Protein 8QZ7 (pdb70)

Nearest PDB structures (foldseek):
  8qz6-assembly1_B  TM=1.005E+00  e=1.109E-24  Vicugna pacos
  7saj-assembly5_J  TM=9.757E-01  e=2.895E-19  Lama glama
  7r1z-assembly1_E  TM=9.454E-01  e=6.175E-20  Vicugna pacos
  7ar0-assembly1_B-2  TM=9.600E-01  e=9.227E-19  Lama glama
  7zw1-assembly1_C  TM=9.535E-01  e=1.030E-18  Lama

Organism: Homo sapiens (NCBI:txid9606)

Secondary structure (DSSP, 8-state):
-HHHHHHT-TTTSS-TT--GGGGS--SS-----GGGGTTHHHHHHHHHHHHHHIIIIIHHHHHHHTT---SPPPPPPP-HHHHHIIIII-SS--HHHHHHHHHHHT--HHHHHHHHHHHHHHHS--HHHHHHHHHHHHHHHHHHHHHHHHHHTT-TTTT-GGGGTSSTT-----HHHHHHHHHHHHHHHHHHHIIIII-TTS--SHHHHHHHHHHHHHHHHHHTT-HHHHHHHHHHHHHTHHHHHHHHHHHHTT-HHHHHHHHHHHHHHHHIIIIISIIIIIHHIIIIIHHHHT---HHHHHHHHHHHHHHHHHHHHHHHHHHHHHHHHHHH-/--EEEEE--EE--TT-EEEEEEEEESS-GGGS-EEEEEE-SSS-EEEEEEE-SSSS-EEE-TTTTTTEEEEEETTTTEEEEEEES--GGG-EEEEEEEB-SSSPTT---GGGB-S----EEEE-/-HHHHHHT-TTTSS-TT--GGGGS--SS-----GGGGTTHHHHHHHHHHHHHHIIIIIHHHHHHHTT---SPPPPPPP-HHHHHIIIII-SS--HHHHHHHHHHHT--HHHHHHHHHHHHHHHS--HHHHHHHHHHHHHHHHHHHHHHHHHHTT-TTTT-GGGGTSSTT-----HHHHHHHHHHHHHHHHHHHIIIII-TTS--SHHHHHHHHHHHHHHHHHHTT-HHHHHHHHHHHHHTHHHHHHHHHHHHTT-HHHHHHHHHHHHHHHHIIIIISIIIIIHHIIIIIHHHHT---HHHHHHHHHHHHHHHHHHHHHHHHHHHHHHHHHHH-/--EEEEE--EE--TT-EEEEEEEEESS-GGGS-EEEEEE-SSS-EEEEEEE-SSSS-EEE-TTTTTTEEEEEETTTTEEEEEEES--GGG-EEEEEEEB-SSSPTT---GGGB-S----EEEE-

Radius of gyration: 37.53 Å; Cα contacts (8 Å, |Δi|>4): 1259; chains: 4; bounding box: 52×87×104 Å

Sequence (914 aa):
AGILAWFWNERFWLPHNVTWADLKNTEEATFPQAEEDLYLAFPLAFCIFMVRLIFERFVAKPCAIALNIQANGPQIAPPNAILEKVFTAITKHPDEKRLEGLSKQLDWDVRSIQRWFRQRRNQEKPSTLTRFCESMWRFSFYLYVFTYGVRFLKKTPWLWNTRHCWYNYPYQPLTTDLHYYYILELSFYWSLMFSQFTDIKRKDFGIMFLHHLVSIFLITFSYVNNMARVGTLVLCLHDSADALLEAAKMANYAKFQKMCDLLFVMFAVVFITTRLGIFPLWVLNTTLFESWEIVGPYPSWWVFNLLLLLVQGLNCFWSYLIVKIACKAVSRGKQVQLVESGGGLVQAEGSLRLSCAASGRTFRTYGMGWFRQAPGKEREFVAALNWSGSSTYYADSVKGRFTISRDNAKNTAYLQMNSLKPEDTAVYYCAALRRKAEYGSRSIADFDSWSKGTPVTVQVQLVESGGGLVQAEGSLRLSCAASGRTFRTYGMGWFRQAPGKEREFVAALNWSGSSTYYADSVKGRFTISRDNAKNTAYLQMNSLKPEDTAVYYCAALRRKAEYGSRSIADFDSWSKGTPVTVAGILAWFWNERFWLPHNVTWADLKNTEEATFPQAEEDLYLAFPLAFCIFMVRLIFERFVAKPCAIALNIQANGPQIAPPNAILEKVFTAITKHPDEKRLEGLSKQLDWDVRSIQRWFRQRRNQEKPSTLTRFCESMWRFSFYLYVFTYGVRFLKKTPWLWNTRHCWYNYPYQPLTTDLHYYYILELSFYWSLMFSQFTDIKRKDFGIMFLHHLVSIFLITFSYVNNMARVGTLVLCLHDSADALLEAAKMANYAKFQKMCDLLFVMFAVVFITTRLGIFPLWVLNTTLFESWEIVGPYPSWWVFNLLLLLVQGLNCFWSYLIVKIACKAVSRGK

GO terms:
  GO:0005515 protein binding (F, IPI)
  GO:0046513 ceramide biosynthetic process (P, IDA)
  GO:0050291 sphingosine N-acyltransferase activity (F, IDA)
  GO:0005789 endoplasmic reticulum membrane (C, TAS)
  GO:0030148 sphingolipid biosynthetic process (P, TAS)
  GO:0050291 sphingosine N-acyltransferase activity (F, TAS)
  GO:0016020 membrane (C, HDA)

Foldseek 3Di:
DVVVCVVPPQQFQAFPPDGVVVQPDDPVFHAFALVLLVVLVVVLVVVLVVLVVLLPPPLLVVCVVLVFDPDAFDAADDDPVLVCCCVPVHLDDDPVVLVVVCVVVVHDSVSSVVSSVSVVSRLPGGLSSLLSVLVVQLVLLVVLLVLLCVVVVPDPCVVPVLVLQQPPPPDGDDPSLSVSLSSVLSNLVNVVCCDPPVDVSDDDDLVVVLSVLLNVLSSSCSNSNSRVLVSVVVNLVSVLSNLVSVLSNCVSSVNLVVSLVSLVVSLVSLCCSLPPCCCVPSVCCLPPSNCVNRHDHNVSVVSNVSSVVNSVSSVVVSVVSVVVSVVSVVVVD/DWAKEKDFADEDDAQAKTKIKIATDDLCLLQWKKFKWWAAPDDGIWGAKIAGNVQPDIDGDPVQPPFKDKGADSVRRMIMIMGGRDDQVRFTWMKMFTAPNPDDPPDTDPVRTDNIYPTHTYGD/DWAKEKDFADEDDAQAKTKIKIATDDLCLLQWKKFKWWAAPDDGIWGAKIAGNVQPDIDGDPVQPPFKDKGADSVRRMIMIMGGRDDQVRFTWMKMFTAPNPDDPPDTDPVRTDNIYPTHTYGD/DVVVCVVPPQQFQAFPPDGVVVQPDDPVFHAFALVLLVVLVVVLVVVLVVLVVLLPPPLLVVCVVLVFDPDAFDAADDDPVLVCCCVPVHLDDDPVVLVVVCVVVVHDSVSSVVSSVSVVSRLPGGLSSLLSVLVVQLVLLVVLLVLLCVVVVPDPCVVPVLVLQQPPPPDGDDPSLSVSLSSVLSNLVNVVCCDPPVDVSDDDDLVVVLSVLLNVLSSSCSNSNSRVLVSVVVNLVSVLSNLVSVLSNCVSSVNLVVSLVSLVVSLVSLCCSLPPCCCVPSVCCLPPSNCVNRHDHNVSVVSNVSSVVNSVSSVVVSVVSVVVSVVSVVVVD

Structure (mmCIF, N/CA/C/O backbone):
data_8QZ7
#
_entry.id   8QZ7
#
_cell.length_a   1.00
_cell.length_b   1.00
_cell.length_c   1.00
_cell.angle_alpha   90.00
_cell.angle_beta   90.00
_cell.angle_gamma   90.00
#
_symmetry.space_group_name_H-M   'P 1'
#
loop_
_entity.id
_entity.type
_entity.pdbx_description
1 polymer 'Isoform 2 of Ceramide synthase 6'
2 polymer Nanobody-22
3 non-polymer '(2~{R})-2-[2-[(5~{R},6~{R},7~{S},9~{S},11~{R},16~{R},18~{S},19~{S})-6-[(3~{R})-3-carboxy-5-oxidanyl-5-oxidanylidene-pentanoyl]oxy-19-(hexadecanoylamino)-5,9-dimethyl-11,16,18-tris(oxidanyl)icosan-7-yl]oxy-2-oxidanylidene-ethyl]butanedioic acid'
4 non-polymer 1,2-DIACYL-SN-GLYCERO-3-PHOSPHOCHOLINE
5 non-polymer 2-acetamido-2-deoxy-beta-D-glucopyranose
#
loop_
_atom_site.group_PDB
_atom_site.id
_atom_site.type_symbol
_atom_site.label_atom_id
_atom_site.label_alt_id
_atom_site.label_comp_id
_atom_site.label_asym_id
_atom_site.label_entity_id
_atom_site.label_seq_id
_atom_site.pdbx_PDB_ins_code
_atom_site.Cartn_x
_atom_site.Cartn_y
_atom_site.Cartn_z
_atom_site.occupancy
_atom_site.B_iso_or_equiv
_atom_site.auth_seq_id
_atom_site.auth_comp_id
_atom_site.auth_asym_id
_atom_site.auth_atom_id
_atom_site.pdbx_PDB_model_num
ATOM 1 N N . ALA A 1 2 ? 133.22060 127.74710 115.22126 1.000 99.04076 2 ALA A N 1
ATOM 2 C CA . ALA A 1 2 ? 133.02081 126.72207 114.20440 1.000 99.71240 2 ALA A CA 1
ATOM 3 C C . ALA A 1 2 ? 134.35134 126.10808 113.78426 1.000 101.69476 2 ALA A C 1
ATOM 4 O O . ALA A 1 2 ? 134.39812 124.97757 113.30151 1.000 102.49949 2 ALA A O 1
ATOM 6 N N . GLY A 1 3 ? 135.43284 126.86855 113.95887 1.000 100.40967 3 GLY A N 1
ATOM 7 C CA . GLY A 1 3 ? 136.75211 126.33545 113.66286 1.000 98.98413 3 GLY A CA 1
ATOM 8 C C . GLY A 1 3 ? 137.16202 125.22862 114.61530 1.000 100.87654 3 GLY A C 1
ATOM 9 O O . GLY A 1 3 ? 137.74141 124.22116 114.19917 1.000 97.72796 3 GLY A O 1
ATOM 10 N N . ILE A 1 4 ? 136.86748 125.39846 115.90597 1.000 96.09071 4 ILE A N 1
ATOM 11 C CA . ILE A 1 4 ? 137.24256 124.39142 116.89297 1.000 92.10876 4 ILE A CA 1
ATOM 12 C C . ILE A 1 4 ? 136.43261 123.11466 116.69304 1.000 91.78190 4 ILE A C 1
ATOM 13 O O . ILE A 1 4 ? 136.95511 122.00410 116.84407 1.000 92.24915 4 ILE A O 1
ATOM 18 N N . LEU A 1 5 ? 135.14909 123.24642 116.34665 1.000 89.87429 5 LEU A N 1
ATOM 19 C CA . LEU A 1 5 ? 134.33821 122.06605 116.06566 1.000 87.58366 5 LEU A CA 1
ATOM 20 C C . LEU A 1 5 ? 134.83767 121.33463 114.82740 1.000 88.69897 5 LEU A C 1
ATOM 21 O O . LEU A 1 5 ? 134.89408 120.10031 114.81069 1.000 92.75708 5 LEU A O 1
ATOM 26 N N . ALA A 1 6 ? 135.20336 122.07605 113.78059 1.000 88.41171 6 ALA A N 1
ATOM 27 C CA . ALA A 1 6 ? 135.75347 121.44798 112.58683 1.000 86.81544 6 ALA A CA 1
ATOM 28 C C . ALA A 1 6 ? 137.10144 120.79571 112.85286 1.000 86.92320 6 ALA A C 1
ATOM 29 O O . ALA A 1 6 ? 137.42945 119.79461 112.20883 1.000 87.57303 6 ALA A O 1
ATOM 31 N N . TRP A 1 7 ? 137.89233 121.34487 113.77465 1.000 91.88281 7 TRP A N 1
ATOM 32 C CA . TRP A 1 7 ? 139.13895 120.69576 114.16168 1.000 94.60264 7 TRP A CA 1
ATOM 33 C C . TRP A 1 7 ? 138.88167 119.42315 114.95965 1.000 95.45673 7 TRP A C 1
ATOM 34 O O . TRP A 1 7 ? 139.58926 118.42486 114.78536 1.000 96.31349 7 TRP A O 1
ATOM 45 N N . PHE A 1 8 ? 137.87941 119.44278 115.84189 1.000 82.13896 8 PHE A N 1
ATOM 46 C CA . PHE A 1 8 ? 137.58731 118.26894 116.65865 1.000 77.70296 8 PHE A CA 1
ATOM 47 C C . PHE A 1 8 ? 137.06499 117.11500 115.81246 1.000 76.07609 8 PHE A C 1
ATOM 48 O O . PHE A 1 8 ? 137.47950 115.96579 115.99888 1.000 79.62165 8 PHE A O 1
ATOM 56 N N . TRP A 1 9 ? 136.16321 117.39710 114.87790 1.000 73.78726 9 TRP A N 1
ATOM 57 C CA . TRP A 1 9 ? 135.57009 116.35783 114.03679 1.000 74.33736 9 TRP A CA 1
ATOM 58 C C . TRP A 1 9 ? 136.37564 116.13454 112.76253 1.000 72.76945 9 TRP A C 1
ATOM 59 O O . TRP A 1 9 ? 135.84942 116.19816 111.65397 1.000 71.97168 9 TRP A O 1
ATOM 70 N N . ASN A 1 10 ? 137.66868 115.86677 112.91631 1.000 65.95739 10 ASN A N 1
ATOM 71 C CA . ASN A 1 10 ? 138.51491 115.60804 111.76094 1.000 66.93383 10 ASN A CA 1
ATOM 72 C C . ASN A 1 10 ? 138.12709 114.28133 111.12317 1.000 68.09947 10 ASN A C 1
ATOM 73 O O . ASN A 1 10 ? 138.05339 113.25268 111.79910 1.000 73.29704 10 ASN A O 1
ATOM 78 N N . GLU A 1 11 ? 137.87933 114.30547 109.81360 1.000 71.03881 11 GLU A N 1
ATOM 79 C CA . GLU A 1 11 ? 137.42201 113.10851 109.12043 1.000 66.93182 11 GLU A CA 1
ATOM 80 C C . GLU A 1 11 ? 138.52857 112.08484 108.91739 1.000 70.28892 11 GLU A C 1
ATOM 81 O O . GLU A 1 11 ? 138.22907 110.90341 108.72176 1.000 77.47661 11 GLU A O 1
ATOM 87 N N . ARG A 1 12 ? 139.79212 112.50339 108.95560 1.000 65.64991 12 ARG A N 1
ATOM 88 C CA . ARG A 1 12 ? 140.89998 111.56514 108.84420 1.000 67.10400 12 ARG A CA 1
ATOM 89 C C . ARG A 1 12 ? 141.23211 110.89434 110.16786 1.000 67.19897 12 ARG A C 1
ATOM 90 O O . ARG A 1 12 ? 142.07427 109.99088 110.19357 1.000 68.05075 12 ARG A O 1
ATOM 92 N N . PHE A 1 13 ? 140.59425 111.31423 111.25824 1.000 59.53706 13 PHE A N 1
ATOM 93 C CA . PHE A 1 13 ? 140.79864 110.73747 112.57983 1.000 57.44537 13 PHE A CA 1
ATOM 94 C C . PHE A 1 13 ? 139.75504 109.68131 112.91860 1.000 65.46616 13 PHE A C 1
ATOM 95 O O . PHE A 1 13 ? 140.10502 108.57868 113.34512 1.000 74.29792 13 PHE A O 1
ATOM 103 N N . TRP A 1 14 ? 138.47388 109.99479 112.72924 1.000 59.08674 14 TRP A N 1
ATOM 104 C CA . TRP A 1 14 ? 137.41373 109.07829 113.13204 1.000 53.32198 14 TRP A CA 1
ATOM 105 C C . TRP A 1 14 ? 137.18963 107.98648 112.09244 1.000 56.64085 14 TRP A C 1
ATOM 106 O O . TRP A 1 14 ? 137.37256 106.79857 112.37455 1.000 63.93934 14 TRP A O 1
ATOM 117 N N . LEU A 1 15 ? 136.79713 108.37222 110.88672 1.000 50.75678 15 LEU A N 1
ATOM 118 C CA . LEU A 1 15 ? 136.44346 107.42195 109.84735 1.000 49.46283 15 LEU A CA 1
ATOM 119 C C . LEU A 1 15 ? 137.68233 106.73756 109.27856 1.000 54.11166 15 LEU A C 1
ATOM 120 O O . LEU A 1 15 ? 138.79630 107.25158 109.39387 1.000 56.09408 15 LEU A O 1
ATOM 125 N N . PRO A 1 16 ? 137.51396 105.56090 108.65746 1.000 53.38968 16 PRO A N 1
ATOM 126 C CA . PRO A 1 16 ? 138.65327 104.90163 108.00442 1.000 47.54477 16 PRO A CA 1
ATOM 127 C C . PRO A 1 16 ? 139.19501 105.70881 106.83652 1.000 54.37834 16 PRO A C 1
ATOM 128 O O . PRO A 1 16 ? 138.67582 106.78448 106.52530 1.000 65.18004 16 PRO A O 1
ATOM 132 N N . HIS A 1 17 ? 140.23779 105.20411 106.18396 1.000 71.63061 17 HIS A N 1
ATOM 133 C CA . HIS A 1 17 ? 140.86056 105.94120 105.09334 1.000 77.90884 17 HIS A CA 1
ATOM 134 C C . HIS A 1 17 ? 139.91017 106.08824 103.91107 1.000 76.71197 17 HIS A C 1
ATOM 135 O O . HIS A 1 17 ? 139.13184 105.18341 103.59970 1.000 74.51359 17 HIS A O 1
ATOM 142 N N . ASN A 1 18 ? 139.97674 107.25120 103.26189 1.000 85.61111 18 ASN A N 1
ATOM 143 C CA . ASN A 1 18 ? 139.20872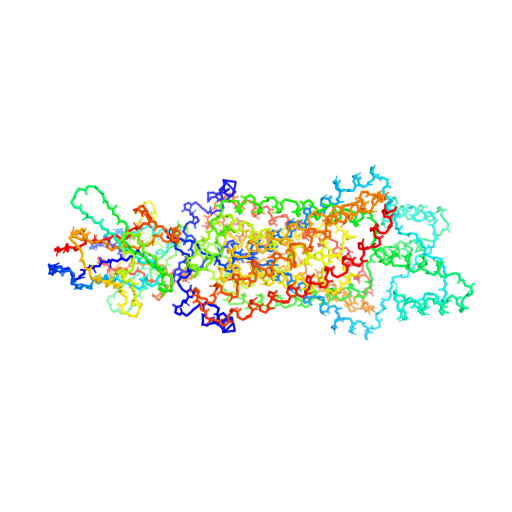 107.61635 102.07462 1.000 86.84951 18 ASN A CA 1
ATOM 144 C C . ASN A 1 18 ? 137.71005 107.69738 102.32759 1.000 83.80177 18 ASN A C 1
ATOM 145 O O . ASN A 1 18 ? 136.93020 107.69159 101.36864 1.000 91.06941 18 ASN A O 1
ATOM 150 N N . VAL A 1 19 ? 137.27960 107.77390 103.58246 1.000 51.83327 19 VAL A N 1
ATOM 151 C CA . VAL A 1 19 ? 135.87111 107.93141 103.92455 1.000 57.64185 19 VAL A CA 1
ATOM 152 C C . VAL A 1 19 ? 135.68108 109.30532 104.54858 1.000 62.91818 19 VAL A C 1
ATOM 153 O O . VAL A 1 19 ? 136.41132 109.68193 105.47351 1.000 65.83134 19 VAL A O 1
ATOM 157 N N . THR A 1 20 ? 134.70889 110.05719 104.04095 1.000 65.63282 20 THR A N 1
ATOM 158 C CA . THR A 1 20 ? 134.42931 111.40572 104.50623 1.000 66.57095 20 THR A CA 1
ATOM 159 C C . THR A 1 20 ? 133.01588 111.47846 105.06703 1.000 62.89663 20 THR A C 1
ATOM 160 O O . THR A 1 20 ? 132.16325 110.64018 104.76581 1.000 66.00260 20 THR A O 1
ATOM 164 N N . TRP A 1 21 ? 132.77593 112.49796 105.89657 1.000 57.48679 21 TRP A N 1
ATOM 165 C CA . TRP A 1 21 ? 131.44912 112.67644 106.47706 1.000 58.67896 21 TRP A CA 1
ATOM 166 C C . TRP A 1 21 ? 130.39950 112.93418 105.40575 1.000 68.84863 21 TRP A C 1
ATOM 167 O O . TRP A 1 21 ? 129.23204 112.56555 105.57969 1.000 64.88985 21 TRP A O 1
ATOM 178 N N . ALA A 1 22 ? 130.79477 113.55231 104.29013 1.000 78.36313 22 ALA A N 1
ATOM 179 C CA . ALA A 1 22 ? 129.85532 113.84160 103.21402 1.000 69.56916 22 ALA A CA 1
ATOM 180 C C . ALA A 1 22 ? 129.25184 112.58009 102.61356 1.000 72.35512 22 ALA A C 1
ATOM 181 O O . ALA A 1 22 ? 128.16215 112.64530 102.03572 1.000 74.95583 22 ALA A O 1
ATOM 183 N N . ASP A 1 23 ? 129.93180 111.43965 102.73305 1.000 69.18218 23 ASP A N 1
ATOM 184 C CA . ASP A 1 23 ? 129.39446 110.17701 102.24723 1.000 64.78844 23 ASP A CA 1
ATOM 185 C C . ASP A 1 23 ? 128.37195 109.56580 103.19256 1.000 63.58923 23 ASP A C 1
ATOM 186 O O . ASP A 1 23 ? 127.66920 108.63197 102.79367 1.000 66.35654 23 ASP A O 1
ATOM 191 N N . LEU A 1 24 ? 128.26853 110.06366 104.42514 1.000 59.67768 24 LEU A N 1
ATOM 192 C CA . LEU A 1 24 ? 127.35188 109.51371 105.41491 1.000 62.31354 24 LEU A CA 1
ATOM 193 C C . LEU A 1 24 ? 126.11695 110.38626 105.61420 1.000 67.19138 24 LEU A C 1
ATOM 194 O O . LEU A 1 24 ? 125.36293 110.17679 106.56883 1.000 72.53982 24 LEU A O 1
ATOM 199 N N . LYS A 1 25 ? 125.89839 111.36320 104.73881 1.000 68.25547 25 LYS A N 1
ATOM 200 C CA . LYS A 1 25 ? 124.72376 112.21577 104.84449 1.000 69.99645 25 LYS A CA 1
ATOM 201 C C . LYS A 1 25 ? 123.46288 111.44175 104.47831 1.000 71.41719 25 LYS A C 1
ATOM 202 O O . LYS A 1 25 ? 123.48406 110.53154 103.64615 1.000 70.97051 25 LYS A O 1
ATOM 204 N N . ASN A 1 26 ? 122.35479 111.81189 105.11485 1.000 72.75801 26 ASN A N 1
ATOM 205 C CA . ASN A 1 26 ? 121.08907 111.13710 104.86314 1.000 67.59652 26 ASN A CA 1
ATOM 206 C C . ASN A 1 26 ? 120.57074 111.47642 103.47208 1.000 72.53333 26 ASN A C 1
ATOM 207 O O . ASN A 1 26 ? 120.51396 112.64754 103.08547 1.000 75.10976 26 ASN A O 1
ATOM 212 N N . THR A 1 27 ? 120.19447 110.44494 102.71829 1.000 76.33804 27 THR A N 1
ATOM 213 C CA . THR A 1 27 ? 119.56540 110.62714 101.41668 1.000 77.31498 27 THR A CA 1
ATOM 214 C C . THR A 1 27 ? 118.28882 109.80155 101.35205 1.000 78.06514 27 THR A C 1
ATOM 215 O O . THR A 1 27 ? 117.83643 109.26920 102.37002 1.000 75.31025 27 THR A O 1
ATOM 219 N N . GLU A 1 28 ? 117.69649 109.69402 100.16494 1.000 85.59309 28 GLU A N 1
ATOM 220 C CA . GLU A 1 28 ? 116.52276 108.85177 99.98604 1.000 85.29238 28 GLU A CA 1
ATOM 221 C C . GLU A 1 28 ? 116.86954 107.37412 99.86903 1.000 88.58480 28 GLU A C 1
ATOM 222 O O . GLU A 1 28 ? 115.96781 106.53450 99.96145 1.000 88.71916 28 GLU A O 1
ATOM 224 N N . GLU A 1 29 ? 118.14544 107.03719 99.66987 1.000 92.07404 29 GLU A N 1
ATOM 225 C CA . GLU A 1 29 ? 118.53468 105.63760 99.53923 1.000 89.00637 29 GLU A CA 1
ATOM 226 C C . GLU A 1 29 ? 118.66444 104.96070 100.89782 1.000 88.38573 29 GLU A C 1
ATOM 227 O O . GLU A 1 29 ? 118.18453 103.83666 101.08159 1.000 91.38067 29 GLU A O 1
ATOM 233 N N . ALA A 1 30 ? 119.30674 105.62358 101.85580 1.000 68.16977 30 ALA A N 1
ATOM 234 C CA . ALA A 1 30 ? 119.48340 105.05647 103.18361 1.000 66.92685 30 ALA A CA 1
ATOM 235 C C . ALA A 1 30 ? 119.72615 106.18219 104.17442 1.000 66.74421 30 ALA A C 1
ATOM 236 O O . ALA A 1 30 ? 120.12394 107.28827 103.80221 1.000 68.31178 30 ALA A O 1
ATOM 238 N N . THR A 1 31 ? 119.48932 105.87827 105.44588 1.000 59.52926 31 THR A N 1
ATOM 239 C CA . THR A 1 31 ? 119.69063 106.82117 106.53425 1.000 60.74901 31 THR A CA 1
ATOM 240 C C . THR A 1 31 ? 120.81539 106.32805 107.43185 1.000 63.44747 31 THR A C 1
ATOM 241 O O . THR A 1 31 ? 120.95154 105.12445 107.66975 1.000 65.67443 31 THR A O 1
ATOM 245 N N . PHE A 1 32 ? 121.62005 107.26228 107.92357 1.000 53.85546 32 PHE A N 1
ATOM 246 C CA . PHE A 1 32 ? 122.76648 106.95722 108.76004 1.000 50.95292 32 PHE A CA 1
ATOM 247 C C . PHE A 1 32 ? 122.65887 107.72294 110.06821 1.000 54.90336 32 PHE A C 1
ATOM 248 O O . PHE A 1 32 ? 122.01238 108.77321 110.12182 1.000 61.36351 32 PHE A O 1
ATOM 256 N N . PRO A 1 33 ? 123.25926 107.21254 111.14322 1.000 47.73378 33 PRO A N 1
ATOM 257 C CA . PRO A 1 33 ? 123.17681 107.91682 112.42600 1.000 47.71836 33 PRO A CA 1
ATOM 258 C C . PRO A 1 33 ? 123.83519 109.28426 112.35085 1.000 54.54263 33 PRO A C 1
ATOM 259 O O . PRO A 1 33 ? 124.89107 109.45503 111.73941 1.000 64.99670 33 PRO A O 1
ATOM 263 N N . GLN A 1 34 ? 123.20207 110.25990 112.99487 1.000 55.20234 34 GLN A N 1
ATOM 264 C CA . GLN A 1 34 ? 123.67523 111.63360 113.00603 1.000 52.64135 34 GLN A CA 1
ATOM 265 C C . GLN A 1 34 ? 123.80354 112.10533 114.44520 1.000 57.81383 34 GLN A C 1
ATOM 266 O O . GLN A 1 34 ? 123.05800 111.66818 115.32496 1.000 60.08072 34 GLN A O 1
ATOM 272 N N . ALA A 1 35 ? 124.76050 113.00569 114.67764 1.000 61.52020 35 ALA A N 1
ATOM 273 C CA . ALA A 1 35 ? 124.98713 113.50850 116.02716 1.000 58.37772 35 ALA A CA 1
ATOM 274 C C . ALA A 1 35 ? 123.77364 114.25002 116.56597 1.000 59.93257 35 ALA A C 1
ATOM 275 O O . ALA A 1 35 ? 123.46441 114.14111 117.75817 1.000 67.93079 35 ALA A O 1
ATOM 277 N N . GLU A 1 36 ? 123.06996 114.98971 115.70690 1.000 28.59000 36 GLU A N 1
ATOM 278 C CA A GLU A 1 36 ? 121.90207 115.74493 116.14298 0.500 23.66000 36 GLU A CA 1
ATOM 279 C CA B GLU A 1 36 ? 121.90189 115.74490 116.14124 0.500 23.66000 36 GLU A CA 1
ATOM 280 C C . GLU A 1 36 ? 120.82922 114.85532 116.75502 1.000 22.09000 36 GLU A C 1
ATOM 281 O O . GLU A 1 36 ? 120.12245 115.29891 117.66659 1.000 28.66000 36 GLU A O 1
ATOM 292 N N . ASP A 1 37 ? 120.69806 113.61320 116.28767 1.000 54.08469 37 ASP A N 1
ATOM 293 C CA . ASP A 1 37 ? 119.72112 112.69130 116.84952 1.000 58.33846 37 ASP A CA 1
ATOM 294 C C . ASP A 1 37 ? 119.96653 112.40545 118.32183 1.000 59.09165 37 ASP A C 1
ATOM 295 O O . ASP A 1 37 ? 119.05127 111.93578 119.00439 1.000 57.49925 37 ASP A O 1
ATOM 300 N N . LEU A 1 38 ? 121.17276 112.66363 118.82107 1.000 57.25784 38 LEU A N 1
ATOM 301 C CA . LEU A 1 38 ? 121.46695 112.49973 120.23491 1.000 50.94441 38 LEU A CA 1
ATOM 302 C C . LEU A 1 38 ? 120.89607 113.61788 121.09511 1.000 61.05743 38 LEU A C 1
ATOM 303 O O . LEU A 1 38 ? 120.70312 113.41009 122.29820 1.000 65.14549 38 LEU A O 1
ATOM 308 N N . TYR A 1 39 ? 120.60997 114.78759 120.51169 1.000 68.75760 39 TYR A N 1
ATOM 309 C CA . TYR A 1 39 ? 120.01033 115.87084 121.28572 1.000 54.49573 39 TYR A CA 1
ATOM 310 C C . TYR A 1 39 ? 118.68073 115.44994 121.89006 1.000 59.20026 39 TYR A C 1
ATOM 311 O O . TYR A 1 39 ? 118.37502 115.81503 123.03054 1.000 60.19227 39 TYR A O 1
ATOM 320 N N . LEU A 1 40 ? 117.90013 114.65627 121.15637 1.000 49.37122 40 LEU A N 1
ATOM 321 C CA . LEU A 1 40 ? 116.63003 114.14035 121.64482 1.000 46.91497 40 LEU A CA 1
ATOM 322 C C . LEU A 1 40 ? 116.78514 113.31572 122.91468 1.000 49.72927 40 LEU A C 1
ATOM 323 O O . LEU A 1 40 ? 115.80498 113.14513 123.64594 1.000 48.69761 40 LEU A O 1
ATOM 328 N N . ALA A 1 41 ? 117.98533 112.80430 123.19561 1.000 54.10444 41 ALA A N 1
ATOM 329 C CA . ALA A 1 41 ? 118.20859 112.06820 124.43214 1.000 47.15098 41 ALA A CA 1
ATOM 330 C C . ALA A 1 41 ? 118.09384 112.95139 125.66574 1.000 59.93071 41 ALA A C 1
ATOM 331 O O . ALA A 1 41 ? 117.88909 112.42780 126.76454 1.000 68.55557 41 ALA A O 1
ATOM 333 N N . PHE A 1 42 ? 118.22634 114.27031 125.51779 1.000 61.48254 42 PHE A N 1
ATOM 334 C CA . PHE A 1 42 ? 118.21037 115.15174 126.68113 1.000 56.22139 42 PHE A CA 1
ATOM 335 C C . PHE A 1 42 ? 116.79912 115.47055 127.17515 1.000 56.07988 42 PHE A C 1
ATOM 336 O O . PHE A 1 42 ? 116.56329 115.41340 128.38799 1.000 59.49831 42 PHE A O 1
ATOM 344 N N . PRO A 1 43 ? 115.83830 115.82756 126.30993 1.000 51.48233 43 PRO A N 1
ATOM 345 C CA . PRO A 1 43 ? 114.46615 115.99045 126.81852 1.000 47.87059 43 PRO A CA 1
ATOM 346 C C . PRO A 1 43 ? 113.87954 114.70426 127.36499 1.000 46.10267 43 PRO A C 1
ATOM 347 O O . PRO A 1 43 ? 113.35643 114.69561 128.48715 1.000 54.67254 43 PRO A O 1
ATOM 351 N N . LEU A 1 44 ? 113.97869 113.60665 126.60890 1.000 56.95658 44 LEU A N 1
ATOM 352 C CA . LEU A 1 44 ? 113.44026 112.33083 127.06753 1.000 58.57200 44 LEU A CA 1
ATOM 353 C C . LEU A 1 44 ? 114.01059 111.93685 128.42008 1.000 58.02741 44 LEU A C 1
ATOM 354 O O . LEU A 1 44 ? 113.26240 111.48211 129.29386 1.000 63.15258 44 LEU A O 1
ATOM 359 N N . ALA A 1 45 ? 115.31836 112.12575 128.61711 1.000 49.39100 45 ALA A N 1
ATOM 360 C CA . ALA A 1 45 ? 115.91676 111.85858 129.91937 1.000 52.65481 45 ALA A CA 1
ATOM 361 C C . ALA A 1 45 ? 115.16410 112.58494 131.02214 1.000 57.57842 45 ALA A C 1
ATOM 362 O O . ALA A 1 45 ? 114.74805 111.96610 132.01012 1.000 58.12102 45 ALA A O 1
ATOM 364 N N . PHE A 1 46 ? 114.92855 113.88825 130.84331 1.000 69.67513 46 PHE A N 1
ATOM 365 C CA . PHE A 1 46 ? 114.15733 114.63240 131.83103 1.000 66.40045 46 PHE A CA 1
ATOM 366 C C . PHE A 1 46 ? 112.79013 113.99920 132.03123 1.000 69.83609 46 PHE A C 1
ATOM 367 O O . PHE A 1 46 ? 112.36644 113.76934 133.17113 1.000 77.28455 46 PHE A O 1
ATOM 375 N N . CYS A 1 47 ? 112.11275 113.65213 130.93236 1.000 65.77242 47 CYS A N 1
ATOM 376 C CA . CYS A 1 47 ? 110.82878 112.97307 131.04995 1.000 63.40951 47 CYS A CA 1
ATOM 377 C C . CYS A 1 47 ? 110.97011 111.70047 131.86832 1.000 68.89745 47 CYS A C 1
ATOM 378 O O . CYS A 1 47 ? 110.18111 111.45765 132.79063 1.000 72.73083 47 CYS A O 1
ATOM 381 N N . ILE A 1 48 ? 112.00771 110.90598 131.58429 1.000 69.74985 48 ILE A N 1
ATOM 382 C CA . ILE A 1 48 ? 112.24188 109.69763 132.36683 1.000 68.61090 48 ILE A CA 1
ATOM 383 C C . ILE A 1 48 ? 112.34634 110.04994 133.83940 1.000 70.90323 48 ILE A C 1
ATOM 384 O O . ILE A 1 48 ? 111.67424 109.44605 134.68672 1.000 75.86362 48 ILE A O 1
ATOM 389 N N . PHE A 1 49 ? 113.13450 111.08126 134.15746 1.000 77.56185 49 PHE A N 1
ATOM 390 C CA . PHE A 1 49 ? 113.25991 111.50640 135.54411 1.000 78.68812 49 PHE A CA 1
ATOM 391 C C . PHE A 1 49 ? 111.89243 111.79902 136.14058 1.000 84.38653 49 PHE A C 1
ATOM 392 O O . PHE A 1 49 ? 111.56379 111.29983 137.22509 1.000 84.78487 49 PHE A O 1
ATOM 400 N N . MET A 1 50 ? 111.05512 112.54832 135.41197 1.000 81.77641 50 MET A N 1
ATOM 401 C CA . MET A 1 50 ? 109.70703 112.81906 135.89808 1.000 79.49259 50 MET A CA 1
ATOM 402 C C . MET A 1 50 ? 108.98132 111.52305 136.21923 1.000 82.74760 50 MET A C 1
ATOM 403 O O . MET A 1 50 ? 108.46773 111.34898 137.33290 1.000 81.57464 50 MET A O 1
ATOM 408 N N . VAL A 1 51 ? 108.98906 110.57501 135.27732 1.000 84.95515 51 VAL A N 1
ATOM 409 C CA . VAL A 1 51 ? 108.30422 109.30969 135.50544 1.000 83.66124 51 VAL A CA 1
ATOM 410 C C . VAL A 1 51 ? 108.85414 108.63418 136.74703 1.000 82.93606 51 VAL A C 1
ATOM 411 O O . VAL A 1 51 ? 108.08966 108.09864 137.56078 1.000 86.86345 51 VAL A O 1
ATOM 415 N N . ARG A 1 52 ? 110.17622 108.68839 136.93895 1.000 85.72689 52 ARG A N 1
ATOM 416 C CA . ARG A 1 52 ? 110.77382 108.07328 138.11679 1.000 87.42908 52 ARG A CA 1
ATOM 417 C C . ARG A 1 52 ? 110.10664 108.57138 139.38659 1.000 90.91087 52 ARG A C 1
ATOM 418 O O . ARG A 1 52 ? 109.73987 107.77173 140.25737 1.000 90.71358 52 ARG A O 1
ATOM 426 N N . LEU A 1 53 ? 109.89942 109.88802 139.48791 1.000 95.04913 53 LEU A N 1
ATOM 427 C CA . LEU A 1 53 ? 109.26874 110.43830 140.68086 1.000 93.60324 53 LEU A CA 1
ATOM 428 C C . LEU A 1 53 ? 107.90259 109.81021 140.90392 1.000 93.34015 53 LEU A C 1
ATOM 429 O O . LEU A 1 53 ? 107.58829 109.36762 142.01594 1.000 93.98780 53 LEU A O 1
ATOM 434 N N . ILE A 1 54 ? 107.10143 109.70698 139.84085 1.000 92.64280 54 ILE A N 1
ATOM 435 C CA . ILE A 1 54 ? 105.79538 109.06941 139.96058 1.000 92.75085 54 ILE A CA 1
ATOM 436 C C . ILE A 1 54 ? 105.95541 107.63778 140.44731 1.000 94.46530 54 ILE A C 1
ATOM 437 O O . ILE A 1 54 ? 105.22554 107.18281 141.33688 1.000 94.10139 54 ILE A O 1
ATOM 442 N N . PHE A 1 55 ? 106.93601 106.91578 139.89878 1.000 96.59961 55 PHE A N 1
ATOM 443 C CA . PHE A 1 55 ? 107.14629 105.53619 140.31912 1.000 94.71114 55 PHE A CA 1
ATOM 444 C C . PHE A 1 55 ? 107.54626 105.47045 141.78667 1.000 97.63339 55 PHE A C 1
ATOM 445 O O . PHE A 1 55 ? 107.21961 104.50350 142.48423 1.000 98.65788 55 PHE A O 1
ATOM 453 N N . GLU A 1 56 ? 108.24592 106.49574 142.27867 1.000 105.05535 56 GLU A N 1
ATOM 454 C CA . GLU A 1 56 ? 108.63030 106.49841 143.68538 1.000 106.75757 56 GLU A CA 1
ATOM 455 C C . GLU A 1 56 ? 107.52407 107.07087 144.55991 1.000 108.22825 56 GLU A C 1
ATOM 456 O O . GLU A 1 56 ? 107.61087 107.01803 145.79206 1.000 108.31139 56 GLU A O 1
ATOM 462 N N . ARG A 1 57 ? 106.4800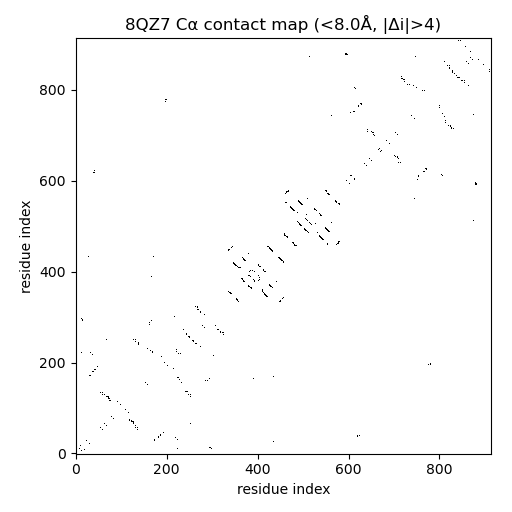5 107.62949 143.94593 1.000 112.43687 57 ARG A N 1
ATOM 463 C CA . ARG A 1 57 ? 105.42537 108.25419 144.73531 1.000 112.42137 57 ARG A CA 1
ATOM 464 C C . ARG A 1 57 ? 104.21948 107.33827 144.90639 1.000 113.52829 57 ARG A C 1
ATOM 465 O O . ARG A 1 57 ? 103.74140 107.14378 146.02935 1.000 111.88195 57 ARG A O 1
ATOM 473 N N . PHE A 1 58 ? 103.71653 106.76517 143.81074 1.000 115.13871 58 PHE A N 1
ATOM 474 C CA . PHE A 1 58 ? 102.43508 106.07540 143.82575 1.000 114.27916 58 PHE A CA 1
ATOM 475 C C . PHE A 1 58 ? 102.52499 104.56548 143.66160 1.000 113.75028 58 PHE A C 1
ATOM 476 O O . PHE A 1 58 ? 101.51495 103.88509 143.86202 1.000 115.51513 58 PHE A O 1
ATOM 484 N N . VAL A 1 59 ? 103.68761 104.02233 143.29991 1.000 112.59907 59 VAL A N 1
ATOM 485 C CA . VAL A 1 59 ? 103.83925 102.60038 143.01447 1.000 112.72942 59 VAL A CA 1
ATOM 486 C C . VAL A 1 59 ? 104.79549 101.92906 143.99299 1.000 112.99730 59 VAL A C 1
ATOM 487 O O . VAL A 1 59 ? 104.42185 100.98350 144.69300 1.000 113.82368 59 VAL A O 1
ATOM 491 N N . ALA A 1 60 ? 106.04334 102.39805 144.04728 1.000 112.29841 60 ALA A N 1
ATOM 492 C CA . ALA A 1 60 ? 107.03934 101.74195 144.88860 1.000 111.39620 60 ALA A CA 1
ATOM 493 C C . ALA A 1 60 ? 106.77432 101.98447 146.36972 1.000 114.94037 60 ALA A C 1
ATOM 494 O O . ALA A 1 60 ? 106.97159 101.08448 147.19439 1.000 114.69276 60 ALA A O 1
ATOM 496 N N . LYS A 1 61 ? 106.34752 103.19594 146.72855 1.000 119.05560 61 LYS A N 1
ATOM 497 C CA . LYS A 1 61 ? 106.12210 103.51697 148.13735 1.000 117.52788 61 LYS A CA 1
ATOM 498 C C . LYS A 1 61 ? 105.02032 102.67976 148.77782 1.000 117.74096 61 LYS A C 1
ATOM 499 O O . LYS A 1 61 ? 105.23649 102.17506 149.89348 1.000 117.31993 61 LYS A O 1
ATOM 505 N N . PRO A 1 62 ? 103.82904 102.51901 148.18167 1.000 121.35772 62 PRO A N 1
ATOM 506 C CA . PRO A 1 62 ? 102.83899 101.62495 148.80862 1.000 120.47259 62 PRO A CA 1
ATOM 507 C C . PRO A 1 62 ? 103.30920 100.18579 148.91494 1.000 119.37428 62 PRO A C 1
ATOM 508 O O . PRO A 1 62 ? 102.97955 99.50303 149.89179 1.000 121.34560 62 PRO A O 1
ATOM 512 N N . CYS A 1 63 ? 104.07166 99.70119 147.93235 1.000 120.60465 63 CYS A N 1
ATOM 513 C CA . CYS A 1 63 ? 104.60978 98.34706 148.01706 1.000 121.23968 63 CYS A CA 1
ATOM 514 C C . CYS A 1 63 ? 105.59756 98.21868 149.16895 1.000 121.57716 63 CYS A C 1
ATOM 515 O O . CYS A 1 63 ? 105.60439 97.20652 149.87860 1.000 122.95715 63 CYS A O 1
ATOM 518 N N . ALA A 1 64 ? 106.44579 99.23043 149.36293 1.000 120.93816 64 ALA A N 1
ATOM 519 C CA . ALA A 1 64 ? 107.37131 99.21419 150.49014 1.000 122.47422 64 ALA A CA 1
ATOM 520 C C . ALA A 1 64 ? 106.62576 99.26729 151.81707 1.000 124.64680 64 ALA A C 1
ATOM 521 O O . ALA A 1 64 ? 106.99606 98.57420 152.77182 1.000 123.27074 64 ALA A O 1
ATOM 523 N N . ILE A 1 65 ? 105.57741 100.08976 151.89672 1.000 131.16751 65 ILE A N 1
ATOM 524 C CA . ILE A 1 65 ? 104.79833 100.18952 153.12775 1.000 129.40033 65 ILE A CA 1
ATOM 525 C C . ILE A 1 65 ? 104.11800 98.86264 153.44145 1.000 129.31791 65 ILE A C 1
ATOM 526 O O . ILE A 1 65 ? 104.12005 98.40457 154.59036 1.000 129.88859 65 ILE A O 1
ATOM 531 N N . ALA A 1 66 ? 103.53336 98.21928 152.42815 1.000 128.79080 66 ALA A N 1
ATOM 532 C CA . ALA A 1 66 ? 102.89562 96.92472 152.63373 1.000 128.73051 66 ALA A CA 1
ATOM 533 C C . ALA A 1 66 ? 103.90429 95.82397 152.93073 1.000 128.62678 66 ALA A C 1
ATOM 534 O O . ALA A 1 66 ? 103.50690 94.73397 153.35449 1.000 129.27159 66 ALA A O 1
ATOM 536 N N . LEU A 1 67 ? 105.19151 96.08192 152.71739 1.000 130.10134 67 LEU A N 1
ATOM 537 C CA . LEU A 1 67 ? 106.25005 95.12447 153.00070 1.000 131.11000 67 LEU A CA 1
ATOM 538 C C . LEU A 1 67 ? 106.84769 95.31492 154.38952 1.000 130.16965 67 LEU A C 1
ATOM 539 O O . LEU A 1 67 ? 107.87015 94.69635 154.70282 1.000 129.93945 67 LEU A O 1
ATOM 544 N N . ASN A 1 68 ? 106.23114 96.15809 155.22027 1.000 136.07137 68 ASN A N 1
ATOM 545 C CA . ASN A 1 68 ? 106.70896 96.45442 156.57159 1.000 138.23477 68 ASN A CA 1
ATOM 546 C C . ASN A 1 68 ? 108.11750 97.04185 156.56358 1.000 137.84382 68 ASN A C 1
ATOM 547 O O . ASN A 1 68 ? 108.94638 96.71078 157.41417 1.000 138.91202 68 ASN A O 1
ATOM 552 N N . ILE A 1 69 ? 108.39762 97.91479 155.60243 1.000 133.71608 69 ILE A N 1
ATOM 553 C CA . ILE A 1 69 ? 109.65118 98.65918 155.58578 1.000 135.34642 69 ILE A CA 1
ATOM 554 C C . ILE A 1 69 ? 109.45267 99.96229 156.34710 1.000 136.69214 69 ILE A C 1
ATOM 555 O O . ILE A 1 69 ? 108.52234 100.72593 156.06223 1.000 137.59780 69 ILE A O 1
ATOM 560 N N . GLN A 1 70 ? 110.32126 100.21749 157.32196 1.000 144.93325 70 GLN A N 1
ATOM 561 C CA . GLN A 1 70 ? 110.19012 101.41337 158.14306 1.000 144.71688 70 GLN A CA 1
ATOM 562 C C . GLN A 1 70 ? 110.45610 102.66062 157.30967 1.000 145.75187 70 GLN A C 1
ATOM 563 O O . GLN A 1 70 ? 111.48061 102.75957 156.62805 1.000 146.24357 70 GLN A O 1
ATOM 569 N N . ALA A 1 71 ? 109.53084 103.61837 157.37195 1.000 149.04760 71 ALA A N 1
ATOM 570 C CA . ALA A 1 71 ? 109.64510 104.84316 156.59192 1.000 149.19594 71 ALA A CA 1
ATOM 571 C C . ALA A 1 71 ? 110.48520 105.91192 157.27663 1.000 150.22795 71 ALA A C 1
ATOM 572 O O . ALA A 1 71 ? 110.78920 106.93188 156.64874 1.000 149.80408 71 ALA A O 1
ATOM 574 N N . ASN A 1 72 ? 110.86377 105.70981 158.53527 1.000 161.03139 72 ASN A N 1
ATOM 575 C CA . ASN A 1 72 ? 111.67175 106.68201 159.25194 1.000 161.61874 72 ASN A CA 1
ATOM 576 C C . ASN A 1 72 ? 113.14965 106.48709 158.91886 1.000 162.69381 72 ASN A C 1
ATOM 577 O O . ASN A 1 72 ? 113.53131 105.61692 158.13131 1.000 161.16434 72 ASN A O 1
ATOM 579 N N . GLY A 1 73 ? 113.99364 107.31121 159.52756 1.000 181.39114 73 GLY A N 1
ATOM 580 C CA . GLY A 1 73 ? 115.41936 107.23040 159.31285 1.000 181.00909 73 GLY A CA 1
ATOM 581 C C . GLY A 1 73 ? 116.04800 106.09647 160.08909 1.000 181.55033 73 GLY A C 1
ATOM 582 O O . GLY A 1 73 ? 115.40742 105.40959 160.90063 1.000 181.42701 73 GLY A O 1
ATOM 583 N N . PRO A 1 74 ? 117.33616 105.87731 159.83935 1.000 191.21596 74 PRO A N 1
ATOM 584 C CA . PRO A 1 74 ? 118.05858 104.81862 160.55157 1.000 191.38409 74 PRO A CA 1
ATOM 585 C C . PRO A 1 74 ? 118.19270 105.13082 162.03423 1.000 190.88964 74 PRO A C 1
ATOM 586 O O . PRO A 1 74 ? 118.14286 106.28438 162.46705 1.000 190.56562 74 PRO A O 1
ATOM 590 N N . GLN A 1 75 ? 118.35705 104.06617 162.81716 1.000 198.85597 75 GLN A N 1
ATOM 591 C CA . GLN A 1 75 ? 118.51707 104.21269 164.25747 1.000 199.29428 75 GLN A CA 1
ATOM 592 C C . GLN A 1 75 ? 119.76621 105.02490 164.57703 1.000 199.80350 75 GLN A C 1
ATOM 593 O O . GLN A 1 75 ? 120.81131 104.86892 163.93954 1.000 200.23818 75 GLN A O 1
ATOM 595 N N . ILE A 1 76 ? 119.65116 105.89687 165.57276 1.000 206.40798 76 ILE A N 1
ATOM 596 C CA . ILE A 1 76 ? 120.73898 106.79951 165.93148 1.000 207.02922 76 ILE A CA 1
ATOM 597 C C . ILE A 1 76 ? 121.78670 106.03461 166.72808 1.000 207.54366 76 ILE A C 1
ATOM 598 O O . ILE A 1 76 ? 121.46397 105.34111 167.70015 1.000 207.79274 76 ILE A O 1
ATOM 603 N N . ALA A 1 77 ? 123.04499 106.15578 166.31355 1.000 213.43162 77 ALA A N 1
ATOM 604 C CA . ALA A 1 77 ? 124.13287 105.52520 167.03926 1.000 213.68283 77 ALA A CA 1
ATOM 605 C C . ALA A 1 77 ? 124.32309 106.19874 168.39855 1.000 214.30904 77 ALA A C 1
ATOM 606 O O . ALA A 1 77 ? 124.09274 107.40297 168.54060 1.000 214.29938 77 ALA A O 1
ATOM 608 N N . PRO A 1 78 ? 124.72909 105.44164 169.41511 1.000 219.72667 78 PRO A N 1
ATOM 609 C CA . PRO A 1 78 ? 124.95107 106.02952 170.74299 1.000 219.50161 78 PRO A CA 1
ATOM 610 C C . PRO A 1 78 ? 126.03889 107.08650 170.69815 1.000 219.84310 78 PRO A C 1
ATOM 611 O O . PRO A 1 78 ? 127.02335 106.94726 169.95635 1.000 220.17078 78 PRO A O 1
ATOM 615 N N . PRO A 1 79 ? 125.89472 108.16217 171.47115 1.000 219.32846 79 PRO A N 1
ATOM 616 C CA . PRO A 1 79 ? 126.90263 109.22842 171.44166 1.000 219.24390 79 PRO A CA 1
ATOM 617 C C . PRO A 1 79 ? 128.23546 108.76060 172.00491 1.000 219.12468 79 PRO A C 1
ATOM 618 O O . PRO A 1 79 ? 128.29248 108.01753 172.98768 1.000 219.03466 79 PRO A O 1
ATOM 622 N N . ASN A 1 80 ? 129.31356 109.21063 171.36740 1.000 221.69044 80 ASN A N 1
ATOM 623 C CA . ASN A 1 80 ? 130.66759 108.90672 171.82406 1.000 221.60623 80 ASN A CA 1
ATOM 624 C C . ASN A 1 80 ? 131.61195 109.91195 171.18791 1.000 222.09718 80 ASN A C 1
ATOM 625 O O . ASN A 1 80 ? 131.74255 109.94181 169.96000 1.000 222.02430 80 ASN A O 1
ATOM 627 N N . ALA A 1 81 ? 132.26031 110.73508 172.01504 1.000 222.32784 81 ALA A N 1
ATOM 628 C CA . ALA A 1 81 ? 133.13477 111.77903 171.48930 1.000 222.05199 81 ALA A CA 1
ATOM 629 C C . ALA A 1 81 ? 134.31459 111.18298 170.73115 1.000 222.27480 81 ALA A C 1
ATOM 630 O O . ALA A 1 81 ? 134.65609 111.63839 169.63324 1.000 222.07573 81 ALA A O 1
ATOM 632 N N . ILE A 1 82 ? 134.94866 110.15720 171.30239 1.000 222.74293 82 ILE A N 1
ATOM 633 C CA . ILE A 1 82 ? 136.10123 109.53885 170.65319 1.000 222.45168 82 ILE A CA 1
ATOM 634 C C . ILE A 1 82 ? 135.68320 108.86378 169.35242 1.000 222.91479 82 ILE A C 1
ATOM 635 O O . ILE A 1 82 ? 136.34660 109.00734 168.31822 1.000 222.50583 82 ILE A O 1
ATOM 637 N N . LEU A 1 83 ? 134.57627 108.11650 169.38532 1.000 223.13422 83 LEU A N 1
ATOM 638 C CA . LEU A 1 83 ? 134.10546 107.43983 168.18101 1.000 222.64955 83 LEU A CA 1
ATOM 639 C C . LEU A 1 83 ? 133.70415 108.43975 167.10494 1.000 222.76953 83 LEU A C 1
ATOM 640 O O . LEU A 1 83 ? 134.01021 108.24492 165.92327 1.000 222.60867 83 LEU A O 1
ATOM 645 N N . GLU A 1 84 ? 133.01107 109.51348 167.49207 1.000 222.25868 84 GLU A N 1
ATOM 646 C CA . GLU A 1 84 ? 132.62254 110.52909 166.51849 1.000 221.99438 84 GLU A CA 1
ATOM 647 C C . GLU A 1 84 ? 133.84445 111.20494 165.90975 1.000 222.00115 84 GLU A C 1
ATOM 648 O O . GLU A 1 84 ? 133.89182 111.44259 164.69650 1.000 221.82884 84 GLU A O 1
ATOM 650 N N . LYS A 1 85 ? 134.84307 111.52419 166.73791 1.000 222.73583 85 LYS A N 1
ATOM 651 C CA . LYS A 1 85 ? 136.05883 112.14671 166.22489 1.000 222.46700 85 LYS A CA 1
ATOM 652 C C . LYS A 1 85 ? 136.79194 111.21722 165.26683 1.000 222.39788 85 LYS A C 1
ATOM 653 O O . LYS A 1 85 ? 137.28659 111.65640 164.22239 1.000 222.47963 85 LYS A O 1
ATOM 655 N N . VAL A 1 86 ? 136.86934 109.92720 165.60343 1.000 222.16887 86 VAL A N 1
ATOM 656 C CA . VAL A 1 86 ? 137.52130 108.96459 164.71877 1.000 222.49181 86 VAL A CA 1
ATOM 657 C C . VAL A 1 86 ? 136.76294 108.84945 163.40222 1.000 222.43125 86 VAL A C 1
ATOM 658 O O . VAL A 1 86 ? 137.36453 108.82034 162.32135 1.000 222.24960 86 VAL A O 1
ATOM 662 N N . PHE A 1 87 ? 135.43130 108.78901 163.46999 1.000 219.53139 87 PHE A N 1
ATOM 663 C CA . PHE A 1 87 ? 134.63121 108.65417 162.25736 1.000 219.43134 87 PHE A CA 1
ATOM 664 C C . PHE A 1 87 ? 134.77072 109.87788 161.35939 1.000 219.52483 87 PHE A C 1
ATOM 665 O O . PHE A 1 87 ? 134.86541 109.74915 160.13296 1.000 218.70826 87 PHE A O 1
ATOM 673 N N . THR A 1 88 ? 134.78836 111.07508 161.95039 1.000 222.01925 88 THR A N 1
ATOM 674 C CA . THR A 1 88 ? 134.85894 112.29009 161.14416 1.000 221.54035 88 THR A CA 1
ATOM 675 C C . THR A 1 88 ? 136.26423 112.52676 160.60172 1.000 221.34801 88 THR A C 1
ATOM 676 O O . THR A 1 88 ? 136.42458 113.01792 159.47816 1.000 220.69276 88 THR A O 1
ATOM 680 N N . ALA A 1 89 ? 137.29369 112.18811 161.37802 1.000 220.88781 89 ALA A N 1
ATOM 681 C CA . ALA A 1 89 ? 138.66810 112.52481 161.02607 1.000 220.55984 89 ALA A CA 1
ATOM 682 C C . ALA A 1 89 ? 139.48055 111.32724 160.54776 1.000 220.61547 89 ALA A C 1
ATOM 683 O O . ALA A 1 89 ? 140.06084 111.37213 159.45894 1.000 220.38032 89 ALA A O 1
ATOM 685 N N . ILE A 1 90 ? 139.53881 110.25605 161.33883 1.000 221.27597 90 ILE A N 1
ATOM 686 C CA . ILE A 1 90 ? 140.43753 109.14221 161.05185 1.000 221.37814 90 ILE A CA 1
ATOM 687 C C . ILE A 1 90 ? 139.97835 108.39259 159.80790 1.000 221.31692 90 ILE A C 1
ATOM 688 O O . ILE A 1 90 ? 140.68433 108.36778 158.79303 1.000 221.11254 90 ILE A O 1
ATOM 693 N N . THR A 1 91 ? 138.79014 107.79539 159.87055 1.000 220.57445 91 THR A N 1
ATOM 694 C CA . THR A 1 91 ? 138.26112 107.00267 158.76681 1.000 220.20041 91 THR A CA 1
ATOM 695 C C . THR A 1 91 ? 136.81373 106.64661 159.06827 1.000 220.26890 91 THR A C 1
ATOM 696 O O . THR A 1 91 ? 136.34042 106.79831 160.19805 1.000 220.26839 91 THR A O 1
ATOM 700 N N . LYS A 1 92 ? 136.11753 106.16950 158.03683 1.000 222.31612 92 LYS A N 1
ATOM 701 C CA . LYS A 1 92 ? 134.75374 105.67996 158.17664 1.000 222.52441 92 LYS A CA 1
ATOM 702 C C . LYS A 1 92 ? 134.66810 104.15974 158.21224 1.000 222.47266 92 LYS A C 1
ATOM 703 O O . LYS A 1 92 ? 133.64923 103.62331 158.66024 1.000 222.30508 92 LYS A O 1
ATOM 705 N N . HIS A 1 93 ? 135.70424 103.45823 157.75478 1.000 223.43678 93 HIS A N 1
ATOM 706 C CA . HIS A 1 93 ? 135.75519 101.99638 157.76992 1.000 223.49598 93 HIS A CA 1
ATOM 707 C C . HIS A 1 93 ? 137.08086 101.57436 158.38838 1.000 223.61763 93 HIS A C 1
ATOM 708 O O . HIS A 1 93 ? 138.03912 101.24981 157.67368 1.000 223.76962 93 HIS A O 1
ATOM 710 N N . PRO A 1 94 ? 137.17414 101.57606 159.71659 1.000 221.53460 94 PRO A N 1
ATOM 711 C CA . PRO A 1 94 ? 138.44098 101.22617 160.36745 1.000 221.60691 94 PRO A CA 1
ATOM 712 C C . PRO A 1 94 ? 138.82570 99.77552 160.12493 1.000 221.70122 94 PRO A C 1
ATOM 713 O O . PRO A 1 94 ? 137.97519 98.89595 159.96855 1.000 221.44294 94 PRO A O 1
ATOM 717 N N . ASP A 1 95 ? 140.13437 99.53548 160.09676 1.000 222.35209 95 ASP A N 1
ATOM 718 C CA . ASP A 1 95 ? 140.66655 98.19846 159.89104 1.000 222.01124 95 ASP A CA 1
ATOM 719 C C . ASP A 1 95 ? 140.68210 97.42572 161.20921 1.000 221.96124 95 ASP A C 1
ATOM 720 O O . ASP A 1 95 ? 140.19885 97.89335 162.24424 1.000 221.30549 95 ASP A O 1
ATOM 722 N N . GLU A 1 96 ? 141.24352 96.21446 161.16599 1.000 222.45087 96 GLU A N 1
ATOM 723 C CA . GLU A 1 96 ? 141.30617 95.38251 162.36407 1.000 222.08983 96 GLU A CA 1
ATOM 724 C C . GLU A 1 96 ? 142.18678 96.01502 163.43506 1.000 222.35482 96 GLU A C 1
ATOM 725 O O . GLU A 1 96 ? 141.83513 96.00954 164.62085 1.000 222.17359 96 GLU A O 1
ATOM 727 N N . LYS A 1 97 ? 143.33935 96.56071 163.03758 1.000 222.59437 97 LYS A N 1
ATOM 728 C CA . LYS A 1 97 ? 144.22381 97.20687 164.00263 1.000 222.49525 97 LYS A CA 1
ATOM 729 C C . LYS A 1 97 ? 143.57209 98.44224 164.61217 1.000 223.07732 97 LYS A C 1
ATOM 730 O O . LYS A 1 97 ? 143.65771 98.66120 165.82670 1.000 222.87042 97 LYS A O 1
ATOM 732 N N . ARG A 1 98 ? 142.91584 99.26024 163.78528 1.000 224.03719 98 ARG A N 1
ATOM 733 C CA . ARG A 1 98 ? 142.23284 100.44192 164.30171 1.000 223.57887 98 ARG A CA 1
ATOM 734 C C . ARG A 1 98 ? 141.08920 100.05421 165.22963 1.000 223.52570 98 ARG A C 1
ATOM 735 O O . ARG A 1 98 ? 140.88064 100.68977 166.27027 1.000 223.28259 98 ARG A O 1
ATOM 737 N N . LEU A 1 99 ? 140.33351 99.01482 164.86579 1.000 222.55777 99 LEU A N 1
ATOM 738 C CA . LEU A 1 99 ? 139.24937 98.55133 165.72531 1.000 222.34349 99 LEU A CA 1
ATOM 739 C C . LEU A 1 99 ? 139.78191 98.05037 167.06151 1.000 222.59691 99 LEU A C 1
ATOM 740 O O . LEU A 1 99 ? 139.20436 98.34071 168.11519 1.000 222.58644 99 LEU A O 1
ATOM 742 N N . GLU A 1 100 ? 140.88486 97.29683 167.03818 1.000 222.75076 100 GLU A N 1
ATOM 743 C CA . GLU A 1 100 ? 141.48221 96.81874 168.28143 1.000 222.69910 100 GLU A CA 1
ATOM 744 C C . GLU A 1 100 ? 141.97239 97.97801 169.13983 1.000 222.88814 100 GLU A C 1
ATOM 745 O O . GLU A 1 100 ? 141.79455 97.97312 170.36431 1.000 223.03196 100 GLU A O 1
ATOM 747 N N . GLY A 1 101 ? 142.59342 98.98090 168.51526 1.000 222.06640 101 GLY A N 1
ATOM 748 C CA . GLY A 1 101 ? 143.04426 100.13967 169.26853 1.000 221.77417 101 GLY A CA 1
ATOM 749 C C . GLY A 1 101 ? 141.89928 100.90641 169.90169 1.000 222.19805 101 GLY A C 1
ATOM 750 O O . GLY A 1 101 ? 141.97904 101.31300 171.06362 1.000 222.00490 101 GLY A O 1
ATOM 751 N N . LEU A 1 102 ? 140.81529 101.10986 169.14841 1.000 222.88421 102 LEU A N 1
ATOM 752 C CA . LEU A 1 102 ? 139.65179 101.79905 169.69858 1.000 222.49456 102 LEU A CA 1
ATOM 753 C C . LEU A 1 102 ? 139.01587 100.99476 170.82586 1.000 221.96579 102 LEU A C 1
ATOM 754 O O . LEU A 1 102 ? 138.58079 101.56286 171.83518 1.000 221.38856 102 LEU A O 1
ATOM 759 N N . SER A 1 103 ? 138.94865 99.66951 170.66983 1.000 223.32731 103 SER A N 1
ATOM 760 C CA . SER A 1 103 ? 138.39834 98.82423 171.72360 1.000 223.29646 103 SER A CA 1
ATOM 761 C C . SER A 1 103 ? 139.24055 98.90438 172.98922 1.000 224.14354 103 SER A C 1
ATOM 762 O O . SER A 1 103 ? 138.70137 98.98152 174.09933 1.000 224.31582 103 SER A O 1
ATOM 765 N N . LYS A 1 104 ? 140.56714 98.88151 172.84236 1.000 225.08156 104 LYS A N 1
ATOM 766 C CA . LYS A 1 104 ? 141.44136 99.00417 174.00419 1.000 224.49636 104 LYS A CA 1
ATOM 767 C C . LYS A 1 104 ? 141.30172 100.37242 174.66048 1.000 224.80269 104 LYS A C 1
ATOM 768 O O . LYS A 1 104 ? 141.29623 100.47815 175.89261 1.000 224.23748 104 LYS A O 1
ATOM 770 N N . GLN A 1 105 ? 141.19153 101.43158 173.85450 1.000 225.10442 105 GLN A N 1
ATOM 771 C CA . GLN A 1 105 ? 141.09553 102.77786 174.40965 1.000 224.27704 105 GLN A CA 1
ATOM 772 C C . GLN A 1 105 ? 139.77915 102.98886 175.14913 1.000 224.41675 105 GLN A C 1
ATOM 773 O O . GLN A 1 105 ? 139.76151 103.57571 176.23746 1.000 223.81117 105 GLN A O 1
ATOM 775 N N . LEU A 1 106 ? 138.66956 102.52245 174.58026 1.000 227.91826 106 LEU A N 1
ATOM 776 C CA . LEU A 1 106 ? 137.35438 102.74396 175.16742 1.000 228.18943 106 LEU A CA 1
ATOM 777 C C . LEU A 1 106 ? 136.88744 101.59832 176.05658 1.000 227.64406 106 LEU A C 1
ATOM 778 O O . LEU A 1 106 ? 135.79808 101.69261 176.63307 1.000 227.61394 106 LEU A O 1
ATOM 783 N N . ASP A 1 107 ? 137.68063 100.53248 176.18606 1.000 225.19459 107 ASP A N 1
ATOM 784 C CA . ASP A 1 107 ? 137.32209 99.37261 177.00603 1.000 224.95727 107 ASP A CA 1
ATOM 785 C C . ASP A 1 107 ? 135.96394 98.80500 176.59868 1.000 225.14129 107 ASP A C 1
ATOM 786 O O . ASP A 1 107 ? 135.13475 98.44948 177.43891 1.000 225.00867 107 ASP A O 1
ATOM 788 N N . TRP A 1 108 ? 135.73559 98.72007 175.29035 1.000 226.30320 108 TRP A N 1
ATOM 789 C CA . TRP A 1 108 ? 134.48181 98.22703 174.74285 1.000 226.38046 108 TRP A CA 1
ATOM 790 C C . TRP A 1 108 ? 134.76510 97.11389 173.74444 1.000 226.43717 108 TRP A C 1
ATOM 791 O O . TRP A 1 108 ? 135.85989 97.01504 173.18587 1.000 226.40564 108 TRP A O 1
ATOM 793 N N . ASP A 1 109 ? 133.76124 96.26781 173.53245 1.000 225.46889 109 ASP A N 1
ATOM 794 C CA . ASP A 1 109 ? 133.90280 95.15423 172.60660 1.000 225.24643 109 ASP A CA 1
ATOM 795 C C . ASP A 1 109 ? 134.03118 95.65463 171.17120 1.000 226.20719 109 ASP A C 1
ATOM 796 O O . ASP A 1 109 ? 133.51669 96.71606 170.80824 1.000 226.17073 109 ASP A O 1
ATOM 798 N N . VAL A 1 110 ? 134.73745 94.87211 170.35173 1.000 227.76109 110 VAL A N 1
ATOM 799 C CA . VAL A 1 110 ? 134.91082 95.22498 168.94480 1.000 227.09800 110 VAL A CA 1
ATOM 800 C C . VAL A 1 110 ? 133.57350 95.18669 168.21733 1.000 227.10249 110 VAL A C 1
ATOM 801 O O . VAL A 1 110 ? 133.32979 95.97038 167.29054 1.000 226.75909 110 VAL A O 1
ATOM 803 N N . ARG A 1 111 ? 132.69299 94.26405 168.61393 1.000 226.87519 111 ARG A N 1
ATOM 804 C CA . ARG A 1 111 ? 131.37760 94.17511 167.98844 1.000 226.27950 111 ARG A CA 1
ATOM 805 C C . ARG A 1 111 ? 130.57255 95.44893 168.21217 1.000 226.55917 111 ARG A C 1
ATOM 806 O O . ARG A 1 111 ? 129.86886 95.91305 167.30794 1.000 226.27405 111 ARG A O 1
ATOM 808 N N . SER A 1 112 ? 130.65952 96.02656 169.41334 1.000 227.47949 112 SER A N 1
ATOM 809 C CA . SER A 1 112 ? 129.95943 97.27878 169.68379 1.000 226.99912 112 SER A CA 1
ATOM 810 C C . SER A 1 112 ? 130.48534 98.40693 168.80430 1.000 227.05460 112 SER A C 1
ATOM 811 O O . SER A 1 112 ? 129.70560 99.21245 168.28121 1.000 226.72297 112 SER A O 1
ATOM 813 N N . ILE A 1 113 ? 131.80652 98.47870 168.62718 1.000 225.98136 113 ILE A N 1
ATOM 814 C CA . ILE A 1 113 ? 132.38852 99.50891 167.77234 1.000 225.89771 113 ILE A CA 1
ATOM 815 C C . ILE A 1 113 ? 131.94201 99.32196 166.32754 1.000 225.78960 113 ILE A C 1
ATOM 816 O O . ILE A 1 113 ? 131.61011 100.29264 165.63515 1.000 225.15609 113 ILE A O 1
ATOM 818 N N . GLN A 1 114 ? 131.93526 98.07578 165.84669 1.000 225.12945 114 GLN A N 1
ATOM 819 C CA . GLN A 1 114 ? 131.48850 97.81183 164.48239 1.000 224.68256 114 GLN A CA 1
ATOM 820 C C . GLN A 1 114 ? 130.02211 98.18349 164.30079 1.000 224.96989 114 GLN A C 1
ATOM 821 O O . GLN A 1 114 ? 129.64126 98.75537 163.27219 1.000 224.66485 114 GLN A O 1
ATOM 823 N N . ARG A 1 115 ? 129.18359 97.86430 165.29006 1.000 224.38966 115 ARG A N 1
ATOM 824 C CA . ARG A 1 115 ? 127.77402 98.23396 165.21688 1.000 224.06787 115 ARG A CA 1
ATOM 825 C C . ARG A 1 115 ? 127.60137 99.74741 165.20196 1.000 223.91721 115 ARG A C 1
ATOM 826 O O . ARG A 1 115 ? 126.76695 100.27623 164.45878 1.000 224.03112 115 ARG A O 1
ATOM 828 N N . TRP A 1 116 ? 128.38036 100.46157 166.01939 1.000 221.18397 116 TRP A N 1
ATOM 829 C CA . TRP A 1 116 ? 128.30470 101.91951 166.02555 1.000 220.97031 116 TRP A CA 1
ATOM 830 C C . TRP A 1 116 ? 128.72204 102.50033 164.67979 1.000 220.84941 116 TRP A C 1
ATOM 831 O O . TRP A 1 116 ? 128.08431 103.43073 164.17167 1.000 220.41667 116 TRP A O 1
ATOM 842 N N . PHE A 1 117 ? 129.79642 101.96912 164.09004 1.000 219.25384 117 PHE A N 1
ATOM 843 C CA . PHE A 1 117 ? 130.23511 102.45464 162.78438 1.000 219.10994 117 PHE A CA 1
ATOM 844 C C . PHE A 1 117 ? 129.19321 102.17200 161.70865 1.000 219.01305 117 PHE A C 1
ATOM 845 O O . PHE A 1 117 ? 128.93711 103.02162 160.84622 1.000 219.06481 117 PHE A O 1
ATOM 853 N N . ARG A 1 118 ? 128.58433 100.98355 161.74094 1.000 211.79779 118 ARG A N 1
ATOM 854 C CA . ARG A 1 118 ? 127.53410 100.66435 160.77918 1.000 211.02864 118 ARG A CA 1
ATOM 855 C C . ARG A 1 118 ? 126.33558 101.58925 160.94741 1.000 211.55646 118 ARG A C 1
ATOM 856 O O . ARG A 1 118 ? 125.74937 102.04579 159.95843 1.000 211.54625 118 ARG A O 1
ATOM 858 N N . GLN A 1 119 ? 125.95722 101.87704 162.19534 1.000 210.00611 119 GLN A N 1
ATOM 859 C CA . GLN A 1 119 ? 124.84916 102.79264 162.44251 1.000 209.50194 119 GLN A CA 1
ATOM 860 C C . GLN A 1 119 ? 125.16596 104.19213 161.93216 1.000 209.32175 119 GLN A C 1
ATOM 861 O O . GLN A 1 119 ? 124.30553 104.85281 161.34116 1.000 208.45846 119 GLN A O 1
ATOM 863 N N . ARG A 1 120 ? 126.39665 104.66226 162.15201 1.000 208.39048 120 ARG A N 1
ATOM 864 C CA . ARG A 1 120 ? 126.78556 105.97814 161.65115 1.000 208.10693 120 ARG A CA 1
ATOM 865 C C . ARG A 1 120 ? 126.75396 106.02096 160.12761 1.000 208.14562 120 ARG A C 1
ATOM 866 O O . ARG A 1 120 ? 126.27961 106.99895 159.53304 1.000 207.58421 120 ARG A O 1
ATOM 868 N N . ARG A 1 121 ? 127.25380 104.96583 159.47871 1.000 203.20771 121 ARG A N 1
ATOM 869 C CA . ARG A 1 121 ? 127.22690 104.91140 158.02069 1.000 202.21588 121 ARG A CA 1
ATOM 870 C C . ARG A 1 121 ? 125.79660 104.90750 157.49680 1.000 202.62891 121 ARG A C 1
ATOM 871 O O . ARG A 1 121 ? 125.49137 105.56988 156.49804 1.000 202.64847 121 ARG A O 1
ATOM 873 N N . ASN A 1 122 ? 124.90548 104.16301 158.15612 1.000 200.47680 122 ASN A N 1
ATOM 874 C CA . ASN A 1 122 ? 123.50231 104.16490 157.75518 1.000 200.48688 122 ASN A CA 1
ATOM 875 C C . ASN A 1 122 ? 122.87423 105.53824 157.95612 1.000 200.25833 122 ASN A C 1
ATOM 876 O O . ASN A 1 122 ? 122.06453 105.98408 157.13502 1.000 199.15255 122 ASN A O 1
ATOM 881 N N . GLN A 1 123 ? 123.23150 106.22080 159.04757 1.000 201.23604 123 GLN A N 1
ATOM 882 C CA . GLN A 1 123 ? 122.71458 107.56441 159.28754 1.000 201.08829 123 GLN A CA 1
ATOM 883 C C . GLN A 1 123 ? 123.15457 108.52649 158.19327 1.000 200.70938 123 GLN A C 1
ATOM 884 O O . GLN A 1 123 ? 122.36514 109.36191 157.73675 1.000 200.00605 123 GLN A O 1
ATOM 890 N N . GLU A 1 124 ? 124.41590 108.43246 157.76563 1.000 191.52470 124 GLU A N 1
ATOM 891 C CA . GLU A 1 124 ? 124.86899 109.25837 156.65045 1.000 190.65380 124 GLU A CA 1
ATOM 892 C C . GLU A 1 124 ? 124.14071 108.89336 155.36179 1.000 190.76688 124 GLU A C 1
ATOM 893 O O . GLU A 1 124 ? 123.77752 109.77432 154.57360 1.000 190.69308 124 GLU A O 1
ATOM 899 N N . LYS A 1 125 ? 123.91852 107.60143 155.13125 1.000 175.51250 125 LYS A N 1
ATOM 900 C CA . LYS A 1 125 ? 123.21490 107.15373 153.94277 1.000 174.23396 125 LYS A CA 1
ATOM 901 C C . LYS A 1 125 ? 121.73114 107.50798 154.03408 1.000 173.55461 125 LYS A C 1
ATOM 902 O O . LYS A 1 125 ? 121.19520 107.70349 155.12703 1.000 173.66875 125 LYS A O 1
ATOM 904 N N . PRO A 1 126 ? 121.04807 107.60918 152.89390 1.000 148.71277 126 PRO A N 1
ATOM 905 C CA . PRO A 1 126 ? 119.60884 107.89961 152.91512 1.000 147.41124 126 PRO A CA 1
ATOM 906 C C . PRO A 1 126 ? 118.81446 106.77651 153.56629 1.000 145.79827 126 PRO A C 1
ATOM 907 O O . PRO A 1 126 ? 119.33764 105.72199 153.93200 1.000 145.46895 126 PRO A O 1
ATOM 911 N N . SER A 1 127 ? 117.51409 107.02004 153.70506 1.000 124.25895 127 SER A N 1
ATOM 912 C CA . SER A 1 127 ? 116.63380 106.07108 154.36740 1.000 123.98950 127 SER A CA 1
ATOM 913 C C . SER A 1 127 ? 116.46138 104.80922 153.52609 1.000 122.78404 127 SER A C 1
ATOM 914 O O . SER A 1 127 ? 116.70356 104.79325 152.31652 1.000 124.31484 127 SER A O 1
ATOM 917 N N . THR A 1 128 ? 116.03725 103.73515 154.19511 1.000 113.04532 128 THR A N 1
ATOM 918 C CA . THR A 1 128 ? 115.91080 102.44205 153.52985 1.000 112.45062 128 THR A CA 1
ATOM 919 C C . THR A 1 128 ? 114.80487 102.45149 152.47917 1.000 112.56015 128 THR A C 1
ATOM 920 O O . THR A 1 128 ? 114.95842 101.85337 151.40883 1.000 115.18426 128 THR A O 1
ATOM 924 N N . LEU A 1 129 ? 113.68335 103.11842 152.76338 1.000 110.09277 129 LEU A N 1
ATOM 925 C CA . LEU A 1 129 ? 112.54912 103.08175 151.84301 1.000 111.20994 129 LEU A CA 1
ATOM 926 C C . LEU A 1 129 ? 112.88359 103.74758 150.51197 1.000 112.99479 129 LEU A C 1
ATOM 927 O O . LEU A 1 129 ? 112.49288 103.25312 149.44656 1.000 115.28050 129 LEU A O 1
ATOM 932 N N . THR A 1 130 ? 113.59340 104.87771 150.54974 1.000 109.28713 130 THR A N 1
ATOM 933 C CA . THR A 1 130 ? 113.97080 105.54646 149.30839 1.000 109.26832 130 THR A CA 1
ATOM 934 C C . THR A 1 130 ? 114.91197 104.68059 148.48273 1.000 111.09708 130 THR A C 1
ATOM 935 O O . THR A 1 130 ? 114.78371 104.60542 147.25392 1.000 113.42493 130 THR A O 1
ATOM 939 N N . ARG A 1 131 ? 115.86703 104.01972 149.14070 1.000 101.81929 131 ARG A N 1
ATOM 940 C CA . ARG A 1 131 ? 116.76143 103.11617 148.42664 1.000 99.61132 131 ARG A CA 1
ATOM 941 C C . ARG A 1 131 ? 115.99400 101.94429 147.83057 1.000 96.92036 131 ARG A C 1
ATOM 942 O O . ARG A 1 131 ? 116.29137 101.50236 146.71620 1.000 101.08978 131 ARG A O 1
ATOM 950 N N . PHE A 1 132 ? 114.99833 101.43186 148.55576 1.000 85.90755 132 PHE A N 1
ATOM 951 C CA . PHE A 1 132 ? 114.17096 100.35606 148.02128 1.000 86.61184 132 PHE A CA 1
ATOM 952 C C . PHE A 1 132 ? 113.41592 100.80982 146.77889 1.000 90.38759 132 PHE A C 1
ATOM 953 O O . PHE A 1 132 ? 113.33845 100.07553 145.78758 1.000 99.22877 132 PHE A O 1
ATOM 961 N N . CYS A 1 133 ? 112.84922 102.01720 146.81423 1.000 90.64295 133 CYS A N 1
ATOM 962 C CA . CYS A 1 133 ? 112.13343 102.52917 145.64801 1.000 93.82757 133 CYS A CA 1
ATOM 963 C C . CYS A 1 133 ? 113.07069 102.71807 144.45969 1.000 98.05618 133 CYS A C 1
ATOM 964 O O . CYS A 1 133 ? 112.72613 102.37053 143.32075 1.000 101.57345 133 CYS A O 1
ATOM 967 N N . GLU A 1 134 ? 114.26171 103.26934 144.70593 1.000 88.98202 134 GLU A N 1
ATOM 968 C CA . GLU A 1 134 ? 115.22410 103.46647 143.62668 1.000 82.83608 134 GLU A CA 1
ATOM 969 C C . GLU A 1 134 ? 115.65932 102.13336 143.03116 1.000 87.33504 134 GLU A C 1
ATOM 970 O O . GLU A 1 134 ? 115.78406 101.99912 141.80677 1.000 93.45115 134 GLU A O 1
ATOM 976 N N . SER A 1 135 ? 11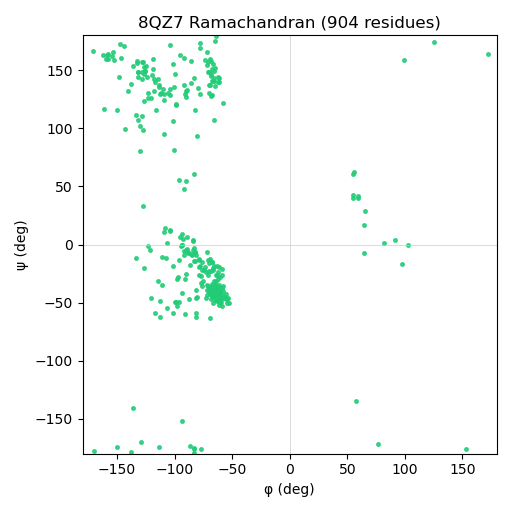5.88568 101.13153 143.88300 1.000 76.11744 135 SER A N 1
ATOM 977 C CA . SER A 1 135 ? 116.25465 99.81016 143.39194 1.000 68.71285 135 SER A CA 1
ATOM 978 C C . SER A 1 135 ? 115.12452 99.18359 142.58895 1.000 73.86310 135 SER A C 1
ATOM 979 O O . SER A 1 135 ? 115.37177 98.51635 141.58155 1.000 85.54438 135 SER A O 1
ATOM 982 N N . MET A 1 136 ? 113.87752 99.37727 143.02107 1.000 72.98921 136 MET A N 1
ATOM 983 C CA . MET A 1 136 ? 112.74846 98.84904 142.26138 1.000 74.84540 136 MET A CA 1
ATOM 984 C C . MET A 1 136 ? 112.67179 99.48562 140.87939 1.000 76.00570 136 MET A C 1
ATOM 985 O O . MET A 1 136 ? 112.44477 98.79485 139.87578 1.000 83.13838 136 MET A O 1
ATOM 990 N N . TRP A 1 137 ? 112.87407 100.80235 140.80738 1.000 70.16356 137 TRP A N 1
ATOM 991 C CA . TRP A 1 137 ? 112.86507 101.48562 139.51645 1.000 69.91650 137 TRP A CA 1
ATOM 992 C C . TRP A 1 137 ? 113.98451 100.97732 138.61288 1.000 74.08112 137 TRP A C 1
ATOM 993 O O . TRP A 1 137 ? 113.76647 100.69550 137.42385 1.000 81.02641 137 TRP A O 1
ATOM 1004 N N . ARG A 1 138 ? 115.19417 100.84735 139.16508 1.000 65.07674 138 ARG A N 1
ATOM 1005 C CA . ARG A 1 138 ? 116.31540 100.35244 138.37345 1.000 63.96776 138 ARG A CA 1
ATOM 1006 C C . ARG A 1 138 ? 116.06562 98.93043 137.89292 1.000 62.55201 138 ARG A C 1
ATOM 1007 O O . ARG A 1 138 ? 116.37965 98.59280 136.74727 1.000 72.92984 138 ARG A O 1
ATOM 1015 N N . PHE A 1 139 ? 115.50826 98.08095 138.75790 1.000 55.54542 139 PHE A N 1
ATOM 1016 C CA . PHE A 1 139 ? 115.20833 96.70805 138.37068 1.000 55.72005 139 PHE A CA 1
ATOM 1017 C C . PHE A 1 139 ? 114.21284 96.66368 137.22364 1.000 58.73672 139 PHE A C 1
ATOM 1018 O O . PHE A 1 139 ? 114.40703 95.92065 136.25456 1.000 64.60888 139 PHE A O 1
ATOM 1026 N N . SER A 1 140 ? 113.14075 97.45402 137.31199 1.000 62.56703 140 SER A N 1
ATOM 1027 C CA . SER A 1 140 ? 112.14983 97.46149 136.24078 1.000 54.03006 140 SER A CA 1
ATOM 1028 C C . SER A 1 140 ? 112.77453 97.89964 134.92269 1.000 54.30788 140 SER A C 1
ATOM 1029 O O . SER A 1 140 ? 112.60033 97.24000 133.88521 1.000 65.88458 140 SER A O 1
ATOM 1032 N N . PHE A 1 141 ? 113.52860 99.00399 134.94682 1.000 50.83553 141 PHE A N 1
ATOM 1033 C CA . PHE A 1 141 ? 114.11490 99.49298 133.70310 1.000 51.61276 141 PHE A CA 1
ATOM 1034 C C . PHE A 1 141 ? 115.11038 98.49793 133.11959 1.000 59.18514 141 PHE A C 1
ATOM 1035 O O . PHE A 1 141 ? 115.11829 98.26560 131.90529 1.000 64.70838 141 PHE A O 1
ATOM 1043 N N . TYR A 1 142 ? 115.96879 97.91330 133.95850 1.000 54.69502 142 TYR A N 1
ATOM 1044 C CA . TYR A 1 142 ? 116.97056 96.98243 133.45179 1.000 44.22950 142 TYR A CA 1
ATOM 1045 C C . TYR A 1 142 ? 116.32727 95.71967 132.90024 1.000 46.84054 142 TYR A C 1
ATOM 1046 O O . TYR A 1 142 ? 116.77610 95.18957 131.87872 1.000 57.39644 142 TYR A O 1
ATOM 1055 N N . LEU A 1 143 ? 115.27606 95.22120 133.55379 1.000 44.10827 143 LEU A N 1
ATOM 1056 C CA . LEU A 1 143 ? 114.57166 94.06120 133.02226 1.000 42.80324 143 LEU A CA 1
ATOM 1057 C C . LEU A 1 143 ? 113.99051 94.36372 131.64843 1.000 50.87951 143 LEU A C 1
ATOM 1058 O O . LEU A 1 143 ? 114.15669 93.57955 130.70322 1.000 56.19895 143 LEU A O 1
ATOM 1063 N N . TYR A 1 144 ? 113.32398 95.51504 131.50993 1.000 46.91625 144 TYR A N 1
ATOM 1064 C CA . TYR A 1 144 ? 112.74466 95.85797 130.21400 1.000 41.63039 144 TYR A CA 1
ATOM 1065 C C . TYR A 1 144 ? 113.81921 96.00231 129.14393 1.000 52.05827 144 TYR A C 1
ATOM 1066 O O . TYR A 1 144 ? 113.65492 95.51407 128.01845 1.000 59.07726 144 TYR A O 1
ATOM 1075 N N . VAL A 1 145 ? 114.92753 96.66813 129.47520 1.000 52.84033 145 VAL A N 1
ATOM 1076 C CA . VAL A 1 145 ? 115.97209 96.90827 128.48480 1.000 51.41504 145 VAL A CA 1
ATOM 1077 C C . VAL A 1 145 ? 116.63223 95.60275 128.06470 1.000 53.27921 145 VAL A C 1
ATOM 1078 O O . VAL A 1 145 ? 116.90150 95.38803 126.87900 1.000 57.25626 145 VAL A O 1
ATOM 1082 N N . PHE A 1 146 ? 116.91096 94.71246 129.01885 1.000 47.58341 146 PHE A N 1
ATOM 1083 C CA . PHE A 1 146 ? 117.51540 93.43421 128.66315 1.000 44.11785 146 PHE A CA 1
ATOM 1084 C C . PHE A 1 146 ? 116.57835 92.60394 127.79861 1.000 55.04901 146 PHE A C 1
ATOM 1085 O O . PHE A 1 146 ? 117.01663 91.97223 126.82888 1.000 62.51562 146 PHE A O 1
ATOM 1093 N N . THR A 1 147 ? 115.28210 92.59337 128.12691 1.000 56.22707 147 THR A N 1
ATOM 1094 C CA . THR A 1 147 ? 114.33330 91.85204 127.30205 1.000 53.41066 147 THR A CA 1
ATOM 1095 C C . THR A 1 147 ? 114.28136 92.40877 125.88463 1.000 55.63974 147 THR A C 1
ATOM 1096 O O . THR A 1 147 ? 114.31380 91.64738 124.90770 1.000 54.16925 147 THR A O 1
ATOM 1100 N N . TYR A 1 148 ? 114.21802 93.73694 125.75063 1.000 54.18987 148 TYR A N 1
ATOM 1101 C CA . TYR A 1 148 ? 114.18633 94.33772 124.42112 1.000 48.09432 148 TYR A CA 1
ATOM 1102 C C . TYR A 1 148 ? 115.46554 94.04463 123.65091 1.000 51.56097 148 TYR A C 1
ATOM 1103 O O . TYR A 1 148 ? 115.42244 93.76216 122.44933 1.000 61.14083 148 TYR A O 1
ATOM 1112 N N . GLY A 1 149 ? 116.61482 94.11748 124.32122 1.000 47.46025 149 GLY A N 1
ATOM 1113 C CA . GLY A 1 149 ? 117.87042 93.84582 123.64559 1.000 49.86067 149 GLY A CA 1
ATOM 1114 C C . GLY A 1 149 ? 117.97212 92.41542 123.15953 1.000 50.19980 149 GLY A C 1
ATOM 1115 O O . GLY A 1 149 ? 118.44344 92.16163 122.05044 1.000 55.12281 149 GLY A O 1
ATOM 1116 N N . VAL A 1 150 ? 117.53209 91.46032 123.98120 1.000 47.86374 150 VAL A N 1
ATOM 1117 C CA . VAL A 1 150 ? 117.53924 90.06378 123.55357 1.000 48.19646 150 VAL A CA 1
ATOM 1118 C C . VAL A 1 150 ? 116.60660 89.86403 122.36637 1.000 54.55394 150 VAL A C 1
ATOM 1119 O O . VAL A 1 150 ? 116.97079 89.21819 121.37430 1.000 56.69484 150 VAL A O 1
ATOM 1123 N N . ARG A 1 151 ? 115.39785 90.43117 122.43581 1.000 60.21257 151 ARG A N 1
ATOM 1124 C CA . ARG A 1 151 ? 114.44848 90.26874 121.33823 1.000 59.36641 151 ARG A CA 1
ATOM 1125 C C . ARG A 1 151 ? 114.97857 90.88317 120.04901 1.000 60.99220 151 ARG A C 1
ATOM 1126 O O . ARG A 1 151 ? 114.78122 90.32894 118.96223 1.000 62.32241 151 ARG A O 1
ATOM 1134 N N . PHE A 1 152 ? 115.65008 92.03061 120.14775 1.000 57.49538 152 PHE A N 1
ATOM 1135 C CA . PHE A 1 152 ? 116.19073 92.68786 118.96369 1.000 53.27245 152 PHE A CA 1
ATOM 1136 C C . PHE A 1 152 ? 117.38684 91.93752 118.38892 1.000 53.23164 152 PHE A C 1
ATOM 1137 O O . PHE A 1 152 ? 117.47668 91.75821 117.17076 1.000 56.50329 152 PHE A O 1
ATOM 1145 N N . LEU A 1 153 ? 118.30997 91.48364 119.23995 1.000 53.31384 153 LEU A N 1
ATOM 1146 C CA . LEU A 1 153 ? 119.50726 90.81390 118.74615 1.000 44.06291 153 LEU A CA 1
ATOM 1147 C C . LEU A 1 153 ? 119.23311 89.38497 118.30258 1.000 48.91849 153 LEU A C 1
ATOM 1148 O O . LEU A 1 153 ? 120.06963 88.78946 117.61745 1.000 58.77099 153 LEU A O 1
ATOM 1153 N N . LYS A 1 154 ? 118.08595 88.81524 118.67923 1.000 54.56473 154 LYS A N 1
ATOM 1154 C CA . LYS A 1 154 ? 117.77052 87.45487 118.26114 1.000 55.75186 154 LYS A CA 1
ATOM 1155 C C . LYS A 1 154 ? 117.70536 87.30571 116.74435 1.000 60.28033 154 LYS A C 1
ATOM 1156 O O . LYS A 1 154 ? 118.00329 86.22338 116.22924 1.000 58.83468 154 LYS A O 1
ATOM 1162 N N . LYS A 1 155 ? 117.35901 88.36801 116.01722 1.000 57.64352 155 LYS A N 1
ATOM 1163 C CA . LYS A 1 155 ? 117.17183 88.28000 114.57469 1.000 61.74803 155 LYS A CA 1
ATOM 1164 C C . LYS A 1 155 ? 118.28599 88.93830 113.76955 1.000 67.17591 155 LYS A C 1
ATOM 1165 O O . LYS A 1 155 ? 118.34631 88.73863 112.55142 1.000 66.83674 155 LYS A O 1
ATOM 1171 N N . THR A 1 156 ? 119.16034 89.71191 114.40827 1.000 53.83017 156 THR A N 1
ATOM 1172 C CA . THR A 1 156 ? 120.21581 90.40428 113.68628 1.000 43.11098 156 THR A CA 1
ATOM 1173 C C . THR A 1 156 ? 121.25501 89.41351 113.16217 1.000 46.88945 156 THR A C 1
ATOM 1174 O O . THR A 1 156 ? 121.50252 88.37559 113.77967 1.000 44.49453 156 THR A O 1
ATOM 1178 N N . PRO A 1 157 ? 121.88062 89.71266 112.01793 1.000 49.39418 157 PRO A N 1
ATOM 1179 C CA . PRO A 1 157 ? 122.86451 88.77666 111.45716 1.000 38.86790 157 PRO A CA 1
ATOM 1180 C C . PRO A 1 157 ? 124.22963 88.82809 112.11684 1.000 45.12281 157 PRO A C 1
ATOM 1181 O O . PRO A 1 157 ? 124.99352 87.86449 111.97590 1.000 45.98492 157 PRO A O 1
ATOM 1185 N N . TRP A 1 158 ? 124.56886 89.90677 112.82086 1.000 48.47112 158 TRP A N 1
ATOM 1186 C CA . TRP A 1 158 ? 125.90185 90.05187 113.38842 1.000 36.85115 158 TRP A CA 1
ATOM 1187 C C . TRP A 1 158 ? 126.03099 89.48271 114.79337 1.000 45.04111 158 TRP A C 1
ATOM 1188 O O . TRP A 1 158 ? 127.13935 89.47763 115.33717 1.000 43.16845 158 TRP A O 1
ATOM 1199 N N . LEU A 1 159 ? 124.93824 89.01739 115.40114 1.000 49.45965 159 LEU A N 1
ATOM 1200 C CA . LEU A 1 159 ? 125.05725 88.35028 116.69262 1.000 42.00987 159 LEU A CA 1
ATOM 1201 C C . LEU A 1 159 ? 125.76969 87.01260 116.55401 1.000 47.78224 159 LEU A C 1
ATOM 1202 O O . LEU A 1 159 ? 126.67738 86.70070 117.33255 1.000 51.20363 159 LEU A O 1
ATOM 1207 N N . TRP A 1 160 ? 125.37194 86.21057 115.56755 1.000 50.33091 160 TRP A N 1
ATOM 1208 C CA . TRP A 1 160 ? 125.96033 84.89044 115.38522 1.000 53.14677 160 TRP A CA 1
ATOM 1209 C C . TRP A 1 160 ? 127.33142 84.95542 114.72741 1.000 55.44928 160 TRP A C 1
ATOM 1210 O O . TRP A 1 160 ? 128.19373 84.12152 115.02190 1.000 64.27724 160 TRP A O 1
ATOM 1221 N N . ASN A 1 161 ? 127.55213 85.92621 113.84475 1.000 42.84658 161 ASN A N 1
ATOM 1222 C CA . ASN A 1 161 ? 128.82982 86.10518 113.15754 1.000 41.13979 161 ASN A CA 1
ATOM 1223 C C . ASN A 1 161 ? 129.25362 87.55560 113.35961 1.000 43.87101 161 ASN A C 1
ATOM 1224 O O . ASN A 1 161 ? 128.78133 88.44718 112.65069 1.000 57.07926 161 ASN A O 1
ATOM 1229 N N . THR A 1 162 ? 130.14201 87.79250 114.32593 1.000 40.49666 162 THR A N 1
ATOM 1230 C CA . THR A 1 162 ? 130.52934 89.15466 114.67256 1.000 41.52247 162 THR A CA 1
ATOM 1231 C C . THR A 1 162 ? 131.28481 89.86175 113.55747 1.000 41.44384 162 THR A C 1
ATOM 1232 O O . THR A 1 162 ? 131.35639 91.09483 113.57074 1.000 45.45213 162 THR A O 1
ATOM 1236 N N . ARG A 1 163 ? 131.83724 89.12474 112.59397 1.000 38.46572 163 ARG A N 1
ATOM 1237 C CA . ARG A 1 163 ? 132.52245 89.75402 111.47400 1.000 25.91491 163 ARG A CA 1
ATOM 1238 C C . ARG A 1 163 ? 131.59219 90.61032 110.63051 1.000 26.44225 163 ARG A C 1
ATOM 1239 O O . ARG A 1 163 ? 132.07536 91.45768 109.87529 1.000 44.93137 163 ARG A O 1
ATOM 1247 N N . HIS A 1 164 ? 130.27944 90.41554 110.74200 1.000 34.46238 164 HIS A N 1
ATOM 1248 C CA . HIS A 1 164 ? 129.31861 91.26588 110.05602 1.000 36.74260 164 HIS A CA 1
ATOM 1249 C C . HIS A 1 164 ? 129.21928 92.65272 110.66654 1.000 37.43337 164 HIS A C 1
ATOM 1250 O O . HIS A 1 164 ? 128.50928 93.50115 110.11981 1.000 49.20333 164 HIS A O 1
ATOM 1257 N N . CYS A 1 165 ? 129.88847 92.89837 111.79142 1.000 27.22838 165 CYS A N 1
ATOM 1258 C CA . CYS A 1 165 ? 129.93760 94.25257 112.32162 1.000 19.11410 165 CYS A CA 1
ATOM 1259 C C . CYS A 1 165 ? 130.83430 95.15282 111.48104 1.000 31.99479 165 CYS A C 1
ATOM 1260 O O . CYS A 1 165 ? 130.65436 96.37436 111.48524 1.000 52.81163 165 CYS A O 1
ATOM 1263 N N . TRP A 1 166 ? 131.79167 94.57926 110.75043 1.000 22.57731 166 TRP A N 1
ATOM 1264 C CA . TRP A 1 166 ? 132.83694 95.35575 110.09713 1.000 19.81997 166 TRP A CA 1
ATOM 1265 C C . TRP A 1 166 ? 132.89369 95.18204 108.58652 1.000 33.74595 166 TRP A C 1
ATOM 1266 O O . TRP A 1 166 ? 133.69218 95.86251 107.93628 1.000 44.37340 166 TRP A O 1
ATOM 1277 N N . TYR A 1 167 ? 132.08586 94.29319 108.00795 1.000 34.73511 167 TYR A N 1
ATOM 1278 C CA . TYR A 1 167 ? 132.20518 94.01064 106.58020 1.000 23.05300 167 TYR A CA 1
ATOM 1279 C C . TYR A 1 167 ? 131.86178 95.23247 105.73662 1.000 32.65026 167 TYR A C 1
ATOM 1280 O O . TYR A 1 167 ? 132.59884 95.58674 104.80999 1.000 31.80364 167 TYR A O 1
ATOM 1289 N N . ASN A 1 168 ? 130.74799 95.89480 106.04537 1.000 33.92270 168 ASN A N 1
ATOM 1290 C CA . ASN A 1 168 ? 130.29779 97.06084 105.29630 1.000 16.41305 168 ASN A CA 1
ATOM 1291 C C . ASN A 1 168 ? 130.47054 98.35934 106.07020 1.000 32.04331 168 ASN A C 1
ATOM 1292 O O . ASN A 1 168 ? 129.90017 99.38032 105.67823 1.000 46.67657 168 ASN A O 1
ATOM 1297 N N . TYR A 1 169 ? 131.23564 98.34462 107.15469 1.000 29.31805 169 TYR A N 1
ATOM 1298 C CA . TYR A 1 169 ? 131.45296 99.55195 107.93559 1.000 18.48299 169 TYR A CA 1
ATOM 1299 C C . TYR A 1 169 ? 132.21058 100.58511 107.10320 1.000 28.64938 169 TYR A C 1
ATOM 1300 O O . TYR A 1 169 ? 133.17937 100.24124 106.42121 1.000 24.21103 169 TYR A O 1
ATOM 1309 N N . PRO A 1 170 ? 131.80189 101.86328 107.13964 1.000 25.82331 170 PRO A N 1
ATOM 1310 C CA . PRO A 1 170 ? 130.70452 102.46634 107.90263 1.000 28.74152 170 PRO A CA 1
ATOM 1311 C C . PRO A 1 170 ? 129.38381 102.54009 107.15211 1.000 32.47224 170 PRO A C 1
ATOM 1312 O O . PRO A 1 170 ? 128.42601 103.10673 107.66287 1.000 36.37138 170 PRO A O 1
ATOM 1316 N N . TYR A 1 171 ? 129.29044 101.98145 105.94615 1.000 33.25768 171 TYR A N 1
ATOM 1317 C CA . TYR A 1 171 ? 128.10116 102.13663 105.10981 1.000 28.93396 171 TYR A CA 1
ATOM 1318 C C . TYR A 1 171 ? 127.02690 101.11755 105.49481 1.000 29.60597 171 TYR A C 1
ATOM 1319 O O . TYR A 1 171 ? 126.59427 100.28180 104.70325 1.000 35.58718 171 TYR A O 1
ATOM 1328 N N . GLN A 1 172 ? 126.59411 101.21310 106.74794 1.000 28.58535 172 GLN A N 1
ATOM 1329 C CA . GLN A 1 172 ? 125.55439 100.35788 107.30174 1.000 26.03242 172 GLN A CA 1
ATOM 1330 C C . GLN A 1 172 ? 124.35845 101.22197 107.67255 1.000 40.46095 172 GLN A C 1
ATOM 1331 O O . GLN A 1 172 ? 124.48121 102.08906 108.55422 1.000 49.92658 172 GLN A O 1
ATOM 1337 N N . PRO A 1 173 ? 123.20165 101.04154 107.04082 1.000 43.51859 173 PRO A N 1
ATOM 1338 C CA . PRO A 1 173 ? 122.06695 101.92854 107.31274 1.000 37.09273 173 PRO A CA 1
ATOM 1339 C C . PRO A 1 173 ? 121.56514 101.79648 108.73954 1.000 41.04988 173 PRO A C 1
ATOM 1340 O O . PRO A 1 173 ? 121.69587 100.75131 109.37961 1.000 53.79897 173 PRO A O 1
ATOM 1344 N N . LEU A 1 174 ? 120.98709 102.88488 109.23532 1.000 47.39449 174 LEU A N 1
ATOM 1345 C CA . LEU A 1 174 ? 120.40289 102.91761 110.56709 1.000 50.33157 174 LEU A CA 1
ATOM 1346 C C . LEU A 1 174 ? 118.93653 102.51787 110.49079 1.000 55.17222 174 LEU A C 1
ATOM 1347 O O . LEU A 1 174 ? 118.19371 103.02140 109.64354 1.000 61.16806 174 LEU A O 1
ATOM 1352 N N . THR A 1 175 ? 118.52550 101.61406 111.37033 1.000 49.24788 175 THR A N 1
ATOM 1353 C CA . THR A 1 175 ? 117.14109 101.17760 111.44435 1.000 51.01237 175 THR A CA 1
ATOM 1354 C C . THR A 1 175 ? 116.45235 101.81166 112.64741 1.000 59.43558 175 THR A C 1
ATOM 1355 O O . THR A 1 175 ? 117.07752 102.46309 113.48581 1.000 66.06716 175 THR A O 1
ATOM 1359 N N . THR A 1 176 ? 115.13390 101.62407 112.71423 1.000 61.77318 176 THR A N 1
ATOM 1360 C CA . THR A 1 176 ? 114.36867 102.17320 113.82821 1.000 62.70493 176 THR A CA 1
ATOM 1361 C C . THR A 1 176 ? 114.75168 101.51113 115.14589 1.000 63.33374 176 THR A C 1
ATOM 1362 O O . THR A 1 176 ? 114.80952 102.17658 116.18602 1.000 63.32528 176 THR A O 1
ATOM 1366 N N . ASP A 1 177 ? 115.00616 100.20067 115.12433 1.000 60.59173 177 ASP A N 1
ATOM 1367 C CA . ASP A 1 177 ? 115.33073 99.48668 116.35537 1.000 59.41734 177 ASP A CA 1
ATOM 1368 C C . ASP A 1 177 ? 116.65678 99.95277 116.94596 1.000 60.88847 177 ASP A C 1
ATOM 1369 O O . ASP A 1 177 ? 116.75936 100.15158 118.16098 1.000 71.69272 177 ASP A O 1
ATOM 1374 N N . LEU A 1 178 ? 117.68383 100.12789 116.10918 1.000 36.87924 178 LEU A N 1
ATOM 1375 C CA . LEU A 1 178 ? 118.96637 100.61590 116.60990 1.000 43.67145 178 LEU A CA 1
ATOM 1376 C C . LEU A 1 178 ? 118.82998 102.01175 117.19947 1.000 52.97579 178 LEU A C 1
ATOM 1377 O O . LEU A 1 178 ? 119.37367 102.30005 118.27448 1.000 61.96014 178 LEU A O 1
ATOM 1382 N N . HIS A 1 179 ? 118.11069 102.89274 116.50205 1.000 47.28659 179 HIS A N 1
ATOM 1383 C CA . HIS A 1 179 ? 117.90872 104.25034 116.99152 1.000 48.99840 179 HIS A CA 1
ATOM 1384 C C . HIS A 1 179 ? 117.18458 104.24613 118.32940 1.000 49.76420 179 HIS A C 1
ATOM 1385 O O . HIS A 1 179 ? 117.59312 104.93901 119.26811 1.000 57.66930 179 HIS A O 1
ATOM 1392 N N . TYR A 1 180 ? 116.11997 103.44979 118.44033 1.000 42.60025 180 TYR A N 1
ATOM 1393 C CA . TYR A 1 180 ? 115.36435 103.37709 119.68510 1.000 44.79447 180 TYR A CA 1
ATOM 1394 C C . TYR A 1 180 ? 116.21848 102.83152 120.82220 1.000 43.82025 180 TYR A C 1
ATOM 1395 O O . TYR A 1 180 ? 116.20118 103.37241 121.93281 1.000 46.50233 180 TYR A O 1
ATOM 1404 N N . TYR A 1 181 ? 116.98800 101.77323 120.55727 1.000 44.09671 181 TYR A N 1
ATOM 1405 C CA . TYR A 1 181 ? 117.83607 101.17537 121.58425 1.000 41.69612 181 TYR A CA 1
ATOM 1406 C C . TYR A 1 181 ? 118.86606 102.17550 122.09643 1.000 47.50623 181 TYR A C 1
ATOM 1407 O O . TYR A 1 181 ? 119.01992 102.36766 123.31200 1.000 56.59412 181 TYR A O 1
ATOM 1416 N N . TYR A 1 182 ? 119.57724 102.83237 121.17632 1.000 35.60357 182 TYR A N 1
ATOM 1417 C CA . TYR A 1 182 ? 120.61186 103.77724 121.58102 1.000 33.82578 182 TYR A CA 1
ATOM 1418 C C . TYR A 1 182 ? 120.02174 104.97633 122.31213 1.000 41.32430 182 TYR A C 1
ATOM 1419 O O . TYR A 1 182 ? 120.57280 105.42103 123.32830 1.000 47.80358 182 TYR A O 1
ATOM 1428 N N . ILE A 1 183 ? 118.90074 105.51129 121.82052 1.000 39.11210 183 ILE A N 1
ATOM 1429 C CA . ILE A 1 183 ? 118.28762 106.66088 122.47505 1.000 40.13138 183 ILE A CA 1
ATOM 1430 C C . ILE A 1 183 ? 117.81061 106.29077 123.87206 1.000 43.73188 183 ILE A C 1
ATOM 1431 O O . ILE A 1 183 ? 117.99503 107.05669 124.82185 1.000 54.30395 183 ILE A O 1
ATOM 1436 N N . LEU A 1 184 ? 117.20234 105.11299 124.02715 1.000 38.49379 184 LEU A N 1
ATOM 1437 C CA . LEU A 1 184 ? 116.73032 104.68818 125.34049 1.000 38.37720 184 LEU A CA 1
ATOM 1438 C C . LEU A 1 184 ? 117.88609 104.54434 126.32451 1.000 45.27431 184 LEU A C 1
ATOM 1439 O O . LEU A 1 184 ? 117.81094 105.02171 127.46519 1.000 56.97384 184 LEU A O 1
ATOM 1444 N N . GLU A 1 185 ? 118.97552 103.90056 125.89674 1.000 44.47336 185 GLU A N 1
ATOM 1445 C CA . GLU A 1 185 ? 120.11492 103.72045 126.79305 1.000 33.90547 185 GLU A CA 1
ATOM 1446 C C . GLU A 1 185 ? 120.72407 105.05991 127.19381 1.000 40.61591 185 GLU A C 1
ATOM 1447 O O . GLU A 1 185 ? 120.98546 105.31158 128.37973 1.000 48.14786 185 GLU A O 1
ATOM 1453 N N . LEU A 1 186 ? 120.95262 105.93947 126.21594 1.000 38.52004 186 LEU A N 1
ATOM 1454 C CA . LEU A 1 186 ? 121.56258 107.22766 126.52276 1.000 36.53725 186 LEU A CA 1
ATOM 1455 C C . LEU A 1 186 ? 120.64850 108.07367 127.40039 1.000 51.66807 186 LEU A C 1
ATOM 1456 O O . LEU A 1 186 ? 121.12100 108.79936 128.28379 1.000 57.95284 186 LEU A O 1
ATOM 1461 N N . SER A 1 187 ? 119.33376 107.98824 127.17883 1.000 48.65307 187 SER A N 1
ATOM 1462 C CA . SER A 1 187 ? 118.38866 108.71332 128.01744 1.000 32.97565 187 SER A CA 1
ATOM 1463 C C . SER A 1 187 ? 118.43829 108.21997 129.45372 1.000 39.35101 187 SER A C 1
ATOM 1464 O O . SER A 1 187 ? 118.39032 109.02156 130.39166 1.000 47.05640 187 SER A O 1
ATOM 1467 N N . PHE A 1 188 ? 118.53314 106.90325 129.65063 1.000 44.68842 188 PHE A N 1
ATOM 1468 C CA . PHE A 1 188 ? 118.63598 106.38692 131.01216 1.000 43.71064 188 PHE A CA 1
ATOM 1469 C C . PHE A 1 188 ? 119.91497 106.85822 131.69064 1.000 42.99200 188 PHE A C 1
ATOM 1470 O O . PHE A 1 188 ? 119.90413 107.21777 132.87493 1.000 51.63063 188 PHE A O 1
ATOM 1478 N N . TYR A 1 189 ? 121.03268 106.85474 130.96438 1.000 37.28544 189 TYR A N 1
ATOM 1479 C CA . TYR A 1 189 ? 122.28113 107.28719 131.58827 1.000 36.09420 189 TYR A CA 1
ATOM 1480 C C . TYR A 1 189 ? 122.25641 108.77661 131.91591 1.000 45.73108 189 TYR A C 1
ATOM 1481 O O . TYR A 1 189 ? 122.76813 109.19643 132.96205 1.000 58.48674 189 TYR A O 1
ATOM 1490 N N . TRP A 1 190 ? 121.65254 109.59315 131.04983 1.000 41.51652 190 TRP A N 1
ATOM 1491 C CA . TRP A 1 190 ? 121.51204 111.00903 131.37510 1.000 35.21742 190 TRP A CA 1
ATOM 1492 C C . TRP A 1 190 ? 120.55900 111.22667 132.54305 1.000 41.85538 190 TRP A C 1
ATOM 1493 O O . TRP A 1 190 ? 120.75875 112.14815 133.34040 1.000 44.82855 190 TRP A O 1
ATOM 1504 N N . SER A 1 191 ? 119.52408 110.39370 132.66583 1.000 40.47721 191 SER A N 1
ATOM 1505 C CA . SER A 1 191 ? 118.65567 110.46139 133.83613 1.000 35.45105 191 SER A CA 1
ATOM 1506 C C . SER A 1 191 ? 119.42692 110.15204 135.11176 1.000 46.22978 191 SER A C 1
ATOM 1507 O O . SER A 1 191 ? 119.23118 110.80799 136.14196 1.000 46.15117 191 SER A O 1
ATOM 1510 N N . LEU A 1 192 ? 120.30227 109.14649 135.06473 1.000 66.28257 192 LEU A N 1
ATOM 1511 C CA . LEU A 1 192 ? 121.13901 108.84701 136.22390 1.000 54.99764 192 LEU A CA 1
ATOM 1512 C C . LEU A 1 192 ? 122.05967 110.01405 136.55280 1.000 54.82662 192 LEU A C 1
ATOM 1513 O O . LEU A 1 192 ? 122.25537 110.35046 137.72668 1.000 66.22363 192 LEU A O 1
ATOM 1518 N N . MET A 1 193 ? 122.63813 110.64199 135.52730 1.000 63.04199 193 MET A N 1
ATOM 1519 C CA . MET A 1 193 ? 123.49224 111.80223 135.76466 1.000 66.36991 193 MET A CA 1
ATOM 1520 C C . MET A 1 193 ? 122.71373 112.95197 136.39400 1.000 72.41127 193 MET A C 1
ATOM 1521 O O . MET A 1 193 ? 123.23392 113.64043 137.28048 1.000 77.68494 193 MET A O 1
ATOM 1526 N N . PHE A 1 194 ? 121.47578 113.17766 135.94768 1.000 69.68969 194 PHE A N 1
ATOM 1527 C CA . PHE A 1 194 ? 120.63815 114.20307 136.56362 1.000 64.75400 194 PHE A CA 1
ATOM 1528 C C . PHE A 1 194 ? 120.36258 113.87510 138.02495 1.000 66.05099 194 PHE A C 1
ATOM 1529 O O . PHE A 1 194 ? 120.50539 114.73153 138.90297 1.000 73.76057 194 PHE A O 1
ATOM 1537 N N . SER A 1 195 ? 119.97747 112.62884 138.30776 1.000 76.21313 195 SER A N 1
ATOM 1538 C CA . SER A 1 195 ? 119.69801 112.23929 139.68595 1.000 76.47355 195 SER A CA 1
ATOM 1539 C C . SER A 1 195 ? 120.93551 112.31591 140.56929 1.000 77.81874 195 SER A C 1
ATOM 1540 O O . SER A 1 195 ? 120.80632 112.49448 141.78444 1.000 80.71743 195 SER A O 1
ATOM 1543 N N . GLN A 1 196 ? 122.12655 112.17827 139.99219 1.000 80.78664 196 GLN A N 1
ATOM 1544 C CA . GLN A 1 196 ? 123.36966 112.27458 140.74761 1.000 82.30020 196 GLN A CA 1
ATOM 1545 C C . GLN A 1 196 ? 123.81337 113.70911 140.99345 1.000 80.50883 196 GLN A C 1
ATOM 1546 O O . GLN A 1 196 ? 124.30543 114.02005 142.08167 1.000 83.74934 196 GLN A O 1
ATOM 1552 N N . PHE A 1 197 ? 123.64576 114.59711 140.01293 1.000 89.51988 197 PHE A N 1
ATOM 1553 C CA . PHE A 1 197 ? 124.19091 115.94450 140.14492 1.000 91.16978 197 PHE A CA 1
ATOM 1554 C C . PHE A 1 197 ? 123.28654 116.84791 140.97346 1.000 90.32630 197 PHE A C 1
ATOM 1555 O O . PHE A 1 197 ? 123.70878 117.38474 142.00299 1.000 93.59024 197 PHE A O 1
ATOM 1563 N N . THR A 1 198 ? 122.04055 117.02722 140.54412 1.000 98.49494 198 THR A N 1
ATOM 1564 C CA . THR A 1 198 ? 121.18088 118.05271 141.11600 1.000 103.26796 198 THR A CA 1
ATOM 1565 C C . THR A 1 198 ? 120.21636 117.54683 142.17416 1.000 104.22220 198 THR A C 1
ATOM 1566 O O . THR A 1 198 ? 119.87547 118.30839 143.07961 1.000 108.79524 198 THR A O 1
ATOM 1570 N N . ASP A 1 199 ? 119.77894 116.28812 142.10026 1.000 102.09040 199 ASP A N 1
ATOM 1571 C CA . ASP A 1 199 ? 118.75497 115.81444 143.02746 1.000 105.31077 199 ASP A CA 1
ATOM 1572 C C . ASP A 1 199 ? 119.23951 115.89285 144.46977 1.000 104.88440 199 ASP A C 1
ATOM 1573 O O . ASP A 1 199 ? 118.53510 116.40233 145.34777 1.000 104.49867 199 ASP A O 1
ATOM 1578 N N . ILE A 1 200 ? 120.44286 115.39599 144.73164 1.000 107.53570 200 ILE A N 1
ATOM 1579 C CA . ILE A 1 200 ? 121.08569 115.52215 146.03382 1.000 107.72590 200 ILE A CA 1
ATOM 1580 C C . ILE A 1 200 ? 122.58962 115.54941 145.80973 1.000 109.18476 200 ILE A C 1
ATOM 1581 O O . ILE A 1 200 ? 123.16996 114.56330 145.34369 1.000 112.26230 200 ILE A O 1
ATOM 1583 N N . LYS A 1 201 ? 123.22205 116.67147 146.13989 1.000 106.31254 201 LYS A N 1
ATOM 1584 C CA . LYS A 1 201 ? 124.65542 116.82866 145.94334 1.000 106.19065 201 LYS A CA 1
ATOM 1585 C C . LYS A 1 201 ? 125.45886 116.35569 147.14585 1.000 109.99624 201 LYS A C 1
ATOM 1586 O O . LYS A 1 201 ? 126.68013 116.53812 147.17504 1.000 110.20534 201 LYS A O 1
ATOM 1592 N N . ARG A 1 202 ? 124.80042 115.75534 148.13342 1.000 112.36842 202 ARG A N 1
ATOM 1593 C CA . ARG A 1 202 ? 125.46901 115.12257 149.25927 1.000 110.91518 202 ARG A CA 1
ATOM 1594 C C . ARG A 1 202 ? 125.91213 113.70135 148.94236 1.000 111.36857 202 ARG A C 1
ATOM 1595 O O . ARG A 1 202 ? 126.42207 113.01016 149.82921 1.000 110.56466 202 ARG A O 1
ATOM 1597 N N . LYS A 1 203 ? 125.72097 113.25210 147.70475 1.000 108.00020 203 LYS A N 1
ATOM 1598 C CA . LYS A 1 203 ? 126.12110 111.91569 147.28787 1.000 107.17546 203 LYS A CA 1
ATOM 1599 C C . LYS A 1 203 ? 127.63473 111.88594 147.07206 1.000 107.43096 203 LYS A C 1
ATOM 1600 O O . LYS A 1 203 ? 128.34207 112.86896 147.31033 1.000 106.87367 203 LYS A O 1
ATOM 1606 N N . ASP A 1 204 ? 128.15109 110.74945 146.61263 1.000 100.21964 204 ASP A N 1
ATOM 1607 C CA . ASP A 1 204 ? 129.58377 110.53634 146.46743 1.000 99.14472 204 ASP A CA 1
ATOM 1608 C C . ASP A 1 204 ? 129.95789 110.39383 144.99867 1.000 95.11132 204 ASP A C 1
ATOM 1609 O O . ASP A 1 204 ? 129.26533 109.71741 144.23233 1.000 93.98703 204 ASP A O 1
ATOM 1614 N N . PHE A 1 205 ? 131.05606 111.03565 144.61406 1.000 85.89451 205 PHE A N 1
ATOM 1615 C CA . PHE A 1 205 ? 131.63589 110.89934 143.28095 1.000 87.32737 205 PHE A CA 1
ATOM 1616 C C . PHE A 1 205 ? 132.81943 109.94681 143.40803 1.000 92.06413 205 PHE A C 1
ATOM 1617 O O . PHE A 1 205 ? 133.86716 110.31587 143.94515 1.000 96.25576 205 PHE A O 1
ATOM 1625 N N . GLY A 1 206 ? 132.65448 108.72602 142.91523 1.000 83.09178 206 GLY A N 1
ATOM 1626 C CA . GLY A 1 206 ? 133.67542 107.69401 143.04909 1.000 80.45590 206 GLY A CA 1
ATOM 1627 C C . GLY A 1 206 ? 133.87117 106.93068 141.76987 1.000 83.01755 206 GLY A C 1
ATOM 1628 O O . GLY A 1 206 ? 133.85572 107.51591 140.67826 1.000 85.38052 206 GLY A O 1
ATOM 1629 N N . ILE A 1 207 ? 134.06550 105.61634 141.89105 1.000 76.63683 207 ILE A N 1
ATOM 1630 C CA . ILE A 1 207 ? 134.30968 104.78573 140.71629 1.000 72.10377 207 ILE A CA 1
ATOM 1631 C C . ILE A 1 207 ? 133.05689 104.68692 139.85421 1.000 74.52804 207 ILE A C 1
ATOM 1632 O O . ILE A 1 207 ? 133.14008 104.64244 138.62147 1.000 82.34156 207 ILE A O 1
ATOM 1637 N N . MET A 1 208 ? 131.87996 104.64110 140.48386 1.000 74.80440 208 MET A N 1
ATOM 1638 C CA . MET A 1 208 ? 130.63446 104.53733 139.72851 1.000 76.62295 208 MET A CA 1
ATOM 1639 C C . MET A 1 208 ? 130.42549 105.74904 138.82904 1.000 84.07582 208 MET A C 1
ATOM 1640 O O . MET A 1 208 ? 129.94024 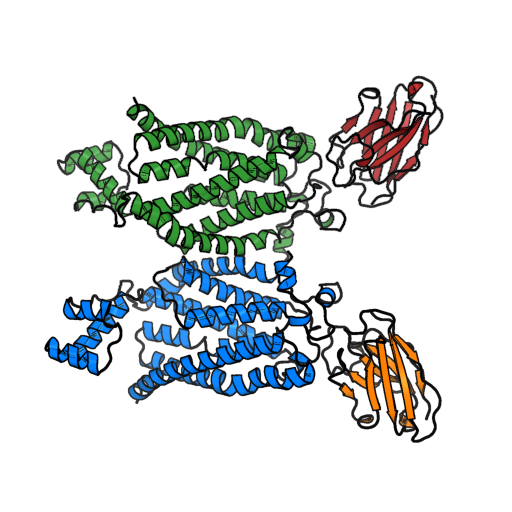105.61627 137.69985 1.000 93.19379 208 MET A O 1
ATOM 1645 N N . PHE A 1 209 ? 130.77624 106.94098 139.31440 1.000 70.30328 209 PHE A N 1
ATOM 1646 C CA . PHE A 1 209 ? 130.65624 108.13941 138.49010 1.000 68.63610 209 PHE A CA 1
ATOM 1647 C C . PHE A 1 209 ? 131.56709 108.06319 137.26930 1.000 69.55696 209 PHE A C 1
ATOM 1648 O O . PHE A 1 209 ? 131.15893 108.41507 136.15456 1.000 71.23713 209 PHE A O 1
ATOM 1656 N N . LEU A 1 210 ? 132.80230 107.59400 137.45790 1.000 59.83442 210 LEU A N 1
ATOM 1657 C CA . LEU A 1 210 ? 133.71220 107.42458 136.33007 1.000 61.81375 210 LEU A CA 1
ATOM 1658 C C . LEU A 1 210 ? 133.17961 106.39384 135.34300 1.000 63.82726 210 LEU A C 1
ATOM 1659 O O . LEU A 1 210 ? 133.27664 106.58051 134.12416 1.000 67.67131 210 LEU A O 1
ATOM 1664 N N . HIS A 1 211 ? 132.61579 105.29669 135.85125 1.000 55.29349 211 HIS A N 1
ATOM 1665 C CA . HIS A 1 211 ? 132.05981 104.27459 134.97144 1.000 56.43723 211 HIS A CA 1
ATOM 1666 C C . HIS A 1 211 ? 130.88768 104.82119 134.16649 1.000 61.96061 211 HIS A C 1
ATOM 1667 O O . HIS A 1 211 ? 130.75257 104.52624 132.97342 1.000 73.99575 211 HIS A O 1
ATOM 1674 N N . HIS A 1 212 ? 130.03035 105.62346 134.80130 1.000 54.32512 212 HIS A N 1
ATOM 1675 C CA . HIS A 1 212 ? 128.92102 106.23966 134.07948 1.000 52.50435 212 HIS A CA 1
ATOM 1676 C C . HIS A 1 212 ? 129.42021 107.20606 133.01278 1.000 58.80942 212 HIS A C 1
ATOM 1677 O O . HIS A 1 212 ? 128.87344 107.24926 131.90320 1.000 68.95080 212 HIS A O 1
ATOM 1684 N N . LEU A 1 213 ? 130.45135 107.99445 133.32838 1.000 55.44232 213 LEU A N 1
ATOM 1685 C CA . LEU A 1 213 ? 131.01340 108.89429 132.32462 1.000 55.62192 213 LEU A CA 1
ATOM 1686 C C . LEU A 1 213 ? 131.56675 108.11795 131.13709 1.000 59.16832 213 LEU A C 1
ATOM 1687 O O . LEU A 1 213 ? 131.34774 108.49709 129.97910 1.000 62.30484 213 LEU A O 1
ATOM 1692 N N . VAL A 1 214 ? 132.28469 107.02536 131.40621 1.000 54.57515 214 VAL A N 1
ATOM 1693 C CA . VAL A 1 214 ? 132.83930 106.21322 130.32681 1.000 43.52488 214 VAL A CA 1
ATOM 1694 C C . VAL A 1 214 ? 131.72319 105.61844 129.47892 1.000 42.76404 214 VAL A C 1
ATOM 1695 O O . VAL A 1 214 ? 131.81045 105.59014 128.24592 1.000 56.39812 214 VAL A O 1
ATOM 1699 N N . SER A 1 215 ? 130.65855 105.13349 130.12146 1.000 37.70917 215 SER A N 1
ATOM 1700 C CA . SER A 1 215 ? 129.54383 104.55621 129.37673 1.000 27.77388 215 SER A CA 1
ATOM 1701 C C . SER A 1 215 ? 128.88225 105.59328 128.47808 1.000 45.64435 215 SER A C 1
ATOM 1702 O O . SER A 1 215 ? 128.57825 105.31641 127.31140 1.000 57.12835 215 SER A O 1
ATOM 1705 N N . ILE A 1 216 ? 128.64848 106.79756 129.00554 1.000 43.61038 216 ILE A N 1
ATOM 1706 C CA . ILE A 1 216 ? 128.01621 107.84350 128.20407 1.000 38.49557 216 ILE A CA 1
ATOM 1707 C C . ILE A 1 216 ? 128.90311 108.22173 127.02546 1.000 49.51732 216 ILE A C 1
ATOM 1708 O O . ILE A 1 216 ? 128.42528 108.37543 125.89253 1.000 51.75769 216 ILE A O 1
ATOM 1713 N N . PHE A 1 217 ? 130.20777 108.37337 127.26936 1.000 51.30219 217 PHE A N 1
ATOM 1714 C CA . PHE A 1 217 ? 131.12616 108.70943 126.18664 1.000 44.40333 217 PHE A CA 1
ATOM 1715 C C . PHE A 1 217 ? 131.12247 107.63365 125.10873 1.000 47.23073 217 PHE A C 1
ATOM 1716 O O . PHE A 1 217 ? 131.06822 107.94230 123.91112 1.000 53.77010 217 PHE A O 1
ATOM 1724 N N . LEU A 1 218 ? 131.17512 106.36373 125.51483 1.000 32.97275 218 LEU A N 1
ATOM 1725 C CA . LEU A 1 218 ? 131.19874 105.27572 124.54520 1.000 27.60564 218 LEU A CA 1
ATOM 1726 C C . LEU A 1 218 ? 129.92153 105.24635 123.71961 1.000 31.66092 218 LEU A C 1
ATOM 1727 O O . LEU A 1 218 ? 129.97195 105.12991 122.49166 1.000 38.65325 218 LEU A O 1
ATOM 1732 N N . ILE A 1 219 ? 128.76284 105.36470 124.37310 1.000 28.52628 219 ILE A N 1
ATOM 1733 C CA . ILE A 1 219 ? 127.49975 105.31989 123.63821 1.000 28.46364 219 ILE A CA 1
ATOM 1734 C C . ILE A 1 219 ? 127.42490 106.47019 122.64189 1.000 37.46420 219 ILE A C 1
ATOM 1735 O O . ILE A 1 219 ? 127.10897 106.27419 121.45987 1.000 43.22593 219 ILE A O 1
ATOM 1740 N N . THR A 1 220 ? 127.75015 107.68382 123.09535 1.000 45.73611 220 THR A N 1
ATOM 1741 C CA . THR A 1 220 ? 127.66151 108.84924 122.22226 1.000 43.57366 220 THR A CA 1
ATOM 1742 C C . THR A 1 220 ? 128.58648 108.71538 121.01816 1.000 46.64371 220 THR A C 1
ATOM 1743 O O . THR A 1 220 ? 128.15085 108.84443 119.86605 1.000 45.62597 220 THR A O 1
ATOM 1747 N N . PHE A 1 221 ? 129.86580 108.43101 121.25942 1.000 44.01018 221 PHE A N 1
ATOM 1748 C CA . PHE A 1 221 ? 130.82736 108.44925 120.16780 1.000 40.48067 221 PHE A CA 1
ATOM 1749 C C . PHE A 1 221 ? 130.86637 107.15293 119.37262 1.000 48.15518 221 PHE A C 1
ATOM 1750 O O . PHE A 1 221 ? 131.57793 107.09178 118.36593 1.000 57.56711 221 PHE A O 1
ATOM 1758 N N . SER A 1 222 ? 130.12359 106.12503 119.77921 1.000 40.82861 222 SER A N 1
ATOM 1759 C CA . SER A 1 222 ? 129.89977 104.99329 118.89505 1.000 29.28743 222 SER A CA 1
ATOM 1760 C C . SER A 1 222 ? 128.65097 105.17588 118.05118 1.000 30.16219 222 SER A C 1
ATOM 1761 O O . SER A 1 222 ? 128.59237 104.66119 116.93037 1.000 41.52446 222 SER A O 1
ATOM 1764 N N . TYR A 1 223 ? 127.64654 105.89718 118.55675 1.000 36.13056 223 TYR A N 1
ATOM 1765 C CA . TYR A 1 223 ? 126.51415 106.23995 117.70518 1.000 35.86452 223 TYR A CA 1
ATOM 1766 C C . TYR A 1 223 ? 126.91806 107.23939 116.63029 1.000 43.32053 223 TYR A C 1
ATOM 1767 O O . TYR A 1 223 ? 126.49930 107.11612 115.47446 1.000 50.85464 223 TYR A O 1
ATOM 1776 N N . VAL A 1 224 ? 127.72795 108.23853 116.99023 1.000 50.48052 224 VAL A N 1
ATOM 1777 C CA . VAL A 1 224 ? 128.14342 109.24062 116.01002 1.000 38.50811 224 VAL A CA 1
ATOM 1778 C C . VAL A 1 224 ? 128.98770 108.60454 114.91158 1.000 50.45918 224 VAL A C 1
ATOM 1779 O O . VAL A 1 224 ? 128.81838 108.90595 113.72416 1.000 51.05199 224 VAL A O 1
ATOM 1783 N N . ASN A 1 225 ? 129.89769 107.70841 115.28568 1.000 45.99969 225 ASN A N 1
ATOM 1784 C CA . ASN A 1 225 ? 130.83230 107.09266 114.35184 1.000 35.58093 225 ASN A CA 1
ATOM 1785 C C . ASN A 1 225 ? 130.24726 105.88679 113.62581 1.000 37.69647 225 ASN A C 1
ATOM 1786 O O . ASN A 1 225 ? 130.96887 105.23716 112.86322 1.000 33.99423 225 ASN A O 1
ATOM 1791 N N . ASN A 1 226 ? 128.97162 105.57004 113.85090 1.000 42.28382 226 ASN A N 1
ATOM 1792 C CA . ASN A 1 226 ? 128.27123 104.44922 113.22772 1.000 34.82264 226 ASN A CA 1
ATOM 1793 C C . ASN A 1 226 ? 128.83926 103.09526 113.63805 1.000 38.22554 226 ASN A C 1
ATOM 1794 O O . ASN A 1 226 ? 128.76471 102.13404 112.86872 1.000 46.01507 226 ASN A O 1
ATOM 1799 N N . MET A 1 227 ? 129.41429 102.99449 114.83299 1.000 45.24732 227 MET A N 1
ATOM 1800 C CA . MET A 1 227 ? 129.83001 101.70786 115.39392 1.000 27.11554 227 MET A CA 1
ATOM 1801 C C . MET A 1 227 ? 128.74734 101.15762 116.31965 1.000 40.00496 227 MET A C 1
ATOM 1802 O O . MET A 1 227 ? 128.98687 100.84965 117.48382 1.000 49.68467 227 MET A O 1
ATOM 1807 N N . ALA A 1 228 ? 127.53785 101.02474 115.78285 1.000 40.48748 228 ALA A N 1
ATOM 1808 C CA . ALA A 1 228 ? 126.39762 100.62846 116.59617 1.000 33.24583 228 ALA A CA 1
ATOM 1809 C C . ALA A 1 228 ? 126.19809 99.12201 116.66137 1.000 36.73579 228 ALA A C 1
ATOM 1810 O O . ALA A 1 228 ? 125.61395 98.62998 117.63469 1.000 52.42551 228 ALA A O 1
ATOM 1812 N N . ARG A 1 229 ? 126.67242 98.38111 115.65941 1.000 15.42659 229 ARG A N 1
ATOM 1813 C CA . ARG A 1 229 ? 126.44982 96.94021 115.63449 1.000 20.33044 229 ARG A CA 1
ATOM 1814 C C . ARG A 1 229 ? 127.15682 96.24149 116.79007 1.000 33.23596 229 ARG A C 1
ATOM 1815 O O . ARG A 1 229 ? 126.58558 95.34786 117.42380 1.000 49.51398 229 ARG A O 1
ATOM 1823 N N . VAL A 1 230 ? 128.40121 96.62624 117.07758 1.000 37.43561 230 VAL A N 1
ATOM 1824 C CA . VAL A 1 230 ? 129.09247 96.08051 118.24149 1.000 40.88848 230 VAL A CA 1
ATOM 1825 C C . VAL A 1 230 ? 128.63625 96.76050 119.52649 1.000 27.91311 230 VAL A C 1
ATOM 1826 O O . VAL A 1 230 ? 128.68530 96.14846 120.60655 1.000 37.65884 230 VAL A O 1
ATOM 1830 N N . GLY A 1 231 ? 128.17025 98.00541 119.43262 1.000 20.38724 231 GLY A N 1
ATOM 1831 C CA . GLY A 1 231 ? 127.65031 98.67981 120.60523 1.000 10.84784 231 GLY A CA 1
ATOM 1832 C C . GLY A 1 231 ? 126.44418 97.97755 121.19130 1.000 20.80408 231 GLY A C 1
ATOM 1833 O O . GLY A 1 231 ? 126.29754 97.89764 122.40952 1.000 46.78303 231 GLY A O 1
ATOM 1834 N N . THR A 1 232 ? 125.56130 97.46183 120.33439 1.000 26.45643 232 THR A N 1
ATOM 1835 C CA . THR A 1 232 ? 124.39597 96.74076 120.83860 1.000 21.91526 232 THR A CA 1
ATOM 1836 C C . THR A 1 232 ? 124.80104 95.45509 121.54874 1.000 23.48106 232 THR A C 1
ATOM 1837 O O . THR A 1 232 ? 124.21257 95.09295 122.57509 1.000 40.82553 232 THR A O 1
ATOM 1841 N N . LEU A 1 233 ? 125.80091 94.74824 121.01674 1.000 18.82011 233 LEU A N 1
ATOM 1842 C CA . LEU A 1 233 ? 126.30021 93.55602 121.69376 1.000 21.45748 233 LEU A CA 1
ATOM 1843 C C . LEU A 1 233 ? 126.84260 93.89895 123.07290 1.000 33.17261 233 LEU A C 1
ATOM 1844 O O . LEU A 1 233 ? 126.53032 93.21912 124.05948 1.000 42.71596 233 LEU A O 1
ATOM 1849 N N . VAL A 1 234 ? 127.64386 94.96399 123.16320 1.000 35.53295 234 VAL A N 1
ATOM 1850 C CA . VAL A 1 234 ? 128.19427 95.36542 124.45703 1.000 13.22205 234 VAL A CA 1
ATOM 1851 C C . VAL A 1 234 ? 127.07836 95.76294 125.41655 1.000 19.21963 234 VAL A C 1
ATOM 1852 O O . VAL A 1 234 ? 127.09858 95.39962 126.59874 1.000 38.16143 234 VAL A O 1
ATOM 1856 N N . LEU A 1 235 ? 126.08987 96.51500 124.92687 1.000 30.31937 235 LEU A N 1
ATOM 1857 C CA . LEU A 1 235 ? 124.99794 96.96764 125.78323 1.000 32.56039 235 LEU A CA 1
ATOM 1858 C C . LEU A 1 235 ? 124.20635 95.79260 126.33875 1.000 40.57894 235 LEU A C 1
ATOM 1859 O O . LEU A 1 235 ? 123.90449 95.74674 127.53548 1.000 54.36802 235 LEU A O 1
ATOM 1864 N N . CYS A 1 236 ? 123.85253 94.83194 125.48219 1.000 33.67185 236 CYS A N 1
ATOM 1865 C CA . CYS A 1 236 ? 123.09448 93.67811 125.95615 1.000 35.98520 236 CYS A CA 1
ATOM 1866 C C . CYS A 1 236 ? 123.91311 92.84611 126.93499 1.000 38.70559 236 CYS A C 1
ATOM 1867 O O . CYS A 1 236 ? 123.39737 92.40462 127.97166 1.000 46.74389 236 CYS A O 1
ATOM 1870 N N . LEU A 1 237 ? 125.19855 92.63701 126.63448 1.000 33.30344 237 LEU A N 1
ATOM 1871 C CA . LEU A 1 237 ? 126.04235 91.84848 127.52413 1.000 34.25420 237 LEU A CA 1
ATOM 1872 C C . LEU A 1 237 ? 126.15756 92.49902 128.89571 1.000 42.54640 237 LEU A C 1
ATOM 1873 O O . LEU A 1 237 ? 126.09685 91.81316 129.92159 1.000 46.47524 237 LEU A O 1
ATOM 1878 N N . HIS A 1 238 ? 126.31684 93.82272 128.93812 1.000 39.95281 238 HIS A N 1
ATOM 1879 C CA . HIS A 1 238 ? 126.45097 94.51158 130.21519 1.000 37.50455 238 HIS A CA 1
ATOM 1880 C C . HIS A 1 238 ? 125.13305 94.64831 130.96454 1.000 47.00621 238 HIS A C 1
ATOM 1881 O O . HIS A 1 238 ? 125.14225 94.65796 132.19877 1.000 57.93701 238 HIS A O 1
ATOM 1888 N N . ASP A 1 239 ? 124.00700 94.75548 130.26359 1.000 44.24664 239 ASP A N 1
ATOM 1889 C CA . ASP A 1 239 ? 122.71315 94.82561 130.92594 1.000 41.28273 239 ASP A CA 1
ATOM 1890 C C . ASP A 1 239 ? 122.16477 93.45955 131.30473 1.000 47.23985 239 ASP A C 1
ATOM 1891 O O . ASP A 1 239 ? 121.12980 93.39234 131.97442 1.000 52.39534 239 ASP A O 1
ATOM 1896 N N . SER A 1 240 ? 122.82112 92.37438 130.88808 1.000 60.10493 240 SER A N 1
ATOM 1897 C CA . SER A 1 240 ? 122.37084 91.04705 131.29669 1.000 61.09598 240 SER A CA 1
ATOM 1898 C C . SER A 1 240 ? 122.45060 90.86885 132.80886 1.000 59.50196 240 SER A C 1
ATOM 1899 O O . SER A 1 240 ? 121.53413 90.31254 133.42413 1.000 55.86234 240 SER A O 1
ATOM 1902 N N . ALA A 1 241 ? 123.53488 91.33461 133.42604 1.000 63.62327 241 ALA A N 1
ATOM 1903 C CA . ALA A 1 241 ? 123.78973 91.07819 134.83728 1.000 60.51834 241 ALA A CA 1
ATOM 1904 C C . ALA A 1 241 ? 123.25173 92.15553 135.76969 1.000 64.34134 241 ALA A C 1
ATOM 1905 O O . ALA A 1 241 ? 123.32716 91.98180 136.98945 1.000 68.18577 241 ALA A O 1
ATOM 1907 N N . ASP A 1 242 ? 122.71748 93.25553 135.24412 1.000 63.62725 242 ASP A N 1
ATOM 1908 C CA . ASP A 1 242 ? 122.22969 94.33647 136.09097 1.000 63.08548 242 ASP A CA 1
ATOM 1909 C C . ASP A 1 242 ? 120.77904 94.16533 136.51824 1.000 67.53907 242 ASP A C 1
ATOM 1910 O O . ASP A 1 242 ? 120.29859 94.95051 137.34113 1.000 67.37330 242 ASP A O 1
ATOM 1915 N N . ALA A 1 243 ? 120.07010 93.17548 135.98346 1.000 73.89954 243 ALA A N 1
ATOM 1916 C CA . ALA A 1 243 ? 118.69833 92.91532 136.39264 1.000 70.07858 243 ALA A CA 1
ATOM 1917 C C . ALA A 1 243 ? 118.60275 92.06629 137.65195 1.000 69.51621 243 ALA A C 1
ATOM 1918 O O . ALA A 1 243 ? 117.52591 91.99940 138.25192 1.000 72.81946 243 ALA A O 1
ATOM 1920 N N . LEU A 1 244 ? 119.69114 91.41907 138.06530 1.000 64.40493 244 LEU A N 1
ATOM 1921 C CA . LEU A 1 244 ? 119.69633 90.61491 139.28022 1.000 62.02602 244 LEU A CA 1
ATOM 1922 C C . LEU A 1 244 ? 120.25345 91.35669 140.48338 1.000 69.24419 244 LEU A C 1
ATOM 1923 O O . LEU A 1 244 ? 119.86695 91.05456 141.61710 1.000 75.15436 244 LEU A O 1
ATOM 1928 N N . LEU A 1 245 ? 121.15082 92.31832 140.26244 1.000 65.60735 245 LEU A N 1
ATOM 1929 C CA . LEU A 1 245 ? 121.69618 93.09296 141.37080 1.000 68.39671 245 LEU A CA 1
ATOM 1930 C C . LEU A 1 245 ? 120.60635 93.88658 142.07738 1.000 72.88055 245 LEU A C 1
ATOM 1931 O O . LEU A 1 245 ? 120.56476 93.93830 143.31213 1.000 80.05571 245 LEU A O 1
ATOM 1936 N N . GLU A 1 246 ? 119.71128 94.51067 141.31064 1.000 70.33846 246 GLU A N 1
ATOM 1937 C CA . GLU A 1 246 ? 118.63773 95.28740 141.91851 1.000 63.97718 246 GLU A CA 1
ATOM 1938 C C . GLU A 1 246 ? 117.65406 94.38881 142.65703 1.000 72.16841 246 GLU A C 1
ATOM 1939 O O . GLU A 1 246 ? 117.13436 94.76657 143.71225 1.000 81.56936 246 GLU A O 1
ATOM 1945 N N . ALA A 1 247 ? 117.38421 93.19664 142.12137 1.000 70.46336 247 ALA A N 1
ATOM 1946 C CA . ALA A 1 247 ? 116.52813 92.25049 142.82993 1.000 67.09700 247 ALA A CA 1
ATOM 1947 C C . ALA A 1 247 ? 117.16794 91.80519 144.13865 1.000 71.44399 247 ALA A C 1
ATOM 1948 O O . ALA A 1 247 ? 116.48521 91.67719 145.16294 1.000 78.28899 247 ALA A O 1
ATOM 1950 N N . ALA A 1 248 ? 118.48130 91.56644 144.12494 1.000 72.14989 248 ALA A N 1
ATOM 1951 C CA . ALA A 1 248 ? 119.18159 91.21916 145.35678 1.000 73.69511 248 ALA A CA 1
ATOM 1952 C C . ALA A 1 248 ? 119.11884 92.35827 146.36589 1.000 77.28016 248 ALA A C 1
ATOM 1953 O O . ALA A 1 248 ? 118.92641 92.12553 147.56421 1.000 82.62238 248 ALA A O 1
ATOM 1955 N N . LYS A 1 249 ? 119.28053 93.59826 145.90090 1.000 71.89197 249 LYS A N 1
ATOM 1956 C CA . LYS A 1 249 ? 119.18371 94.74456 146.80054 1.000 69.94684 249 LYS A CA 1
ATOM 1957 C C . LYS A 1 249 ? 117.78743 94.85543 147.40187 1.000 72.79879 249 LYS A C 1
ATOM 1958 O O . LYS A 1 249 ? 117.63307 95.12543 148.59896 1.000 80.44310 249 LYS A O 1
ATOM 1964 N N . MET A 1 250 ? 116.75405 94.65592 146.58033 1.000 70.19618 250 MET A N 1
ATOM 1965 C CA . MET A 1 250 ? 115.38661 94.71412 147.08702 1.000 73.76488 250 MET A CA 1
ATOM 1966 C C . MET A 1 250 ? 115.13656 93.62660 148.12158 1.000 76.61108 250 MET A C 1
ATOM 1967 O O . MET A 1 250 ? 114.47663 93.86724 149.13854 1.000 78.67121 250 MET A O 1
ATOM 1972 N N . ALA A 1 251 ? 115.64574 92.41844 147.87461 1.000 83.57775 251 ALA A N 1
ATOM 1973 C CA . ALA A 1 251 ? 115.50735 91.35126 148.85951 1.000 80.99475 251 ALA A CA 1
ATOM 1974 C C . ALA A 1 251 ? 116.24397 91.69445 150.14823 1.000 81.34245 251 ALA A C 1
ATOM 1975 O O . ALA A 1 251 ? 115.75959 91.39866 151.24648 1.000 83.93960 251 ALA A O 1
ATOM 1977 N N . ASN A 1 252 ? 117.42282 92.31142 150.03309 1.000 84.05220 252 ASN A N 1
ATOM 1978 C CA . ASN A 1 252 ? 118.17809 92.70174 151.22003 1.000 87.58705 252 ASN A CA 1
ATOM 1979 C C . ASN A 1 252 ? 117.42511 93.74046 152.04149 1.000 92.71197 252 ASN A C 1
ATOM 1980 O O . ASN A 1 252 ? 117.38468 93.65714 153.27442 1.000 90.30162 252 ASN A O 1
ATOM 1985 N N . TYR A 1 253 ? 116.82501 94.73051 151.37792 1.000 91.62814 253 TYR A N 1
ATOM 1986 C CA . TYR A 1 253 ? 116.07400 95.75827 152.08994 1.000 87.66395 253 TYR A CA 1
ATOM 1987 C C . TYR A 1 253 ? 114.76474 95.23939 152.66784 1.000 89.14833 253 TYR A C 1
ATOM 1988 O O . TYR A 1 253 ? 114.15853 95.92741 153.49495 1.000 90.09978 253 TYR A O 1
ATOM 1997 N N . ALA A 1 254 ? 114.31656 94.05656 152.25665 1.000 99.82206 254 ALA A N 1
ATOM 1998 C CA . ALA A 1 254 ? 113.10902 93.44244 152.78779 1.000 98.00963 254 ALA A CA 1
ATOM 1999 C C . ALA A 1 254 ? 113.39702 92.46286 153.91743 1.000 100.03412 254 ALA A C 1
ATOM 2000 O O . ALA A 1 254 ? 112.47699 91.77473 154.37121 1.000 101.30459 254 ALA A O 1
ATOM 2002 N N . LYS A 1 255 ? 114.65000 92.38393 154.37127 1.000 99.67672 255 LYS A N 1
ATOM 2003 C CA . LYS A 1 255 ? 115.05293 91.49203 155.46044 1.000 101.93710 255 LYS A CA 1
ATOM 2004 C C . LYS A 1 255 ? 114.75750 90.02995 155.13065 1.000 102.93631 255 LYS A C 1
ATOM 2005 O O . LYS A 1 255 ? 114.29276 89.26479 155.97766 1.000 103.24937 255 LYS A O 1
ATOM 2007 N N . PHE A 1 256 ? 115.02732 89.63876 153.88906 1.000 99.33618 256 PHE A N 1
ATOM 2008 C CA . PHE A 1 256 ? 114.91553 88.25059 153.44408 1.000 101.25518 256 PHE A CA 1
ATOM 2009 C C . PHE A 1 256 ? 116.33590 87.73984 153.21324 1.000 103.31916 256 PHE A C 1
ATOM 2010 O O . PHE A 1 256 ? 116.91360 87.93516 152.14393 1.000 105.57076 256 PHE A O 1
ATOM 2018 N N . GLN A 1 257 ? 116.89626 87.08064 154.22923 1.000 104.40922 257 GLN A N 1
ATOM 2019 C CA . GLN A 1 257 ? 118.30016 86.68284 154.17304 1.000 104.10566 257 GLN A CA 1
ATOM 2020 C C . GLN A 1 257 ? 118.54442 85.62268 153.10385 1.000 104.64282 257 GLN A C 1
ATOM 2021 O O . GLN A 1 257 ? 119.45133 85.76304 152.27531 1.000 106.08010 257 GLN A O 1
ATOM 2023 N N . LYS A 1 258 ? 117.74772 84.55138 153.10684 1.000 102.78657 258 LYS A N 1
ATOM 2024 C CA . LYS A 1 258 ? 118.00183 83.43629 152.19738 1.000 104.15441 258 LYS A CA 1
ATOM 2025 C C . LYS A 1 258 ? 117.79627 83.84553 150.74323 1.000 103.87205 258 LYS A C 1
ATOM 2026 O O . LYS A 1 258 ? 118.61534 83.52104 149.87165 1.000 99.37447 258 LYS A O 1
ATOM 2028 N N . MET A 1 259 ? 116.70070 84.55498 150.46246 1.000 103.63926 259 MET A N 1
ATOM 2029 C CA . MET A 1 259 ? 116.43493 84.99401 149.09758 1.000 102.84356 259 MET A CA 1
ATOM 2030 C C . MET A 1 259 ? 117.51639 85.94622 148.60759 1.000 102.34180 259 MET A C 1
ATOM 2031 O O . MET A 1 259 ? 117.98180 85.83377 147.46758 1.000 104.94713 259 MET A O 1
ATOM 2036 N N . CYS A 1 260 ? 117.93410 86.88659 149.45828 1.000 95.79617 260 CYS A N 1
ATOM 2037 C CA . CYS A 1 260 ? 118.98812 87.81647 149.06929 1.000 95.28456 260 CYS A CA 1
ATOM 2038 C C . CYS A 1 260 ? 120.29731 87.08755 148.80435 1.000 98.87329 260 CYS A C 1
ATOM 2039 O O . CYS A 1 260 ? 121.00523 87.40404 147.84306 1.000 103.93660 260 CYS A O 1
ATOM 2042 N N . ASP A 1 261 ? 120.63819 86.10821 149.64499 1.000 101.43306 261 ASP A N 1
ATOM 2043 C CA . ASP A 1 261 ? 121.87494 85.36024 149.43997 1.000 102.25000 261 ASP A CA 1
ATOM 2044 C C . ASP A 1 261 ? 121.84307 84.58255 148.12953 1.000 101.71415 261 ASP A C 1
ATOM 2045 O O . ASP A 1 261 ? 122.81901 84.59152 147.36916 1.000 101.36713 261 ASP A O 1
ATOM 2050 N N . LEU A 1 262 ? 120.72719 83.90535 147.84342 1.000 95.88812 262 LEU A N 1
ATOM 2051 C CA . LEU A 1 262 ? 120.62895 83.16122 146.58986 1.000 96.46402 262 LEU A CA 1
ATOM 2052 C C . LEU A 1 262 ? 120.70267 84.09301 145.38656 1.000 97.25705 262 LEU A C 1
ATOM 2053 O O . LEU A 1 262 ? 121.42127 83.81483 144.41396 1.000 95.43611 262 LEU A O 1
ATOM 2058 N N . LEU A 1 263 ? 119.97401 85.21156 145.43860 1.000 87.37760 263 LEU A N 1
ATOM 2059 C CA . LEU A 1 263 ? 119.98628 86.15158 144.32575 1.000 81.32143 263 LEU A CA 1
ATOM 2060 C C . LEU A 1 263 ? 121.37446 86.73389 144.11292 1.000 80.42127 263 LEU A C 1
ATOM 2061 O O . LEU A 1 263 ? 121.81180 86.90007 142.97098 1.000 88.28128 263 LEU A O 1
ATOM 2066 N N . PHE A 1 264 ? 122.09238 87.04087 145.19558 1.000 70.28407 264 PHE A N 1
ATOM 2067 C CA . PHE A 1 264 ? 123.42411 87.60712 145.02775 1.000 72.74256 264 PHE A CA 1
ATOM 2068 C C . PHE A 1 264 ? 124.42291 86.57328 144.53011 1.000 79.01691 264 PHE A C 1
ATOM 2069 O O . PHE A 1 264 ? 125.32513 86.91840 143.76343 1.000 85.07981 264 PHE A O 1
ATOM 2077 N N . VAL A 1 265 ? 124.29485 85.31193 144.94694 1.000 79.16134 265 VAL A N 1
ATOM 2078 C CA . VAL A 1 265 ? 125.17394 84.28129 144.39924 1.000 75.31020 265 VAL A CA 1
ATOM 2079 C C . VAL A 1 265 ? 124.94706 84.13889 142.89937 1.000 76.62839 265 VAL A C 1
ATOM 2080 O O . VAL A 1 265 ? 125.90211 84.08267 142.10906 1.000 77.66734 265 VAL A O 1
ATOM 2084 N N . MET A 1 266 ? 123.67926 84.10011 142.48083 1.000 75.27001 266 MET A N 1
ATOM 2085 C CA . MET A 1 266 ? 123.38181 84.00607 141.05474 1.000 79.31830 266 MET A CA 1
ATOM 2086 C C . MET A 1 266 ? 123.88984 85.23027 140.30175 1.000 82.06947 266 MET A C 1
ATOM 2087 O O . MET A 1 266 ? 124.43516 85.10950 139.19592 1.000 85.19174 266 MET A O 1
ATOM 2092 N N . PHE A 1 267 ? 123.72268 86.41896 140.88644 1.000 62.88982 267 PHE A N 1
ATOM 2093 C CA . PHE A 1 267 ? 124.21627 87.63237 140.24837 1.000 54.45950 267 PHE A CA 1
ATOM 2094 C C . PHE A 1 267 ? 125.72871 87.60786 140.10557 1.000 55.54012 267 PHE A C 1
ATOM 2095 O O . PHE A 1 267 ? 126.26099 88.02965 139.07850 1.000 68.42320 267 PHE A O 1
ATOM 2103 N N . ALA A 1 268 ? 126.44053 87.14961 141.13627 1.000 52.07567 268 ALA A N 1
ATOM 2104 C CA . ALA A 1 268 ? 127.89490 87.07821 141.05256 1.000 57.39921 268 ALA A CA 1
ATOM 2105 C C . ALA A 1 268 ? 128.33157 86.10776 139.96584 1.000 62.50740 268 ALA A C 1
ATOM 2106 O O . ALA A 1 268 ? 129.27233 86.38885 139.21113 1.000 61.20766 268 ALA A O 1
ATOM 2108 N N . VAL A 1 269 ? 127.65539 84.96031 139.86759 1.000 62.93308 269 VAL A N 1
ATOM 2109 C CA . VAL A 1 269 ? 127.98051 83.99964 138.81507 1.000 59.27667 269 VAL A CA 1
ATOM 2110 C C . VAL A 1 269 ? 127.78991 84.63292 137.44185 1.000 61.89047 269 VAL A C 1
ATOM 2111 O O . VAL A 1 269 ? 128.67640 84.56930 136.57979 1.000 57.38892 269 VAL A O 1
ATOM 2115 N N . VAL A 1 270 ? 126.63606 85.27122 137.22633 1.000 60.22932 270 VAL A N 1
ATOM 2116 C CA . VAL A 1 270 ? 126.35429 85.88422 135.92982 1.000 53.74998 270 VAL A CA 1
ATOM 2117 C C . VAL A 1 270 ? 127.34377 87.00597 135.63395 1.000 47.00389 270 VAL A C 1
ATOM 2118 O O . VAL A 1 270 ? 127.83140 87.13863 134.50676 1.000 55.49778 270 VAL A O 1
ATOM 2122 N N . PHE A 1 271 ? 127.65097 87.82951 136.63652 1.000 40.85383 271 PHE A N 1
ATOM 2123 C CA . PHE A 1 271 ? 128.56647 88.95072 136.45790 1.000 41.88496 271 PHE A CA 1
ATOM 2124 C C . PHE A 1 271 ? 129.94750 88.46789 136.04288 1.000 48.28242 271 PHE A C 1
ATOM 2125 O O . PHE A 1 271 ? 130.52157 88.95914 135.06335 1.000 63.45169 271 PHE A O 1
ATOM 2133 N N . ILE A 1 272 ? 130.49245 87.49117 136.77284 1.000 48.38247 272 ILE A N 1
ATOM 2134 C CA . ILE A 1 272 ? 131.80975 86.95882 136.43652 1.000 49.87004 272 ILE A CA 1
ATOM 2135 C C . ILE A 1 272 ? 131.79296 86.34788 135.04259 1.000 53.70479 272 ILE A C 1
ATOM 2136 O O . ILE A 1 272 ? 132.66801 86.62805 134.21339 1.000 54.91216 272 ILE A O 1
ATOM 2141 N N . THR A 1 273 ? 130.77292 85.53478 134.75062 1.000 46.80980 273 THR A N 1
ATOM 2142 C CA . THR A 1 273 ? 130.72244 84.83376 133.47260 1.000 46.88016 273 THR A CA 1
ATOM 2143 C C . THR A 1 273 ? 130.64555 85.80864 132.30377 1.000 48.36640 273 THR A C 1
ATOM 2144 O O . THR A 1 273 ? 131.34371 85.64263 131.29756 1.000 51.98616 273 THR A O 1
ATOM 2148 N N . THR A 1 274 ? 129.81548 86.84384 132.42212 1.000 42.95408 274 THR A N 1
ATOM 2149 C CA . THR A 1 274 ? 129.54968 87.72691 131.29718 1.000 35.98497 274 THR A CA 1
ATOM 2150 C C . THR A 1 274 ? 130.47787 88.92939 131.22295 1.000 31.40453 274 THR A C 1
ATOM 2151 O O . THR A 1 274 ? 130.44703 89.64229 130.21622 1.000 49.45279 274 THR A O 1
ATOM 2155 N N . ARG A 1 275 ? 131.30164 89.18582 132.23876 1.000 30.91577 275 ARG A N 1
ATOM 2156 C CA . ARG A 1 275 ? 132.21825 90.31077 132.16376 1.000 37.30613 275 ARG A CA 1
ATOM 2157 C C . ARG A 1 275 ? 133.67952 89.93478 132.34249 1.000 47.73320 275 ARG A C 1
ATOM 2158 O O . ARG A 1 275 ? 134.53543 90.82291 132.27184 1.000 45.99715 275 ARG A O 1
ATOM 2166 N N . LEU A 1 276 ? 133.99578 88.65982 132.56392 1.000 58.48854 276 LEU A N 1
ATOM 2167 C CA . LEU A 1 276 ? 135.38079 88.21155 132.58146 1.000 56.43362 276 LEU A CA 1
ATOM 2168 C C . LEU A 1 276 ? 135.66264 87.04250 131.65546 1.000 58.41870 276 LEU A C 1
ATOM 2169 O O . LEU A 1 276 ? 136.83039 86.82773 131.31164 1.000 61.82043 276 LEU A O 1
ATOM 2174 N N . GLY A 1 277 ? 134.65305 86.28432 131.24208 1.000 57.20868 277 GLY A N 1
ATOM 2175 C CA . GLY A 1 277 ? 134.87703 85.15653 130.36317 1.000 57.18503 277 GLY A CA 1
ATOM 2176 C C . GLY A 1 277 ? 134.32954 85.35800 128.96721 1.000 58.00671 277 GLY A C 1
ATOM 2177 O O . GLY A 1 277 ? 134.92393 84.89425 127.99078 1.000 67.30900 277 GLY A O 1
ATOM 2178 N N . ILE A 1 278 ? 133.19968 86.04897 128.85586 1.000 43.57735 278 ILE A N 1
ATOM 2179 C CA . ILE A 1 278 ? 132.58039 86.26987 127.55379 1.000 45.86270 278 ILE A CA 1
ATOM 2180 C C . ILE A 1 278 ? 133.02433 87.59126 126.94256 1.000 46.00263 278 ILE A C 1
ATOM 2181 O O . ILE A 1 278 ? 133.30041 87.65991 125.74469 1.000 51.58820 278 ILE A O 1
ATOM 2186 N N . PHE A 1 279 ? 133.11187 88.65131 127.74307 1.000 39.57897 279 PHE A N 1
ATOM 2187 C CA . PHE A 1 279 ? 133.49705 89.95280 127.20058 1.000 28.59420 279 PHE A CA 1
ATOM 2188 C C . PHE A 1 279 ? 134.86580 89.93683 126.52931 1.000 43.69970 279 PHE A C 1
ATOM 2189 O O . PHE A 1 279 ? 134.94951 90.32861 125.35316 1.000 54.75052 279 PHE A O 1
ATOM 2197 N N . PRO A 1 280 ? 135.95280 89.47757 127.16580 1.000 44.19838 280 PRO A N 1
ATOM 2198 C CA . PRO A 1 280 ? 137.26094 89.55788 126.49880 1.000 43.93145 280 PRO A CA 1
ATOM 2199 C C . PRO A 1 280 ? 137.45653 88.55184 125.37855 1.000 48.76530 280 PRO A C 1
ATOM 2200 O O . PRO A 1 280 ? 138.34137 88.76012 124.53871 1.000 48.12465 280 PRO A O 1
ATOM 2204 N N . LEU A 1 281 ? 136.67492 87.47443 125.33444 1.000 53.21220 281 LEU A N 1
ATOM 2205 C CA . LEU A 1 281 ? 136.80927 86.46529 124.29359 1.000 50.38229 281 LEU A CA 1
ATOM 2206 C C . LEU A 1 281 ? 135.84002 86.66178 123.13828 1.000 50.03183 281 LEU A C 1
ATOM 2207 O O . LEU A 1 281 ? 136.01543 86.03064 122.09191 1.000 59.42554 281 LEU A O 1
ATOM 2212 N N . TRP A 1 282 ? 134.82793 87.50834 123.30021 1.000 45.20449 282 TRP A N 1
ATOM 2213 C CA . TRP A 1 282 ? 133.80521 87.71403 122.28368 1.000 41.21148 282 TRP A CA 1
ATOM 2214 C C . TRP A 1 282 ? 133.74070 89.15433 121.80385 1.000 44.21220 282 TRP A C 1
ATOM 2215 O O . TRP A 1 282 ? 133.68796 89.39459 120.59336 1.000 57.66877 282 TRP A O 1
ATOM 2226 N N . VAL A 1 283 ? 133.74706 90.12612 122.71613 1.000 31.78794 283 VAL A N 1
ATOM 2227 C CA . VAL A 1 283 ? 133.68155 91.52473 122.30934 1.000 33.08692 283 VAL A CA 1
ATOM 2228 C C . VAL A 1 283 ? 135.07540 92.07571 122.04204 1.000 40.67745 283 VAL A C 1
ATOM 2229 O O . VAL A 1 283 ? 135.30946 92.74424 121.03059 1.000 59.40042 283 VAL A O 1
ATOM 2233 N N . LEU A 1 284 ? 136.02394 91.81736 122.94288 1.000 33.80812 284 LEU A N 1
ATOM 2234 C CA . LEU A 1 284 ? 137.38558 92.28344 122.71096 1.000 38.14947 284 LEU A CA 1
ATOM 2235 C C . LEU A 1 284 ? 138.06692 91.53113 121.57808 1.000 48.24975 284 LEU A C 1
ATOM 2236 O O . LEU A 1 284 ? 139.09476 91.99335 121.07612 1.000 47.05992 284 LEU A O 1
ATOM 2241 N N . ASN A 1 285 ? 137.52997 90.38065 121.17318 1.000 45.02583 285 ASN A N 1
ATOM 2242 C CA . ASN A 1 285 ? 138.07213 89.68783 120.01104 1.000 41.03094 285 ASN A CA 1
ATOM 2243 C C . ASN A 1 285 ? 137.71620 90.41365 118.72098 1.000 51.07787 285 ASN A C 1
ATOM 2244 O O . ASN A 1 285 ? 138.57593 90.60908 117.85540 1.000 55.63434 285 ASN A O 1
ATOM 2249 N N . THR A 1 286 ? 136.45472 90.82330 118.57422 1.000 48.31418 286 THR A N 1
ATOM 2250 C CA . THR A 1 286 ? 136.01367 91.43284 117.32582 1.000 40.94401 286 THR A CA 1
ATOM 2251 C C . THR A 1 286 ? 136.47003 92.87845 117.18741 1.000 42.63116 286 THR A C 1
ATOM 2252 O O . THR A 1 286 ? 136.63505 93.35957 116.06278 1.000 62.46910 286 THR A O 1
ATOM 2256 N N . THR A 1 287 ? 136.67771 93.58573 118.29331 1.000 33.44655 287 THR A N 1
ATOM 2257 C CA . THR A 1 287 ? 137.09374 94.97955 118.23246 1.000 39.11097 287 THR A CA 1
ATOM 2258 C C . THR A 1 287 ? 138.60446 95.14804 118.16401 1.000 40.75775 287 THR A C 1
ATOM 2259 O O . THR A 1 287 ? 139.07652 96.27252 117.97866 1.000 43.90631 287 THR A O 1
ATOM 2263 N N . LEU A 1 288 ? 139.37116 94.06911 118.30284 1.000 43.95811 288 LEU A N 1
ATOM 2264 C CA . LEU A 1 288 ? 140.82609 94.12233 118.23874 1.000 44.54876 288 LEU A CA 1
ATOM 2265 C C . LEU A 1 288 ? 141.39033 93.41945 117.01500 1.000 47.40384 288 LEU A C 1
ATOM 2266 O O . LEU A 1 288 ? 142.22681 93.98610 116.30816 1.000 54.13372 288 LEU A O 1
ATOM 2271 N N . PHE A 1 289 ? 140.95269 92.19133 116.74523 1.000 51.69254 289 PHE A N 1
ATOM 2272 C CA . PHE A 1 289 ? 141.53154 91.36563 115.69266 1.000 51.70697 289 PHE A CA 1
ATOM 2273 C C . PHE A 1 289 ? 140.73660 91.41161 114.39386 1.000 56.55457 289 PHE A C 1
ATOM 2274 O O . PHE A 1 289 ? 141.30635 91.67506 113.33193 1.000 62.10251 289 PHE A O 1
ATOM 2282 N N . GLU A 1 290 ? 139.43016 91.14626 114.45262 1.000 53.82110 290 GLU A N 1
ATOM 2283 C CA . GLU A 1 290 ? 138.61734 91.17855 113.24095 1.000 55.97965 290 GLU A CA 1
ATOM 2284 C C . GLU A 1 290 ? 138.54810 92.58324 112.65698 1.000 56.99985 290 GLU A C 1
ATOM 2285 O O . GLU A 1 290 ? 138.62573 92.75966 111.43508 1.000 64.15756 290 GLU A O 1
ATOM 2291 N N . SER A 1 291 ? 138.40555 93.59509 113.51396 1.000 39.38401 291 SER A N 1
ATOM 2292 C CA . SER A 1 291 ? 138.37849 94.97194 113.03478 1.000 31.59480 291 SER A CA 1
ATOM 2293 C C . SER A 1 291 ? 139.69372 95.34970 112.37040 1.000 43.85208 291 SER A C 1
ATOM 2294 O O . SER A 1 291 ? 139.70897 96.09943 111.38851 1.000 55.00014 291 SER A O 1
ATOM 2297 N N . TRP A 1 292 ? 140.81042 94.85034 112.90076 1.000 53.43868 292 TRP A N 1
ATOM 2298 C CA . TRP A 1 292 ? 142.10969 95.15214 112.31156 1.000 55.31921 292 TRP A CA 1
ATOM 2299 C C . TRP A 1 292 ? 142.23448 94.56754 110.91086 1.000 61.79334 292 TRP A C 1
ATOM 2300 O O . TRP A 1 292 ? 142.75180 95.22466 110.00072 1.000 67.77959 292 TRP A O 1
ATOM 2311 N N . GLU A 1 293 ? 141.76898 93.33321 110.71579 1.000 50.43495 293 GLU A N 1
ATOM 2312 C CA . GLU A 1 293 ? 141.97645 92.65880 109.44160 1.000 52.69817 293 GLU A CA 1
ATOM 2313 C C . GLU A 1 293 ? 140.90027 92.97246 108.41251 1.000 55.04760 293 GLU A C 1
ATOM 2314 O O . GLU A 1 293 ? 141.12341 92.73790 107.22062 1.000 58.37636 293 GLU A O 1
ATOM 2320 N N . ILE A 1 294 ? 139.74987 93.48928 108.82936 1.000 52.31275 294 ILE A N 1
ATOM 2321 C CA . ILE A 1 294 ? 138.66507 93.80945 107.90677 1.000 43.64208 294 ILE A CA 1
ATOM 2322 C C . ILE A 1 294 ? 138.65270 95.28822 107.54627 1.000 42.26198 294 ILE A C 1
ATOM 2323 O O . ILE A 1 294 ? 138.58087 95.64608 106.37131 1.000 43.05162 294 ILE A O 1
ATOM 2328 N N . VAL A 1 295 ? 138.72498 96.16556 108.54527 1.000 38.34127 295 VAL A N 1
ATOM 2329 C CA . VAL A 1 295 ? 138.66854 97.60280 108.30454 1.000 42.74602 295 VAL A CA 1
ATOM 2330 C C . VAL A 1 295 ? 140.07690 98.14915 108.12085 1.000 48.20691 295 VAL A C 1
ATOM 2331 O O . VAL A 1 295 ? 140.40337 98.71555 107.07270 1.000 60.36211 295 VAL A O 1
ATOM 2335 N N . GLY A 1 296 ? 140.91766 97.98818 109.13670 1.000 56.32504 296 GLY A N 1
ATOM 2336 C CA . GLY A 1 296 ? 142.27205 98.48142 109.08689 1.000 54.91872 296 GLY A CA 1
ATOM 2337 C C . GLY A 1 296 ? 142.59868 99.37842 110.26255 1.000 67.38181 296 GLY A C 1
ATOM 2338 O O . GLY A 1 296 ? 141.73631 99.70754 111.08204 1.000 67.95927 296 GLY A O 1
ATOM 2339 N N . PRO A 1 297 ? 143.86046 99.78460 110.37368 1.000 73.24594 297 PRO A N 1
ATOM 2340 C CA . PRO A 1 297 ? 144.25394 100.67054 111.47614 1.000 68.31339 297 PRO A CA 1
ATOM 2341 C C . PRO A 1 297 ? 143.96000 102.13705 111.19803 1.000 67.80977 297 PRO A C 1
ATOM 2342 O O . PRO A 1 297 ? 144.52219 102.72943 110.27222 1.000 71.82248 297 PRO A O 1
ATOM 2346 N N . TYR A 1 298 ? 143.07618 102.72747 111.98901 1.000 54.37449 298 TYR A N 1
ATOM 2347 C CA . TYR A 1 298 ? 142.79053 104.15104 111.95183 1.000 54.31684 298 TYR A CA 1
ATOM 2348 C C . TYR A 1 298 ? 142.80124 104.71943 113.36699 1.000 61.50868 298 TYR A C 1
ATOM 2349 O O . TYR A 1 298 ? 142.62633 103.98072 114.34062 1.000 63.91481 298 TYR A O 1
ATOM 2358 N N . PRO A 1 299 ? 143.03792 106.02729 113.52296 1.000 54.08000 299 PRO A N 1
ATOM 2359 C CA . PRO A 1 299 ? 143.29907 106.56389 114.87202 1.000 48.79620 299 PRO A CA 1
ATOM 2360 C C . PRO A 1 299 ? 142.19362 106.32018 115.88841 1.000 53.81358 299 PRO A C 1
ATOM 2361 O O . PRO A 1 299 ? 142.49520 106.10966 117.06876 1.000 58.18427 299 PRO A O 1
ATOM 2365 N N . SER A 1 300 ? 140.92441 106.34579 115.47914 1.000 53.49583 300 SER A N 1
ATOM 2366 C CA . SER A 1 300 ? 139.83927 106.13749 116.43298 1.000 49.02953 300 SER A CA 1
ATOM 2367 C C . SER A 1 300 ? 139.82327 104.72113 116.99342 1.000 50.78138 300 SER A C 1
ATOM 2368 O O . SER A 1 300 ? 139.26136 104.49486 118.07481 1.000 58.48348 300 SER A O 1
ATOM 2371 N N . TRP A 1 301 ? 140.42851 103.77137 116.27930 1.000 42.48009 301 TRP A N 1
ATOM 2372 C CA . TRP A 1 301 ? 140.50906 102.39651 116.75749 1.000 40.37546 301 TRP A CA 1
ATOM 2373 C C . TRP A 1 301 ? 141.26354 102.31854 118.07817 1.000 47.66738 301 TRP A C 1
ATOM 2374 O O . TRP A 1 301 ? 140.82669 101.63507 119.01332 1.000 60.76949 301 TRP A O 1
ATOM 2385 N N . TRP A 1 302 ? 142.38743 103.03321 118.18087 1.000 48.18592 302 TRP A N 1
ATOM 2386 C CA . TRP A 1 302 ? 143.16271 103.02758 119.41643 1.000 50.30289 302 TRP A CA 1
ATOM 2387 C C . TRP A 1 302 ? 142.36461 103.61209 120.57282 1.000 47.78507 302 TRP A C 1
ATOM 2388 O O . TRP A 1 302 ? 142.37392 103.06431 121.67998 1.000 51.32992 302 TRP A O 1
ATOM 2399 N N . VAL A 1 303 ? 141.66431 104.72212 120.33470 1.000 39.47026 303 VAL A N 1
ATOM 2400 C CA . VAL A 1 303 ? 140.89854 105.36588 121.39936 1.000 39.38379 303 VAL A CA 1
ATOM 2401 C C . VAL A 1 303 ? 139.80282 104.43597 121.90346 1.000 49.08776 303 VAL A C 1
ATOM 2402 O O . VAL A 1 303 ? 139.63725 104.23548 123.11579 1.000 60.60220 303 VAL A O 1
ATOM 2406 N N . PHE A 1 304 ? 139.04580 103.83993 120.97930 1.000 43.62607 304 PHE A N 1
ATOM 2407 C CA . PHE A 1 304 ? 137.94529 102.97829 121.39691 1.000 30.89808 304 PHE A CA 1
ATOM 2408 C C . PHE A 1 304 ? 138.45000 101.72284 122.09745 1.000 39.99133 304 PHE A C 1
ATOM 2409 O O . PHE A 1 304 ? 137.84238 101.26736 123.07398 1.000 46.27499 304 PHE A O 1
ATOM 2417 N N . ASN A 1 305 ? 139.56640 101.15406 121.63559 1.000 37.60100 305 ASN A N 1
ATOM 2418 C CA . ASN A 1 305 ? 140.08257 99.95886 122.29478 1.000 34.99735 305 ASN A CA 1
ATOM 2419 C C . ASN A 1 305 ? 140.65581 100.27658 123.67098 1.000 48.02716 305 ASN A C 1
ATOM 2420 O O . ASN A 1 305 ? 140.52314 99.47210 124.59987 1.000 57.30458 305 ASN A O 1
ATOM 2425 N N . LEU A 1 306 ? 141.28753 101.44198 123.83291 1.000 45.26898 306 LEU A N 1
ATOM 2426 C CA . LEU A 1 306 ? 141.74585 101.83896 125.16083 1.000 43.38076 306 LEU A CA 1
ATOM 2427 C C . LEU A 1 306 ? 140.57219 102.03111 126.11177 1.000 44.79574 306 LEU A C 1
ATOM 2428 O O . LEU A 1 306 ? 140.63892 101.63533 127.28205 1.000 54.92083 306 LEU A O 1
ATOM 2433 N N . LEU A 1 307 ? 139.48513 102.63608 125.63012 1.000 37.54240 307 LEU A N 1
ATOM 2434 C CA . LEU A 1 307 ? 138.30595 102.78033 126.47907 1.000 36.79296 307 LEU A CA 1
ATOM 2435 C C . LEU A 1 307 ? 137.70890 101.42399 126.84264 1.000 45.05270 307 LEU A C 1
ATOM 2436 O O . LEU A 1 307 ? 137.25251 101.22405 127.97488 1.000 51.38862 307 LEU A O 1
ATOM 2441 N N . LEU A 1 308 ? 137.69466 100.48053 125.89854 1.000 39.58043 308 LEU A N 1
ATOM 2442 C CA . LEU A 1 308 ? 137.19560 99.14419 126.21268 1.000 39.57973 308 LEU A CA 1
ATOM 2443 C C . LEU A 1 308 ? 138.08072 98.44791 127.24203 1.000 47.49513 308 LEU A C 1
ATOM 2444 O O . LEU A 1 308 ? 137.58191 97.73257 128.11824 1.000 55.41214 308 LEU A O 1
ATOM 2449 N N . LEU A 1 309 ? 139.39846 98.63856 127.15195 1.000 38.86396 309 LEU A N 1
ATOM 2450 C CA . LEU A 1 309 ? 140.29230 98.07176 128.15975 1.000 42.10225 309 LEU A CA 1
ATOM 2451 C C . LEU A 1 309 ? 140.05966 98.70475 129.52881 1.000 49.77063 309 LEU A C 1
ATOM 2452 O O . LEU A 1 309 ? 140.13012 98.02086 130.55822 1.000 53.55114 309 LEU A O 1
ATOM 2457 N N . LEU A 1 310 ? 139.78626 100.01064 129.56181 1.000 48.61545 310 LEU A N 1
ATOM 2458 C CA . LEU A 1 310 ? 139.44071 100.66211 130.82299 1.000 46.90929 310 LEU A CA 1
ATOM 2459 C C . LEU A 1 310 ? 138.15485 100.08610 131.40792 1.000 52.17740 310 LEU A C 1
ATOM 2460 O O . LEU A 1 310 ? 138.05510 99.86782 132.62299 1.000 55.73884 310 LEU A O 1
ATOM 2465 N N . VAL A 1 311 ? 137.15645 99.84227 130.55640 1.000 43.81368 311 VAL A N 1
ATOM 2466 C CA . VAL A 1 311 ? 135.92036 99.20882 131.01147 1.000 34.84560 311 VAL A CA 1
ATOM 2467 C C . VAL A 1 311 ? 136.20844 97.82135 131.56876 1.000 38.93814 311 VAL A C 1
ATOM 2468 O O . VAL A 1 311 ? 135.63868 97.41256 132.58754 1.000 50.98879 311 VAL A O 1
ATOM 2472 N N . GLN A 1 312 ? 137.09368 97.07456 130.90770 1.000 45.18373 312 GLN A N 1
ATOM 2473 C CA . GLN A 1 312 ? 137.46656 95.75278 131.40258 1.000 46.87677 312 GLN A CA 1
ATOM 2474 C C . GLN A 1 312 ? 138.11254 95.83875 132.77997 1.000 56.61510 312 GLN A C 1
ATOM 2475 O O . GLN A 1 312 ? 137.81694 95.02792 133.66458 1.000 62.88200 312 GLN A O 1
ATOM 2481 N N . GLY A 1 313 ? 139.00219 96.81189 132.97896 1.000 50.45425 313 GLY A N 1
ATOM 2482 C CA . GLY A 1 313 ? 139.62356 96.97379 134.28620 1.000 49.91118 313 GLY A CA 1
ATOM 2483 C C . GLY A 1 313 ? 138.62447 97.32964 135.37227 1.000 58.04203 313 GLY A C 1
ATOM 2484 O O . GLY A 1 313 ? 138.67506 96.78983 136.48455 1.0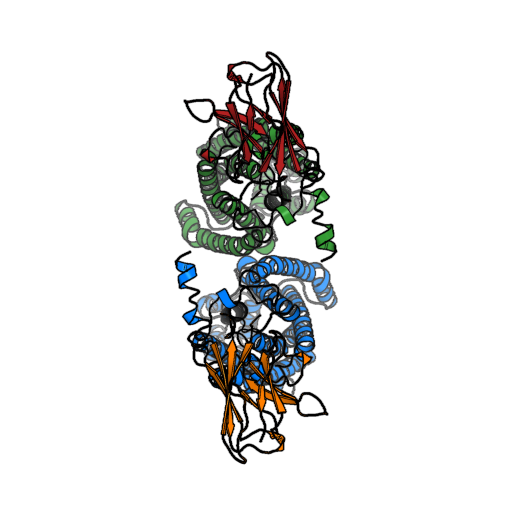00 58.98446 313 GLY A O 1
ATOM 2485 N N . LEU A 1 314 ? 137.70111 98.24374 135.06640 1.000 57.04376 314 LEU A N 1
ATOM 2486 C CA . LEU A 1 314 ? 136.67287 98.59992 136.03957 1.000 45.35465 314 LEU A CA 1
ATOM 2487 C C . LEU A 1 314 ? 135.80109 97.39835 136.38018 1.000 52.73361 314 LEU A C 1
ATOM 2488 O O . LEU A 1 314 ? 135.43686 97.19422 137.54514 1.000 65.77548 314 LEU A O 1
ATOM 2493 N N . ASN A 1 315 ? 135.45130 96.59309 135.37465 1.000 50.06927 315 ASN A N 1
ATOM 2494 C CA . ASN A 1 315 ? 134.67746 95.38558 135.63466 1.000 46.72718 315 ASN A CA 1
ATOM 2495 C C . ASN A 1 315 ? 135.46311 94.38763 136.47274 1.000 56.87584 315 ASN A C 1
ATOM 2496 O O . ASN A 1 315 ? 134.87842 93.68583 137.30125 1.000 59.14318 315 ASN A O 1
ATOM 2501 N N . CYS A 1 316 ? 136.78185 94.30823 136.27648 1.000 63.58512 316 CYS A N 1
ATOM 2502 C CA . CYS A 1 316 ? 137.60343 93.45511 137.13225 1.000 67.20142 316 CYS A CA 1
ATOM 2503 C C . CYS A 1 316 ? 137.54935 93.91590 138.58329 1.000 71.11215 316 CYS A C 1
ATOM 2504 O O . CYS A 1 316 ? 137.42148 93.09597 139.50087 1.000 70.37486 316 CYS A O 1
ATOM 2507 N N . PHE A 1 317 ? 137.64295 95.22786 138.80766 1.000 63.88303 317 PHE A N 1
ATOM 2508 C CA . PHE A 1 317 ? 137.56342 95.75908 140.16863 1.000 58.56474 317 PHE A CA 1
ATOM 2509 C C . PHE A 1 317 ? 136.20651 95.45622 140.80360 1.000 56.16270 317 PHE A C 1
ATOM 2510 O O . PHE A 1 317 ? 136.12445 94.98748 141.95192 1.000 61.01618 317 PHE A O 1
ATOM 2518 N N . TRP A 1 318 ? 135.12688 95.70232 140.05761 1.000 52.78142 318 TRP A N 1
ATOM 2519 C CA . TRP A 1 318 ? 133.79239 95.42311 140.57753 1.000 49.36107 318 TRP A CA 1
ATOM 2520 C C . TRP A 1 318 ? 133.61740 93.94185 140.87517 1.000 54.53428 318 TRP A C 1
ATOM 2521 O O . TRP A 1 318 ? 133.01716 93.57478 141.88884 1.000 57.84524 318 TRP A O 1
ATOM 2532 N N . SER A 1 319 ? 134.12816 93.07545 139.99816 1.000 66.95503 319 SER A N 1
ATOM 2533 C CA . SER A 1 319 ? 134.01194 91.63850 140.21219 1.000 66.57440 319 SER A CA 1
ATOM 2534 C C . SER A 1 319 ? 134.79705 91.19878 141.43861 1.000 65.62120 319 SER A C 1
ATOM 2535 O O . SER A 1 319 ? 134.36386 90.30435 142.17361 1.000 68.28361 319 SER A O 1
ATOM 2538 N N . TYR A 1 320 ? 135.96161 91.80724 141.66961 1.000 69.79487 320 TYR A N 1
ATOM 2539 C CA . TYR A 1 320 ? 136.72748 91.50181 142.87333 1.000 76.54722 320 TYR A CA 1
ATOM 2540 C C . TYR A 1 320 ? 135.92971 91.83912 144.12620 1.000 73.90465 320 TYR A C 1
ATOM 2541 O O . TYR A 1 320 ? 135.82035 91.02024 145.05010 1.000 71.67890 320 TYR A O 1
ATOM 2550 N N . LEU A 1 321 ? 135.34504 93.04014 144.16635 1.000 68.53850 321 LEU A N 1
ATOM 2551 C CA . LEU A 1 321 ? 134.52738 93.40353 145.32389 1.000 67.89850 321 LEU A CA 1
ATOM 2552 C C . LEU A 1 321 ? 133.32964 92.46923 145.46879 1.000 70.68366 321 LEU A C 1
ATOM 2553 O O . LEU A 1 321 ? 132.98086 92.05415 146.58345 1.000 71.42272 321 LEU A O 1
ATOM 2558 N N . ILE A 1 322 ? 132.69636 92.11903 144.34805 1.000 72.83942 322 ILE A N 1
ATOM 2559 C CA . ILE A 1 322 ? 131.50604 91.27793 144.38097 1.000 64.28201 322 ILE A CA 1
ATOM 2560 C C . ILE A 1 322 ? 131.83106 89.89789 144.93229 1.000 62.11465 322 ILE A C 1
ATOM 2561 O O . ILE A 1 322 ? 131.09327 89.36620 145.76574 1.000 64.11878 322 ILE A O 1
ATOM 2566 N N . VAL A 1 323 ? 132.93329 89.29394 144.48296 1.000 74.85278 323 VAL A N 1
ATOM 2567 C CA . VAL A 1 323 ? 133.28063 87.95855 144.96098 1.000 77.99157 323 VAL A CA 1
ATOM 2568 C C . VAL A 1 323 ? 133.72551 88.00788 146.41883 1.000 77.73296 323 VAL A C 1
ATOM 2569 O O . VAL A 1 323 ? 133.42356 87.09639 147.20111 1.000 77.94227 323 VAL A O 1
ATOM 2573 N N . LYS A 1 324 ? 134.43458 89.07101 146.81826 1.000 82.88696 324 LYS A N 1
ATOM 2574 C CA . LYS A 1 324 ? 134.81025 89.19781 148.22282 1.000 81.73953 324 LYS A CA 1
ATOM 2575 C C . LYS A 1 324 ? 133.57616 89.26212 149.11222 1.000 79.54993 324 LYS A C 1
ATOM 2576 O O . LYS A 1 324 ? 133.54714 88.66063 150.19216 1.000 78.33060 324 LYS A O 1
ATOM 2582 N N . ILE A 1 325 ? 132.54113 89.97982 148.67131 1.000 82.24540 325 ILE A N 1
ATOM 2583 C CA . ILE A 1 325 ? 131.30229 90.02348 149.44392 1.000 79.80360 325 ILE A CA 1
ATOM 2584 C C . ILE A 1 325 ? 130.57981 88.67962 149.39260 1.000 79.36070 325 ILE A C 1
ATOM 2585 O O . ILE A 1 325 ? 130.05168 88.20713 150.40534 1.000 80.59558 325 ILE A O 1
ATOM 2590 N N . ALA A 1 326 ? 130.54838 88.03916 148.22137 1.000 88.95285 326 ALA A N 1
ATOM 2591 C CA . ALA A 1 326 ? 129.78863 86.80526 148.05222 1.000 87.35661 326 ALA A CA 1
ATOM 2592 C C . ALA A 1 326 ? 130.39934 85.63082 148.80061 1.000 89.80952 326 ALA A C 1
ATOM 2593 O O . ALA A 1 326 ? 129.68750 84.66398 149.09092 1.000 91.94908 326 ALA A O 1
ATOM 2595 N N . CYS A 1 327 ? 131.69875 85.68038 149.10135 1.000 95.97375 327 CYS A N 1
ATOM 2596 C CA . CYS A 1 327 ? 132.29641 84.62730 149.91740 1.000 96.34970 327 CYS A CA 1
ATOM 2597 C C . CYS A 1 327 ? 131.64079 84.56530 151.29167 1.000 96.45433 327 CYS A C 1
ATOM 2598 O O . CYS A 1 327 ? 131.37875 83.47588 151.81781 1.000 93.22128 327 CYS A O 1
ATOM 2601 N N . LYS A 1 328 ? 131.36012 85.72919 151.88311 1.000 100.95696 328 LYS A N 1
ATOM 2602 C CA . LYS A 1 328 ? 130.66081 85.76823 153.16282 1.000 98.10666 328 LYS A CA 1
ATOM 2603 C C . LYS A 1 328 ? 129.26576 85.16713 153.04938 1.000 98.42482 328 LYS A C 1
ATOM 2604 O O . LYS A 1 328 ? 128.82511 84.43390 153.94097 1.000 100.53386 328 LYS A O 1
ATOM 2610 N N . ALA A 1 329 ? 128.55150 85.47300 151.96342 1.000 104.54617 329 ALA A N 1
ATOM 2611 C CA . ALA A 1 329 ? 127.21891 84.90846 151.77162 1.000 105.02420 329 ALA A CA 1
ATOM 2612 C C . ALA A 1 329 ? 127.27698 83.39359 151.62408 1.000 105.13421 329 ALA A C 1
ATOM 2613 O O . ALA A 1 329 ? 126.42448 82.67593 152.16029 1.000 105.41900 329 ALA A O 1
ATOM 2615 N N . VAL A 1 330 ? 128.27203 82.89077 150.89346 1.000 108.64623 330 VAL A N 1
ATOM 2616 C CA . VAL A 1 330 ? 128.43211 81.44702 150.73594 1.000 109.17684 330 VAL A CA 1
ATOM 2617 C C . VAL A 1 330 ? 128.72062 80.79677 152.08392 1.000 110.33713 330 VAL A C 1
ATOM 2618 O O . VAL A 1 330 ? 128.16544 79.74344 152.41786 1.000 111.23823 330 VAL A O 1
ATOM 2622 N N . SER A 1 331 ? 129.59371 81.41937 152.87946 1.000 113.95277 331 SER A N 1
ATOM 2623 C CA . SER A 1 331 ? 129.90937 80.88178 154.19983 1.000 114.81160 331 SER A CA 1
ATOM 2624 C C . SER A 1 331 ? 128.67717 80.86541 155.09786 1.000 112.70107 331 SER A C 1
ATOM 2625 O O . SER A 1 331 ? 128.43683 79.89741 155.82779 1.000 111.84120 331 SER A O 1
ATOM 2628 N N . ARG A 1 332 ? 127.88268 81.93750 155.05549 1.000 117.08639 332 ARG A N 1
ATOM 2629 C CA . ARG A 1 332 ? 126.67562 82.00189 155.87416 1.000 117.06097 332 ARG A CA 1
ATOM 2630 C C . ARG A 1 332 ? 125.64604 80.97190 155.42767 1.000 117.40221 332 ARG A C 1
ATOM 2631 O O . ARG A 1 332 ? 124.92099 80.40885 156.25606 1.000 118.72308 332 ARG A O 1
ATOM 2639 N N . GLY A 1 333 ? 125.56379 80.71354 154.12040 1.000 116.58308 333 GLY A N 1
ATOM 2640 C CA . GLY A 1 333 ? 124.58214 79.76771 153.62099 1.000 117.67689 333 GLY A CA 1
ATOM 2641 C C . GLY A 1 333 ? 124.85329 78.33422 154.01929 1.000 120.56716 333 GLY A C 1
ATOM 2642 O O . GLY A 1 333 ? 123.93162 77.51258 154.03983 1.000 119.59648 333 GLY A O 1
ATOM 2643 N N . LYS A 1 334 ? 126.10168 78.01041 154.33951 1.000 127.27800 334 LYS A N 1
ATOM 2644 C CA . LYS A 1 334 ? 126.46062 76.65798 154.75042 1.000 126.86816 334 LYS A CA 1
ATOM 2645 C C . LYS A 1 334 ? 126.07207 76.40542 156.20350 1.000 126.40914 334 LYS A C 1
ATOM 2646 O O . LYS A 1 334 ? 125.62561 75.31389 156.55620 1.000 126.47155 334 LYS A O 1
ATOM 2648 N N . GLN B 2 1 ? 123.30690 103.59327 92.41499 1.000 92.57279 1 GLN B N 1
ATOM 2649 C CA . GLN B 2 1 ? 123.33870 104.89063 91.75132 1.000 95.43337 1 GLN B CA 1
ATOM 2650 C C . GLN B 2 1 ? 124.61638 105.05767 90.93649 1.000 97.37303 1 GLN B C 1
ATOM 2651 O O . GLN B 2 1 ? 125.18094 106.14875 90.86413 1.000 99.67942 1 GLN B O 1
ATOM 2653 N N . VAL B 2 2 ? 125.06998 103.96495 90.32762 1.000 90.29929 2 VAL B N 1
ATOM 2654 C CA . VAL B 2 2 ? 126.26463 103.96387 89.49584 1.000 89.55113 2 VAL B CA 1
ATOM 2655 C C . VAL B 2 2 ? 125.95105 103.25520 88.18692 1.000 89.72176 2 VAL B C 1
ATOM 2656 O O . VAL B 2 2 ? 125.18523 102.28705 88.14900 1.000 93.39382 2 VAL B O 1
ATOM 2660 N N . GLN B 2 3 ? 126.53909 103.75535 87.10450 1.000 91.87058 3 GLN B N 1
ATOM 2661 C CA . GLN B 2 3 ? 126.40406 103.15154 85.78567 1.000 92.75453 3 GLN B CA 1
ATOM 2662 C C . GLN B 2 3 ? 127.64360 102.30983 85.51194 1.000 92.62310 3 GLN B C 1
ATOM 2663 O O . GLN B 2 3 ? 128.76328 102.83137 85.51582 1.000 94.83980 3 GLN B O 1
ATOM 2669 N N . LEU B 2 4 ? 127.44390 101.01782 85.27173 1.000 81.64807 4 LEU B N 1
ATOM 2670 C CA . LEU B 2 4 ? 128.53600 100.06628 85.12043 1.000 83.51665 4 LEU B CA 1
ATOM 2671 C C . LEU B 2 4 ? 128.64355 99.62395 83.66811 1.000 83.13419 4 LEU B C 1
ATOM 2672 O O . LEU B 2 4 ? 127.64541 99.22498 83.05990 1.000 85.64706 4 LEU B O 1
ATOM 2677 N N . VAL B 2 5 ? 129.85369 99.69504 83.11998 1.000 89.49464 5 VAL B N 1
ATOM 2678 C CA . VAL B 2 5 ? 130.13721 99.28263 81.75017 1.000 90.64703 5 VAL B CA 1
ATOM 2679 C C . VAL B 2 5 ? 131.23329 98.22816 81.78847 1.000 92.63168 5 VAL B C 1
ATOM 2680 O O . VAL B 2 5 ? 132.27159 98.43005 82.42739 1.000 90.66840 5 VAL B O 1
ATOM 2684 N N . GLU B 2 6 ? 131.00624 97.11232 81.10555 1.000 101.11277 6 GLU B N 1
ATOM 2685 C CA . GLU B 2 6 ? 131.92525 95.98495 81.12986 1.000 97.96608 6 GLU B CA 1
ATOM 2686 C C . GLU B 2 6 ? 132.78325 95.94440 79.87101 1.000 99.12366 6 GLU B C 1
ATOM 2687 O O . GLU B 2 6 ? 132.40930 96.45667 78.81343 1.000 99.79869 6 GLU B O 1
ATOM 2693 N N . SER B 2 7 ? 133.94857 95.31782 80.00337 1.000 91.36023 7 SER B N 1
ATOM 2694 C CA . SER B 2 7 ? 134.87394 95.15881 78.88834 1.000 91.73878 7 SER B CA 1
ATOM 2695 C C . SER B 2 7 ? 135.79091 93.98041 79.18632 1.000 91.40583 7 SER B C 1
ATOM 2696 O O . SER B 2 7 ? 135.89643 93.52106 80.32682 1.000 93.57539 7 SER B O 1
ATOM 2699 N N . GLY B 2 8 ? 136.46155 93.50198 78.14063 1.000 101.34151 8 GLY B N 1
ATOM 2700 C CA . GLY B 2 8 ? 137.40092 92.40340 78.24516 1.000 100.50754 8 GLY B CA 1
ATOM 2701 C C . GLY B 2 8 ? 136.87699 91.06974 77.76167 1.000 102.15179 8 GLY B C 1
ATOM 2702 O O . GLY B 2 8 ? 137.61830 90.08015 77.81337 1.000 99.79902 8 GLY B O 1
ATOM 2703 N N . GLY B 2 9 ? 135.63510 91.00405 77.29431 1.000 118.24345 9 GLY B N 1
ATOM 2704 C CA . GLY B 2 9 ? 135.08648 89.75345 76.81606 1.000 118.44133 9 GLY B CA 1
ATOM 2705 C C . GLY B 2 9 ? 135.68497 89.32502 75.48909 1.000 120.08802 9 GLY B C 1
ATOM 2706 O O . GLY B 2 9 ? 136.34300 90.08805 74.78084 1.000 119.20901 9 GLY B O 1
ATOM 2707 N N . GLY B 2 10 ? 135.44698 88.07001 75.15287 1.000 129.11472 10 GLY B N 1
ATOM 2708 C CA . GLY B 2 10 ? 135.94071 87.51203 73.90957 1.000 129.01073 10 GLY B CA 1
ATOM 2709 C C . GLY B 2 10 ? 136.13088 86.01449 74.03426 1.000 128.91841 10 GLY B C 1
ATOM 2710 O O . GLY B 2 10 ? 135.81833 85.40370 75.05244 1.000 128.13482 10 GLY B O 1
ATOM 2711 N N . LEU B 2 11 ? 136.65555 85.43300 72.95925 1.000 133.99465 11 LEU B N 1
ATOM 2712 C CA . LEU B 2 11 ? 136.92898 84.00438 72.90735 1.000 132.86914 11 LEU B CA 1
ATOM 2713 C C . LEU B 2 11 ? 138.35388 83.72444 73.36473 1.000 133.76144 11 LEU B C 1
ATOM 2714 O O . LEU B 2 11 ? 139.29027 84.43882 72.99595 1.000 133.20469 11 LEU B O 1
ATOM 2716 N N . VAL B 2 12 ? 138.51088 82.67665 74.17372 1.000 137.72802 12 VAL B N 1
ATOM 2717 C CA . VAL B 2 12 ? 139.80454 82.29441 74.71946 1.000 137.45693 12 VAL B CA 1
ATOM 2718 C C . VAL B 2 12 ? 139.98973 80.79370 74.53376 1.000 138.60519 12 VAL B C 1
ATOM 2719 O O . VAL B 2 12 ? 139.02887 80.03763 74.37376 1.000 138.11035 12 VAL B O 1
ATOM 2723 N N . GLN B 2 13 ? 141.25033 80.37008 74.54481 1.000 140.99847 13 GLN B N 1
ATOM 2724 C CA . GLN B 2 13 ? 141.58093 78.96194 74.41364 1.000 140.92669 13 GLN B CA 1
ATOM 2725 C C . GLN B 2 13 ? 141.35272 78.23409 75.73686 1.000 140.70381 13 GLN B C 1
ATOM 2726 O O . GLN B 2 13 ? 141.13102 78.84357 76.78676 1.000 140.38195 13 GLN B O 1
ATOM 2728 N N . ALA B 2 14 ? 141.40218 76.90616 75.67333 1.000 144.51067 14 ALA B N 1
ATOM 2729 C CA . ALA B 2 14 ? 141.21411 76.09176 76.86535 1.000 144.85369 14 ALA B CA 1
ATOM 2730 C C . ALA B 2 14 ? 142.37147 76.28702 77.83699 1.000 144.86329 14 ALA B C 1
ATOM 2731 O O . ALA B 2 14 ? 143.53258 76.39450 77.43154 1.000 144.79027 14 ALA B O 1
ATOM 2733 N N . GLU B 2 15 ? 142.04207 76.33156 79.13027 1.000 137.95352 15 GLU B N 1
ATOM 2734 C CA . GLU B 2 15 ? 143.02411 76.54517 80.19576 1.000 136.90375 15 GLU B CA 1
ATOM 2735 C C . GLU B 2 15 ? 143.82472 77.82605 79.96614 1.000 137.90854 15 GLU B C 1
ATOM 2736 O O . GLU B 2 15 ? 145.03457 77.87488 80.19650 1.000 137.68064 15 GLU B O 1
ATOM 2738 N N . GLY B 2 16 ? 143.14500 78.86943 79.50894 1.000 131.35064 16 GLY B N 1
ATOM 2739 C CA . GLY B 2 16 ? 143.76417 80.15195 79.23602 1.000 129.80481 16 GLY B CA 1
ATOM 2740 C C . GLY B 2 16 ? 143.67559 81.10783 80.40482 1.000 131.15281 16 GLY B C 1
ATOM 2741 O O . GLY B 2 16 ? 143.62018 80.70311 81.57028 1.000 130.80961 16 GLY B O 1
ATOM 2742 N N . SER B 2 17 ? 143.66616 82.40084 80.08817 1.000 122.92293 17 SER B N 1
ATOM 2743 C CA . SER B 2 17 ? 143.55606 83.43746 81.10404 1.000 122.27287 17 SER B CA 1
ATOM 2744 C C . SER B 2 17 ? 142.81106 84.62526 80.51346 1.000 121.15045 17 SER B C 1
ATOM 2745 O O . SER B 2 17 ? 142.97262 84.93856 79.33145 1.000 121.58036 17 SER B O 1
ATOM 2748 N N . LEU B 2 18 ? 142.00064 85.28005 81.34286 1.000 108.93940 18 LEU B N 1
ATOM 2749 C CA . LEU B 2 18 ? 141.21077 86.42498 80.91102 1.000 106.99086 18 LEU B CA 1
ATOM 2750 C C . LEU B 2 18 ? 141.07657 87.39764 82.07516 1.000 107.03738 18 LEU B C 1
ATOM 2751 O O . LEU B 2 18 ? 141.26973 87.03556 83.23627 1.000 105.50835 18 LEU B O 1
ATOM 2756 N N . ARG B 2 19 ? 140.75311 88.65139 81.75804 1.000 99.53141 19 ARG B N 1
ATOM 2757 C CA . ARG B 2 19 ? 140.65746 89.70525 82.76953 1.000 97.55855 19 ARG B CA 1
ATOM 2758 C C . ARG B 2 19 ? 139.50632 90.63263 82.39206 1.000 97.40801 19 ARG B C 1
ATOM 2759 O O . ARG B 2 19 ? 139.66637 91.51590 81.54564 1.000 99.77618 19 ARG B O 1
ATOM 2767 N N . LEU B 2 20 ? 138.35208 90.43098 83.02081 1.000 84.91726 20 LEU B N 1
ATOM 2768 C CA . LEU B 2 20 ? 137.20199 91.29172 82.78447 1.000 84.46614 20 LEU B CA 1
ATOM 2769 C C . LEU B 2 20 ? 137.29958 92.54949 83.63522 1.000 83.78939 20 LEU B C 1
ATOM 2770 O O . LEU B 2 20 ? 137.77105 92.50982 84.77521 1.000 86.59198 20 LEU B O 1
ATOM 2775 N N . SER B 2 21 ? 136.85656 93.67047 83.07325 1.000 82.52594 21 SER B N 1
ATOM 2776 C CA . SER B 2 21 ? 136.85381 94.94191 83.77482 1.000 82.15532 21 SER B CA 1
ATOM 2777 C C . SER B 2 21 ? 135.44840 95.52526 83.77716 1.000 85.09711 21 SER B C 1
ATOM 2778 O O . SER B 2 21 ? 134.69144 95.38394 82.81339 1.000 88.56141 21 SER B O 1
ATOM 2781 N N . CYS B 2 22 ? 135.10840 96.18611 84.88473 1.000 77.48191 22 CYS B N 1
ATOM 2782 C CA . CYS B 2 22 ? 133.79696 96.81100 85.07678 1.000 78.08461 22 CYS B CA 1
ATOM 2783 C C . CYS B 2 22 ? 134.05400 98.22530 85.59212 1.000 77.80700 22 CYS B C 1
ATOM 2784 O O . CYS B 2 22 ? 134.46599 98.41076 86.73970 1.000 80.57335 22 CYS B O 1
ATOM 2787 N N . ALA B 2 23 ? 133.82745 99.21405 84.73146 1.000 85.22236 23 ALA B N 1
ATOM 2788 C CA . ALA B 2 23 ? 134.07385 100.60293 85.08781 1.000 84.77245 23 ALA B CA 1
ATOM 2789 C C . ALA B 2 23 ? 132.77584 101.29193 85.48015 1.000 81.57192 23 ALA B C 1
ATOM 2790 O O . ALA B 2 23 ? 131.70836 100.99791 84.93528 1.000 82.03644 23 ALA B O 1
ATOM 2792 N N . ALA B 2 24 ? 132.87538 102.22217 86.42486 1.000 79.21501 24 ALA B N 1
ATOM 2793 C CA . ALA B 2 24 ? 131.72076 102.92221 86.96744 1.000 80.93667 24 ALA B CA 1
ATOM 2794 C C . ALA B 2 24 ? 131.78508 104.39281 86.58801 1.000 85.49855 24 ALA B C 1
ATOM 2795 O O . ALA B 2 24 ? 132.84549 105.01912 86.68477 1.000 84.98048 24 ALA B O 1
ATOM 2797 N N . SER B 2 25 ? 130.64868 104.93615 86.15480 1.000 91.65833 25 SER B N 1
ATOM 2798 C CA . SER B 2 25 ? 130.53480 106.35269 85.81567 1.000 90.73568 25 SER B CA 1
ATOM 2799 C C . SER B 2 25 ? 129.86966 107.06916 86.98773 1.000 94.00256 25 SER B C 1
ATOM 2800 O O . SER B 2 25 ? 128.66640 107.32783 86.99914 1.000 94.21587 25 SER B O 1
ATOM 2802 N N . GLY B 2 26 ? 130.68003 107.38847 87.99335 1.000 87.12507 26 GLY B N 1
ATOM 2803 C CA . GLY B 2 26 ? 130.18794 108.07769 89.16977 1.000 83.38279 26 GLY B CA 1
ATOM 2804 C C . GLY B 2 26 ? 131.22093 108.18492 90.27166 1.000 86.69006 26 GLY B C 1
ATOM 2805 O O . GLY B 2 26 ? 132.22845 107.47199 90.25822 1.000 90.15457 26 GLY B O 1
ATOM 2806 N N . ARG B 2 27 ? 130.98312 109.07320 91.23260 1.000 79.34577 27 ARG B N 1
ATOM 2807 C CA . ARG B 2 27 ? 131.89004 109.26682 92.35547 1.000 76.70454 27 ARG B CA 1
ATOM 2808 C C . ARG B 2 27 ? 131.51596 108.43091 93.57224 1.000 74.32261 27 ARG B C 1
ATOM 2809 O O . ARG B 2 27 ? 132.20771 108.50478 94.59301 1.000 73.14372 27 ARG B O 1
ATOM 2811 N N . THR B 2 28 ? 130.44227 107.64779 93.49280 1.000 64.46627 28 THR B N 1
ATOM 2812 C CA . THR B 2 28 ? 129.98789 106.81801 94.59820 1.000 63.29860 28 THR B CA 1
ATOM 2813 C C . THR B 2 28 ? 130.33088 105.34679 94.40936 1.000 64.17739 28 THR B C 1
ATOM 2814 O O . THR B 2 28 ? 129.80672 104.50278 95.14013 1.000 67.58244 28 THR B O 1
ATOM 2818 N N . PHE B 2 29 ? 131.19395 105.02141 93.44436 1.000 56.80677 29 PHE B N 1
ATOM 2819 C CA . PHE B 2 29 ? 131.57486 103.63046 93.21939 1.000 58.16701 29 PHE B CA 1
ATOM 2820 C C . PHE B 2 29 ? 132.30559 103.04285 94.41886 1.000 54.48157 29 PHE B C 1
ATOM 2821 O O . PHE B 2 29 ? 132.25938 101.82775 94.63814 1.000 51.36242 29 PHE B O 1
ATOM 2829 N N . ARG B 2 30 ? 132.96781 103.88108 95.21039 1.000 54.47924 30 ARG B N 1
ATOM 2830 C CA . ARG B 2 30 ? 133.77131 103.42691 96.33602 1.000 47.27745 30 ARG B CA 1
ATOM 2831 C C . ARG B 2 30 ? 132.95243 103.16507 97.59231 1.000 43.96533 30 ARG B C 1
ATOM 2832 O O . ARG B 2 30 ? 133.51817 102.73679 98.60165 1.000 54.97084 30 ARG B O 1
ATOM 2840 N N . THR B 2 31 ? 131.64595 103.41496 97.56514 1.000 30.61393 31 THR B N 1
ATOM 2841 C CA . THR B 2 31 ? 130.78361 103.15112 98.70817 1.000 34.91034 31 THR B CA 1
ATOM 2842 C C . THR B 2 31 ? 129.84883 101.97046 98.47777 1.000 43.42390 31 THR B C 1
ATOM 2843 O O . THR B 2 31 ? 128.93062 101.75611 99.27465 1.000 45.90538 31 THR B O 1
ATOM 2847 N N . TYR B 2 32 ? 130.05516 101.20337 97.40985 1.000 51.31456 32 TYR B N 1
ATOM 2848 C CA . TYR B 2 32 ? 129.23640 100.04039 97.10572 1.000 40.76276 32 TYR B CA 1
ATOM 2849 C C . TYR B 2 32 ? 130.13152 98.83295 96.87834 1.000 40.56446 32 TYR B C 1
ATOM 2850 O O . TYR B 2 32 ? 131.26012 98.95778 96.39786 1.000 46.46392 32 TYR B O 1
ATOM 2859 N N . GLY B 2 33 ? 129.61570 97.66011 97.22711 1.000 34.81053 33 GLY B N 1
ATOM 2860 C CA . GLY B 2 33 ? 130.34842 96.43049 97.01343 1.000 30.95643 33 GLY B CA 1
ATOM 2861 C C . GLY B 2 33 ? 130.04404 95.80465 95.67065 1.000 39.45477 33 GLY B C 1
ATOM 2862 O O . GLY B 2 33 ? 128.87706 95.61882 95.31879 1.000 53.89322 33 GLY B O 1
ATOM 2863 N N . MET B 2 34 ? 131.08047 95.47067 94.91296 1.000 45.85018 34 MET B N 1
ATOM 2864 C CA . MET B 2 34 ? 130.90403 94.93343 93.57500 1.000 39.68838 34 MET B CA 1
ATOM 2865 C C . MET B 2 34 ? 130.70078 93.42193 93.61034 1.000 54.82780 34 MET B C 1
ATOM 2866 O O . MET B 2 34 ? 131.07704 92.73136 94.56228 1.000 66.65224 34 MET B O 1
ATOM 2871 N N . GLY B 2 35 ? 130.09651 92.91248 92.54057 1.000 49.99305 35 GLY B N 1
ATOM 2872 C CA . GLY B 2 35 ? 129.88549 91.48711 92.38763 1.000 44.38259 35 GLY B CA 1
ATOM 2873 C C . GLY B 2 35 ? 129.65391 91.14097 90.93643 1.000 52.23432 35 GLY B C 1
ATOM 2874 O O . GLY B 2 35 ? 129.29532 91.99602 90.12039 1.000 67.90845 35 GLY B O 1
ATOM 2875 N N . TRP B 2 36 ? 129.86017 89.86578 90.62203 1.000 60.34224 36 TRP B N 1
ATOM 2876 C CA . TRP B 2 36 ? 129.73892 89.35747 89.26432 1.000 63.95796 36 TRP B CA 1
ATOM 2877 C C . TRP B 2 36 ? 128.77256 88.18479 89.24269 1.000 65.54024 36 TRP B C 1
ATOM 2878 O O . TRP B 2 36 ? 128.65838 87.44363 90.22241 1.000 72.74281 36 TRP B O 1
ATOM 2889 N N . PHE B 2 37 ? 128.07590 88.02492 88.12263 1.000 68.95526 37 PHE B N 1
ATOM 2890 C CA . PHE B 2 37 ? 127.10705 86.95267 87.95370 1.000 70.89687 37 PHE B CA 1
ATOM 2891 C C . PHE B 2 37 ? 127.27115 86.31146 86.58516 1.000 77.22719 37 PHE B C 1
ATOM 2892 O O . PHE B 2 37 ? 127.73240 86.95400 85.63859 1.000 83.36623 37 PHE B O 1
ATOM 2900 N N . ARG B 2 38 ? 126.88379 85.04493 86.49061 1.000 92.19683 38 ARG B N 1
ATOM 2901 C CA . ARG B 2 38 ? 127.05055 84.24545 85.28783 1.000 92.89193 38 ARG B CA 1
ATOM 2902 C C . ARG B 2 38 ? 125.69429 83.82971 84.73091 1.000 93.97011 38 ARG B C 1
ATOM 2903 O O . ARG B 2 38 ? 124.77877 83.47480 85.47666 1.000 95.01306 38 ARG B O 1
ATOM 2911 N N . GLN B 2 39 ? 125.57543 83.87528 83.40420 1.000 112.33458 39 GLN B N 1
ATOM 2912 C CA . GLN B 2 39 ? 124.35026 83.48798 82.70493 1.000 115.20286 39 GLN B CA 1
ATOM 2913 C C . GLN B 2 39 ? 124.74867 82.51489 81.60043 1.000 114.09579 39 GLN B C 1
ATOM 2914 O O . GLN B 2 39 ? 125.27313 82.92921 80.56270 1.000 114.75332 39 GLN B O 1
ATOM 2920 N N . ALA B 2 40 ? 124.53084 81.23309 81.84178 1.000 122.07278 40 ALA B N 1
ATOM 2921 C CA . ALA B 2 40 ? 124.80705 80.18279 80.87735 1.000 122.19430 40 ALA B CA 1
ATOM 2922 C C . ALA B 2 40 ? 123.56785 79.89248 80.04340 1.000 124.68670 40 ALA B C 1
ATOM 2923 O O . ALA B 2 40 ? 122.45151 80.25267 80.42819 1.000 125.61584 40 ALA B O 1
ATOM 2925 N N . PRO B 2 41 ? 123.72926 79.26893 78.87718 1.000 132.74456 41 PRO B N 1
ATOM 2926 C CA . PRO B 2 41 ? 122.55511 78.84795 78.10313 1.000 132.76471 41 PRO B CA 1
ATOM 2927 C C . PRO B 2 41 ? 121.66532 77.91759 78.91467 1.000 132.50616 41 PRO B C 1
ATOM 2928 O O . PRO B 2 41 ? 122.09834 76.86145 79.38160 1.000 132.33175 41 PRO B O 1
ATOM 2932 N N . GLY B 2 42 ? 120.40808 78.31805 79.07988 1.000 131.80922 42 GLY B N 1
ATOM 2933 C CA . GLY B 2 42 ? 119.50162 77.58675 79.93800 1.000 131.81415 42 GLY B CA 1
ATOM 2934 C C . GLY B 2 42 ? 119.77788 77.86191 81.40961 1.000 133.07023 42 GLY B C 1
ATOM 2935 O O . GLY B 2 42 ? 120.57527 78.72458 81.78111 1.000 131.60069 42 GLY B O 1
ATOM 2936 N N . LYS B 2 43 ? 119.09299 77.09452 82.24976 1.000 131.34717 43 LYS B N 1
ATOM 2937 C CA . LYS B 2 43 ? 119.21403 77.19059 83.71634 1.000 130.67154 43 LYS B CA 1
ATOM 2938 C C . LYS B 2 43 ? 118.87195 78.63000 84.11852 1.000 131.19404 43 LYS B C 1
ATOM 2939 O O . LYS B 2 43 ? 117.88175 79.19028 83.62385 1.000 130.44778 43 LYS B O 1
ATOM 2941 N N . GLU B 2 44 ? 119.65446 79.25244 84.99701 1.000 117.19163 44 GLU B N 1
ATOM 2942 C CA . GLU B 2 44 ? 119.39523 80.61560 85.43635 1.000 115.55255 44 GLU B CA 1
ATOM 2943 C C . GLU B 2 44 ? 120.72259 81.27310 85.79149 1.000 115.97912 44 GLU B C 1
ATOM 2944 O O . GLU B 2 44 ? 121.79667 80.69961 85.59005 1.000 116.59315 44 GLU B O 1
ATOM 2946 N N . ARG B 2 45 ? 120.64113 82.49141 86.31976 1.000 101.20964 45 ARG B N 1
ATOM 2947 C CA . ARG B 2 45 ? 121.83828 83.21283 86.72508 1.000 99.17224 45 ARG B CA 1
ATOM 2948 C C . ARG B 2 45 ? 122.48643 82.55278 87.93680 1.000 98.35886 45 ARG B C 1
ATOM 2949 O O . ARG B 2 45 ? 121.81133 82.01979 88.82123 1.000 100.75194 45 ARG B O 1
ATOM 2957 N N . GLU B 2 46 ? 123.81563 82.59671 87.96982 1.000 86.44113 46 GLU B N 1
ATOM 2958 C CA . GLU B 2 46 ? 124.59316 82.03080 89.06009 1.000 87.95387 46 GLU B CA 1
ATOM 2959 C C . GLU B 2 46 ? 125.54138 83.08502 89.60965 1.000 90.61571 46 GLU B C 1
ATOM 2960 O O . GLU B 2 46 ? 125.94395 84.01140 88.90162 1.000 92.44139 46 GLU B O 1
ATOM 2966 N N . PHE B 2 47 ? 125.89084 82.93611 90.88291 1.000 63.65213 47 PHE B N 1
ATOM 2967 C CA . PHE B 2 47 ? 126.82345 83.83905 91.53885 1.000 61.52230 47 PHE B CA 1
ATOM 2968 C C . PHE B 2 47 ? 128.25338 83.38094 91.28814 1.000 60.78202 47 PHE B C 1
ATOM 2969 O O . PHE B 2 47 ? 128.54827 82.18344 91.32154 1.000 64.16718 47 PHE B O 1
ATOM 2977 N N . VAL B 2 48 ? 129.14002 84.34079 91.03205 1.000 55.11029 48 VAL B N 1
ATOM 2978 C CA . VAL B 2 48 ? 130.54276 84.06299 90.72923 1.000 59.27095 48 VAL B CA 1
ATOM 2979 C C . VAL B 2 48 ? 131.46255 84.56098 91.84138 1.000 62.01719 48 VAL B C 1
ATOM 2980 O O . VAL B 2 48 ? 132.16361 83.77308 92.47680 1.000 71.05119 48 VAL B O 1
ATOM 2984 N N . ALA B 2 49 ? 131.47301 85.86770 92.08940 1.000 48.89344 49 ALA B N 1
ATOM 2985 C CA . ALA B 2 49 ? 132.36233 86.44479 93.08837 1.000 46.37700 49 ALA B CA 1
ATOM 2986 C C . ALA B 2 49 ? 131.80926 87.79614 93.51277 1.000 49.98218 49 ALA B C 1
ATOM 2987 O O . ALA B 2 49 ? 130.96143 88.38019 92.83627 1.000 60.08308 49 ALA B O 1
ATOM 2989 N N . ALA B 2 50 ? 132.29413 88.28280 94.65244 1.000 41.40999 50 ALA B N 1
ATOM 2990 C CA . ALA B 2 50 ? 131.90128 89.59856 95.13982 1.000 37.04035 50 ALA B CA 1
ATOM 2991 C C . ALA B 2 50 ? 132.90533 90.06140 96.18288 1.000 40.74840 50 ALA B C 1
ATOM 2992 O O . ALA B 2 50 ? 133.67481 89.26408 96.73040 1.000 61.62805 50 ALA B O 1
ATOM 2994 N N . LEU B 2 51 ? 132.88375 91.36593 96.44894 1.000 25.47096 51 LEU B N 1
ATOM 2995 C CA . LEU B 2 51 ? 133.74536 91.96015 97.46175 1.000 34.34996 51 LEU B CA 1
ATOM 2996 C C . LEU B 2 51 ? 133.09193 93.23657 97.97076 1.000 36.87647 51 LEU B C 1
ATOM 2997 O O . LEU B 2 51 ? 132.19237 93.79028 97.33698 1.000 42.43045 51 LEU B O 1
ATOM 3002 N N . ASN B 2 52 ? 133.54807 93.69996 99.13078 1.000 27.45899 52 ASN B N 1
ATOM 3003 C CA . ASN B 2 52 ? 132.97383 94.87523 99.76330 1.000 25.34578 52 ASN B CA 1
ATOM 3004 C C . ASN B 2 52 ? 133.64911 96.13602 99.22805 1.000 30.77635 52 ASN B C 1
ATOM 3005 O O . ASN B 2 52 ? 134.45771 96.08705 98.29770 1.000 47.48686 52 ASN B O 1
ATOM 3010 N N . TRP B 2 53 ? 133.31289 97.28487 99.82106 1.000 27.91229 53 TRP B N 1
ATOM 3011 C CA . TRP B 2 53 ? 133.71852 98.56425 99.24579 1.000 26.18755 53 TRP B CA 1
ATOM 3012 C C . TRP B 2 53 ? 135.23087 98.75077 99.27350 1.000 24.50313 53 TRP B C 1
ATOM 3013 O O . TRP B 2 53 ? 135.81305 99.25695 98.30830 1.000 37.93335 53 TRP B O 1
ATOM 3024 N N . SER B 2 54 ? 135.88586 98.35654 100.36302 1.000 26.64786 54 SER B N 1
ATOM 3025 C CA . SER B 2 54 ? 137.32414 98.55430 100.47913 1.000 19.33103 54 SER B CA 1
ATOM 3026 C C . SER B 2 54 ? 138.13638 97.47703 99.77673 1.000 22.17131 54 SER B C 1
ATOM 3027 O O . SER B 2 54 ? 139.33640 97.67313 99.56389 1.000 27.72618 54 SER B O 1
ATOM 3030 N N . GLY B 2 55 ? 137.52331 96.35772 99.40814 1.000 20.91647 55 GLY B N 1
ATOM 3031 C CA . GLY B 2 55 ? 138.24603 95.26686 98.79506 1.000 25.76996 55 GLY B CA 1
ATOM 3032 C C . GLY B 2 55 ? 138.97424 94.35840 99.75831 1.000 32.18353 55 GLY B C 1
ATOM 3033 O O . GLY B 2 55 ? 139.63771 93.41573 99.30962 1.000 35.42138 55 GLY B O 1
ATOM 3034 N N . SER B 2 56 ? 138.88119 94.61257 101.06555 1.000 24.24937 56 SER B N 1
ATOM 3035 C CA . SER B 2 56 ? 139.55486 93.76085 102.04010 1.000 24.66875 56 SER B CA 1
ATOM 3036 C C . SER B 2 56 ? 138.94353 92.36746 102.07800 1.000 35.85548 56 SER B C 1
ATOM 3037 O O . SER B 2 56 ? 139.66675 91.36802 102.15279 1.000 46.52940 56 SER B O 1
ATOM 3040 N N . SER B 2 57 ? 137.61867 92.28088 102.02805 1.000 35.85947 57 SER B N 1
ATOM 3041 C CA . SER B 2 57 ? 136.90036 91.02008 102.13759 1.000 29.02551 57 SER B CA 1
ATOM 3042 C C . SER B 2 57 ? 136.38270 90.61297 100.76681 1.000 30.22749 57 SER B C 1
ATOM 3043 O O . SER B 2 57 ? 135.76004 91.41854 100.06950 1.000 40.32814 57 SER B O 1
ATOM 3046 N N . THR B 2 58 ? 136.63848 89.36467 100.38781 1.000 40.57288 58 THR B N 1
ATOM 3047 C CA . THR B 2 58 ? 136.31175 88.86663 99.05945 1.000 37.06028 58 THR B CA 1
ATOM 3048 C C . THR B 2 58 ? 135.79897 87.44135 99.17536 1.000 39.42390 58 THR B C 1
ATOM 3049 O O . THR B 2 58 ? 136.41808 86.61961 99.85609 1.000 61.66702 58 THR B O 1
ATOM 3053 N N . TYR B 2 59 ? 134.67948 87.14126 98.51630 1.000 23.70285 59 TYR B N 1
ATOM 3054 C CA . TYR B 2 59 ? 134.13102 85.79350 98.56966 1.000 37.30370 59 TYR B CA 1
ATOM 3055 C C . TYR B 2 59 ? 133.65834 85.36272 97.19046 1.000 47.21224 59 TYR B C 1
ATOM 3056 O O . TYR B 2 59 ? 133.03106 86.13302 96.46014 1.000 56.39124 59 TYR B O 1
ATOM 3065 N N . TYR B 2 60 ? 133.95404 84.11232 96.85300 1.000 59.79603 60 TYR B N 1
ATOM 3066 C CA . TYR B 2 60 ? 133.64155 83.52730 95.55712 1.000 59.73748 60 TYR B CA 1
ATOM 3067 C C . TYR B 2 60 ? 132.59485 82.42784 95.72919 1.000 60.15189 60 TYR B C 1
ATOM 3068 O O . TYR B 2 60 ? 132.06097 82.21015 96.81943 1.000 63.39036 60 TYR B O 1
ATOM 3077 N N . ALA B 2 61 ? 132.30310 81.73534 94.63444 1.000 68.40038 61 ALA B N 1
ATOM 3078 C CA . ALA B 2 61 ? 131.44136 80.56586 94.66380 1.000 69.49625 61 ALA B CA 1
ATOM 3079 C C . ALA B 2 61 ? 132.28272 79.29934 94.77365 1.000 79.65856 61 ALA B C 1
ATOM 3080 O O . ALA B 2 61 ? 133.48918 79.30142 94.51981 1.000 80.36333 61 ALA B O 1
ATOM 3082 N N . ASP B 2 62 ? 131.62415 78.20576 95.16338 1.000 92.83332 62 ASP B N 1
ATOM 3083 C CA . ASP B 2 62 ? 132.33778 76.94944 95.37220 1.000 89.18987 62 ASP B CA 1
ATOM 3084 C C . ASP B 2 62 ? 132.93679 76.42316 94.07349 1.000 90.05475 62 ASP B C 1
ATOM 3085 O O . ASP B 2 62 ? 134.08043 75.95350 94.05456 1.000 85.51087 62 ASP B O 1
ATOM 3087 N N . SER B 2 63 ? 132.18130 76.49560 92.97567 1.000 95.13771 63 SER B N 1
ATOM 3088 C CA . SER B 2 63 ? 132.64455 75.91361 91.72024 1.000 94.78207 63 SER B CA 1
ATOM 3089 C C . SER B 2 63 ? 133.79234 76.70727 91.10952 1.000 95.95281 63 SER B C 1
ATOM 3090 O O . SER B 2 63 ? 134.60166 76.14571 90.36298 1.000 96.61551 63 SER B O 1
ATOM 3093 N N . VAL B 2 64 ? 133.88126 78.00562 91.40603 1.000 89.68161 64 VAL B N 1
ATOM 3094 C CA . VAL B 2 64 ? 134.89365 78.86449 90.80421 1.000 87.34602 64 VAL B CA 1
ATOM 3095 C C . VAL B 2 64 ? 136.00593 79.22897 91.77340 1.000 86.16730 64 VAL B C 1
ATOM 3096 O O . VAL B 2 64 ? 136.91968 79.97602 91.39869 1.000 86.35385 64 VAL B O 1
ATOM 3100 N N . LYS B 2 65 ? 135.96016 78.73018 93.00530 1.000 90.23682 65 LYS B N 1
ATOM 3101 C CA . LYS B 2 65 ? 136.94699 79.11922 94.00248 1.000 91.32419 65 LYS B CA 1
ATOM 3102 C C . LYS B 2 65 ? 138.31364 78.53679 93.66657 1.000 92.38445 65 LYS B C 1
ATOM 3103 O O . LYS B 2 65 ? 138.43356 77.37490 93.26886 1.000 93.20799 65 LYS B O 1
ATOM 3109 N N . GLY B 2 66 ? 139.34978 79.35806 93.82906 1.000 96.57638 66 GLY B N 1
ATOM 3110 C CA . GLY B 2 66 ? 140.70946 78.95420 93.56501 1.000 96.26663 66 GLY B CA 1
ATOM 3111 C C . GLY B 2 66 ? 141.24594 79.34802 92.20528 1.000 98.44999 66 GLY B C 1
ATOM 3112 O O . GLY B 2 66 ? 142.46612 79.33182 92.01014 1.000 100.66695 66 GLY B O 1
ATOM 3113 N N . ARG B 2 67 ? 140.37695 79.70424 91.26034 1.000 103.64693 67 ARG B N 1
ATOM 3114 C CA . ARG B 2 67 ? 140.80867 80.10647 89.92870 1.000 104.29241 67 ARG B CA 1
ATOM 3115 C C . ARG B 2 67 ? 140.50646 81.55806 89.59885 1.000 108.72447 67 ARG B C 1
ATOM 3116 O O . ARG B 2 67 ? 141.26272 82.17385 88.84593 1.000 110.50999 67 ARG B O 1
ATOM 3124 N N . PHE B 2 68 ? 139.42816 82.11859 90.13811 1.000 100.95889 68 PHE B N 1
ATOM 3125 C CA . PHE B 2 68 ? 139.00884 83.47924 89.83082 1.000 96.70706 68 PHE B CA 1
ATOM 3126 C C . PHE B 2 68 ? 139.37039 84.38808 90.99578 1.000 95.79248 68 PHE B C 1
ATOM 3127 O O . PHE B 2 68 ? 139.12939 84.04029 92.15592 1.000 94.15766 68 PHE B O 1
ATOM 3135 N N . THR B 2 69 ? 139.95038 85.54457 90.68708 1.000 87.15695 69 THR B N 1
ATOM 3136 C CA . THR B 2 69 ? 140.32122 86.53057 91.69514 1.000 83.75738 69 THR B CA 1
ATOM 3137 C C . THR B 2 69 ? 139.71953 87.87440 91.31429 1.000 87.17515 69 THR B C 1
ATOM 3138 O O . THR B 2 69 ? 139.98457 88.38776 90.22419 1.000 87.62164 69 THR B O 1
ATOM 3142 N N . ILE B 2 70 ? 138.92447 88.44853 92.21188 1.000 70.79620 70 ILE B N 1
ATOM 3143 C CA . ILE B 2 70 ? 138.24269 89.71336 91.96599 1.000 68.17411 70 ILE B CA 1
ATOM 3144 C C . ILE B 2 70 ? 138.84344 90.77469 92.87419 1.000 63.50367 70 ILE B C 1
ATOM 3145 O O . ILE B 2 70 ? 138.99396 90.55770 94.08222 1.000 63.60228 70 ILE B O 1
ATOM 3150 N N . SER B 2 71 ? 139.19931 91.91425 92.28898 1.000 58.53845 71 SER B N 1
ATOM 3151 C CA . SER B 2 71 ? 139.74755 93.03707 93.03668 1.000 58.78081 71 SER B CA 1
ATOM 3152 C C . SER B 2 71 ? 139.11130 94.31459 92.50496 1.000 58.43323 71 SER B C 1
ATOM 3153 O O . SER B 2 71 ? 138.26711 94.28447 91.60588 1.000 61.00518 71 SER B O 1
ATOM 3156 N N . ARG B 2 72 ? 139.52653 95.45232 93.05137 1.000 48.21383 72 ARG B N 1
ATOM 3157 C CA . ARG B 2 72 ? 138.97363 96.72292 92.61103 1.000 48.92757 72 ARG B CA 1
ATOM 3158 C C . ARG B 2 72 ? 139.99635 97.82220 92.84190 1.000 54.36978 72 ARG B C 1
ATOM 3159 O O . ARG B 2 72 ? 140.91219 97.68563 93.65621 1.000 58.87916 72 ARG B O 1
ATOM 3167 N N . ASP B 2 73 ? 139.82237 98.91754 92.10615 1.000 66.65726 73 ASP B N 1
ATOM 3168 C CA . ASP B 2 73 ? 140.64978 100.11382 92.23027 1.000 62.59196 73 ASP B CA 1
ATOM 3169 C C . ASP B 2 73 ? 139.69387 101.29107 92.39538 1.000 62.81417 73 ASP B C 1
ATOM 3170 O O . ASP B 2 73 ? 138.97157 101.65157 91.45843 1.000 66.26278 73 ASP B O 1
ATOM 3175 N N . ASN B 2 74 ? 139.67573 101.86900 93.59832 1.000 61.87481 74 ASN B N 1
ATOM 3176 C CA . ASN B 2 74 ? 138.83623 103.02997 93.86119 1.000 67.00287 74 ASN B CA 1
ATOM 3177 C C . ASN B 2 74 ? 139.43353 104.31326 93.30251 1.000 71.00023 74 ASN B C 1
ATOM 3178 O O . ASN B 2 74 ? 138.71001 105.30249 93.15061 1.000 70.21091 74 ASN B O 1
ATOM 3183 N N . ALA B 2 75 ? 140.73488 104.32684 93.00838 1.000 77.94207 75 ALA B N 1
ATOM 3184 C CA . ALA B 2 75 ? 141.34031 105.50224 92.39328 1.000 76.98680 75 ALA B CA 1
ATOM 3185 C C . ALA B 2 75 ? 140.88237 105.67121 90.95045 1.000 79.26114 75 ALA B C 1
ATOM 3186 O O . ALA B 2 75 ? 140.60266 106.79224 90.51142 1.000 78.89344 75 ALA B O 1
ATOM 3188 N N . LYS B 2 76 ? 140.79823 104.57355 90.20405 1.000 81.20680 76 LYS B N 1
ATOM 3189 C CA . LYS B 2 76 ? 140.31144 104.59456 88.83281 1.000 78.86787 76 LYS B CA 1
ATOM 3190 C C . LYS B 2 76 ? 138.82069 104.30341 88.73270 1.000 78.68182 76 LYS B C 1
ATOM 3191 O O . LYS B 2 76 ? 138.28083 104.30325 87.62141 1.000 81.12850 76 LYS B O 1
ATOM 3197 N N . ASN B 2 77 ? 138.15237 104.05751 89.86035 1.000 74.35151 77 ASN B N 1
ATOM 3198 C CA . ASN B 2 77 ? 136.72311 103.74956 89.89376 1.000 73.52464 77 ASN B CA 1
ATOM 3199 C C . ASN B 2 77 ? 136.38973 102.56983 88.98421 1.000 75.40153 77 ASN B C 1
ATOM 3200 O O . ASN B 2 77 ? 135.60886 102.68385 88.03781 1.000 76.78182 77 ASN B O 1
ATOM 3205 N N . THR B 2 78 ? 136.99153 101.41855 89.27641 1.000 74.97487 78 THR B N 1
ATOM 3206 C CA . THR B 2 78 ? 136.75179 100.24118 88.45387 1.000 74.88882 78 THR B CA 1
ATOM 3207 C C . THR B 2 78 ? 136.96996 98.98029 89.27482 1.000 74.39111 78 THR B C 1
ATOM 3208 O O . THR B 2 78 ? 137.52807 99.01661 90.37235 1.000 80.80100 78 THR B O 1
ATOM 3212 N N . ALA B 2 79 ? 136.50577 97.85939 88.72910 1.000 74.47095 79 ALA B N 1
ATOM 3213 C CA . ALA B 2 79 ? 136.68598 96.55281 89.34210 1.000 72.86294 79 ALA B CA 1
ATOM 3214 C C . ALA B 2 79 ? 137.20343 95.57500 88.29903 1.000 72.90655 79 ALA B C 1
ATOM 3215 O O . ALA B 2 79 ? 136.89012 95.68934 87.11164 1.000 79.84283 79 ALA B O 1
ATOM 3217 N N . TYR B 2 80 ? 138.00007 94.61097 88.75010 1.000 71.85374 80 TYR B N 1
ATOM 3218 C CA . TYR B 2 80 ? 138.61897 93.63719 87.86917 1.000 73.96874 80 TYR B CA 1
ATOM 3219 C C . TYR B 2 80 ? 138.31789 92.22490 88.34988 1.000 76.65522 80 TYR B C 1
ATOM 3220 O O . TYR B 2 80 ? 138.21053 91.96202 89.55099 1.000 82.62491 80 TYR B O 1
ATOM 3229 N N . LEU B 2 81 ? 138.19845 91.31285 87.38738 1.000 81.89404 81 LEU B N 1
ATOM 3230 C CA . LEU B 2 81 ? 138.03630 89.89025 87.66458 1.000 79.88052 81 LEU B CA 1
ATOM 3231 C C . LEU B 2 81 ? 138.98977 89.11680 86.76780 1.000 81.46000 81 LEU B C 1
ATOM 3232 O O . LEU B 2 81 ? 138.80434 89.08820 85.54845 1.000 87.51312 81 LEU B O 1
ATOM 3237 N N . GLN B 2 82 ? 140.00645 88.49940 87.36295 1.000 91.89832 82 GLN B N 1
ATOM 3238 C CA . GLN B 2 82 ? 141.00237 87.72193 86.63783 1.000 94.48014 82 GLN B CA 1
ATOM 3239 C C . GLN B 2 82 ? 140.63434 86.24855 86.72973 1.000 95.66611 82 GLN B C 1
ATOM 3240 O O . GLN B 2 82 ? 140.55105 85.69354 87.83101 1.000 92.48431 82 GLN B O 1
ATOM 3246 N N . MET B 2 83 ? 140.42036 85.62423 85.57569 1.000 109.38976 83 MET B N 1
ATOM 3247 C CA . MET B 2 83 ? 140.05507 84.21889 85.47861 1.000 108.75011 83 MET B CA 1
ATOM 3248 C C . MET B 2 83 ? 141.23524 83.44069 84.90963 1.000 110.62153 83 MET B C 1
ATOM 3249 O O . MET B 2 83 ? 141.73183 83.76494 83.82495 1.000 112.77511 83 MET B O 1
ATOM 3254 N N . ASN B 2 84 ? 141.67962 82.42177 85.64203 1.000 115.31950 84 ASN B N 1
ATOM 3255 C CA . ASN B 2 84 ? 142.79876 81.57747 85.24812 1.000 116.50331 84 ASN B CA 1
ATOM 3256 C C . ASN B 2 84 ? 142.33264 80.13575 85.11433 1.000 118.75957 84 ASN B C 1
ATOM 3257 O O . ASN B 2 84 ? 141.46177 79.68485 85.86516 1.000 120.23673 84 ASN B O 1
ATOM 3262 N N . SER B 2 85 ? 142.92159 79.41766 84.15556 1.000 125.15371 85 SER B N 1
ATOM 3263 C CA . SER B 2 85 ? 142.61934 78.00869 83.90134 1.000 125.82017 85 SER B CA 1
ATOM 3264 C C . SER B 2 85 ? 141.12211 77.81580 83.63901 1.000 126.62800 85 SER B C 1
ATOM 3265 O O . SER B 2 85 ? 140.40673 77.12762 84.36952 1.000 126.27956 85 SER B O 1
ATOM 3268 N N . LEU B 2 86 ? 140.66999 78.45483 82.56423 1.000 124.66189 86 LEU B N 1
ATOM 3269 C CA . LEU B 2 86 ? 139.25901 78.42444 82.21837 1.000 125.62360 86 LEU B CA 1
ATOM 3270 C C . LEU B 2 86 ? 138.84210 77.02692 81.76926 1.000 126.09914 86 LEU B C 1
ATOM 3271 O O . LEU B 2 86 ? 139.65945 76.20637 81.34391 1.000 125.06844 86 LEU B O 1
ATOM 3276 N N . LYS B 2 87 ? 137.54756 76.76683 81.87054 1.000 129.11232 87 LYS B N 1
ATOM 3277 C CA . LYS B 2 87 ? 136.94026 75.49215 81.52873 1.000 127.71631 87 LYS B CA 1
ATOM 3278 C C . LYS B 2 87 ? 135.77660 75.73234 80.58195 1.000 127.65293 87 LYS B C 1
ATOM 3279 O O . LYS B 2 87 ? 135.22573 76.83737 80.53238 1.000 127.10838 87 LYS B O 1
ATOM 3285 N N . PRO B 2 88 ? 135.38652 74.72011 79.80108 1.000 133.00951 88 PRO B N 1
ATOM 3286 C CA . PRO B 2 88 ? 134.24554 74.90503 78.88851 1.000 133.36471 88 PRO B CA 1
ATOM 3287 C C . PRO B 2 88 ? 132.95846 75.28649 79.59682 1.000 132.96518 88 PRO B C 1
ATOM 3288 O O . PRO B 2 88 ? 132.09306 75.92616 78.98613 1.000 132.11661 88 PRO B O 1
ATOM 3292 N N . GLU B 2 89 ? 132.80221 74.91231 80.86845 1.000 128.16607 89 GLU B N 1
ATOM 3293 C CA . GLU B 2 89 ? 131.61791 75.30583 81.62175 1.000 127.93098 89 GLU B CA 1
ATOM 3294 C C . GLU B 2 89 ? 131.56715 76.80557 81.88479 1.000 127.46388 89 GLU B C 1
ATOM 3295 O O . GLU B 2 89 ? 130.50938 77.31881 82.26431 1.000 126.19306 89 GLU B O 1
ATOM 3297 N N . ASP B 2 90 ? 132.67925 77.51673 81.69527 1.000 122.18581 90 ASP B N 1
ATOM 3298 C CA . ASP B 2 90 ? 132.71952 78.95357 81.93272 1.000 121.63912 90 ASP B CA 1
ATOM 3299 C C . ASP B 2 90 ? 132.16613 79.76972 80.77201 1.000 121.24194 90 ASP B C 1
ATOM 3300 O O . ASP B 2 90 ? 131.99165 80.98387 80.92219 1.000 119.30584 90 ASP B O 1
ATOM 3305 N N . THR B 2 91 ? 131.89056 79.14423 79.62948 1.000 124.66569 91 THR B N 1
ATOM 3306 C CA . THR B 2 91 ? 131.33647 79.85316 78.47969 1.000 125.43923 91 THR B CA 1
ATOM 3307 C C . THR B 2 91 ? 129.93587 80.34507 78.82080 1.000 125.80404 91 THR B C 1
ATOM 3308 O O . THR B 2 91 ? 128.99328 79.55008 78.89734 1.000 125.71672 91 THR B O 1
ATOM 3312 N N . ALA B 2 92 ? 129.79528 81.64919 79.02227 1.000 116.23327 92 ALA B N 1
ATOM 3313 C CA . ALA B 2 92 ? 128.53196 82.24181 79.45731 1.000 115.38352 92 ALA B CA 1
ATOM 3314 C C . ALA B 2 92 ? 128.65226 83.75749 79.33728 1.000 113.14978 92 ALA B C 1
ATOM 3315 O O . ALA B 2 92 ? 129.68098 84.28188 78.89457 1.000 113.66790 92 ALA B O 1
ATOM 3317 N N . VAL B 2 93 ? 127.60455 84.46691 79.74739 1.000 103.83472 93 VAL B N 1
ATOM 3318 C CA . VAL B 2 93 ? 127.57916 85.92477 79.73405 1.000 103.64068 93 VAL B CA 1
ATOM 3319 C C . VAL B 2 93 ? 127.76086 86.40850 81.16617 1.000 104.37902 93 VAL B C 1
ATOM 3320 O O . VAL B 2 93 ? 127.05070 85.96387 82.07547 1.000 101.35244 93 VAL B O 1
ATOM 3324 N N . TYR B 2 94 ? 128.70897 87.31605 81.36752 1.000 96.16452 94 TYR B N 1
ATOM 3325 C CA . TYR B 2 94 ? 129.03949 87.82622 82.69010 1.000 91.97719 94 TYR B CA 1
ATOM 3326 C C . TYR B 2 94 ? 128.40330 89.19349 82.89878 1.000 90.80904 94 TYR B C 1
ATOM 3327 O O . TYR B 2 94 ? 128.45182 90.05140 82.00926 1.000 94.68641 94 TYR B O 1
ATOM 3336 N N . TYR B 2 95 ? 127.80565 89.38213 84.07397 1.000 85.28896 95 TYR B N 1
ATOM 3337 C CA . TYR B 2 95 ? 127.15138 90.62018 84.46577 1.000 82.48093 95 TYR B CA 1
ATOM 3338 C C . TYR B 2 95 ? 127.84608 91.20543 85.68768 1.000 82.51636 95 TYR B C 1
ATOM 3339 O O . TYR B 2 95 ? 128.27135 90.47613 86.58667 1.000 89.57798 95 TYR B O 1
ATOM 3348 N N . CYS B 2 96 ? 127.94463 92.53006 85.71666 1.000 70.12419 96 CYS B N 1
ATOM 3349 C CA . CYS B 2 96 ? 128.55315 93.26774 86.81571 1.000 65.74909 96 CYS B CA 1
ATOM 3350 C C . CYS B 2 96 ? 127.46208 94.01147 87.57317 1.000 65.04182 96 CYS B C 1
ATOM 3351 O O . CYS B 2 96 ? 126.60487 94.65074 86.95612 1.000 77.22138 96 CYS B O 1
ATOM 3354 N N . ALA B 2 97 ? 127.48661 93.92911 88.90206 1.000 33.74314 97 ALA B N 1
ATOM 3355 C CA . ALA B 2 97 ? 126.44206 94.54720 89.70474 1.000 37.39898 97 ALA B CA 1
ATOM 3356 C C . ALA B 2 97 ? 127.02858 95.02425 91.02476 1.000 44.87117 97 ALA B C 1
ATOM 3357 O O . ALA B 2 97 ? 128.18172 94.74199 91.35560 1.000 59.17986 97 ALA B O 1
ATOM 3359 N N . ALA B 2 98 ? 126.20980 95.75067 91.78415 1.000 39.89927 98 ALA B N 1
ATOM 3360 C CA . ALA B 2 98 ? 126.61133 96.31438 93.06383 1.000 42.96875 98 ALA B CA 1
ATOM 3361 C C . ALA B 2 98 ? 125.55861 96.02164 94.12290 1.000 42.23974 98 ALA B C 1
ATOM 3362 O O . ALA B 2 98 ? 124.36481 95.94169 93.82550 1.000 53.41834 98 ALA B O 1
ATOM 3364 N N . LEU B 2 99 ? 126.01252 95.87003 95.36604 1.000 37.28975 99 LEU B N 1
ATOM 3365 C CA . LEU B 2 99 ? 125.09493 95.68491 96.48274 1.000 39.73139 99 LEU B CA 1
ATOM 3366 C C . LEU B 2 99 ? 124.26418 96.94330 96.69318 1.000 47.31559 99 LEU B C 1
ATOM 3367 O O . LEU B 2 99 ? 124.76820 98.06326 96.58138 1.000 52.10471 99 LEU B O 1
ATOM 3372 N N . ARG B 2 100 ? 122.98506 96.75900 97.00536 1.000 53.02483 100 ARG B N 1
ATOM 3373 C CA . ARG B 2 100 ? 122.05538 97.88709 97.05602 1.000 56.48073 100 ARG B CA 1
ATOM 3374 C C . ARG B 2 100 ? 121.94983 98.49914 98.45087 1.000 55.60425 100 ARG B C 1
ATOM 3375 O O . ARG B 2 100 ? 120.85515 98.72992 98.96122 1.000 63.57844 100 ARG B O 1
ATOM 3383 N N . ARG B 2 101 ? 123.09393 98.75585 99.08591 1.000 37.19940 101 ARG B N 1
ATOM 3384 C CA . ARG B 2 101 ? 123.18297 99.61503 100.26522 1.000 39.73175 101 ARG B CA 1
ATOM 3385 C C . ARG B 2 101 ? 122.42802 99.04422 101.46466 1.000 45.76226 101 ARG B C 1
ATOM 3386 O O . ARG B 2 101 ? 122.55880 99.54699 102.58340 1.000 56.38246 101 ARG B O 1
ATOM 3394 N N . LYS B 2 102 ? 121.68453 97.96062 101.26853 1.000 49.04539 102 LYS B N 1
ATOM 3395 C CA . LYS B 2 102 ? 120.91611 97.35323 102.34476 1.000 48.47939 102 LYS B CA 1
ATOM 3396 C C . LYS B 2 102 ? 121.07226 95.84394 102.40106 1.000 49.67185 102 LYS B C 1
ATOM 3397 O O . LYS B 2 102 ? 120.65254 95.22747 103.38373 1.000 57.48563 102 LYS B O 1
ATOM 3403 N N . ALA B 2 103 ? 121.65743 95.23690 101.37871 1.000 49.42526 103 ALA B N 1
ATOM 3404 C CA . ALA B 2 103 ? 121.96418 93.81975 101.41264 1.000 48.30390 103 ALA B CA 1
ATOM 3405 C C . ALA B 2 103 ? 123.23277 93.58953 102.21901 1.000 46.64833 103 ALA B C 1
ATOM 3406 O O . ALA B 2 103 ? 124.22695 94.30238 102.06670 1.000 48.32241 103 ALA B O 1
ATOM 3408 N N . GLU B 2 104 ? 123.18559 92.59159 103.09060 1.000 45.19700 104 GLU B N 1
ATOM 3409 C CA . GLU B 2 104 ? 124.32386 92.26019 103.92856 1.000 39.50643 104 GLU B CA 1
ATOM 3410 C C . GLU B 2 104 ? 125.42331 91.61757 103.09638 1.000 40.99877 104 GLU B C 1
ATOM 3411 O O . GLU B 2 104 ? 125.16992 91.03105 102.04199 1.000 47.79251 104 GLU B O 1
ATOM 3417 N N . TYR B 2 105 ? 126.65461 91.74425 103.58051 1.000 36.91695 105 TYR B N 1
ATOM 3418 C CA . TYR B 2 105 ? 127.78498 91.10936 102.92163 1.000 28.75790 105 TYR B CA 1
ATOM 3419 C C . TYR B 2 105 ? 127.60442 89.59803 102.92675 1.000 34.96159 105 TYR B C 1
ATOM 3420 O O . TYR B 2 105 ? 127.07339 89.02244 103.87906 1.000 43.05061 105 TYR B O 1
ATOM 3429 N N . GLY B 2 106 ? 128.04575 88.95411 101.85176 1.000 50.93939 106 GLY B N 1
ATOM 3430 C CA . GLY B 2 106 ? 127.84037 87.53391 101.68383 1.000 49.38453 106 GLY B CA 1
ATOM 3431 C C . GLY B 2 106 ? 126.57527 87.15599 100.94846 1.000 50.63982 106 GLY B C 1
ATOM 3432 O O . GLY B 2 106 ? 126.28004 85.95977 100.83441 1.000 55.13317 106 GLY B O 1
ATOM 3433 N N . SER B 2 107 ? 125.81558 88.13046 100.45635 1.000 48.74416 107 SER B N 1
ATOM 3434 C CA . SER B 2 107 ? 124.60233 87.83342 99.71039 1.000 53.17994 107 SER B CA 1
ATOM 3435 C C . SER B 2 107 ? 124.94123 87.20012 98.36855 1.000 56.94706 107 SER B C 1
ATOM 3436 O O . SER B 2 107 ? 125.86969 87.62673 97.67805 1.000 62.57934 107 SER B O 1
ATOM 3439 N N . ARG B 2 108 ? 124.17904 86.17058 98.00143 1.000 55.51935 108 ARG B N 1
ATOM 3440 C CA . ARG B 2 108 ? 124.36142 85.46936 96.73668 1.000 51.52407 108 ARG B CA 1
ATOM 3441 C C . ARG B 2 108 ? 123.05118 85.39222 95.96289 1.000 56.70653 108 ARG B C 1
ATOM 3442 O O . ARG B 2 108 ? 122.79813 84.41451 95.25539 1.000 60.10365 108 ARG B O 1
ATOM 3450 N N . SER B 2 109 ? 122.21029 86.41471 96.08377 1.000 65.73233 109 SER B N 1
ATOM 3451 C CA . SER B 2 109 ? 120.89211 86.42229 95.47121 1.000 63.69402 109 SER B CA 1
ATOM 3452 C C . SER B 2 109 ? 120.78176 87.56495 94.47183 1.000 60.52162 109 SER B C 1
ATOM 3453 O O . SER B 2 109 ? 121.43175 88.60398 94.61480 1.000 64.98703 109 SER B O 1
ATOM 3456 N N . ILE B 2 110 ? 119.94442 87.35695 93.45446 1.000 69.81195 110 ILE B N 1
ATOM 3457 C CA . ILE B 2 110 ? 119.76952 88.35869 92.40805 1.000 74.83197 110 ILE B CA 1
ATOM 3458 C C . ILE B 2 110 ? 119.12148 89.61748 92.96966 1.000 75.71123 110 ILE B C 1
ATOM 3459 O O . ILE B 2 110 ? 119.47425 90.73825 92.58438 1.000 75.47328 110 ILE B O 1
ATOM 3464 N N . ALA B 2 111 ? 118.16686 89.45701 93.88833 1.000 73.58716 111 ALA B N 1
ATOM 3465 C CA . ALA B 2 111 ? 117.43347 90.60126 94.41698 1.000 73.86883 111 ALA B CA 1
ATOM 3466 C C . ALA B 2 111 ? 118.30554 91.52745 95.25422 1.000 73.47119 111 ALA B C 1
ATOM 3467 O O . ALA B 2 111 ? 117.89285 92.65783 95.53335 1.000 74.40469 111 ALA B O 1
ATOM 3469 N N . ASP B 2 112 ? 119.49055 91.08149 95.66089 1.000 58.43461 112 ASP B N 1
ATOM 3470 C CA . ASP B 2 112 ? 120.37017 91.87200 96.51040 1.000 60.89391 112 ASP B CA 1
ATOM 3471 C C . ASP B 2 112 ? 121.31949 92.77177 95.72824 1.000 59.33764 112 ASP B C 1
ATOM 3472 O O . ASP B 2 112 ? 122.05943 93.54511 96.34343 1.000 59.05483 112 ASP B O 1
ATOM 3477 N N . PHE B 2 113 ? 121.31796 92.69755 94.39970 1.000 53.21509 113 PHE B N 1
ATOM 3478 C CA . PHE B 2 113 ? 122.18110 93.51842 93.55829 1.000 58.11246 113 PHE B CA 1
ATOM 3479 C C . PHE B 2 113 ? 121.30646 94.35545 92.63599 1.000 59.61107 113 PHE B C 1
ATOM 3480 O O . PHE B 2 113 ? 120.45992 93.81204 91.91896 1.000 62.29912 113 PHE B O 1
ATOM 3488 N N . ASP B 2 114 ? 121.51325 95.67326 92.65013 1.000 59.51404 114 ASP B N 1
ATOM 3489 C CA . ASP B 2 114 ? 120.61344 96.60318 91.97422 1.000 61.10330 114 ASP B CA 1
ATOM 3490 C C . ASP B 2 114 ? 121.15265 97.08841 90.63177 1.000 66.63396 114 ASP B C 1
ATOM 3491 O O . ASP B 2 114 ? 120.51581 96.88428 89.59457 1.000 70.23977 114 ASP B O 1
ATOM 3493 N N . SER B 2 115 ? 122.31929 97.72674 90.62930 1.000 69.58879 115 SER B N 1
ATOM 3494 C CA . SER B 2 115 ? 122.83159 98.38989 89.43084 1.000 68.37729 115 SER B CA 1
ATOM 3495 C C . SER B 2 115 ? 123.46765 97.35130 88.51786 1.000 70.18606 115 SER B C 1
ATOM 3496 O O . SER B 2 115 ? 124.65311 97.04049 88.64193 1.000 80.60842 115 SER B O 1
ATOM 3499 N N . TRP B 2 116 ? 122.68556 96.82520 87.58005 1.000 61.94314 116 TRP B N 1
ATOM 3500 C CA . TRP B 2 116 ? 123.15974 95.78288 86.68613 1.000 63.62935 116 TRP B CA 1
ATOM 3501 C C . TRP B 2 116 ? 123.91667 96.38852 85.50681 1.000 67.14190 116 TRP B C 1
ATOM 3502 O O . TRP B 2 116 ? 124.13641 97.59878 85.42626 1.000 71.57056 116 TRP B O 1
ATOM 3513 N N . SER B 2 117 ? 124.32894 95.52682 84.57972 1.000 75.93011 117 SER B N 1
ATOM 3514 C CA . SER B 2 117 ? 125.06752 95.94296 83.39839 1.000 77.33977 117 SER B CA 1
ATOM 3515 C C . SER B 2 117 ? 124.64537 95.08312 82.21561 1.000 79.11406 117 SER B C 1
ATOM 3516 O O . SER B 2 117 ? 123.92052 94.09560 82.36240 1.000 78.36902 117 SER B O 1
ATOM 3519 N N . LYS B 2 118 ? 125.10750 95.47679 81.02677 1.000 93.51785 118 LYS B N 1
ATOM 3520 C CA . LYS B 2 118 ? 124.76399 94.74205 79.81296 1.000 92.84630 118 LYS B CA 1
ATOM 3521 C C . LYS B 2 118 ? 125.36941 93.34353 79.82349 1.000 93.76478 118 LYS B C 1
ATOM 3522 O O . LYS B 2 118 ? 124.69968 92.36286 79.47979 1.000 93.79282 118 LYS B O 1
ATOM 3524 N N . GLY B 2 119 ? 126.63673 93.23208 80.21001 1.000 96.32530 119 GLY B N 1
ATOM 3525 C CA . GLY B 2 119 ? 127.29239 91.94106 80.27651 1.000 95.32016 119 GLY B CA 1
ATOM 3526 C C . GLY B 2 119 ? 128.15290 91.64240 79.06758 1.000 94.67601 119 GLY B C 1
ATOM 3527 O O . GLY B 2 119 ? 127.96521 92.23939 78.00310 1.000 91.47724 119 GLY B O 1
ATOM 3528 N N . THR B 2 120 ? 129.10169 90.72312 79.21610 1.000 103.09721 120 THR B N 1
ATOM 3529 C CA . THR B 2 120 ? 129.98532 90.36571 78.11851 1.000 101.31711 120 THR B CA 1
ATOM 3530 C C . THR B 2 120 ? 129.99323 88.85902 77.91990 1.000 102.28578 120 THR B C 1
ATOM 3531 O O . THR B 2 120 ? 129.95356 88.10105 78.89233 1.000 100.00843 120 THR B O 1
ATOM 3535 N N . PRO B 2 121 ? 130.04825 88.39622 76.66977 1.000 112.04595 121 PRO B N 1
ATOM 3536 C CA . PRO B 2 121 ? 130.07681 86.95046 76.42077 1.000 111.02087 121 PRO B CA 1
ATOM 3537 C C . PRO B 2 121 ? 131.48985 86.38966 76.39585 1.000 111.13987 121 PRO B C 1
ATOM 3538 O O . PRO B 2 121 ? 132.37602 86.95348 75.74614 1.000 109.07990 121 PRO B O 1
ATOM 3542 N N . VAL B 2 122 ? 131.71412 85.28218 77.09947 1.000 117.83573 122 VAL B N 1
ATOM 3543 C CA . VAL B 2 122 ? 133.01193 84.62121 77.15278 1.000 117.46128 122 VAL B CA 1
ATOM 3544 C C . VAL B 2 122 ? 132.80907 83.18562 76.68960 1.000 117.90458 122 VAL B C 1
ATOM 3545 O O . VAL B 2 122 ? 131.95745 82.46810 77.23155 1.000 117.35140 122 VAL B O 1
ATOM 3549 N N . THR B 2 123 ? 133.58259 82.76803 75.69138 1.000 127.02215 123 THR B N 1
ATOM 3550 C CA . THR B 2 123 ? 133.51350 81.42267 75.14151 1.000 127.17415 123 THR B CA 1
ATOM 3551 C C . THR B 2 123 ? 134.84595 80.71278 75.33740 1.000 128.10785 123 THR B C 1
ATOM 3552 O O . THR B 2 123 ? 135.90748 81.26923 75.03897 1.000 128.26612 123 THR B O 1
ATOM 3554 N N . VAL B 2 124 ? 134.78411 79.48286 75.83608 1.000 128.35217 124 VAL B N 1
ATOM 3555 C CA . VAL B 2 124 ? 135.98552 78.69493 76.07651 1.000 126.81063 124 VAL B CA 1
ATOM 3556 C C . VAL B 2 124 ? 135.95546 77.41757 75.24634 1.000 126.66853 124 VAL B C 1
ATOM 3557 O O . VAL B 2 124 ? 136.89165 76.61972 75.28401 1.000 126.61176 124 VAL B O 1
ATOM 3559 N N . GLN C 2 1 ? 112.78370 132.74058 92.33315 1.000 92.57279 1 GLN D N 1
ATOM 3560 C CA . GLN C 2 1 ? 112.75240 131.44611 91.66383 1.000 95.43337 1 GLN D CA 1
ATOM 3561 C C . GLN C 2 1 ? 111.47303 131.28058 90.85134 1.000 97.37303 1 GLN D C 1
ATOM 3562 O O . GLN C 2 1 ? 110.91007 130.18892 90.77552 1.000 99.67942 1 GLN D O 1
ATOM 3564 N N . VAL C 2 2 ? 111.01620 132.37523 90.24838 1.000 90.29929 2 VAL D N 1
ATOM 3565 C CA . VAL C 2 2 ? 109.81956 132.37803 89.41948 1.000 89.55113 2 VAL D CA 1
ATOM 3566 C C . VAL C 2 2 ? 110.12885 133.09298 88.11295 1.000 89.72176 2 VAL D C 1
ATOM 3567 O O . VAL C 2 2 ? 110.89301 134.06253 88.07747 1.000 93.39382 2 VAL D O 1
ATOM 3571 N N . GLN C 2 3 ? 109.53902 132.59665 87.02974 1.000 91.87058 3 GLN D N 1
ATOM 3572 C CA . GLN C 2 3 ? 109.66991 133.20648 85.71328 1.000 92.75453 3 GLN D CA 1
ATOM 3573 C C . GLN C 2 3 ? 108.42836 134.04737 85.44623 1.000 92.62310 3 GLN D C 1
ATOM 3574 O O . GLN C 2 3 ? 107.30953 133.52400 85.45049 1.000 94.83980 3 GLN D O 1
ATOM 3580 N N . LEU C 2 4 ? 108.62539 135.34075 85.21124 1.000 81.64807 4 LEU D N 1
ATOM 3581 C CA . LEU C 2 4 ? 107.53139 136.29116 85.06675 1.000 83.51665 4 LEU D CA 1
ATOM 3582 C C . LEU C 2 4 ? 107.41964 136.73972 83.61666 1.000 83.13419 4 LEU D C 1
ATOM 3583 O O . LEU C 2 4 ? 108.41567 137.14298 83.00783 1.000 85.64706 4 LEU D O 1
ATOM 3588 N N . VAL C 2 5 ? 106.20829 136.66908 83.07112 1.000 89.49464 5 VAL D N 1
ATOM 3589 C CA . VAL C 2 5 ? 105.92082 137.08705 81.70383 1.000 90.64703 5 VAL D CA 1
ATOM 3590 C C . VAL C 2 5 ? 104.82313 138.13956 81.74940 1.000 92.63168 5 VAL D C 1
ATOM 3591 O O . VAL C 2 5 ? 103.78670 137.93317 82.38992 1.000 90.66840 5 VAL D O 1
ATOM 3595 N N . GLU C 2 6 ? 105.04674 139.25877 81.07087 1.000 101.11277 6 GLU D N 1
ATOM 3596 C CA . GLU C 2 6 ? 104.12597 140.38452 81.10235 1.000 97.96608 6 GLU D CA 1
ATOM 3597 C C . GLU C 2 6 ? 103.26488 140.42922 79.84576 1.000 99.12366 6 GLU D C 1
ATOM 3598 O O . GLU C 2 6 ? 103.63712 139.92222 78.78504 1.000 99.79869 6 GLU D O 1
ATOM 3604 N N . SER C 2 7 ? 102.09887 141.05332 79.98367 1.000 91.36023 7 SER D N 1
ATOM 3605 C CA . SER C 2 7 ? 101.17057 141.21573 78.87157 1.000 91.73878 7 SER D CA 1
ATOM 3606 C C . SER C 2 7 ? 100.25241 142.39131 79.17694 1.000 91.40583 7 SER D C 1
ATOM 3607 O O . SER C 2 7 ? 100.14890 142.84546 80.31970 1.000 93.57539 7 SER D O 1
ATOM 3610 N N . GLY C 2 8 ? 99.57849 142.87325 78.13498 1.000 101.34151 8 GLY D N 1
ATOM 3611 C CA . GLY C 2 8 ? 98.63760 143.96983 78.24661 1.000 100.50754 8 GLY D CA 1
ATOM 3612 C C . GLY C 2 8 ? 99.15821 145.30646 77.76775 1.000 102.15179 8 GLY D C 1
ATOM 3613 O O . GLY C 2 8 ? 98.41543 146.29461 77.82559 1.000 99.79902 8 GLY D O 1
ATOM 3614 N N . GLY C 2 9 ? 100.39887 145.37623 77.29770 1.000 118.24345 9 GLY D N 1
ATOM 3615 C CA . GLY C 2 9 ? 100.94431 146.62982 76.82366 1.000 118.44133 9 GLY D CA 1
ATOM 3616 C C . GLY C 2 9 ? 100.34195 147.06312 75.50003 1.000 120.08802 9 GLY D C 1
ATOM 3617 O O . GLY C 2 9 ? 99.68345 146.30214 74.79001 1.000 119.20901 9 GLY D O 1
ATOM 3618 N N . GLY C 2 10 ? 100.57710 148.31998 75.16878 1.000 129.11472 10 GLY D N 1
ATOM 3619 C CA . GLY C 2 10 ? 100.07948 148.88263 73.92915 1.000 129.01073 10 GLY D CA 1
ATOM 3620 C C . GLY C 2 10 ? 99.88719 150.37929 74.06089 1.000 128.91841 10 GLY D C 1
ATOM 3621 O O . GLY C 2 10 ? 100.20119 150.98610 75.08101 1.000 128.13482 10 GLY D O 1
ATOM 3622 N N . LEU C 2 11 ? 99.35900 150.96466 72.98971 1.000 133.99465 11 LEU D N 1
ATOM 3623 C CA . LEU C 2 11 ? 99.08314 152.39305 72.94477 1.000 132.86914 11 LEU D CA 1
ATOM 3624 C C . LEU C 2 11 ? 97.65889 152.66866 73.40680 1.000 133.76144 11 LEU D C 1
ATOM 3625 O O . LEU C 2 11 ? 96.72277 151.95438 73.03711 1.000 133.20469 11 LEU D O 1
ATOM 3627 N N . VAL C 2 12 ? 97.50214 153.71261 74.22077 1.000 137.72802 12 VAL D N 1
ATOM 3628 C CA . VAL C 2 12 ? 96.20918 154.09034 74.77129 1.000 137.45693 12 VAL D CA 1
ATOM 3629 C C . VAL C 2 12 ? 96.02112 155.59155 74.59266 1.000 138.60519 12 VAL D C 1
ATOM 3630 O O . VAL C 2 12 ? 96.98037 156.34988 74.43369 1.000 138.11035 12 VAL D O 1
ATOM 3634 N N . GLN C 2 13 ? 94.75987 156.01306 74.60859 1.000 140.99847 13 GLN D N 1
ATOM 3635 C CA . GLN C 2 13 ? 94.42668 157.42122 74.48443 1.000 140.92669 13 GLN D CA 1
ATOM 3636 C C . GLN C 2 13 ? 94.65689 158.14361 75.81029 1.000 140.70381 13 GLN D C 1
ATOM 3637 O O . GLN C 2 13 ? 94.88209 157.52987 76.85696 1.000 140.38195 13 GLN D O 1
ATOM 3639 N N . ALA C 2 14 ? 94.60513 159.47173 75.75274 1.000 144.51067 14 ALA D N 1
ATOM 3640 C CA . ALA C 2 14 ? 94.79474 160.28117 76.94788 1.000 144.85369 14 ALA D CA 1
ATOM 3641 C C . ALA C 2 14 ? 93.64004 160.07974 77.92143 1.000 144.86329 14 ALA D C 1
ATOM 3642 O O . ALA C 2 14 ? 92.47813 159.97216 77.51829 1.000 144.79027 14 ALA D O 1
ATOM 3644 N N . GLU C 2 15 ? 93.97262 160.03004 79.21370 1.000 137.95352 15 GLU D N 1
ATOM 3645 C CA . GLU C 2 15 ? 92.99348 159.81014 80.28059 1.000 136.90375 15 GLU D CA 1
ATOM 3646 C C . GLU C 2 15 ? 92.19440 158.52898 80.04724 1.000 137.90854 15 GLU D C 1
ATOM 3647 O O . GLU C 2 15 ? 90.98519 158.47717 80.28028 1.000 137.68064 15 GLU D O 1
ATOM 3649 N N . GLY C 2 16 ? 92.87470 157.48874 79.58382 1.000 131.35064 16 GLY D N 1
ATOM 3650 C CA . GLY C 2 16 ? 92.25696 156.20642 79.30673 1.000 129.80481 16 GLY D CA 1
ATOM 3651 C C . GLY C 2 16 ? 92.34988 155.24555 80.47109 1.000 131.15281 16 GLY D C 1
ATOM 3652 O O . GLY C 2 16 ? 92.40744 155.64522 81.63818 1.000 130.80961 16 GLY D O 1
ATOM 3653 N N . SER C 2 17 ? 92.36064 153.95397 80.14871 1.000 122.92293 17 SER D N 1
ATOM 3654 C CA . SER C 2 17 ? 92.47486 152.91306 81.15973 1.000 122.27287 17 SER D CA 1
ATOM 3655 C C . SER C 2 17 ? 93.22036 151.72909 80.56214 1.000 121.15045 17 SER D C 1
ATOM 3656 O O . SER C 2 17 ? 93.05647 151.42074 79.37914 1.000 121.58036 17 SER D O 1
ATOM 3659 N N . LEU C 2 18 ? 94.03383 151.07197 81.38670 1.000 108.93940 18 LEU D N 1
ATOM 3660 C CA . LEU C 2 18 ? 94.82451 149.93024 80.94793 1.000 106.99086 18 LEU D CA 1
ATOM 3661 C C . LEU C 2 18 ? 94.96308 148.95268 82.10744 1.000 107.03738 18 LEU D C 1
ATOM 3662 O O . LEU C 2 18 ? 94.77212 149.30932 83.27059 1.000 105.50835 18 LEU D O 1
ATOM 3667 N N . ARG C 2 19 ? 95.28780 147.70087 81.78402 1.000 99.53141 19 ARG D N 1
ATOM 3668 C CA . ARG C 2 19 ? 95.38758 146.64272 82.79062 1.000 97.55855 19 ARG D CA 1
ATOM 3669 C C . ARG C 2 19 ? 96.53931 145.71889 82.40630 1.000 97.40801 19 ARG D C 1
ATOM 3670 O O . ARG C 2 19 ? 96.37865 144.83909 81.55638 1.000 99.77618 19 ARG D O 1
ATOM 3678 N N . LEU C 2 20 ? 97.69473 145.91964 83.03317 1.000 84.91726 20 LEU D N 1
ATOM 3679 C CA . LEU C 2 20 ? 98.84563 145.06182 82.79029 1.000 84.46614 20 LEU D CA 1
ATOM 3680 C C . LEU C 2 20 ? 98.75213 143.80016 83.63571 1.000 83.78939 20 LEU D C 1
ATOM 3681 O O . LEU C 2 20 ? 98.28334 143.83404 84.77699 1.000 86.59198 20 LEU D O 1
ATOM 3686 N N . SER C 2 21 ? 99.19560 142.68239 83.06774 1.000 82.52594 21 SER D N 1
ATOM 3687 C CA . SER C 2 21 ? 99.20210 141.40788 83.76368 1.000 82.15532 21 SER D CA 1
ATOM 3688 C C . SER C 2 21 ? 100.60845 140.82681 83.76009 1.000 85.09711 21 SER D C 1
ATOM 3689 O O . SER C 2 21 ? 101.36286 140.97361 82.79514 1.000 88.56141 21 SER D O 1
ATOM 3692 N N . CYS C 2 22 ? 100.95218 140.16164 84.86391 1.000 77.48191 22 CYS D N 1
ATOM 3693 C CA . CYS C 2 22 ? 102.26508 139.53804 85.05006 1.000 78.08461 22 CYS D CA 1
ATOM 3694 C C . CYS C 2 22 ? 102.01157 138.12107 85.55978 1.000 77.80700 22 CYS D C 1
ATOM 3695 O O . CYS C 2 22 ? 101.60264 137.92988 86.70751 1.000 80.57335 22 CYS D O 1
ATOM 3698 N N . ALA C 2 23 ? 102.23765 137.13649 84.69422 1.000 85.22236 23 ALA D N 1
ATOM 3699 C CA . ALA C 2 23 ? 101.99435 135.74566 85.04503 1.000 84.77245 23 ALA D CA 1
ATOM 3700 C C . ALA C 2 23 ? 103.29441 135.05705 85.43123 1.000 81.57192 23 ALA D C 1
ATOM 3701 O O . ALA C 2 23 ? 104.36011 135.35520 84.88510 1.000 82.03644 23 ALA D O 1
ATOM 3703 N N . ALA C 2 24 ? 103.19864 134.12250 86.37205 1.000 79.21501 24 ALA D N 1
ATOM 3704 C CA . ALA C 2 24 ? 104.35570 133.42195 86.90877 1.000 80.93667 24 ALA D CA 1
ATOM 3705 C C . ALA C 2 24 ? 104.29284 131.95293 86.52302 1.000 85.49855 24 ALA D C 1
ATOM 3706 O O . ALA C 2 24 ? 103.23369 131.32448 86.61956 1.000 84.98048 24 ALA D O 1
ATOM 3708 N N . SER C 2 25 ? 105.42907 131.41336 86.08470 1.000 91.65833 25 SER D N 1
ATOM 3709 C CA . SER C 2 25 ? 105.54443 129.99851 85.73904 1.000 90.73568 25 SER D CA 1
ATOM 3710 C C . SER C 2 25 ? 106.21355 129.27796 86.90634 1.000 94.00256 25 SER D C 1
ATOM 3711 O O . SER C 2 25 ? 107.41724 129.02120 86.91373 1.000 94.21587 25 SER D O 1
ATOM 3713 N N . GLY C 2 26 ? 105.40611 128.95291 87.91248 1.000 87.12507 26 GLY D N 1
ATOM 3714 C CA . GLY C 2 26 ? 105.90213 128.25932 89.08467 1.000 83.38279 26 GLY D CA 1
ATOM 3715 C C . GLY C 2 26 ? 104.87197 128.14555 90.18854 1.000 86.69006 26 GLY D C 1
ATOM 3716 O O . GLY C 2 26 ? 103.86327 128.85690 90.18066 1.000 90.15457 26 GLY D O 1
ATOM 3717 N N . ARG C 2 27 ? 105.11353 127.25343 91.14499 1.000 79.34577 27 ARG D N 1
ATOM 3718 C CA . ARG C 2 27 ? 104.20962 127.05339 92.26916 1.000 76.70454 27 ARG D CA 1
ATOM 3719 C C . ARG C 2 27 ? 104.58527 127.88454 93.48871 1.000 74.32261 27 ARG D C 1
ATOM 3720 O O . ARG C 2 27 ? 103.89610 127.80504 94.51080 1.000 73.14372 27 ARG D O 1
ATOM 3722 N N . THR C 2 28 ? 105.65750 128.66975 93.41015 1.000 64.46627 28 THR D N 1
ATOM 3723 C CA . THR C 2 28 ? 106.11319 129.49538 94.51811 1.000 63.29860 28 THR D CA 1
ATOM 3724 C C . THR C 2 28 ? 105.76737 130.96686 94.33658 1.000 64.17739 28 THR D C 1
ATOM 3725 O O . THR C 2 28 ? 106.29192 131.80850 95.06981 1.000 67.58244 28 THR D O 1
ATOM 3729 N N . PHE C 2 29 ? 104.90146 131.29508 93.37509 1.000 56.80677 29 PHE D N 1
ATOM 3730 C CA . PHE C 2 29 ? 104.51776 132.68640 93.15717 1.000 58.16701 29 PHE D CA 1
ATOM 3731 C C . PHE C 2 29 ? 103.78897 133.26753 94.36097 1.000 54.48157 29 PHE D C 1
ATOM 3732 O O . PHE C 2 29 ? 103.83374 134.48172 94.58550 1.000 51.36242 29 PHE D O 1
ATOM 3740 N N . ARG C 2 30 ? 103.13000 132.42474 95.15038 1.000 54.47924 30 ARG D N 1
ATOM 3741 C CA . ARG C 2 30 ? 102.32848 132.87263 96.27993 1.000 47.27745 30 ARG D CA 1
ATOM 3742 C C . ARG C 2 30 ? 103.14996 133.13027 97.53539 1.000 43.96533 30 ARG D C 1
ATOM 3743 O O . ARG C 2 30 ? 102.58595 133.55318 98.54796 1.000 54.97084 30 ARG D O 1
ATOM 3751 N N . THR C 2 31 ? 104.45676 132.88263 97.50399 1.000 30.61393 31 THR D N 1
ATOM 3752 C CA . THR C 2 31 ? 105.32142 133.14283 98.64611 1.000 34.91034 31 THR D CA 1
ATOM 3753 C C . THR C 2 31 ? 106.25373 134.32601 98.41868 1.000 43.42390 31 THR D C 1
ATOM 3754 O O . THR C 2 31 ? 107.17351 134.53835 99.21429 1.000 45.90538 31 THR D O 1
ATOM 3758 N N . TYR C 2 32 ? 106.04360 135.09746 97.35465 1.000 51.31456 32 TYR D N 1
ATOM 3759 C CA . TYR C 2 32 ? 106.85974 136.26310 97.05369 1.000 40.76276 32 TYR D CA 1
ATOM 3760 C C . TYR C 2 32 ? 105.96213 137.47008 96.83378 1.000 40.56446 32 TYR D C 1
ATOM 3761 O O . TYR C 2 32 ? 104.83258 137.34553 96.35546 1.000 46.46392 32 TYR D O 1
ATOM 3770 N N . GLY C 2 33 ? 106.47689 138.64221 97.18648 1.000 34.81053 33 GLY D N 1
ATOM 3771 C CA . GLY C 2 33 ? 105.74168 139.87156 96.97998 1.000 30.95643 33 GLY D CA 1
ATOM 3772 C C . GLY C 2 33 ? 106.04181 140.50381 95.63925 1.000 39.45477 33 GLY D C 1
ATOM 3773 O O . GLY C 2 33 ? 107.20764 140.69309 95.28542 1.000 53.89322 33 GLY D O 1
ATOM 3774 N N . MET C 2 34 ? 105.00303 140.83943 94.88552 1.000 45.85018 34 MET D N 1
ATOM 3775 C CA . MET C 2 34 ? 105.17538 141.38286 93.54953 1.000 39.68838 34 MET D CA 1
ATOM 3776 C C . MET C 2 34 ? 105.37628 142.89451 93.59105 1.000 54.82780 34 MET D C 1
ATOM 3777 O O . MET C 2 34 ? 105.00119 143.58027 94.54693 1.000 66.65224 34 MET D O 1
ATOM 3782 N N . GLY C 2 35 ? 105.97715 143.40965 92.52209 1.000 49.99305 35 GLY D N 1
ATOM 3783 C CA . GLY C 2 35 ? 106.18550 144.83602 92.37493 1.000 44.38259 35 GLY D CA 1
ATOM 3784 C C . GLY C 2 35 ? 106.41303 145.18893 90.92472 1.000 52.23432 35 GLY D C 1
ATOM 3785 O O . GLY C 2 35 ? 106.77104 144.33807 90.10406 1.000 67.90845 35 GLY D O 1
ATOM 3786 N N . TRP C 2 36 ? 106.20396 146.46516 90.61645 1.000 60.34224 36 TRP D N 1
ATOM 3787 C CA . TRP C 2 36 ? 106.32111 146.97964 89.26071 1.000 63.95796 36 TRP D CA 1
ATOM 3788 C C . TRP C 2 36 ? 107.28552 148.15398 89.24193 1.000 65.54024 36 TRP D C 1
ATOM 3789 O O . TRP C 2 36 ? 107.40087 148.89100 90.22463 1.000 72.74281 36 TRP D O 1
ATOM 3800 N N . PHE C 2 37 ? 107.97923 148.31992 88.12092 1.000 68.95526 37 PHE D N 1
ATOM 3801 C CA . PHE C 2 37 ? 108.94594 149.39447 87.95441 1.000 70.89687 37 PHE D CA 1
ATOM 3802 C C . PHE C 2 37 ? 108.77752 150.04144 86.58910 1.000 77.22719 37 PHE D C 1
ATOM 3803 O O . PHE C 2 37 ? 108.31503 149.40233 85.64082 1.000 83.36623 37 PHE D O 1
ATOM 3811 N N . ARG C 2 38 ? 109.16260 151.30900 86.49921 1.000 92.19683 38 ARG D N 1
ATOM 3812 C CA . ARG C 2 38 ? 108.99166 152.11351 85.30037 1.000 92.89193 38 ARG D CA 1
ATOM 3813 C C . ARG C 2 38 ? 110.34590 152.53389 84.74204 1.000 93.97011 38 ARG D C 1
ATOM 3814 O O . ARG C 2 38 ? 111.26264 152.88701 85.48716 1.000 95.01306 38 ARG D O 1
ATOM 3822 N N . GLN C 2 39 ? 110.46165 152.49437 83.41487 1.000 112.33458 39 GLN D N 1
ATOM 3823 C CA . GLN C 2 39 ? 111.68451 152.88673 82.71438 1.000 115.20286 39 GLN D CA 1
ATOM 3824 C C . GLN C 2 39 ? 111.28188 153.86404 81.61514 1.000 114.09579 39 GLN D C 1
ATOM 3825 O O . GLN C 2 39 ? 110.75559 153.45344 80.57685 1.000 114.75332 39 GLN D O 1
ATOM 3831 N N . ALA C 2 40 ? 111.49821 155.14512 81.86162 1.000 122.07278 40 ALA D N 1
ATOM 3832 C CA . ALA C 2 40 ? 111.21799 156.19920 80.90249 1.000 122.19430 40 ALA D CA 1
ATOM 3833 C C . ALA C 2 40 ? 112.45470 156.49520 80.06686 1.000 124.68670 40 ALA D C 1
ATOM 3834 O O . ALA C 2 40 ? 113.57255 156.13514 80.44739 1.000 125.61584 40 ALA D O 1
ATOM 3836 N N . PRO C 2 41 ? 112.28949 157.12362 78.90379 1.000 132.74456 41 PRO D N 1
ATOM 3837 C CA . PRO C 2 41 ? 113.46110 157.54991 78.12880 1.000 132.76471 41 PRO D CA 1
ATOM 3838 C C . PRO C 2 41 ? 114.35132 158.47814 78.94230 1.000 132.50616 41 PRO D C 1
ATOM 3839 O O . PRO C 2 41 ? 113.91773 159.53151 79.41492 1.000 132.33175 41 PRO D O 1
ATOM 3843 N N . GLY C 2 42 ? 115.60960 158.07900 79.10273 1.000 131.80922 42 GLY D N 1
ATOM 3844 C CA . GLY C 2 42 ? 116.51694 158.80798 79.96190 1.000 131.81415 42 GLY D CA 1
ATOM 3845 C C . GLY C 2 42 ? 116.24467 158.52590 81.43293 1.000 133.07023 42 GLY D C 1
ATOM 3846 O O . GLY C 2 42 ? 115.44957 157.66030 81.80253 1.000 131.60069 42 GLY D O 1
ATOM 3847 N N . LYS C 2 43 ? 116.93033 159.29069 82.27482 1.000 131.34717 43 LYS D N 1
ATOM 3848 C CA . LYS C 2 43 ? 116.81296 159.18796 83.74125 1.000 130.67154 43 LYS D CA 1
ATOM 3849 C C . LYS C 2 43 ? 117.15834 157.74735 84.13625 1.000 131.19404 43 LYS D C 1
ATOM 3850 O O . LYS C 2 43 ? 118.14826 157.19086 83.63674 1.000 130.44778 43 LYS D O 1
ATOM 3852 N N . GLU C 2 44 ? 116.37895 157.11977 85.01385 1.000 117.19163 44 GLU D N 1
ATOM 3853 C CA . GLU C 2 44 ? 116.64144 155.75511 85.44655 1.000 115.55255 44 GLU D CA 1
ATOM 3854 C C . GLU C 2 44 ? 115.31600 155.09390 85.80198 1.000 115.97912 44 GLU D C 1
ATOM 3855 O O . GLU C 2 44 ? 114.24051 155.66652 85.60564 1.000 116.59315 44 GLU D O 1
ATOM 3857 N N . ARG C 2 45 ? 115.40069 153.87340 86.32467 1.000 101.20964 45 ARG D N 1
ATOM 3858 C CA . ARG C 2 45 ? 114.20570 153.14826 86.72967 1.000 99.17224 45 ARG D CA 1
ATOM 3859 C C . ARG C 2 45 ? 113.55939 153.80191 87.94584 1.000 98.35886 45 ARG D C 1
ATOM 3860 O O . ARG C 2 45 ? 114.23575 154.33210 88.83099 1.000 100.75194 45 ARG D O 1
ATOM 3868 N N . GLU C 2 46 ? 112.23035 153.75567 87.98185 1.000 86.44113 46 GLU D N 1
ATOM 3869 C CA . GLU C 2 46 ? 111.45452 154.31550 89.07646 1.000 87.95387 46 GLU D CA 1
ATOM 3870 C C . GLU C 2 46 ? 110.50933 153.25734 89.62364 1.000 90.61571 46 GLU D C 1
ATOM 3871 O O . GLU C 2 46 ? 110.10656 152.33343 88.91249 1.000 92.44139 46 GLU D O 1
ATOM 3877 N N . PHE C 2 47 ? 110.16269 153.40006 90.89838 1.000 63.65213 47 PHE D N 1
ATOM 3878 C CA . PHE C 2 47 ? 109.23312 152.49272 91.55256 1.000 61.52230 47 PHE D CA 1
ATOM 3879 C C . PHE C 2 47 ? 107.80185 152.94960 91.30730 1.000 60.78202 47 PHE D C 1
ATOM 3880 O O . PHE C 2 47 ? 107.50511 154.14647 91.34669 1.000 64.16718 47 PHE D O 1
ATOM 3888 N N . VAL C 2 48 ? 106.91615 151.98945 91.04910 1.000 55.11029 48 VAL D N 1
ATOM 3889 C CA . VAL C 2 48 ? 105.51225 152.26630 90.75087 1.000 59.27095 48 VAL D CA 1
ATOM 3890 C C . VAL C 2 48 ? 104.59593 151.76192 91.86301 1.000 62.01719 48 VAL D C 1
ATOM 3891 O O . VAL C 2 48 ? 103.89513 152.54586 92.50358 1.000 71.05119 48 VAL D O 1
ATOM 3895 N N . ALA C 2 49 ? 104.58819 150.45411 92.10530 1.000 48.89344 49 ALA D N 1
ATOM 3896 C CA . ALA C 2 49 ? 103.70220 149.87117 93.10384 1.000 46.37700 49 ALA D CA 1
ATOM 3897 C C . ALA C 2 49 ? 104.25848 148.51887 93.52094 1.000 49.98218 49 ALA D C 1
ATOM 3898 O O . ALA C 2 49 ? 105.10562 147.93918 92.83985 1.000 60.08308 49 ALA D O 1
ATOM 3900 N N . ALA C 2 50 ? 103.77713 148.02640 94.65962 1.000 41.40999 50 ALA D N 1
ATOM 3901 C CA . ALA C 2 50 ? 104.17328 146.70915 95.14024 1.000 37.04035 50 ALA D CA 1
ATOM 3902 C C . ALA C 2 50 ? 103.17248 146.24008 96.18366 1.000 40.74840 50 ALA D C 1
ATOM 3903 O O . ALA C 2 50 ? 102.40303 147.03373 96.73653 1.000 61.62805 50 ALA D O 1
ATOM 3905 N N . LEU C 2 51 ? 103.19681 144.93443 96.44391 1.000 25.47096 51 LEU D N 1
ATOM 3906 C CA . LEU C 2 51 ? 102.33859 144.33435 97.45615 1.000 34.34996 51 LEU D CA 1
ATOM 3907 C C . LEU C 2 51 ? 102.99531 143.05676 97.95795 1.000 36.87647 51 LEU D C 1
ATOM 3908 O O . LEU C 2 51 ? 103.89424 142.50732 97.31959 1.000 42.43045 51 LEU D O 1
ATOM 3913 N N . ASN C 2 52 ? 102.54271 142.58753 99.11701 1.000 27.45899 52 ASN D N 1
ATOM 3914 C CA . ASN C 2 52 ? 103.12037 141.41042 99.74297 1.000 25.34578 52 ASN D CA 1
ATOM 3915 C C . ASN C 2 52 ? 102.44584 140.15090 99.20377 1.000 30.77635 52 ASN D C 1
ATOM 3916 O O . ASN C 2 52 ? 101.63493 140.20266 98.27560 1.000 47.48686 52 ASN D O 1
ATOM 3921 N N . TRP C 2 53 ? 102.78534 138.99999 99.79091 1.000 27.91229 53 TRP D N 1
ATOM 3922 C CA . TRP C 2 53 ? 102.38040 137.72250 99.21097 1.000 26.18755 53 TRP D CA 1
ATOM 3923 C C . TRP C 2 53 ? 100.86843 137.53341 99.24148 1.000 24.50313 53 TRP D C 1
ATOM 3924 O O . TRP C 2 53 ? 100.28474 137.03054 98.27546 1.000 37.93335 53 TRP D O 1
ATOM 3935 N N . SER C 2 54 ? 100.21542 137.92177 100.33430 1.000 26.64786 54 SER D N 1
ATOM 3936 C CA . SER C 2 54 ? 98.77775 137.72115 100.45299 1.000 19.33103 54 SER D CA 1
ATOM 3937 C C . SER C 2 54 ? 97.96208 138.80019 99.75729 1.000 22.17131 54 SER D C 1
ATOM 3938 O O . SER C 2 54 ? 96.76187 138.60307 99.54646 1.000 27.72618 54 SER D O 1
ATOM 3941 N N . GLY C 2 55 ? 98.57245 139.92211 99.39217 1.000 20.91647 55 GLY D N 1
ATOM 3942 C CA . GLY C 2 55 ? 97.84650 141.01448 98.78564 1.000 25.76996 55 GLY D CA 1
ATOM 3943 C C . GLY C 2 55 ? 97.11913 141.91750 99.75463 1.000 32.18353 55 GLY D C 1
ATOM 3944 O O . GLY C 2 55 ? 96.45307 142.86106 99.31170 1.000 35.42138 55 GLY D O 1
ATOM 3945 N N . SER C 2 56 ? 97.21574 141.65773 101.06050 1.000 24.24937 56 SER D N 1
ATOM 3946 C CA . SER C 2 56 ? 96.54303 142.50404 102.04041 1.000 24.66875 56 SER D CA 1
ATOM 3947 C C . SER C 2 56 ? 97.15220 143.89825 102.08300 1.000 35.85548 56 SER D C 1
ATOM 3948 O O . SER C 2 56 ? 96.42755 144.89617 102.16393 1.000 46.52940 56 SER D O 1
ATOM 3951 N N . SER C 2 57 ? 98.47679 143.98720 102.03025 1.000 35.85947 57 SER D N 1
ATOM 3952 C CA . SER C 2 57 ? 99.19333 145.24868 102.14363 1.000 29.02551 57 SER D CA 1
ATOM 3953 C C . SER C 2 57 ? 99.70703 145.66267 100.77342 1.000 30.22749 57 SER D C 1
ATOM 3954 O O . SER C 2 57 ? 100.32931 144.86118 100.07108 1.000 40.32814 57 SER D O 1
ATOM 3957 N N . THR C 2 58 ? 99.44833 146.91220 100.40055 1.000 40.57288 58 THR D N 1
ATOM 3958 C CA . THR C 2 58 ? 99.77105 147.41662 99.07362 1.000 37.06028 58 THR D CA 1
ATOM 3959 C C . THR C 2 58 ? 100.28181 148.84221 99.19459 1.000 39.42390 58 THR D C 1
ATOM 3960 O O . THR C 2 58 ? 99.66301 149.65993 99.88042 1.000 61.66702 58 THR D O 1
ATOM 3964 N N . TYR C 2 59 ? 101.39923 149.14703 98.53418 1.000 23.70285 59 TYR D N 1
ATOM 3965 C CA . TYR C 2 59 ? 101.94563 150.49542 98.59216 1.000 37.30370 59 TYR D CA 1
ATOM 3966 C C . TYR C 2 59 ? 102.41430 150.93304 97.21375 1.000 47.21224 59 TYR D C 1
ATOM 3967 O O . TYR C 2 59 ? 103.04107 150.16699 96.47854 1.000 56.39124 59 TYR D O 1
ATOM 3976 N N . TYR C 2 60 ? 102.11577 152.18443 96.88252 1.000 59.79603 60 TYR D N 1
ATOM 3977 C CA . TYR C 2 60 ? 102.42420 152.77567 95.58849 1.000 59.73748 60 TYR D CA 1
ATOM 3978 C C . TYR C 2 60 ? 103.46953 153.87606 95.76290 1.000 60.15189 60 TYR D C 1
ATOM 3979 O O . TYR C 2 60 ? 104.00568 154.08981 96.85280 1.000 63.39036 60 TYR D O 1
ATOM 3988 N N . ALA C 2 61 ? 103.75753 154.57385 94.67052 1.000 68.40038 61 ALA D N 1
ATOM 3989 C CA . ALA C 2 61 ? 104.61745 155.74459 94.70297 1.000 69.49625 61 ALA D CA 1
ATOM 3990 C C . ALA C 2 61 ? 103.77430 157.00924 94.82042 1.000 79.65856 61 ALA D C 1
ATOM 3991 O O . ALA C 2 61 ? 102.56725 157.00632 94.56947 1.000 80.36333 61 ALA D O 1
ATOM 3993 N N . ASP C 2 62 ? 104.43205 158.10216 95.21339 1.000 92.83332 62 ASP D N 1
ATOM 3994 C CA . ASP C 2 62 ? 103.71689 159.35639 95.42945 1.000 89.18987 62 ASP D CA 1
ATOM 3995 C C . ASP C 2 62 ? 103.11391 159.88741 94.13452 1.000 90.05475 62 ASP D C 1
ATOM 3996 O O . ASP C 2 62 ? 101.96947 160.35529 94.12040 1.000 85.51087 62 ASP D O 1
ATOM 3998 N N . SER C 2 63 ? 103.86687 159.82104 93.03459 1.000 95.13771 63 SER D N 1
ATOM 3999 C CA . SER C 2 63 ? 103.39967 160.40780 91.78284 1.000 94.78207 63 SER D CA 1
ATOM 4000 C C . SER C 2 63 ? 102.25170 159.61498 91.17138 1.000 95.95281 63 SER D C 1
ATOM 4001 O O . SER C 2 63 ? 101.43968 160.17850 90.42927 1.000 96.61551 63 SER D O 1
ATOM 4004 N N . VAL C 2 64 ? 102.16559 158.31519 91.46237 1.000 89.68161 64 VAL D N 1
ATOM 4005 C CA . VAL C 2 64 ? 101.15315 157.45733 90.85920 1.000 87.34602 64 VAL D CA 1
ATOM 4006 C C . VAL C 2 64 ? 100.04379 157.08678 91.82943 1.000 86.16730 64 VAL D C 1
ATOM 4007 O O . VAL C 2 64 ? 99.13035 156.33990 91.45362 1.000 86.35385 64 VAL D O 1
ATOM 4011 N N . LYS C 2 65 ? 100.09171 157.58021 93.06341 1.000 90.23682 65 LYS D N 1
ATOM 4012 C CA . LYS C 2 65 ? 99.10791 157.18518 94.06122 1.000 91.32419 65 LYS D CA 1
ATOM 4013 C C . LYS C 2 65 ? 97.73952 157.76686 93.73116 1.000 92.38445 65 LYS D C 1
ATOM 4014 O O . LYS C 2 65 ? 97.61677 158.93028 93.33887 1.000 93.20799 65 LYS D O 1
ATOM 4020 N N . GLY C 2 66 ? 96.70511 156.94319 93.89251 1.000 96.57638 66 GLY D N 1
ATOM 4021 C CA . GLY C 2 66 ? 95.34414 157.34600 93.63350 1.000 96.26663 66 GLY D CA 1
ATOM 4022 C C . GLY C 2 66 ? 94.80503 156.95730 92.27333 1.000 98.44999 66 GLY D C 1
ATOM 4023 O O . GLY C 2 66 ? 93.58437 156.97238 92.08119 1.000 100.66695 66 GLY D O 1
ATOM 4024 N N . ARG C 2 67 ? 95.67232 156.60666 91.32475 1.000 103.64693 67 ARG D N 1
ATOM 4025 C CA . ARG C 2 67 ? 95.23805 156.20960 89.99240 1.000 104.29241 67 ARG D CA 1
ATOM 4026 C C . ARG C 2 67 ? 95.54182 154.75998 89.65542 1.000 108.72447 67 ARG D C 1
ATOM 4027 O O . ARG C 2 67 ? 94.78475 154.14627 88.90161 1.000 110.50999 67 ARG D O 1
ATOM 4035 N N . PHE C 2 68 ? 96.62232 154.19883 90.18962 1.000 100.95889 68 PHE D N 1
ATOM 4036 C CA . PHE C 2 68 ? 97.04309 152.84023 89.87533 1.000 96.70706 68 PHE D CA 1
ATOM 4037 C C . PHE C 2 68 ? 96.68582 151.92567 91.03713 1.000 95.79248 68 PHE D C 1
ATOM 4038 O O . PHE C 2 68 ? 96.92904 152.26874 92.19821 1.000 94.15766 68 PHE D O 1
ATOM 4046 N N . THR C 2 69 ? 96.10695 150.76962 90.72472 1.000 87.15695 69 THR D N 1
ATOM 4047 C CA . THR C 2 69 ? 95.74014 149.77858 91.72931 1.000 83.75738 69 THR D CA 1
ATOM 4048 C C . THR C 2 69 ? 96.34308 148.43743 91.34110 1.000 87.17515 69 THR D C 1
ATOM 4049 O O . THR C 2 69 ? 96.07625 147.92844 90.24938 1.000 87.62164 69 THR D O 1
ATOM 4053 N N . ILE C 2 70 ? 97.14122 147.86064 92.23424 1.000 70.79620 70 ILE D N 1
ATOM 4054 C CA . ILE C 2 70 ? 97.82445 146.59802 91.98114 1.000 68.17411 70 ILE D CA 1
ATOM 4055 C C . ILE C 2 70 ? 97.22760 145.53172 92.88609 1.000 63.50367 70 ILE D C 1
ATOM 4056 O O . ILE C 2 70 ? 97.07964 145.74314 94.09542 1.000 63.60228 70 ILE D O 1
ATOM 4061 N N . SER C 2 71 ? 96.87217 144.39416 92.29671 1.000 58.53845 71 SER D N 1
ATOM 4062 C CA . SER C 2 71 ? 96.32754 143.26718 93.04077 1.000 58.78081 71 SER D CA 1
ATOM 4063 C C . SER C 2 71 ? 96.96457 141.99305 92.50189 1.000 58.43323 71 SER D C 1
ATOM 4064 O O . SER C 2 71 ? 97.80655 142.02851 91.60094 1.000 61.00518 71 SER D O 1
ATOM 4067 N N . ARG C 2 72 ? 96.55250 140.85225 93.04427 1.000 48.21383 72 ARG D N 1
ATOM 4068 C CA . ARG C 2 72 ? 97.10640 139.58450 92.59701 1.000 48.92757 72 ARG D CA 1
ATOM 4069 C C . ARG C 2 72 ? 96.08602 138.48255 92.82548 1.000 54.36978 72 ARG D C 1
ATOM 4070 O O . ARG C 2 72 ? 95.17191 138.61404 93.64258 1.000 58.87916 72 ARG D O 1
ATOM 4078 N N . ASP C 2 73 ? 96.25999 137.39075 92.08449 1.000 66.65726 73 ASP D N 1
ATOM 4079 C CA . ASP C 2 73 ? 95.43482 136.19259 92.20531 1.000 62.59196 73 ASP D CA 1
ATOM 4080 C C . ASP C 2 73 ? 96.39302 135.01618 92.36294 1.000 62.81417 73 ASP D C 1
ATOM 4081 O O . ASP C 2 73 ? 97.11365 134.66099 91.42268 1.000 66.26278 73 ASP D O 1
ATOM 4086 N N . ASN C 2 74 ? 96.41499 134.43298 93.56327 1.000 61.87481 74 ASN D N 1
ATOM 4087 C CA . ASN C 2 74 ? 97.25699 133.27224 93.81901 1.000 67.00287 74 ASN D CA 1
ATOM 4088 C C . ASN C 2 74 ? 96.66043 131.99045 93.25611 1.000 71.00023 74 ASN D C 1
ATOM 4089 O O . ASN C 2 74 ? 97.38518 131.00308 93.09811 1.000 70.21091 74 ASN D O 1
ATOM 4094 N N . ALA C 2 75 ? 95.35840 131.97605 92.96504 1.000 77.94207 75 ALA D N 1
ATOM 4095 C CA . ALA C 2 75 ? 94.75340 130.80238 92.34621 1.000 76.98680 75 ALA D CA 1
ATOM 4096 C C . ALA C 2 75 ? 95.20814 130.64052 90.90156 1.000 79.26114 75 ALA D C 1
ATOM 4097 O O . ALA C 2 75 ? 95.48861 129.52189 90.45692 1.000 78.89344 75 ALA D O 1
ATOM 4099 N N . LYS C 2 76 ? 95.28871 131.74159 90.15980 1.000 81.20680 76 LYS D N 1
ATOM 4100 C CA . LYS C 2 76 ? 95.77223 131.72742 88.78733 1.000 78.86787 76 LYS D CA 1
ATOM 4101 C C . LYS C 2 76 ? 97.26227 132.02143 88.68492 1.000 78.68182 76 LYS D C 1
ATOM 4102 O O . LYS C 2 76 ? 97.79946 132.02736 87.57236 1.000 81.12850 76 LYS D O 1
ATOM 4108 N N . ASN C 2 77 ? 97.93290 132.26345 89.81205 1.000 74.35151 77 ASN D N 1
ATOM 4109 C CA . ASN C 2 77 ? 99.36174 132.57357 89.84340 1.000 73.52464 77 ASN D CA 1
ATOM 4110 C C . ASN C 2 77 ? 99.69102 133.75784 88.93826 1.000 75.40153 77 ASN D C 1
ATOM 4111 O O . ASN C 2 77 ? 100.46980 133.64927 87.98949 1.000 76.78182 77 ASN D O 1
ATOM 4116 N N . THR C 2 78 ? 99.08807 134.90684 89.23697 1.000 74.97487 78 THR D N 1
ATOM 4117 C CA . THR C 2 78 ? 99.32393 136.08821 88.41906 1.000 74.88882 78 THR D CA 1
ATOM 4118 C C . THR C 2 78 ? 99.10569 137.34512 89.24608 1.000 74.39111 78 THR D C 1
ATOM 4119 O O . THR C 2 78 ? 98.55028 137.30305 90.34477 1.000 80.80100 78 THR D O 1
ATOM 4123 N N . ALA C 2 79 ? 99.56675 138.46916 88.70420 1.000 74.47095 79 ALA D N 1
ATOM 4124 C CA . ALA C 2 79 ? 99.38590 139.77274 89.32339 1.000 72.86294 79 ALA D CA 1
ATOM 4125 C C . ALA C 2 79 ? 98.86437 140.75429 88.28589 1.000 72.90655 79 ALA D C 1
ATOM 4126 O O . ALA C 2 79 ? 99.17501 140.64569 87.09725 1.000 79.84283 79 ALA D O 1
ATOM 4128 N N . TYR C 2 80 ? 98.06726 141.71503 88.74311 1.000 71.85374 80 TYR D N 1
ATOM 4129 C CA . TYR C 2 80 ? 97.44467 142.69167 87.86797 1.000 73.96874 80 TYR D CA 1
ATOM 4130 C C . TYR C 2 80 ? 97.74463 144.10232 88.35418 1.000 76.65522 80 TYR D C 1
ATOM 4131 O O . TYR C 2 80 ? 97.85444 144.36007 89.55618 1.000 82.62491 80 TYR D O 1
ATOM 4140 N N . LEU C 2 81 ? 97.86028 145.01878 87.39543 1.000 81.89404 81 LEU D N 1
ATOM 4141 C CA . LEU C 2 81 ? 98.02079 146.44042 87.67851 1.000 79.88052 81 LEU D CA 1
ATOM 4142 C C . LEU C 2 81 ? 97.06392 147.21625 86.78744 1.000 81.46000 81 LEU D C 1
ATOM 4143 O O . LEU C 2 81 ? 97.24637 147.25053 85.56778 1.000 87.51312 81 LEU D O 1
ATOM 4148 N N . GLN C 2 82 ? 96.04768 147.82938 87.38774 1.000 91.89832 82 GLN D N 1
ATOM 4149 C CA . GLN C 2 82 ? 95.04876 148.60841 86.66844 1.000 94.48014 82 GLN D CA 1
ATOM 4150 C C . GLN C 2 82 ? 95.41463 150.08197 86.76596 1.000 95.66611 82 GLN D C 1
ATOM 4151 O O . GLN C 2 82 ? 95.49967 150.63226 87.86947 1.000 92.48431 82 GLN D O 1
ATOM 4157 N N . MET C 2 83 ? 95.62483 150.71171 85.61417 1.000 109.38976 83 MET D N 1
ATOM 4158 C CA . MET C 2 83 ? 95.98761 152.11806 85.52242 1.000 108.75011 83 MET D CA 1
ATOM 4159 C C . MET C 2 83 ? 94.80482 152.89684 84.95970 1.000 110.62153 83 MET D C 1
ATOM 4160 O O . MET C 2 83 ? 94.30615 152.57656 83.87479 1.000 112.77511 83 MET D O 1
ATOM 4165 N N . ASN C 2 84 ? 94.36056 153.91180 85.69765 1.000 115.31950 84 ASN D N 1
ATOM 4166 C CA . ASN C 2 84 ? 93.23911 154.75601 85.31015 1.000 116.50331 84 ASN D CA 1
ATOM 4167 C C . ASN C 2 84 ? 93.70258 156.19906 85.18160 1.000 118.75957 84 ASN D C 1
ATOM 4168 O O . ASN C 2 84 ? 94.57452 156.64806 85.93233 1.000 120.23673 84 ASN D O 1
ATOM 4173 N N . SER C 2 85 ? 93.11016 156.92041 84.22743 1.000 125.15371 85 SER D N 1
ATOM 4174 C CA . SER C 2 85 ? 93.40952 158.33098 83.97870 1.000 125.82017 85 SER D CA 1
ATOM 4175 C C . SER C 2 85 ? 94.90581 158.52745 83.71364 1.000 126.62800 85 SER D C 1
ATOM 4176 O O . SER C 2 85 ? 95.62183 159.21357 84.44546 1.000 126.27956 85 SER D O 1
ATOM 4179 N N . LEU C 2 86 ? 95.35637 157.89390 82.63497 1.000 124.66189 86 LEU D N 1
ATOM 4180 C CA . LEU C 2 86 ? 96.76646 157.92811 82.28587 1.000 125.62360 86 LEU D CA 1
ATOM 4181 C C . LEU C 2 86 ? 97.18004 159.32827 81.84193 1.000 126.09914 86 LEU D C 1
ATOM 4182 O O . LEU C 2 86 ? 96.36034 160.14935 81.42216 1.000 125.06844 86 LEU D O 1
ATOM 4187 N N . LYS C 2 87 ? 98.47440 159.59002 81.94125 1.000 129.11232 87 LYS D N 1
ATOM 4188 C CA . LYS C 2 87 ? 99.07881 160.86718 81.60362 1.000 127.71631 87 LYS D CA 1
ATOM 4189 C C . LYS C 2 87 ? 100.24058 160.63305 80.65299 1.000 127.65293 87 LYS D C 1
ATOM 4190 O O . LYS C 2 87 ? 100.79311 159.52915 80.59723 1.000 127.10838 87 LYS D O 1
ATOM 4196 N N . PRO C 2 88 ? 100.62714 161.64935 79.87567 1.000 133.00951 88 PRO D N 1
ATOM 4197 C CA . PRO C 2 88 ? 101.76622 161.47031 78.95956 1.000 133.36471 88 PRO D CA 1
ATOM 4198 C C . PRO C 2 88 ? 103.05562 161.08782 79.66309 1.000 132.96518 88 PRO D C 1
ATOM 4199 O O . PRO C 2 88 ? 103.92058 160.45226 79.04752 1.000 132.11661 88 PRO D O 1
ATOM 4203 N N . GLU C 2 89 ? 103.21432 161.45666 80.93599 1.000 128.16607 89 GLU D N 1
ATOM 4204 C CA . GLU C 2 89 ? 104.40106 161.06175 81.68470 1.000 127.93098 89 GLU D CA 1
ATOM 4205 C C . GLU C 2 89 ? 104.45488 159.56094 81.94100 1.000 127.46388 89 GLU D C 1
ATOM 4206 O O . GLU C 2 89 ? 105.51439 159.04776 82.31573 1.000 126.19306 89 GLU D O 1
ATOM 4208 N N . ASP C 2 90 ? 103.34347 158.84882 81.75101 1.000 122.18581 90 ASP D N 1
ATOM 4209 C CA . ASP C 2 90 ? 103.30610 157.41088 81.98222 1.000 121.63912 90 ASP D CA 1
ATOM 4210 C C . ASP C 2 90 ? 103.85802 156.60076 80.81660 1.000 121.24194 90 ASP D C 1
ATOM 4211 O O . ASP C 2 90 ? 104.03482 155.38625 80.96100 1.000 119.30584 90 ASP D O 1
ATOM 4216 N N . THR C 2 91 ? 104.12983 157.23172 79.67619 1.000 124.66569 91 THR D N 1
ATOM 4217 C CA . THR C 2 91 ? 104.68230 156.52877 78.52195 1.000 125.43923 91 THR D CA 1
ATOM 4218 C C . THR C 2 91 ? 106.08451 156.03764 78.85754 1.000 125.80404 91 THR D C 1
ATOM 4219 O O . THR C 2 91 ? 107.02599 156.83382 78.93532 1.000 125.71672 91 THR D O 1
ATOM 4223 N N . ALA C 2 92 ? 106.22769 154.73287 79.05292 1.000 116.23327 92 ALA D N 1
ATOM 4224 C CA . ALA C 2 92 ? 107.49301 154.14040 79.48231 1.000 115.38352 92 ALA D CA 1
ATOM 4225 C C . ALA C 2 92 ? 107.37487 152.62507 79.35588 1.000 113.14978 92 ALA D C 1
ATOM 4226 O O . ALA C 2 92 ? 106.34594 152.10096 78.91333 1.000 113.66790 92 ALA D O 1
ATOM 4228 N N . VAL C 2 93 ? 108.42471 151.91556 79.76035 1.000 103.83472 93 VAL D N 1
ATOM 4229 C CA . VAL C 2 93 ? 108.45243 150.45781 79.74052 1.000 103.64068 93 VAL D CA 1
ATOM 4230 C C . VAL C 2 93 ? 108.27495 149.96749 81.17092 1.000 104.37902 93 VAL D C 1
ATOM 4231 O O . VAL C 2 93 ? 108.98657 150.40926 82.08047 1.000 101.35244 93 VAL D O 1
ATOM 4235 N N . TYR C 2 94 ? 107.32879 149.05752 81.37054 1.000 96.16452 94 TYR D N 1
ATOM 4236 C CA . TYR C 2 94 ? 107.00227 148.54098 82.69165 1.000 91.97719 94 TYR D CA 1
ATOM 4237 C C . TYR C 2 94 ? 107.64117 147.17385 82.89277 1.000 90.80904 94 TYR D C 1
ATOM 4238 O O . TYR C 2 94 ? 107.59190 146.31978 81.99959 1.000 94.68641 94 TYR D O 1
ATOM 4247 N N . TYR C 2 95 ? 108.24196 146.98100 84.06568 1.000 85.28896 95 TYR D N 1
ATOM 4248 C CA . TYR C 2 95 ? 108.89916 145.74230 84.45045 1.000 82.48093 95 TYR D CA 1
ATOM 4249 C C . TYR C 2 95 ? 108.20835 145.15054 85.67142 1.000 82.51636 95 TYR D C 1
ATOM 4250 O O . TYR C 2 95 ? 107.78406 145.87518 86.57464 1.000 89.57798 95 TYR D O 1
ATOM 4259 N N . CYS C 2 96 ? 108.11201 143.82564 85.69480 1.000 70.12419 96 CYS D N 1
ATOM 4260 C CA . CYS C 2 96 ? 107.50733 143.08213 86.79204 1.000 65.74909 96 CYS D CA 1
ATOM 4261 C C . CYS C 2 96 ? 108.60141 142.33686 87.54359 1.000 65.04182 96 CYS D C 1
ATOM 4262 O O . CYS C 2 96 ? 109.45817 141.70170 86.92168 1.000 77.22138 96 CYS D O 1
ATOM 4265 N N . ALA C 2 97 ? 108.57994 142.41332 88.87289 1.000 33.74314 97 ALA D N 1
ATOM 4266 C CA . ALA C 2 97 ? 109.62742 141.79339 89.67034 1.000 37.39898 97 ALA D CA 1
ATOM 4267 C C . ALA C 2 97 ? 109.04484 141.30958 90.98964 1.000 44.87117 97 ALA D C 1
ATOM 4268 O O . ALA C 2 97 ? 107.89204 141.58850 91.32448 1.000 59.17986 97 ALA D O 1
ATOM 4270 N N . ALA C 2 98 ? 109.86661 140.58115 91.74386 1.000 39.89927 98 ALA D N 1
ATOM 4271 C CA . ALA C 2 98 ? 109.46907 140.01115 93.02200 1.000 42.96875 98 ALA D CA 1
ATOM 4272 C C . ALA C 2 98 ? 110.52386 140.30094 94.07982 1.000 42.23974 98 ALA D C 1
ATOM 4273 O O . ALA C 2 98 ? 111.71681 140.38414 93.77991 1.000 53.41834 98 ALA D O 1
ATOM 4275 N N . LEU C 2 99 ? 110.07269 140.44633 95.32469 1.000 37.28975 99 LEU D N 1
ATOM 4276 C CA . LEU C 2 99 ? 110.99267 140.62802 96.44001 1.000 39.73139 99 LEU D CA 1
ATOM 4277 C C . LEU C 2 99 ? 111.82595 139.37007 96.64290 1.000 47.31559 99 LEU D C 1
ATOM 4278 O O . LEU C 2 99 ? 111.32347 138.24979 96.52737 1.000 52.10471 99 LEU D O 1
ATOM 4283 N N . ARG C 2 100 ? 113.10552 139.55507 96.95282 1.000 53.02483 100 ARG D N 1
ATOM 4284 C CA . ARG C 2 100 ? 114.03714 138.42828 96.99628 1.000 56.48073 100 ARG D CA 1
ATOM 4285 C C . ARG C 2 100 ? 114.14702 137.81027 98.38816 1.000 55.60425 100 ARG D C 1
ATOM 4286 O O . ARG C 2 100 ? 115.24330 137.57902 98.89487 1.000 63.57844 100 ARG D O 1
ATOM 4294 N N . ARG C 2 101 ? 113.00487 137.54890 99.02480 1.000 37.19940 101 ARG D N 1
ATOM 4295 C CA . ARG C 2 101 ? 112.92006 136.68439 100.20052 1.000 39.73175 101 ARG D CA 1
ATOM 4296 C C . ARG C 2 101 ? 113.67696 137.25113 101.40066 1.000 45.76226 101 ARG D C 1
ATOM 4297 O O . ARG C 2 101 ? 113.54968 136.74323 102.51747 1.000 56.38246 101 ARG D O 1
ATOM 4305 N N . LYS C 2 102 ? 114.41823 138.33679 101.20753 1.000 49.04539 102 LYS D N 1
ATOM 4306 C CA . LYS C 2 102 ? 115.18824 138.94068 102.28459 1.000 48.47939 102 LYS D CA 1
ATOM 4307 C C . LYS C 2 102 ? 115.02980 140.44946 102.34791 1.000 49.67185 102 LYS D C 1
ATOM 4308 O O . LYS C 2 102 ? 115.45088 141.06227 103.33228 1.000 57.48563 102 LYS D O 1
ATOM 4314 N N . ALA C 2 103 ? 114.44118 141.06005 101.32965 1.000 49.42526 103 ALA D N 1
ATOM 4315 C CA . ALA C 2 103 ? 114.13222 142.47653 101.37057 1.000 48.30390 103 ALA D CA 1
ATOM 4316 C C . ALA C 2 103 ? 112.86520 142.70113 102.18098 1.000 46.64833 103 ALA D C 1
ATOM 4317 O O . ALA C 2 103 ? 111.87181 141.98734 102.02791 1.000 48.32241 103 ALA D O 1
ATOM 4319 N N . GLU C 2 104 ? 112.91287 143.69530 103.05685 1.000 45.19700 104 GLU D N 1
ATOM 4320 C CA . GLU C 2 104 ? 111.77608 144.02115 103.89898 1.000 39.50643 104 GLU D CA 1
ATOM 4321 C C . GLU C 2 104 ? 110.67360 144.66564 103.07229 1.000 40.99877 104 GLU D C 1
ATOM 4322 O O . GLU C 2 104 ? 110.92351 145.25721 102.01988 1.000 47.79251 104 GLU D O 1
ATOM 4328 N N . TYR C 2 105 ? 109.44367 144.53482 103.55880 1.000 36.91695 105 TYR D N 1
ATOM 4329 C CA . TYR C 2 105 ? 108.31069 145.17077 102.90543 1.000 28.75790 105 TYR D CA 1
ATOM 4330 C C . TYR C 2 105 ? 108.48883 146.68235 102.91679 1.000 34.96159 105 TYR D C 1
ATOM 4331 O O . TYR C 2 105 ? 109.02121 147.25461 103.87035 1.000 43.05061 105 TYR D O 1
ATOM 4340 N N . GLY C 2 106 ? 108.04387 147.33028 101.84571 1.000 50.93939 106 GLY D N 1
ATOM 4341 C CA . GLY C 2 106 ? 108.24656 148.75155 101.68355 1.000 49.38453 106 GLY D CA 1
ATOM 4342 C C . GLY C 2 106 ? 109.50927 149.13476 100.94683 1.000 50.63982 106 GLY D C 1
ATOM 4343 O O . GLY C 2 106 ? 109.80229 150.33195 100.83735 1.000 55.13317 106 GLY D O 1
ATOM 4344 N N . SER C 2 107 ? 110.26935 148.16370 100.44861 1.000 48.74416 107 SER D N 1
ATOM 4345 C CA . SER C 2 107 ? 111.48032 148.46601 99.70106 1.000 53.17994 107 SER D CA 1
ATOM 4346 C C . SER C 2 107 ? 111.13718 149.10466 98.36284 1.000 56.94706 107 SER D C 1
ATOM 4347 O O . SER C 2 107 ? 110.20775 148.67958 97.67269 1.000 62.57934 107 SER D O 1
ATOM 4350 N N . ARG C 2 108 ? 111.89682 150.13705 97.99844 1.000 55.51935 108 ARG D N 1
ATOM 4351 C CA . ARG C 2 108 ? 111.71027 150.84353 96.73723 1.000 51.52407 108 ARG D CA 1
ATOM 4352 C C . ARG C 2 108 ? 113.01851 150.92621 95.96066 1.000 56.70653 108 ARG D C 1
ATOM 4353 O O . ARG C 2 108 ? 113.26828 151.90744 95.25688 1.000 60.10365 108 ARG D O 1
ATOM 4361 N N . SER C 2 109 ? 113.86135 149.90457 96.07501 1.000 65.73233 109 SER D N 1
ATOM 4362 C CA . SER C 2 109 ? 115.17806 149.90184 95.45927 1.000 63.69402 109 SER D CA 1
ATOM 4363 C C . SER C 2 109 ? 115.28786 148.76377 94.45460 1.000 60.52162 109 SER D C 1
ATOM 4364 O O . SER C 2 109 ? 114.63989 147.72306 94.59454 1.000 64.98703 109 SER D O 1
ATOM 4367 N N . ILE C 2 110 ? 116.12241 148.97762 93.43615 1.000 69.81195 110 ILE D N 1
ATOM 4368 C CA . ILE C 2 110 ? 116.29641 147.98078 92.38491 1.000 74.83197 110 ILE D CA 1
ATOM 4369 C C . ILE C 2 110 ? 116.94784 146.72058 92.93942 1.000 75.71123 110 ILE D C 1
ATOM 4370 O O . ILE C 2 110 ? 116.59595 145.60095 92.55004 1.000 75.47328 110 ILE D O 1
ATOM 4375 N N . ALA C 2 111 ? 117.90440 146.87855 93.85650 1.000 73.58716 111 ALA D N 1
ATOM 4376 C CA . ALA C 2 111 ? 118.64090 145.73318 94.37833 1.000 73.86883 111 ALA D CA 1
ATOM 4377 C C . ALA C 2 111 ? 117.77235 144.80190 95.21357 1.000 73.47119 111 ALA D C 1
ATOM 4378 O O . ALA C 2 111 ? 118.18754 143.67097 95.48673 1.000 74.40469 111 ALA D O 1
ATOM 4380 N N . ASP C 2 112 ? 116.58760 145.24413 95.62504 1.000 58.43461 112 ASP D N 1
ATOM 4381 C CA . ASP C 2 112 ? 115.71130 144.44845 96.47316 1.000 60.89391 112 ASP D CA 1
ATOM 4382 C C . ASP C 2 112 ? 114.76156 143.55059 95.68932 1.000 59.33764 112 ASP D C 1
ATOM 4383 O O . ASP C 2 112 ? 114.02436 142.77335 96.30286 1.000 59.05483 112 ASP D O 1
ATOM 4388 N N . PHE C 2 113 ? 114.75978 143.63067 94.36112 1.000 53.21509 113 PHE D N 1
ATOM 4389 C CA . PHE C 2 113 ? 113.89595 142.81211 93.51816 1.000 58.11246 113 PHE D CA 1
ATOM 4390 C C . PHE C 2 113 ? 114.76972 141.98058 92.59009 1.000 59.61107 113 PHE D C 1
ATOM 4391 O O . PHE C 2 113 ? 115.61366 142.52853 91.87343 1.000 62.29912 113 PHE D O 1
ATOM 4399 N N . ASP C 2 114 ? 114.56510 140.66239 92.59891 1.000 59.51404 114 ASP D N 1
ATOM 4400 C CA . ASP C 2 114 ? 115.46478 139.73692 91.91675 1.000 61.10330 114 ASP D CA 1
ATOM 4401 C C . ASP C 2 114 ? 114.92313 139.25673 90.57348 1.000 66.63396 114 ASP D C 1
ATOM 4402 O O . ASP C 2 114 ? 115.55715 139.46647 89.53566 1.000 70.23977 114 ASP D O 1
ATOM 4404 N N . SER C 2 115 ? 113.75753 138.61652 90.57098 1.000 69.58879 115 SER D N 1
ATOM 4405 C CA . SER C 2 115 ? 113.24342 137.95782 89.37084 1.000 68.37729 115 SER D CA 1
ATOM 4406 C C . SER C 2 115 ? 112.60349 138.99940 88.46398 1.000 70.18606 115 SER D C 1
ATOM 4407 O O . SER C 2 115 ? 111.41783 139.30772 88.59225 1.000 80.60842 115 SER D O 1
ATOM 4410 N N . TRP C 2 116 ? 113.38247 139.53089 87.52662 1.000 61.94314 116 TRP D N 1
ATOM 4411 C CA . TRP C 2 116 ? 112.90447 140.57636 86.63845 1.000 63.62935 116 TRP D CA 1
ATOM 4412 C C . TRP C 2 116 ? 112.14568 139.97470 85.45829 1.000 67.14190 116 TRP D C 1
ATOM 4413 O O . TRP C 2 116 ? 111.92771 138.76445 85.37293 1.000 71.57056 116 TRP D O 1
ATOM 4424 N N . SER C 2 117 ? 111.72980 140.83981 84.53599 1.000 75.93011 117 SER D N 1
ATOM 4425 C CA . SER C 2 117 ? 110.98905 140.42767 83.35462 1.000 77.33977 117 SER D CA 1
ATOM 4426 C C . SER C 2 117 ? 111.40697 141.29340 82.17463 1.000 79.11406 117 SER D C 1
ATOM 4427 O O . SER C 2 117 ? 112.13057 142.28145 82.32404 1.000 78.36902 117 SER D O 1
ATOM 4430 N N . LYS C 2 118 ? 110.94262 140.90422 80.98517 1.000 93.51785 118 LYS D N 1
ATOM 4431 C CA . LYS C 2 118 ? 111.28203 141.64487 79.77380 1.000 92.84630 118 LYS D CA 1
ATOM 4432 C C . LYS C 2 118 ? 110.67437 143.04234 79.79194 1.000 93.76478 118 LYS D C 1
ATOM 4433 O O . LYS C 2 118 ? 111.34169 144.02560 79.45097 1.000 93.79282 118 LYS D O 1
ATOM 4435 N N . GLY C 2 119 ? 109.40780 143.15002 80.18199 1.000 96.32530 119 GLY D N 1
ATOM 4436 C CA . GLY C 2 119 ? 108.75022 144.43966 80.25575 1.000 95.32016 119 GLY D CA 1
ATOM 4437 C C . GLY C 2 119 ? 107.88633 144.74224 79.05022 1.000 94.67601 119 GLY D C 1
ATOM 4438 O O . GLY C 2 119 ? 108.07243 144.15026 77.98266 1.000 91.47724 119 GLY D O 1
ATOM 4439 N N . THR C 2 120 ? 106.93641 145.65932 79.20506 1.000 103.09721 120 THR D N 1
ATOM 4440 C CA . THR C 2 120 ? 106.04957 146.02013 78.11118 1.000 101.31711 120 THR D CA 1
ATOM 4441 C C . THR C 2 120 ? 106.03875 147.52766 77.91923 1.000 102.28578 120 THR D C 1
ATOM 4442 O O . THR C 2 120 ? 106.07953 148.28140 78.89490 1.000 100.00843 120 THR D O 1
ATOM 4446 N N . PRO C 2 121 ? 105.97997 147.99587 76.67129 1.000 112.04595 121 PRO D N 1
ATOM 4447 C CA . PRO C 2 121 ? 105.94848 149.44267 76.42874 1.000 111.02087 121 PRO D CA 1
ATOM 4448 C C . PRO C 2 121 ? 104.53448 150.00128 76.40968 1.000 111.13987 121 PRO D C 1
ATOM 4449 O O . PRO C 2 121 ? 103.64766 149.43888 75.75961 1.000 109.07990 121 PRO D O 1
ATOM 4453 N N . VAL C 2 122 ? 104.31012 151.10527 77.11872 1.000 117.83573 122 VAL D N 1
ATOM 4454 C CA . VAL C 2 122 ? 103.01136 151.76390 77.17804 1.000 117.46128 122 VAL D CA 1
ATOM 4455 C C . VAL C 2 122 ? 103.21079 153.20184 76.72072 1.000 117.90458 122 VAL D C 1
ATOM 4456 O O . VAL C 2 122 ? 104.06255 153.91835 77.26379 1.000 117.35140 122 VAL D O 1
ATOM 4460 N N . THR C 2 123 ? 102.43420 153.62256 75.72620 1.000 127.02215 123 THR D N 1
ATOM 4461 C CA . THR C 2 123 ? 102.49979 154.97044 75.18211 1.000 127.17415 123 THR D CA 1
ATOM 4462 C C . THR C 2 123 ? 101.16668 155.67730 75.38432 1.000 128.10785 123 THR D C 1
ATOM 4463 O O . THR C 2 123 ? 100.10533 155.12044 75.08598 1.000 128.26612 123 THR D O 1
ATOM 4465 N N . VAL C 2 124 ? 101.22772 156.90510 75.88827 1.000 128.35217 124 VAL D N 1
ATOM 4466 C CA . VAL C 2 124 ? 100.02563 157.69001 76.13505 1.000 126.81063 124 VAL D CA 1
ATOM 4467 C C . VAL C 2 124 ? 100.05162 158.97106 75.31045 1.000 126.66853 124 VAL D C 1
ATOM 4468 O O . VAL C 2 124 ? 99.11424 159.76722 75.35388 1.000 126.61176 124 VAL D O 1
ATOM 4470 N N . ALA D 1 2 ? 102.99386 108.41470 115.16426 1.000 99.04076 2 ALA C N 1
ATOM 4471 C CA . ALA D 1 2 ? 103.19017 109.44246 114.14949 1.000 99.71240 2 ALA C CA 1
ATOM 4472 C C . ALA D 1 2 ? 101.85782 110.05460 113.73246 1.000 101.69476 2 ALA C C 1
ATOM 4473 O O . ALA D 1 2 ? 101.80803 111.18610 113.25235 1.000 102.49949 2 ALA C O 1
ATOM 4475 N N . GLY D 1 3 ? 100.77815 109.29145 113.90673 1.000 100.40967 3 GLY C N 1
ATOM 4476 C CA . GLY D 1 3 ? 99.45738 109.82244 113.61362 1.000 98.98413 3 GLY C CA 1
ATOM 4477 C C . GLY D 1 3 ? 99.04636 110.92623 114.56911 1.000 100.87654 3 GLY C C 1
ATOM 4478 O O . GLY D 1 3 ? 98.46431 111.93341 114.15602 1.000 97.72796 3 GLY C O 1
ATOM 4479 N N . ILE D 1 4 ? 99.34292 110.75407 115.85901 1.000 96.09071 4 ILE C N 1
ATOM 4480 C CA . ILE D 1 4 ? 98.96699 111.75807 116.84878 1.000 92.10876 4 ILE C CA 1
ATOM 4481 C C . ILE D 1 4 ? 99.77399 113.03699 116.65073 1.000 91.78190 4 ILE C C 1
ATOM 4482 O O . ILE D 1 4 ? 99.24935 114.14609 116.80495 1.000 92.24915 4 ILE C O 1
ATOM 4487 N N . LEU D 1 5 ? 101.05734 112.90873 116.30239 1.000 89.87429 5 LEU C N 1
ATOM 4488 C CA . LEU D 1 5 ? 101.86537 114.09144 116.02305 1.000 87.58366 5 LEU C CA 1
ATOM 4489 C C . LEU D 1 5 ? 101.36277 114.82462 114.78710 1.000 88.69897 5 LEU C C 1
ATOM 4490 O O . LEU D 1 5 ? 101.30374 116.05886 114.77328 1.000 92.75708 5 LEU C O 1
ATOM 4495 N N . ALA D 1 6 ? 100.99730 114.08481 113.73907 1.000 88.41171 6 ALA C N 1
ATOM 4496 C CA . ALA D 1 6 ? 100.44432 114.71444 112.54745 1.000 86.81544 6 ALA C CA 1
ATOM 4497 C C . ALA D 1 6 ? 99.09533 115.36326 112.81670 1.000 86.92320 6 ALA C C 1
ATOM 4498 O O . ALA D 1 6 ? 98.76438 116.36512 112.17537 1.000 87.57303 6 ALA C O 1
ATOM 4500 N N . TRP D 1 7 ? 98.30678 114.81034 113.73825 1.000 91.88281 7 TRP C N 1
ATOM 4501 C CA . TRP D 1 7 ? 97.05930 115.45593 114.12835 1.000 94.60264 7 TRP C CA 1
ATOM 4502 C C . TRP D 1 7 ? 97.31492 116.72726 114.92890 1.000 95.45673 7 TRP C C 1
ATOM 4503 O O . TRP D 1 7 ? 96.60501 117.72444 114.75779 1.000 96.31349 7 TRP C O 1
ATOM 4514 N N . PHE D 1 8 ? 98.31835 116.70773 115.80980 1.000 82.13896 8 PHE C N 1
ATOM 4515 C CA . PHE D 1 8 ? 98.60903 117.88032 116.62886 1.000 77.70296 8 PHE C CA 1
ATOM 4516 C C . PHE D 1 8 ? 99.12784 119.03729 115.78463 1.000 76.07609 8 PHE C C 1
ATOM 4517 O O . PHE D 1 8 ? 98.71115 120.18520 115.97421 1.000 79.62165 8 PHE C O 1
ATOM 4525 N N . TRP D 1 9 ? 100.02900 118.75922 114.84828 1.000 73.78726 9 TRP C N 1
ATOM 4526 C CA . TRP D 1 9 ? 100.61885 119.80165 114.00877 1.000 74.33736 9 TRP C CA 1
ATOM 4527 C C . TRP D 1 9 ? 99.81119 120.02614 112.73606 1.000 72.76945 9 TRP C C 1
ATOM 4528 O O . TRP D 1 9 ? 100.33611 119.96616 111.62669 1.000 71.97168 9 TRP C O 1
ATOM 4539 N N . ASN D 1 10 ? 98.51778 120.29084 112.89211 1.000 65.95739 10 ASN C N 1
ATOM 4540 C CA . ASN D 1 10 ? 97.66952 120.55041 111.73842 1.000 66.93383 10 ASN C CA 1
ATOM 4541 C C . ASN D 1 10 ? 98.05372 121.87938 111.10317 1.000 68.09947 10 ASN C C 1
ATOM 4542 O O . ASN D 1 10 ? 98.12612 122.90664 111.78135 1.000 73.29704 10 ASN C O 1
ATOM 4547 N N . GLU D 1 11 ? 98.29984 121.85874 109.79324 1.000 71.03881 11 GLU C N 1
ATOM 4548 C CA . GLU D 1 11 ? 98.75375 123.05824 109.10221 1.000 66.93182 11 GLU C CA 1
ATOM 4549 C C . GLU D 1 11 ? 97.64477 124.08003 108.90293 1.000 70.28892 11 GLU C C 1
ATOM 4550 O O . GLU D 1 11 ? 97.94153 125.26253 108.70960 1.000 77.47661 11 GLU C O 1
ATOM 4556 N N . ARG D 1 12 ? 96.38215 123.65873 108.94180 1.000 65.64991 12 ARG C N 1
ATOM 4557 C CA . ARG D 1 12 ? 95.27218 124.59489 108.83397 1.000 67.10400 12 ARG C CA 1
ATOM 4558 C C . ARG D 1 12 ? 94.94034 125.26197 110.15958 1.000 67.19897 12 ARG C C 1
ATOM 4559 O O . ARG D 1 12 ? 94.09632 126.16359 110.18842 1.000 68.05075 12 ARG C O 1
ATOM 4561 N N . PHE D 1 13 ? 95.58049 124.84095 111.24818 1.000 59.53706 13 PHE C N 1
ATOM 4562 C CA . PHE D 1 13 ? 95.37659 125.41427 112.57134 1.000 57.44537 13 PHE C CA 1
ATOM 4563 C C . PHE D 1 13 ? 96.41840 126.47185 112.91118 1.000 65.46616 13 PHE C C 1
ATOM 4564 O O . PHE D 1 13 ? 96.06664 127.57276 113.34065 1.000 74.29792 13 PHE C O 1
ATOM 4572 N N . TRP D 1 14 ? 97.69997 126.16151 112.71946 1.000 59.08674 14 TRP C N 1
ATOM 4573 C CA . TRP D 1 14 ? 98.75870 127.07933 113.12298 1.000 53.32198 14 TRP C CA 1
ATOM 4574 C C . TRP D 1 14 ? 98.97916 128.17397 112.08558 1.000 56.64085 14 TRP C C 1
ATOM 4575 O O . TRP D 1 14 ? 98.79410 129.36085 112.37063 1.000 63.93934 14 TRP C O 1
ATOM 4586 N N . LEU D 1 15 ? 99.37092 127.79180 110.87849 1.000 50.75678 15 LEU C N 1
ATOM 4587 C CA . LEU D 1 15 ? 99.72125 128.74519 109.84083 1.000 49.46283 15 LEU C CA 1
ATOM 4588 C C . LEU D 1 15 ? 98.48021 129.42825 109.27520 1.000 54.11166 15 LEU C C 1
ATOM 4589 O O . LEU D 1 15 ? 97.36747 128.91162 109.39076 1.000 56.09408 15 LEU C O 1
ATOM 4594 N N . PRO D 1 16 ? 98.64529 130.60667 108.65656 1.000 53.38968 16 PRO C N 1
ATOM 4595 C CA . PRO D 1 16 ? 97.50376 131.26503 108.00649 1.000 47.54477 16 PRO C CA 1
ATOM 4596 C C . PRO D 1 16 ? 96.96222 130.45936 106.83745 1.000 54.37834 16 PRO C C 1
ATOM 4597 O O . PRO D 1 16 ? 97.48327 129.38550 106.52311 1.000 65.18004 16 PRO C O 1
ATOM 4601 N N . HIS D 1 17 ? 95.91753 130.96334 106.18738 1.000 71.63061 17 HIS C N 1
ATOM 4602 C CA . HIS D 1 17 ? 95.29491 130.22742 105.09588 1.000 77.90884 17 HIS C CA 1
ATOM 4603 C C . HIS D 1 17 ? 96.24409 130.08508 103.91206 1.000 76.71197 17 HIS C C 1
ATOM 4604 O O . HIS D 1 17 ? 97.02010 130.99226 103.60176 1.000 74.51359 17 HIS C O 1
ATOM 4611 N N . ASN D 1 18 ? 96.17913 128.92347 103.26032 1.000 85.61111 18 ASN C N 1
ATOM 4612 C CA . ASN D 1 18 ? 96.94639 128.56264 102.07124 1.000 86.84951 18 ASN C CA 1
ATOM 4613 C C . ASN D 1 18 ? 98.44555 128.48420 102.32210 1.000 83.80177 18 ASN C C 1
ATOM 4614 O O . ASN D 1 18 ? 99.22415 128.49381 101.36216 1.000 91.06941 18 ASN C O 1
ATOM 4619 N N . VAL D 1 19 ? 98.87778 128.40573 103.57623 1.000 51.83327 19 VAL C N 1
ATOM 4620 C CA . VAL D 1 19 ? 100.28704 128.25042 103.91616 1.000 57.64185 19 VAL C CA 1
ATOM 4621 C C . VAL D 1 19 ? 100.48077 126.87549 104.53681 1.000 62.91818 19 VAL C C 1
ATOM 4622 O O . VAL D 1 19 ? 99.75251 126.49524 105.46181 1.000 65.83134 19 VAL C O 1
ATOM 4626 N N . THR D 1 20 ? 101.45389 126.12684 104.02622 1.000 65.63282 20 THR C N 1
ATOM 4627 C CA . THR D 1 20 ? 101.73690 124.77784 104.48807 1.000 66.57095 20 THR C CA 1
ATOM 4628 C C . THR D 1 20 ? 103.15121 124.70681 105.04689 1.000 62.89663 20 THR C C 1
ATOM 4629 O O . THR D 1 20 ? 104.00168 125.54757 104.74648 1.000 66.00260 20 THR C O 1
ATOM 4633 N N . TRP D 1 21 ? 103.39437 123.68593 105.87379 1.000 57.48679 21 TRP C N 1
ATOM 4634 C CA . TRP D 1 21 ? 104.72230 123.50893 106.45217 1.000 58.67896 21 TRP C CA 1
ATOM 4635 C C . TRP D 1 21 ? 105.77108 123.25584 105.37893 1.000 68.84863 21 TRP C C 1
ATOM 4636 O O . TRP D 1 21 ? 106.93799 123.62655 105.55221 1.000 64.88985 21 TRP C O 1
ATOM 4647 N N . ALA D 1 22 ? 105.37568 122.63942 104.26241 1.000 78.36313 22 ALA C N 1
ATOM 4648 C CA . ALA D 1 22 ? 106.31435 122.35457 103.18444 1.000 69.56916 22 ALA C CA 1
ATOM 4649 C C . ALA D 1 22 ? 106.91440 123.61871 102.58609 1.000 72.35512 22 ALA C C 1
ATOM 4650 O O . ALA D 1 22 ? 108.00347 123.55711 102.00670 1.000 74.95583 22 ALA C O 1
ATOM 4652 N N . ASP D 1 23 ? 106.23219 124.75744 102.70905 1.000 69.18218 23 ASP C N 1
ATOM 4653 C CA . ASP D 1 23 ? 106.76624 126.02231 102.22541 1.000 64.78844 23 ASP C CA 1
ATOM 4654 C C . ASP D 1 23 ? 107.78868 126.63353 103.17082 1.000 63.58923 23 ASP C C 1
ATOM 4655 O O . ASP D 1 23 ? 108.48894 127.56974 102.77316 1.000 66.35654 23 ASP C O 1
ATOM 4660 N N . LEU D 1 24 ? 107.89473 126.13308 104.40213 1.000 59.67768 24 LEU C N 1
ATOM 4661 C CA . LEU D 1 24 ? 108.81150 126.68271 105.39197 1.000 62.31354 24 LEU C CA 1
ATOM 4662 C C . LEU D 1 24 ? 110.04852 125.81232 105.58768 1.000 67.19138 24 LEU C C 1
ATOM 4663 O O . LEU D 1 24 ? 110.80332 126.02121 106.54182 1.000 72.53982 24 LEU C O 1
ATOM 4668 N N . LYS D 1 25 ? 110.26801 124.83783 104.70980 1.000 68.25547 25 LYS C N 1
ATOM 4669 C CA . LYS D 1 25 ? 111.44457 123.98751 104.81202 1.000 69.99645 25 LYS C CA 1
ATOM 4670 C C . LYS D 1 25 ? 112.70334 124.76502 104.44599 1.000 71.41719 25 LYS C C 1
ATOM 4671 O O . LYS D 1 25 ? 112.67917 125.67707 103.61594 1.000 70.97051 25 LYS C O 1
ATOM 4673 N N . ASN D 1 26 ? 113.81303 124.39577 105.08026 1.000 72.75801 26 ASN C N 1
ATOM 4674 C CA . ASN D 1 26 ? 115.07700 125.07380 104.82847 1.000 67.59652 26 ASN C CA 1
ATOM 4675 C C . ASN D 1 26 ? 115.59425 124.73874 103.43597 1.000 72.53333 26 ASN C C 1
ATOM 4676 O O . ASN D 1 26 ? 115.65301 123.56863 103.04662 1.000 75.10976 26 ASN C O 1
ATOM 4681 N N . THR D 1 27 ? 115.96737 125.77273 102.68405 1.000 76.33804 27 THR C N 1
ATOM 4682 C CA . THR D 1 27 ? 116.59515 125.59482 101.38123 1.000 77.31498 27 THR C CA 1
ATOM 4683 C C . THR D 1 27 ? 117.86990 126.42325 101.31683 1.000 78.06514 27 THR C C 1
ATOM 4684 O O . THR D 1 27 ? 118.32248 126.95423 102.33544 1.000 75.31025 27 THR C O 1
ATOM 4688 N N . GLU D 1 28 ? 118.46048 126.53473 100.12922 1.000 85.59309 28 GLU C N 1
ATOM 4689 C CA . GLU D 1 28 ? 119.63219 127.37986 99.95074 1.000 85.29238 28 GLU C CA 1
ATOM 4690 C C . GLU D 1 28 ? 119.28215 128.85704 99.83753 1.000 88.58480 28 GLU C C 1
ATOM 4691 O O . GLU D 1 28 ? 120.18223 129.69834 99.93071 1.000 88.71916 28 GLU C O 1
ATOM 4693 N N . GLU D 1 29 ? 118.00529 129.19172 99.64078 1.000 92.07404 29 GLU C N 1
ATOM 4694 C CA . GLU D 1 29 ? 117.61293 130.59079 99.51383 1.000 89.00637 29 GLU C CA 1
ATOM 4695 C C . GLU D 1 29 ? 117.48350 131.26432 100.87413 1.000 88.38573 29 GLU C C 1
ATOM 4696 O O . GLU D 1 29 ? 117.96127 132.38894 101.05984 1.000 91.38067 29 GLU C O 1
ATOM 4702 N N . ALA D 1 30 ? 116.84383 130.59791 101.83142 1.000 68.16977 30 ALA C N 1
ATOM 4703 C CA . ALA D 1 30 ? 116.66768 131.16161 103.16074 1.000 66.92685 30 ALA C CA 1
ATOM 4704 C C . ALA D 1 30 ? 116.42859 130.03313 104.14929 1.000 66.74421 30 ALA C C 1
ATOM 4705 O O . ALA D 1 30 ? 116.03265 128.92707 103.77507 1.000 68.31178 30 ALA C O 1
ATOM 4707 N N . THR D 1 31 ? 116.66641 130.33465 105.42114 1.000 59.52926 31 THR C N 1
ATOM 4708 C CA . THR D 1 31 ? 116.46849 129.38886 106.50761 1.000 60.74901 31 THR C CA 1
ATOM 4709 C C . THR D 1 31 ? 115.34385 129.87756 107.40777 1.000 63.44747 31 THR C C 1
ATOM 4710 O O . THR D 1 31 ? 115.20547 131.08032 107.64860 1.000 65.67443 31 THR C O 1
ATOM 4714 N N . PHE D 1 32 ? 114.54179 128.94051 107.89840 1.000 53.85546 32 PHE C N 1
ATOM 4715 C CA . PHE D 1 32 ? 113.39581 129.24125 108.73703 1.000 50.95292 32 PHE C CA 1
ATOM 4716 C C . PHE D 1 32 ? 113.50672 128.47278 110.04332 1.000 54.90336 32 PHE C C 1
ATOM 4717 O O . PHE D 1 32 ? 114.15548 127.42376 110.09370 1.000 61.36351 32 PHE C O 1
ATOM 4725 N N . PRO D 1 33 ? 112.90664 128.97946 111.12025 1.000 47.73378 33 PRO C N 1
ATOM 4726 C CA . PRO D 1 33 ? 112.99223 128.27245 112.40132 1.000 47.71836 33 PRO C CA 1
ATOM 4727 C C . PRO D 1 33 ? 112.33662 126.90379 112.32389 1.000 54.54263 33 PRO C C 1
ATOM 4728 O O . PRO D 1 33 ? 111.28033 126.73218 111.71342 1.000 64.99670 33 PRO C O 1
ATOM 4732 N N . GLN D 1 34 ? 112.97263 125.92803 112.96488 1.000 55.20234 34 GLN C N 1
ATOM 4733 C CA . GLN D 1 34 ? 112.50238 124.55331 112.97351 1.000 52.64135 34 GLN C CA 1
ATOM 4734 C C . GLN D 1 34 ? 112.37692 124.07804 114.41178 1.000 57.81383 34 GLN C C 1
ATOM 4735 O O . GLN D 1 34 ? 113.12268 124.51475 115.29157 1.000 60.08072 34 GLN C O 1
ATOM 4741 N N . ALA D 1 35 ? 111.42217 123.17513 114.64339 1.000 61.52020 35 ALA C N 1
ATOM 4742 C CA . ALA D 1 35 ? 111.19833 122.66877 115.99205 1.000 58.37772 35 ALA C CA 1
ATOM 4743 C C . ALA D 1 35 ? 112.41408 121.92859 116.52761 1.000 59.93257 35 ALA C C 1
ATOM 4744 O O . ALA D 1 35 ? 112.72461 122.03544 117.71966 1.000 67.93079 35 ALA C O 1
ATOM 4746 N N . GLU D 1 36 ? 113.11752 121.19260 115.66558 1.000 28.59000 36 GLU C N 1
ATOM 4747 C CA A GLU D 1 36 ? 114.28694 120.43847 116.09944 0.500 23.66000 36 GLU C CA 1
ATOM 4748 C CA B GLU D 1 36 ? 114.28732 120.43853 116.09738 0.500 23.66000 36 GLU C CA 1
ATOM 4749 C C . GLU D 1 36 ? 115.35933 121.32882 116.71170 1.000 22.09000 36 GLU C C 1
ATOM 4750 O O . GLU D 1 36 ? 116.06794 120.88456 117.62149 1.000 28.66000 36 GLU C O 1
ATOM 4761 N N . ASP D 1 37 ? 115.48795 122.57253 116.24682 1.000 54.08469 37 ASP C N 1
ATOM 4762 C CA . ASP D 1 37 ? 116.46366 123.49521 116.80951 1.000 58.33846 37 ASP C CA 1
ATOM 4763 C C . ASP D 1 37 ? 116.21955 123.77719 118.28278 1.000 59.09165 37 ASP C C 1
ATOM 4764 O O . ASP D 1 37 ? 117.13469 124.24723 118.96523 1.000 57.49925 37 ASP C O 1
ATOM 4769 N N . LEU D 1 38 ? 115.01451 123.51533 118.78298 1.000 57.25784 38 LEU C N 1
ATOM 4770 C CA . LEU D 1 38 ? 114.72180 123.67539 120.19757 1.000 50.94441 38 LEU C CA 1
ATOM 4771 C C . LEU D 1 38 ? 115.29614 122.55649 121.05449 1.000 61.05743 38 LEU C C 1
ATOM 4772 O O . LEU D 1 38 ? 115.49020 122.76195 122.25779 1.000 65.14549 38 LEU C O 1
ATOM 4777 N N . TYR D 1 39 ? 115.58395 121.38872 120.46803 1.000 68.75760 39 TYR C N 1
ATOM 4778 C CA . TYR D 1 39 ? 116.18687 120.30498 121.23882 1.000 54.49573 39 TYR C CA 1
ATOM 4779 C C . TYR D 1 39 ? 117.51636 120.72731 121.84241 1.000 59.20026 39 TYR C C 1
ATOM 4780 O O . TYR D 1 39 ? 117.82430 120.36026 122.98166 1.000 60.19227 39 TYR C O 1
ATOM 4789 N N . LEU D 1 40 ? 118.29433 121.52430 121.10953 1.000 49.37122 40 LEU C N 1
ATOM 4790 C CA . LEU D 1 40 ? 119.56397 122.04178 121.59752 1.000 46.91497 40 LEU C CA 1
ATOM 4791 C C . LEU D 1 40 ? 119.40876 122.86319 122.86946 1.000 49.72927 40 LEU C C 1
ATOM 4792 O O . LEU D 1 40 ? 120.38950 123.03418 123.59985 1.000 48.69761 40 LEU C O 1
ATOM 4797 N N . ALA D 1 41 ? 118.20786 123.37143 123.15310 1.000 54.10444 41 ALA C N 1
ATOM 4798 C CA . ALA D 1 41 ? 117.98464 124.10425 124.39158 1.000 47.15098 41 ALA C CA 1
ATOM 4799 C C . ALA D 1 41 ? 118.10284 123.21849 125.62302 1.000 59.93071 41 ALA C C 1
ATOM 4800 O O . ALA D 1 41 ? 118.30790 123.74001 126.72274 1.000 68.55557 41 ALA C O 1
ATOM 4802 N N . PHE D 1 42 ? 117.97294 121.89964 125.47223 1.000 61.48254 42 PHE C N 1
ATOM 4803 C CA . PHE D 1 42 ? 117.99226 121.01560 126.63354 1.000 56.22139 42 PHE C CA 1
ATOM 4804 C C . PHE D 1 42 ? 119.40482 120.69864 127.12502 1.000 56.07988 42 PHE C C 1
ATOM 4805 O O . PHE D 1 42 ? 119.64208 120.75353 128.33768 1.000 59.49831 42 PHE C O 1
ATOM 4813 N N . PRO D 1 43 ? 120.36527 120.34562 126.25775 1.000 51.48233 43 PRO C N 1
ATOM 4814 C CA . PRO D 1 43 ? 121.73842 120.18448 126.76421 1.000 47.87059 43 PRO C CA 1
ATOM 4815 C C . PRO D 1 43 ? 122.32301 121.47065 127.31285 1.000 46.10267 43 PRO C C 1
ATOM 4816 O O . PRO D 1 43 ? 122.84755 121.47785 128.43436 1.000 54.67254 43 PRO C O 1
ATOM 4820 N N . LEU D 1 44 ? 122.22058 122.56977 126.55940 1.000 56.95658 44 LEU C N 1
ATOM 4821 C CA . LEU D 1 44 ? 122.75691 123.84568 127.02024 1.000 58.57200 44 LEU C CA 1
ATOM 4822 C C . LEU D 1 44 ? 122.18749 124.23538 128.37442 1.000 58.02741 44 LEU C C 1
ATOM 4823 O O . LEU D 1 44 ? 122.93585 124.68970 129.24827 1.000 63.15258 44 LEU C O 1
ATOM 4828 N N . ALA D 1 45 ? 120.88038 124.04326 128.57270 1.000 49.39100 45 ALA C N 1
ATOM 4829 C CA . ALA D 1 45 ? 120.28309 124.30621 129.87633 1.000 52.65481 45 ALA C CA 1
ATOM 4830 C C . ALA D 1 45 ? 121.03870 123.57893 130.97647 1.000 57.57842 45 ALA C C 1
ATOM 4831 O O . ALA D 1 45 ? 121.45472 124.19639 131.96533 1.000 58.12102 45 ALA C O 1
ATOM 4833 N N . PHE D 1 46 ? 121.27677 122.27653 130.79437 1.000 69.67513 46 PHE C N 1
ATOM 4834 C CA . PHE D 1 46 ? 122.05083 121.53177 131.77940 1.000 66.40045 46 PHE C CA 1
ATOM 4835 C C . PHE D 1 46 ? 123.41695 122.16739 131.97929 1.000 69.83609 46 PHE C C 1
ATOM 4836 O O . PHE D 1 46 ? 123.84161 122.39555 133.11917 1.000 77.28455 46 PHE C O 1
ATOM 4844 N N . CYS D 1 47 ? 124.09217 122.51839 130.88035 1.000 65.77242 47 CYS C N 1
ATOM 4845 C CA . CYS D 1 47 ? 125.37486 123.19989 130.99783 1.000 63.40951 47 CYS C CA 1
ATOM 4846 C C . CYS D 1 47 ? 125.23191 124.47032 131.81929 1.000 68.89745 47 CYS C C 1
ATOM 4847 O O . CYS D 1 47 ? 126.02158 124.71270 132.74113 1.000 72.73083 47 CYS C O 1
ATOM 4850 N N . ILE D 1 48 ? 124.19227 125.26327 131.53840 1.000 69.74985 48 ILE C N 1
ATOM 4851 C CA . ILE D 1 48 ? 123.95656 126.46933 132.32399 1.000 68.61090 48 ILE C CA 1
ATOM 4852 C C . ILE D 1 48 ? 123.85474 126.11345 133.79588 1.000 70.90323 48 ILE C C 1
ATOM 4853 O O . ILE D 1 48 ? 124.52666 126.71683 134.64372 1.000 75.86362 48 ILE C O 1
ATOM 4858 N N . PHE D 1 49 ? 123.06917 125.07975 134.11260 1.000 77.56185 49 PHE C N 1
ATOM 4859 C CA . PHE D 1 49 ? 122.94644 124.65119 135.49844 1.000 78.68812 49 PHE C CA 1
ATOM 4860 C C . PHE D 1 49 ? 124.31530 124.36009 136.09249 1.000 84.38653 49 PHE C C 1
ATOM 4861 O O . PHE D 1 49 ? 124.64428 124.85751 137.17771 1.000 84.78487 49 PHE C O 1
ATOM 4869 N N . MET D 1 50 ? 125.15325 123.61423 135.36110 1.000 81.77641 50 MET C N 1
ATOM 4870 C CA . MET D 1 50 ? 126.50253 123.34523 135.84486 1.000 79.49259 50 MET C CA 1
ATOM 4871 C C . MET D 1 50 ? 127.22592 124.64203 136.16803 1.000 82.74760 50 MET C C 1
ATOM 4872 O O . MET D 1 50 ? 127.74057 124.81465 137.28143 1.000 81.57464 50 MET C O 1
ATOM 4877 N N . VAL D 1 51 ? 127.21496 125.59219 135.22830 1.000 84.95515 51 VAL C N 1
ATOM 4878 C CA . VAL D 1 51 ? 127.89743 126.85843 135.45842 1.000 83.66124 51 VAL C CA 1
ATOM 4879 C C . VAL D 1 51 ? 127.34769 127.52995 136.70225 1.000 82.93606 51 VAL C C 1
ATOM 4880 O O . VAL D 1 51 ? 128.11209 128.06525 137.51623 1.000 86.86345 51 VAL C O 1
ATOM 4884 N N . ARG D 1 52 ? 126.02598 127.47252 136.89574 1.000 85.72689 52 ARG C N 1
ATOM 4885 C CA . ARG D 1 52 ? 125.42860 128.08368 138.07575 1.000 87.42908 52 ARG C CA 1
ATOM 4886 C C . ARG D 1 52 ? 126.09847 127.58410 139.34355 1.000 90.91087 52 ARG C C 1
ATOM 4887 O O . ARG D 1 52 ? 126.46466 128.38255 140.21568 1.000 90.71358 52 ARG C O 1
ATOM 4895 N N . LEU D 1 53 ? 126.30859 126.26768 139.44160 1.000 95.04913 53 LEU C N 1
ATOM 4896 C CA . LEU D 1 53 ? 126.94196 125.71601 140.63248 1.000 93.60324 53 LEU C CA 1
ATOM 4897 C C . LEU D 1 53 ? 128.30707 126.34648 140.85522 1.000 93.34015 53 LEU C C 1
ATOM 4898 O O . LEU D 1 53 ? 128.62187 126.78720 141.96784 1.000 93.98780 53 LEU C O 1
ATOM 4903 N N . ILE D 1 54 ? 129.10664 126.45381 139.79136 1.000 92.64280 54 ILE C N 1
ATOM 4904 C CA . ILE D 1 54 ? 130.41150 127.09387 139.91087 1.000 92.75085 54 ILE C CA 1
ATOM 4905 C C . ILE D 1 54 ? 130.24908 128.52404 140.40106 1.000 94.46530 54 ILE C C 1
ATOM 4906 O O . ILE D 1 54 ? 130.97914 128.97853 141.29074 1.000 94.10139 54 ILE C O 1
ATOM 4911 N N . PHE D 1 55 ? 129.26626 129.24522 139.85544 1.000 96.59961 55 PHE C N 1
ATOM 4912 C CA . PHE D 1 55 ? 129.05361 130.62340 140.27920 1.000 94.71114 55 PHE C CA 1
ATOM 4913 C C . PHE D 1 55 ? 128.65540 130.68495 141.74741 1.000 97.63339 55 PHE C C 1
ATOM 4914 O O . PHE D 1 55 ? 128.98090 131.65100 142.44675 1.000 98.65788 55 PHE C O 1
ATOM 4922 N N . GLU D 1 56 ? 127.95853 129.65708 142.23797 1.000 105.05535 56 GLU C N 1
ATOM 4923 C CA . GLU D 1 56 ? 127.57597 129.65039 143.64515 1.000 106.75757 56 GLU C CA 1
ATOM 4924 C C . GLU D 1 56 ? 128.68453 129.07828 144.51696 1.000 108.22825 56 GLU C C 1
ATOM 4925 O O . GLU D 1 56 ? 128.59920 129.12813 145.74934 1.000 108.31139 56 GLU C O 1
ATOM 4931 N N . ARG D 1 57 ? 129.72893 128.52326 143.90037 1.000 112.43687 57 ARG C N 1
ATOM 4932 C CA . ARG D 1 57 ? 130.78594 127.89899 144.68697 1.000 112.42137 57 ARG C CA 1
ATOM 4933 C C . ARG D 1 57 ? 131.99012 128.81706 144.85858 1.000 113.52829 57 ARG C C 1
ATOM 4934 O O . ARG D 1 57 ? 132.46924 129.01001 145.98137 1.000 111.88195 57 ARG C O 1
ATOM 4942 N N . PHE D 1 58 ? 132.49045 129.39372 143.76360 1.000 115.13871 58 PHE C N 1
ATOM 4943 C CA . PHE D 1 58 ? 133.77046 130.08615 143.77854 1.000 114.27916 58 PHE C CA 1
ATOM 4944 C C . PHE D 1 58 ? 133.67716 131.59625 143.61794 1.000 113.75028 58 PHE C C 1
ATOM 4945 O O . PHE D 1 58 ? 134.68601 132.27832 143.81862 1.000 115.51513 58 PHE C O 1
ATOM 4953 N N . VAL D 1 59 ? 132.51292 132.13777 143.25899 1.000 112.59907 59 VAL C N 1
ATOM 4954 C CA . VAL D 1 59 ? 132.35792 133.56004 142.97699 1.000 112.72942 59 VAL C CA 1
ATOM 4955 C C . VAL D 1 59 ? 131.40153 134.22712 143.95826 1.000 112.99730 59 VAL C C 1
ATOM 4956 O O . VAL D 1 59 ? 131.77408 135.17186 144.65994 1.000 113.82368 59 VAL C O 1
ATOM 4960 N N . ALA D 1 60 ? 130.15474 133.75537 144.01308 1.000 112.29841 60 ALA C N 1
ATOM 4961 C CA . ALA D 1 60 ? 129.15845 134.40745 144.85717 1.000 111.39620 60 ALA C CA 1
ATOM 4962 C C . ALA D 1 60 ? 129.42589 134.16211 146.33739 1.000 114.94037 60 ALA C C 1
ATOM 4963 O O . ALA D 1 60 ? 129.22778 135.05981 147.16436 1.000 114.69276 60 ALA C O 1
ATOM 4965 N N . LYS D 1 61 ? 129.85570 132.95074 146.69292 1.000 119.05560 61 LYS C N 1
ATOM 4966 C CA . LYS D 1 61 ? 130.08361 132.62698 148.10069 1.000 117.52788 61 LYS C CA 1
ATOM 4967 C C . LYS D 1 61 ? 131.18445 133.46506 148.74164 1.000 117.74096 61 LYS C C 1
ATOM 4968 O O . LYS D 1 61 ? 130.96865 133.96676 149.85873 1.000 117.31993 61 LYS C O 1
ATOM 4974 N N . PRO D 1 62 ? 132.37462 133.62967 148.14434 1.000 121.35772 62 PRO C N 1
ATOM 4975 C CA . PRO D 1 62 ? 133.36359 134.52439 148.77205 1.000 120.47259 62 PRO C CA 1
ATOM 4976 C C . PRO D 1 62 ? 132.89048 135.96231 148.88225 1.000 119.37428 62 PRO C C 1
ATOM 4977 O O . PRO D 1 62 ? 133.21996 136.64354 149.86024 1.000 121.34560 62 PRO C O 1
ATOM 4981 N N . CYS D 1 63 ? 132.12574 136.44753 147.90175 1.000 120.60465 63 CYS C N 1
ATOM 4982 C CA . CYS D 1 63 ? 131.58488 137.80033 147.99024 1.000 121.23968 63 CYS C CA 1
ATOM 4983 C C . CYS D 1 63 ? 130.59832 137.92400 149.14368 1.000 121.57716 63 CYS C C 1
ATOM 4984 O O . CYS D 1 63 ? 130.59027 138.93453 149.85565 1.000 122.95715 63 CYS C O 1
ATOM 4987 N N . ALA D 1 64 ? 129.75247 136.91002 149.33644 1.000 120.93816 64 ALA C N 1
ATOM 4988 C CA . ALA D 1 64 ? 128.82836 136.92175 150.46488 1.000 122.47422 64 ALA C CA 1
ATOM 4989 C C . ALA D 1 64 ? 129.57574 136.86720 151.79072 1.000 124.64680 64 ALA C C 1
ATOM 4990 O O . ALA D 1 64 ? 129.20520 137.55733 152.74752 1.000 123.27074 64 ALA C O 1
ATOM 4992 N N . ILE D 1 65 ? 130.62592 136.04676 151.86716 1.000 131.16751 65 ILE C N 1
ATOM 4993 C CA . ILE D 1 65 ? 131.40680 135.94585 153.09695 1.000 129.40033 65 ILE C CA 1
ATOM 4994 C C . ILE D 1 65 ? 132.08473 137.27344 153.41280 1.000 129.31791 65 ILE C C 1
ATOM 4995 O O . ILE D 1 65 ? 132.08320 137.72889 154.56276 1.000 129.88859 65 ILE C O 1
ATOM 5000 N N . ALA D 1 66 ? 132.66671 137.92034 152.40022 1.000 128.79080 66 ALA C N 1
ATOM 5001 C CA . ALA D 1 66 ? 133.30198 139.21577 152.60793 1.000 128.73051 66 ALA C CA 1
ATOM 5002 C C . ALA D 1 66 ? 132.29138 140.31371 152.90873 1.000 128.62678 66 ALA C C 1
ATOM 5003 O O . ALA D 1 66 ? 132.68701 141.40358 153.33447 1.000 129.27159 66 ALA C O 1
ATOM 5005 N N . LEU D 1 67 ? 131.00443 140.05353 152.69646 1.000 130.10134 67 LEU C N 1
ATOM 5006 C CA . LEU D 1 67 ? 129.94424 141.00809 152.98331 1.000 131.11000 67 LEU C CA 1
ATOM 5007 C C . LEU D 1 67 ? 129.34879 140.81323 154.37246 1.000 130.16965 67 LEU C C 1
ATOM 5008 O O . LEU D 1 67 ? 128.32544 141.42892 154.68848 1.000 129.93945 67 LEU C O 1
ATOM 5013 N N . ASN D 1 68 ? 129.96819 139.96947 155.20049 1.000 136.07137 68 ASN C N 1
ATOM 5014 C CA . ASN D 1 68 ? 129.49274 139.66906 156.55174 1.000 138.23477 68 ASN C CA 1
ATOM 5015 C C . ASN D 1 68 ? 128.08542 139.07867 156.54420 1.000 137.84382 68 ASN C C 1
ATOM 5016 O O . ASN D 1 68 ? 127.25695 139.40606 157.39661 1.000 138.91202 68 ASN C O 1
ATOM 5021 N N . ILE D 1 69 ? 127.80591 138.20734 155.58143 1.000 133.71608 69 ILE C N 1
ATOM 5022 C CA . ILE D 1 69 ? 126.55390 137.46034 155.56469 1.000 135.34642 69 ILE C CA 1
ATOM 5023 C C . ILE D 1 69 ? 126.75613 136.15593 156.32278 1.000 136.69214 69 ILE C C 1
ATOM 5024 O O . ILE D 1 69 ? 127.68770 135.39490 156.03498 1.000 137.59780 69 ILE C O 1
ATOM 5029 N N . GLN D 1 70 ? 125.88934 135.89668 157.29818 1.000 144.93325 70 GLN C N 1
ATOM 5030 C CA . GLN D 1 70 ? 126.02406 134.69920 158.11637 1.000 144.71688 70 GLN C CA 1
ATOM 5031 C C . GLN D 1 70 ? 125.75964 133.45330 157.28049 1.000 145.75187 70 GLN C C 1
ATOM 5032 O O . GLN D 1 70 ? 124.73446 133.35374 156.59996 1.000 146.24357 70 GLN C O 1
ATOM 5038 N N . ALA D 1 71 ? 126.68699 132.49737 157.33939 1.000 149.04760 71 ALA C N 1
ATOM 5039 C CA . ALA D 1 71 ? 126.57431 131.27412 156.55673 1.000 149.19594 71 ALA C CA 1
ATOM 5040 C C . ALA D 1 71 ? 125.73734 130.20203 157.24007 1.000 150.22795 71 ALA C C 1
ATOM 5041 O O . ALA D 1 71 ? 125.43469 129.18286 156.61026 1.000 149.80408 71 ALA C O 1
ATOM 5043 N N . ASN D 1 72 ? 125.35997 130.40048 158.49965 1.000 161.03139 72 ASN C N 1
ATOM 5044 C CA . ASN D 1 72 ? 124.55496 129.42494 159.21515 1.000 161.61874 72 ASN C CA 1
ATOM 5045 C C . ASN D 1 72 ? 123.07623 129.61750 158.88441 1.000 162.69381 72 ASN C C 1
ATOM 5046 O O . ASN D 1 72 ? 122.69173 130.48866 158.09934 1.000 161.16434 72 ASN C O 1
ATOM 5048 N N . GLY D 1 73 ? 122.23476 128.79022 159.49231 1.000 181.39114 73 GLY C N 1
ATOM 5049 C CA . GLY D 1 73 ? 120.80860 128.86851 159.27962 1.000 181.00909 73 GLY C CA 1
ATOM 5050 C C . GLY D 1 73 ? 120.17857 129.99934 160.05925 1.000 181.55033 73 GLY C C 1
ATOM 5051 O O . GLY D 1 73 ? 120.81875 130.68572 160.87153 1.000 181.42701 73 GLY C O 1
ATOM 5052 N N . PRO D 1 74 ? 118.88964 130.21635 159.81166 1.000 191.21596 74 PRO C N 1
ATOM 5053 C CA . PRO D 1 74 ? 118.16591 131.27188 160.52721 1.000 191.38409 74 PRO C CA 1
ATOM 5054 C C . PRO D 1 74 ? 118.03436 130.95603 162.00934 1.000 190.88964 74 PRO C C 1
ATOM 5055 O O . PRO D 1 74 ? 118.08718 129.80160 162.43946 1.000 190.56562 74 PRO C O 1
ATOM 5059 N N . GLN D 1 75 ? 117.86877 132.01854 162.79490 1.000 198.85597 75 GLN C N 1
ATOM 5060 C CA . GLN D 1 75 ? 117.71091 131.86841 164.23507 1.000 199.29428 75 GLN C CA 1
ATOM 5061 C C . GLN D 1 75 ? 116.46390 131.05284 164.55438 1.000 199.80350 75 GLN C C 1
ATOM 5062 O O . GLN D 1 75 ? 115.41765 131.20807 163.91860 1.000 200.23818 75 GLN C O 1
ATOM 5064 N N . ILE D 1 76 ? 116.58207 130.17885 165.54798 1.000 206.40798 76 ILE C N 1
ATOM 5065 C CA . ILE D 1 76 ? 115.49662 129.27310 165.90603 1.000 207.02922 76 ILE C CA 1
ATOM 5066 C C . ILE D 1 76 ? 114.44832 130.03397 166.70572 1.000 207.54366 76 ILE C C 1
ATOM 5067 O O . ILE D 1 76 ? 114.77083 130.72594 167.67895 1.000 207.79274 76 ILE C O 1
ATOM 5072 N N . ALA D 1 77 ? 113.18975 129.91109 166.29253 1.000 213.43162 77 ALA C N 1
ATOM 5073 C CA . ALA D 1 77 ? 112.10148 130.53772 167.02107 1.000 213.68283 77 ALA C CA 1
ATOM 5074 C C . ALA D 1 77 ? 111.91443 129.86069 168.37907 1.000 214.30904 77 ALA C C 1
ATOM 5075 O O . ALA D 1 77 ? 112.14750 128.65662 168.51807 1.000 214.29938 77 ALA C O 1
ATOM 5077 N N . PRO D 1 78 ? 111.50814 130.61461 169.39787 1.000 219.72667 78 PRO C N 1
ATOM 5078 C CA . PRO D 1 78 ? 111.28911 130.02325 170.72469 1.000 219.50161 78 PRO C CA 1
ATOM 5079 C C . PRO D 1 78 ? 110.20347 128.96407 170.67884 1.000 219.84310 78 PRO C C 1
ATOM 5080 O O . PRO D 1 78 ? 109.21776 129.10292 169.93862 1.000 220.17078 78 PRO C O 1
ATOM 5084 N N . PRO D 1 79 ? 110.35090 127.88696 171.44920 1.000 219.32846 79 PRO C N 1
ATOM 5085 C CA . PRO D 1 79 ? 109.34521 126.81866 171.41857 1.000 219.24390 79 PRO C CA 1
ATOM 5086 C C . PRO D 1 79 ? 108.01212 127.28238 171.98460 1.000 219.12468 79 PRO C C 1
ATOM 5087 O O . PRO D 1 79 ? 107.95479 128.02308 172.96913 1.000 219.03466 79 PRO C O 1
ATOM 5091 N N . ASN D 1 80 ? 106.93415 126.83152 171.34745 1.000 221.69044 80 ASN C N 1
ATOM 5092 C CA . ASN D 1 80 ? 105.58007 127.13153 171.80654 1.000 221.60623 80 ASN C CA 1
ATOM 5093 C C . ASN D 1 80 ? 104.63701 126.12577 171.16931 1.000 222.09718 80 ASN C C 1
ATOM 5094 O O . ASN D 1 80 ? 104.50489 126.09843 169.94150 1.000 222.02430 80 ASN C O 1
ATOM 5096 N N . ALA D 1 81 ? 103.99146 125.29939 171.99539 1.000 222.32784 81 ALA C N 1
ATOM 5097 C CA . ALA D 1 81 ? 103.11852 124.25479 171.46840 1.000 222.05199 81 ALA C CA 1
ATOM 5098 C C . ALA D 1 81 ? 101.93647 124.85008 170.71312 1.000 222.27480 81 ALA C C 1
ATOM 5099 O O . ALA D 1 81 ? 101.59452 124.39644 169.61461 1.000 222.07573 81 ALA C O 1
ATOM 5101 N N . ILE D 1 82 ? 101.30098 125.87322 171.28751 1.000 222.74293 82 ILE C N 1
ATOM 5102 C CA . ILE D 1 82 ? 100.14627 126.49061 170.64120 1.000 222.45168 82 ILE C CA 1
ATOM 5103 C C . ILE D 1 82 ? 100.56120 127.16952 169.34144 1.000 222.91479 82 ILE C C 1
ATOM 5104 O O . ILE D 1 82 ? 99.89677 127.02691 168.30777 1.000 222.50583 82 ILE C O 1
ATOM 5106 N N . LEU D 1 83 ? 101.66659 127.91905 169.37462 1.000 223.13422 83 LEU C N 1
ATOM 5107 C CA . LEU D 1 83 ? 102.13442 128.59945 168.17125 1.000 222.64955 83 LEU C CA 1
ATOM 5108 C C . LEU D 1 83 ? 102.53646 127.60284 167.09240 1.000 222.76953 83 LEU C C 1
ATOM 5109 O O . LEU D 1 83 ? 102.22846 127.79971 165.91157 1.000 222.60867 83 LEU C O 1
ATOM 5114 N N . GLU D 1 84 ? 103.23229 126.52969 167.47619 1.000 222.25868 84 GLU C N 1
ATOM 5115 C CA . GLU D 1 84 ? 103.62171 125.51713 166.49980 1.000 221.99438 84 GLU C CA 1
ATOM 5116 C C . GLU D 1 84 ? 102.40044 124.84008 165.89108 1.000 222.00115 84 GLU C C 1
ATOM 5117 O O . GLU D 1 84 ? 102.35201 124.60509 164.67736 1.000 221.82884 84 GLU C O 1
ATOM 5119 N N . LYS D 1 85 ? 101.40356 124.51684 166.71980 1.000 222.73583 85 LYS C N 1
ATOM 5120 C CA . LYS D 1 85 ? 100.18846 123.89293 166.20692 1.000 222.46700 85 LYS C CA 1
ATOM 5121 C C . LYS D 1 85 ? 99.45216 124.82305 165.25193 1.000 222.39788 85 LYS C C 1
ATOM 5122 O O . LYS D 1 85 ? 98.95709 124.38520 164.20712 1.000 222.47963 85 LYS C O 1
ATOM 5124 N N . VAL D 1 86 ? 99.37247 126.11213 165.59156 1.000 222.16887 86 VAL C N 1
ATOM 5125 C CA . VAL D 1 86 ? 98.71735 127.07537 164.70993 1.000 222.49181 86 VAL C CA 1
ATOM 5126 C C . VAL D 1 86 ? 99.47377 127.19511 163.39268 1.000 222.43125 86 VAL C C 1
ATOM 5127 O O . VAL D 1 86 ? 98.87073 127.22541 162.31265 1.000 222.24960 86 VAL C O 1
ATOM 5131 N N . PHE D 1 87 ? 100.80537 127.25820 163.45887 1.000 219.53139 87 PHE C N 1
ATOM 5132 C CA . PHE D 1 87 ? 101.60360 127.39750 162.24553 1.000 219.43134 87 PHE C CA 1
ATOM 5133 C C . PHE D 1 87 ? 101.46552 126.17554 161.34496 1.000 219.52483 87 PHE C C 1
ATOM 5134 O O . PHE D 1 87 ? 101.36898 126.30686 160.11894 1.000 218.70826 87 PHE C O 1
ATOM 5142 N N . THR D 1 88 ? 101.45116 124.97697 161.93324 1.000 222.01925 88 THR C N 1
ATOM 5143 C CA . THR D 1 88 ? 101.38210 123.76365 161.12434 1.000 221.54035 88 THR C CA 1
ATOM 5144 C C . THR D 1 88 ? 99.97662 123.52525 160.58317 1.000 221.34801 88 THR C C 1
ATOM 5145 O O . THR D 1 88 ? 99.81586 123.03630 159.45870 1.000 220.69276 88 THR C O 1
ATOM 5149 N N . ALA D 1 89 ? 98.94745 123.85995 161.36156 1.000 220.88781 89 ALA C N 1
ATOM 5150 C CA . ALA D 1 89 ? 97.57330 123.52115 161.01061 1.000 220.55984 89 ALA C CA 1
ATOM 5151 C C . ALA D 1 89 ? 96.75771 124.71810 160.53607 1.000 220.61547 89 ALA C C 1
ATOM 5152 O O . ALA D 1 89 ? 96.17611 124.67446 159.44789 1.000 220.38032 89 ALA C O 1
ATOM 5154 N N . ILE D 1 90 ? 96.69822 125.78735 161.32965 1.000 221.27597 90 ILE C N 1
ATOM 5155 C CA . ILE D 1 90 ? 95.79678 126.89995 161.04636 1.000 221.37814 90 ILE C CA 1
ATOM 5156 C C . ILE D 1 90 ? 96.25278 127.65336 159.80354 1.000 221.31692 90 ILE C C 1
ATOM 5157 O O . ILE D 1 90 ? 95.54544 127.67899 158.78964 1.000 221.11254 90 ILE C O 1
ATOM 5162 N N . THR D 1 91 ? 97.43980 128.25292 159.86603 1.000 220.57445 91 THR C N 1
ATOM 5163 C CA . THR D 1 91 ? 97.96573 129.04927 158.76341 1.000 220.20041 91 THR C CA 1
ATOM 5164 C C . THR D 1 91 ? 99.41275 129.40770 159.06382 1.000 220.26890 91 THR C C 1
ATOM 5165 O O . THR D 1 91 ? 99.88784 129.25442 160.19265 1.000 220.26839 91 THR C O 1
ATOM 5169 N N . LYS D 1 92 ? 100.10662 129.88862 158.03258 1.000 222.31612 92 LYS C N 1
ATOM 5170 C CA . LYS D 1 92 ? 101.46955 130.38072 158.17176 1.000 222.52441 92 LYS C CA 1
ATOM 5171 C C . LYS D 1 92 ? 101.55203 131.90103 158.21072 1.000 222.47266 92 LYS C C 1
ATOM 5172 O O . LYS D 1 92 ? 102.57034 132.43859 158.65862 1.000 222.30508 92 LYS C O 1
ATOM 5174 N N . HIS D 1 93 ? 100.51383 132.60140 157.75618 1.000 223.43678 93 HIS C N 1
ATOM 5175 C CA . HIS D 1 93 ? 100.45982 134.06309 157.77472 1.000 223.49598 93 HIS C CA 1
ATOM 5176 C C . HIS D 1 93 ? 99.13405 134.48090 158.39584 1.000 223.61763 93 HIS C C 1
ATOM 5177 O O . HIS D 1 93 ? 98.17419 134.80506 157.68312 1.000 223.76962 93 HIS C O 1
ATOM 5179 N N . PRO D 1 94 ? 99.04249 134.47598 159.72416 1.000 221.53460 94 PRO C N 1
ATOM 5180 C CA . PRO D 1 94 ? 97.77576 134.82172 160.37745 1.000 221.60691 94 PRO C CA 1
ATOM 5181 C C . PRO D 1 94 ? 97.38767 136.27210 160.13872 1.000 221.70122 94 PRO C C 1
ATOM 5182 O O . PRO D 1 94 ? 98.23612 137.15382 159.98326 1.000 221.44294 94 PRO C O 1
ATOM 5186 N N . ASP D 1 95 ? 96.07846 136.50944 160.11278 1.000 222.35209 95 ASP C N 1
ATOM 5187 C CA . ASP D 1 95 ? 95.54319 137.84581 159.91079 1.000 222.01124 95 ASP C CA 1
ATOM 5188 C C . ASP D 1 95 ? 95.52772 138.61550 161.23074 1.000 221.96124 95 ASP C C 1
ATOM 5189 O O . ASP D 1 95 ? 96.01329 138.14654 162.26408 1.000 221.30549 95 ASP C O 1
ATOM 5191 N N . GLU D 1 96 ? 94.96369 139.82568 161.19100 1.000 222.45087 96 GLU C N 1
ATOM 5192 C CA . GLU D 1 96 ? 94.90083 140.65476 162.39105 1.000 222.08983 96 GLU C CA 1
ATOM 5193 C C . GLU D 1 96 ? 94.02294 140.01796 163.46173 1.000 222.35482 96 GLU C C 1
ATOM 5194 O O . GLU D 1 96 ? 94.37610 140.02148 164.64707 1.000 222.17359 96 GLU C O 1
ATOM 5196 N N . LYS D 1 97 ? 92.87101 139.47074 163.06448 1.000 222.59437 97 LYS C N 1
ATOM 5197 C CA . LYS D 1 97 ? 91.98916 138.82052 164.02920 1.000 222.49525 97 LYS C CA 1
ATOM 5198 C C . LYS D 1 97 ? 92.64426 137.58514 164.63509 1.000 223.07732 97 LYS C C 1
ATOM 5199 O O . LYS D 1 97 ? 92.56067 137.36324 165.84922 1.000 222.87042 97 LYS C O 1
ATOM 5201 N N . ARG D 1 98 ? 93.30117 136.77042 163.80549 1.000 224.03719 98 ARG C N 1
ATOM 5202 C CA . ARG D 1 98 ? 93.98733 135.58901 164.31834 1.000 223.57887 98 ARG C CA 1
ATOM 5203 C C . ARG D 1 98 ? 95.13134 135.97702 165.24568 1.000 223.52570 98 ARG C C 1
ATOM 5204 O O . ARG D 1 98 ? 95.34258 135.33953 166.28460 1.000 223.28259 98 ARG C O 1
ATOM 5206 N N . LEU D 1 99 ? 95.88437 137.01882 164.88324 1.000 222.55777 99 LEU C N 1
ATOM 5207 C CA . LEU D 1 99 ? 96.96864 137.48264 165.74242 1.000 222.34349 99 LEU C CA 1
ATOM 5208 C C . LEU D 1 99 ? 96.43677 137.97943 167.08044 1.000 222.59691 99 LEU C C 1
ATOM 5209 O O . LEU D 1 99 ? 97.01628 137.68792 168.13272 1.000 222.58644 99 LEU C O 1
ATOM 5211 N N . GLU D 1 100 ? 95.33220 138.73070 167.06024 1.000 222.75076 100 GLU C N 1
ATOM 5212 C CA . GLU D 1 100 ? 94.73544 139.20470 168.30534 1.000 222.69910 100 GLU C CA 1
ATOM 5213 C C . GLU D 1 100 ? 94.24881 138.04245 169.16173 1.000 222.88814 100 GLU C C 1
ATOM 5214 O O . GLU D 1 100 ? 94.42822 138.04492 170.38599 1.000 223.03196 100 GLU C O 1
ATOM 5216 N N . GLY D 1 101 ? 93.62910 137.03966 168.53568 1.000 222.06640 101 GLY C N 1
ATOM 5217 C CA . GLY D 1 101 ? 93.18167 135.87824 169.28687 1.000 221.77417 101 GLY C CA 1
ATOM 5218 C C . GLY D 1 101 ? 94.32907 135.11248 169.91682 1.000 222.19805 101 GLY C C 1
ATOM 5219 O O . GLY D 1 101 ? 94.25167 134.70308 171.07792 1.000 222.00490 101 GLY C O 1
ATOM 5220 N N . LEU D 1 102 ? 95.41252 134.91303 169.16168 1.000 222.88421 102 LEU C N 1
ATOM 5221 C CA . LEU D 1 102 ? 96.57818 134.22505 169.70879 1.000 222.49456 102 LEU C CA 1
ATOM 5222 C C . LEU D 1 102 ? 97.21386 135.02811 170.83708 1.000 221.96579 102 LEU C C 1
ATOM 5223 O O . LEU D 1 102 ? 97.65143 134.45863 171.84455 1.000 221.38856 102 LEU C O 1
ATOM 5228 N N . SER D 1 103 ? 97.27808 136.35385 170.68398 1.000 223.32731 103 SER C N 1
ATOM 5229 C CA . SER D 1 103 ? 97.82797 137.19789 171.73897 1.000 223.29646 103 SER C CA 1
ATOM 5230 C C . SER D 1 103 ? 96.98756 137.11308 173.00549 1.000 224.14354 103 SER C C 1
ATOM 5231 O O . SER D 1 103 ? 97.52833 137.03456 174.11472 1.000 224.31582 103 SER C O 1
ATOM 5234 N N . LYS D 1 104 ? 95.66073 137.13348 172.86038 1.000 225.08156 104 LYS C N 1
ATOM 5235 C CA . LYS D 1 104 ? 94.78827 137.00634 174.02305 1.000 224.49636 104 LYS C CA 1
ATOM 5236 C C . LYS D 1 104 ? 94.93164 135.63689 174.67604 1.000 224.80269 104 LYS C C 1
ATOM 5237 O O . LYS D 1 104 ? 94.93894 135.52837 175.90792 1.000 224.23748 104 LYS C O 1
ATOM 5239 N N . GLN D 1 105 ? 95.04302 134.57981 173.86751 1.000 225.10442 105 GLN C N 1
ATOM 5240 C CA . GLN D 1 105 ? 95.14257 133.23247 174.41947 1.000 224.27704 105 GLN C CA 1
ATOM 5241 C C . GLN D 1 105 ? 96.46035 133.02257 175.15678 1.000 224.41675 105 GLN C C 1
ATOM 5242 O O . GLN D 1 105 ? 96.48063 132.43327 176.24374 1.000 223.81117 105 GLN C O 1
ATOM 5244 N N . LEU D 1 106 ? 97.56822 133.49261 174.58754 1.000 227.91826 106 LEU C N 1
ATOM 5245 C CA . LEU D 1 106 ? 98.88462 133.27254 175.17251 1.000 228.18943 106 LEU C CA 1
ATOM 5246 C C . LEU D 1 106 ? 99.35029 134.41714 176.06368 1.000 227.64406 106 LEU C C 1
ATOM 5247 O O . LEU D 1 106 ? 100.44059 134.32383 176.63856 1.000 227.61394 106 LEU C O 1
ATOM 5252 N N . ASP D 1 107 ? 98.55502 135.48100 176.19661 1.000 225.19459 107 ASP C N 1
ATOM 5253 C CA . ASP D 1 107 ? 98.91217 136.63976 177.01876 1.000 224.95727 107 ASP C CA 1
ATOM 5254 C C . ASP D 1 107 ? 100.26860 137.21116 176.61095 1.000 225.14129 107 ASP C C 1
ATOM 5255 O O . ASP D 1 107 ? 101.09811 137.56651 177.45093 1.000 225.00867 107 ASP C O 1
ATOM 5257 N N . TRP D 1 108 ? 100.49508 137.29955 175.30254 1.000 226.30320 108 TRP C N 1
ATOM 5258 C CA . TRP D 1 108 ? 101.74711 137.79648 174.75455 1.000 226.38046 108 TRP C CA 1
ATOM 5259 C C . TRP D 1 108 ? 101.46019 138.91128 173.75904 1.000 226.43717 108 TRP C C 1
ATOM 5260 O O . TRP D 1 108 ? 100.36447 139.00910 173.20211 1.000 226.40564 108 TRP C O 1
ATOM 5262 N N . ASP D 1 109 ? 102.46199 139.75997 173.54770 1.000 225.46889 109 ASP C N 1
ATOM 5263 C CA . ASP D 1 109 ? 102.31689 140.87535 172.62457 1.000 225.24643 109 ASP C CA 1
ATOM 5264 C C . ASP D 1 109 ? 102.18772 140.37794 171.18820 1.000 226.20719 109 ASP C C 1
ATOM 5265 O O . ASP D 1 109 ? 102.70397 139.31844 170.82216 1.000 226.17073 109 ASP C O 1
ATOM 5267 N N . VAL D 1 110 ? 101.47875 141.16084 170.37141 1.000 227.76109 110 VAL C N 1
ATOM 5268 C CA . VAL D 1 110 ? 101.30430 140.81080 168.96391 1.000 227.09800 110 VAL C CA 1
ATOM 5269 C C . VAL D 1 110 ? 102.64061 140.85358 168.23482 1.000 227.10249 110 VAL C C 1
ATOM 5270 O O . VAL D 1 110 ? 102.88477 140.07251 167.30592 1.000 226.75909 110 VAL C O 1
ATOM 5272 N N . ARG D 1 111 ? 103.51968 141.77716 168.63238 1.000 226.87519 111 ARG C N 1
ATOM 5273 C CA . ARG D 1 111 ? 104.83408 141.87030 168.00541 1.000 226.27950 111 ARG C CA 1
ATOM 5274 C C . ARG D 1 111 ? 105.64210 140.59768 168.22520 1.000 226.55917 111 ARG C C 1
ATOM 5275 O O . ARG D 1 111 ? 106.34560 140.13711 167.31902 1.000 226.27405 111 ARG C O 1
ATOM 5277 N N . SER D 1 112 ? 105.55789 140.01714 169.42517 1.000 227.47949 112 SER C N 1
ATOM 5278 C CA . SER D 1 112 ? 106.26097 138.76579 169.69186 1.000 226.99912 112 SER C CA 1
ATOM 5279 C C . SER D 1 112 ? 105.73630 137.63853 168.81048 1.000 227.05460 112 SER C C 1
ATOM 5280 O O . SER D 1 112 ? 106.51707 136.83585 168.28456 1.000 226.72297 112 SER C O 1
ATOM 5282 N N . ILE D 1 113 ? 104.41505 137.56437 168.63489 1.000 225.98136 113 ILE C N 1
ATOM 5283 C CA . ILE D 1 113 ? 103.83412 136.53489 167.77846 1.000 225.89771 113 ILE C CA 1
ATOM 5284 C C . ILE D 1 113 ? 104.27838 136.72607 166.33351 1.000 225.78960 113 ILE C C 1
ATOM 5285 O O . ILE D 1 113 ? 104.61143 135.75767 165.63848 1.000 225.15609 113 ILE C O 1
ATOM 5287 N N . GLN D 1 114 ? 104.28188 137.97336 165.85550 1.000 225.12945 114 GLN C N 1
ATOM 5288 C CA . GLN D 1 114 ? 104.72632 138.24135 164.49123 1.000 224.68256 114 GLN C CA 1
ATOM 5289 C C . GLN D 1 114 ? 106.19326 137.87320 164.30690 1.000 224.96989 114 GLN C C 1
ATOM 5290 O O . GLN D 1 114 ? 106.57398 137.30446 163.27651 1.000 224.66485 114 GLN C O 1
ATOM 5292 N N . ARG D 1 115 ? 107.03237 138.19191 165.29582 1.000 224.38966 115 ARG C N 1
ATOM 5293 C CA . ARG D 1 115 ? 108.44263 137.82539 165.21998 1.000 224.06787 115 ARG C CA 1
ATOM 5294 C C . ARG D 1 115 ? 108.61845 136.31235 165.20139 1.000 223.91721 115 ARG C C 1
ATOM 5295 O O . ARG D 1 115 ? 109.45302 135.78698 164.45595 1.000 224.03112 115 ARG C O 1
ATOM 5297 N N . TRP D 1 116 ? 107.84201 135.59468 166.01819 1.000 221.18397 116 TRP C N 1
ATOM 5298 C CA . TRP D 1 116 ? 107.92076 134.13690 166.02094 1.000 220.97031 116 TRP C CA 1
ATOM 5299 C C . TRP D 1 116 ? 107.50291 133.55827 164.67440 1.000 220.84941 116 TRP C C 1
ATOM 5300 O O . TRP D 1 116 ? 108.14194 132.63037 164.16333 1.000 220.41667 116 TRP C O 1
ATOM 5311 N N . PHE D 1 117 ? 106.42666 134.08855 164.08723 1.000 219.25384 117 PHE C N 1
ATOM 5312 C CA . PHE D 1 117 ? 105.98731 133.60507 162.78103 1.000 219.10994 117 PHE C CA 1
ATOM 5313 C C . PHE D 1 117 ? 107.02723 133.89236 161.70462 1.000 219.01305 117 PHE C C 1
ATOM 5314 O O . PHE D 1 117 ? 107.28400 133.04524 160.83992 1.000 219.06481 117 PHE C O 1
ATOM 5322 N N . ARG D 1 118 ? 107.63364 135.08202 161.73883 1.000 211.79779 118 ARG C N 1
ATOM 5323 C CA . ARG D 1 118 ? 108.68195 135.40562 160.77645 1.000 211.02864 118 ARG C CA 1
ATOM 5324 C C . ARG D 1 118 ? 109.88263 134.48287 160.94104 1.000 211.55646 118 ARG C C 1
ATOM 5325 O O . ARG D 1 118 ? 110.46853 134.02982 159.95027 1.000 211.54625 118 ARG C O 1
ATOM 5327 N N . GLN D 1 119 ? 110.26321 134.19304 162.18782 1.000 210.00611 119 GLN C N 1
ATOM 5328 C CA . GLN D 1 119 ? 111.37351 133.27922 162.43148 1.000 209.50194 119 GLN C CA 1
ATOM 5329 C C . GLN D 1 119 ? 111.05900 131.88022 161.91835 1.000 209.32175 119 GLN C C 1
ATOM 5330 O O . GLN D 1 119 ? 111.92006 131.22271 161.32474 1.000 208.45846 119 GLN C O 1
ATOM 5332 N N . ARG D 1 120 ? 109.82959 131.40701 162.13870 1.000 208.39048 120 ARG C N 1
ATOM 5333 C CA . ARG D 1 120 ? 109.44281 130.09145 161.63535 1.000 208.10693 120 ARG C CA 1
ATOM 5334 C C . ARG D 1 120 ? 109.47254 130.05216 160.11168 1.000 208.14562 120 ARG C C 1
ATOM 5335 O O . ARG D 1 120 ? 109.94818 129.07654 159.51427 1.000 207.58421 120 ARG C O 1
ATOM 5337 N N . ARG D 1 121 ? 108.96964 131.10771 159.46582 1.000 203.20771 121 ARG C N 1
ATOM 5338 C CA . ARG D 1 121 ? 108.99454 131.16551 158.00790 1.000 202.21588 121 ARG C CA 1
ATOM 5339 C C . ARG D 1 121 ? 110.42416 131.17363 157.48218 1.000 202.62891 121 ARG C C 1
ATOM 5340 O O . ARG D 1 121 ? 110.72950 130.51417 156.48153 1.000 202.64847 121 ARG C O 1
ATOM 5342 N N . ASN D 1 122 ? 111.31456 131.91849 158.14205 1.000 200.47680 122 ASN C N 1
ATOM 5343 C CA . ASN D 1 122 ? 112.71721 131.92047 157.73932 1.000 200.48688 122 ASN C CA 1
ATOM 5344 C C . ASN D 1 122 ? 113.34845 130.54801 157.93632 1.000 200.25833 122 ASN C C 1
ATOM 5345 O O . ASN D 1 122 ? 114.15802 130.10576 157.11316 1.000 199.15255 122 ASN C O 1
ATOM 5350 N N . GLN D 1 123 ? 112.99402 129.86222 159.02667 1.000 201.23604 123 GLN C N 1
ATOM 5351 C CA . GLN D 1 123 ? 113.51408 128.51916 159.26291 1.000 201.08829 123 GLN C CA 1
ATOM 5352 C C . GLN D 1 123 ? 113.07471 127.55864 158.16702 1.000 200.70938 123 GLN C C 1
ATOM 5353 O O . GLN D 1 123 ? 113.86531 126.72594 157.70758 1.000 200.00605 123 GLN C O 1
ATOM 5359 N N . GLU D 1 124 ? 111.81263 127.65099 157.74121 1.000 191.52470 124 GLU C N 1
ATOM 5360 C CA . GLU D 1 124 ? 111.35985 126.82666 156.62474 1.000 190.65380 124 GLU C CA 1
ATOM 5361 C C . GLU D 1 124 ? 112.08569 127.19614 155.33597 1.000 190.76688 124 GLU C C 1
ATOM 5362 O O . GLU D 1 124 ? 112.44972 126.31775 154.54532 1.000 190.69308 124 GLU C O 1
ATOM 5368 N N . LYS D 1 125 ? 112.30486 128.48906 155.10809 1.000 175.51250 125 LYS C N 1
ATOM 5369 C CA . LYS D 1 125 ? 113.00600 128.94095 153.91974 1.000 174.23396 125 LYS C CA 1
ATOM 5370 C C . LYS D 1 125 ? 114.49062 128.58962 154.00833 1.000 173.55461 125 LYS C C 1
ATOM 5371 O O . LYS D 1 125 ? 115.02839 128.39276 155.10015 1.000 173.66875 125 LYS C O 1
ATOM 5373 N N . PRO D 1 126 ? 115.17244 128.49246 152.86705 1.000 148.71277 126 PRO C N 1
ATOM 5374 C CA . PRO D 1 126 ? 116.61230 128.20502 152.88576 1.000 147.41124 126 PRO C CA 1
ATOM 5375 C C . PRO D 1 126 ? 117.40516 129.32831 153.53847 1.000 145.79827 126 PRO C C 1
ATOM 5376 O O . PRO D 1 126 ? 116.88023 130.38089 153.90725 1.000 145.46895 126 PRO C O 1
ATOM 5380 N N . SER D 1 127 ? 118.70621 129.08721 153.67501 1.000 124.25895 127 SER C N 1
ATOM 5381 C CA . SER D 1 127 ? 119.58535 130.03652 154.33839 1.000 123.98950 127 SER C CA 1
ATOM 5382 C C . SER D 1 127 ? 119.75403 131.30065 153.49973 1.000 122.78404 127 SER C C 1
ATOM 5383 O O . SER D 1 127 ? 119.51026 131.31886 152.29052 1.000 124.31484 127 SER C O 1
ATOM 5386 N N . THR D 1 128 ? 120.17676 132.37408 154.17066 1.000 113.04532 128 THR C N 1
ATOM 5387 C CA . THR D 1 128 ? 120.29962 133.66896 153.50818 1.000 112.45062 128 THR C CA 1
ATOM 5388 C C . THR D 1 128 ? 121.40421 133.66424 152.45606 1.000 112.56015 128 THR C C 1
ATOM 5389 O O . THR D 1 128 ? 121.24802 134.26447 151.38728 1.000 115.18426 128 THR C O 1
ATOM 5393 N N . LEU D 1 129 ? 122.52750 132.99904 152.73732 1.000 110.09277 129 LEU C N 1
ATOM 5394 C CA . LEU D 1 129 ? 123.66047 133.04020 151.81557 1.000 111.20994 129 LEU C CA 1
ATOM 5395 C C . LEU D 1 129 ? 123.32569 132.37670 150.48345 1.000 112.99479 129 LEU C C 1
ATOM 5396 O O . LEU D 1 129 ? 123.71399 132.87440 149.41867 1.000 115.28050 129 LEU C O 1
ATOM 5401 N N . THR D 1 130 ? 122.61831 131.24498 150.51956 1.000 109.28713 130 THR C N 1
ATOM 5402 C CA . THR D 1 130 ? 122.24073 130.57827 149.27717 1.000 109.26832 130 THR C CA 1
ATOM 5403 C C . THR D 1 130 ? 121.29667 131.44403 148.45469 1.000 111.09708 130 THR C C 1
ATOM 5404 O O . THR D 1 130 ? 121.42319 131.52226 147.22590 1.000 113.42493 130 THR C O 1
ATOM 5408 N N . ARG D 1 131 ? 120.34106 132.10138 149.11540 1.000 101.81929 131 ARG C N 1
ATOM 5409 C CA . ARG D 1 131 ? 119.44385 133.00467 148.40454 1.000 99.61132 131 ARG C CA 1
ATOM 5410 C C . ARG D 1 131 ? 120.20804 134.17951 147.81017 1.000 96.92036 131 ARG C C 1
ATOM 5411 O O . ARG D 1 131 ? 119.90830 134.62335 146.69719 1.000 101.08978 131 ARG C O 1
ATOM 5419 N N . PHE D 1 132 ? 121.20355 134.69239 148.53524 1.000 85.90755 132 PHE C N 1
ATOM 5420 C CA . PHE D 1 132 ? 122.02796 135.77116 148.00215 1.000 86.61184 132 PHE C CA 1
ATOM 5421 C C . PHE D 1 132 ? 122.78236 135.32182 146.75776 1.000 90.38759 132 PHE C C 1
ATOM 5422 O O . PHE D 1 132 ? 122.85700 136.05853 145.76803 1.000 99.22877 132 PHE C O 1
ATOM 5430 N N . CYS D 1 133 ? 123.35164 134.11555 146.78963 1.000 90.64295 133 CYS C N 1
ATOM 5431 C CA . CYS D 1 133 ? 124.06701 133.60776 145.62132 1.000 93.82757 133 CYS C CA 1
ATOM 5432 C C . CYS D 1 133 ? 123.12862 133.41958 144.43378 1.000 98.05618 133 CYS C C 1
ATOM 5433 O O . CYS D 1 133 ? 123.47098 133.77044 143.29519 1.000 101.57345 133 CYS C O 1
ATOM 5436 N N . GLU D 1 134 ? 121.93909 132.86524 144.68029 1.000 88.98202 134 GLU C N 1
ATOM 5437 C CA . GLU D 1 134 ? 120.97572 132.66854 143.60183 1.000 82.83608 134 GLU C CA 1
ATOM 5438 C C . GLU D 1 134 ? 120.53693 134.00207 143.00991 1.000 87.33504 134 GLU C C 1
ATOM 5439 O O . GLU D 1 134 ? 120.41032 134.13884 141.78598 1.000 93.45115 134 GLU C O 1
ATOM 5445 N N . SER D 1 135 ? 120.30955 135.00148 143.86431 1.000 76.11744 135 SER C N 1
ATOM 5446 C CA . SER D 1 135 ? 119.93717 136.32319 143.37675 1.000 68.71285 135 SER C CA 1
ATOM 5447 C C . SER D 1 135 ? 121.06494 136.95397 142.57373 1.000 73.86310 135 SER C C 1
ATOM 5448 O O . SER D 1 135 ? 120.81498 137.62298 141.56818 1.000 85.54438 135 SER C O 1
ATOM 5451 N N . MET D 1 136 ? 122.31290 136.76194 143.00381 1.000 72.98921 136 MET C N 1
ATOM 5452 C CA . MET D 1 136 ? 123.43987 137.29428 142.24388 1.000 74.84540 136 MET C CA 1
ATOM 5453 C C . MET D 1 136 ? 123.51610 136.66101 140.86035 1.000 76.00570 136 MET C C 1
ATOM 5454 O O . MET D 1 136 ? 123.74036 137.35453 139.85802 1.000 83.13838 136 MET C O 1
ATOM 5459 N N . TRP D 1 137 ? 123.31649 135.34402 140.78559 1.000 70.16356 137 TRP C N 1
ATOM 5460 C CA . TRP D 1 137 ? 123.32528 134.66371 139.49310 1.000 69.91650 137 TRP C CA 1
ATOM 5461 C C . TRP D 1 137 ? 122.20360 135.17171 138.59212 1.000 74.08112 137 TRP C C 1
ATOM 5462 O O . TRP D 1 137 ? 122.41952 135.45669 137.40346 1.000 81.02641 137 TRP C O 1
ATOM 5473 N N . ARG D 1 138 ? 120.99439 135.29786 139.14618 1.000 65.07674 138 ARG C N 1
ATOM 5474 C CA . ARG D 1 138 ? 119.87110 135.79220 138.35712 1.000 63.96776 138 ARG C CA 1
ATOM 5475 C C . ARG D 1 138 ? 120.11726 137.21583 137.87951 1.000 62.55201 138 ARG C C 1
ATOM 5476 O O . ARG D 1 138 ? 119.80104 137.55540 136.73504 1.000 72.92984 138 ARG C O 1
ATOM 5484 N N . PHE D 1 139 ? 120.67394 138.06452 138.74571 1.000 55.54542 139 PHE C N 1
ATOM 5485 C CA . PHE D 1 139 ? 120.97047 139.43892 138.36123 1.000 55.72005 139 PHE C CA 1
ATOM 5486 C C . PHE D 1 139 ? 121.96439 139.48800 137.21302 1.000 58.73672 139 PHE C C 1
ATOM 5487 O O . PHE D 1 139 ? 121.76739 140.23283 136.24589 1.000 64.60888 139 PHE C O 1
ATOM 5495 N N . SER D 1 140 ? 123.03826 138.69973 137.29819 1.000 62.56703 140 SER C N 1
ATOM 5496 C CA . SER D 1 140 ? 124.02781 138.69679 136.22569 1.000 54.03006 140 SER C CA 1
ATOM 5497 C C . SER D 1 140 ? 123.40234 138.26032 134.90741 1.000 54.30788 140 SER C C 1
ATOM 5498 O O . SER D 1 140 ? 123.57381 138.92269 133.87122 1.000 65.88458 140 SER C O 1
ATOM 5501 N N . PHE D 1 141 ? 122.65063 137.15433 134.92999 1.000 50.83553 141 PHE C N 1
ATOM 5502 C CA . PHE D 1 141 ? 122.06376 136.66694 133.68591 1.000 51.61276 141 PHE C CA 1
ATOM 5503 C C . PHE D 1 141 ? 121.06543 137.66121 133.10595 1.000 59.18514 141 PHE C C 1
ATOM 5504 O O . PHE D 1 141 ? 121.05547 137.89629 131.89219 1.000 64.70838 141 PHE C O 1
ATOM 5512 N N . TYR D 1 142 ? 120.20688 138.24211 133.94729 1.000 54.69502 142 TYR C N 1
ATOM 5513 C CA . TYR D 1 142 ? 119.20250 139.17202 133.44399 1.000 44.22950 142 TYR C CA 1
ATOM 5514 C C . TYR D 1 142 ? 119.84241 140.43739 132.89449 1.000 46.84054 142 TYR C C 1
ATOM 5515 O O . TYR D 1 142 ? 119.39115 140.96886 131.87476 1.000 57.39644 142 TYR C O 1
ATOM 5524 N N . LEU D 1 143 ? 120.89341 140.93658 133.54783 1.000 44.10827 143 LEU C N 1
ATOM 5525 C CA . LEU D 1 143 ? 121.59468 142.09927 133.01804 1.000 42.80324 143 LEU C CA 1
ATOM 5526 C C . LEU D 1 143 ? 122.17469 141.80111 131.64278 1.000 50.87951 143 LEU C C 1
ATOM 5527 O O . LEU D 1 143 ? 122.00564 142.58708 130.69957 1.000 56.19895 143 LEU C O 1
ATOM 5532 N N . TYR D 1 144 ? 122.84347 140.65152 131.50080 1.000 46.91625 144 TYR C N 1
ATOM 5533 C CA . TYR D 1 144 ? 123.42184 140.31276 130.20336 1.000 41.63039 144 TYR C CA 1
ATOM 5534 C C . TYR D 1 144 ? 122.34622 140.16859 129.13434 1.000 52.05827 144 TYR C C 1
ATOM 5535 O O . TYR D 1 144 ? 122.50803 140.65974 128.00976 1.000 59.07726 144 TYR C O 1
ATOM 5544 N N . VAL D 1 145 ? 121.23973 139.49968 129.46551 1.000 52.84033 145 VAL C N 1
ATOM 5545 C CA . VAL D 1 145 ? 120.19440 139.25959 128.47590 1.000 51.41504 145 VAL C CA 1
ATOM 5546 C C . VAL D 1 145 ? 119.53097 140.56467 128.05963 1.000 53.27921 145 VAL C C 1
ATOM 5547 O O . VAL D 1 145 ? 119.25973 140.78152 126.87477 1.000 57.25626 145 VAL C O 1
ATOM 5551 N N . PHE D 1 146 ? 119.25160 141.45219 129.01616 1.000 47.58341 146 PHE C N 1
ATOM 5552 C CA . PHE D 1 146 ? 118.64401 142.72997 128.66415 1.000 44.11785 146 PHE C CA 1
ATOM 5553 C C . PHE D 1 146 ? 119.57819 143.56418 127.80030 1.000 55.04901 146 PHE C C 1
ATOM 5554 O O . PHE D 1 146 ? 119.13733 144.19718 126.83258 1.000 62.51562 146 PHE C O 1
ATOM 5562 N N . THR D 1 147 ? 120.87483 143.57674 128.12696 1.000 56.22707 147 THR C N 1
ATOM 5563 C CA . THR D 1 147 ? 121.82101 144.32194 127.30258 1.000 53.41066 147 THR C CA 1
ATOM 5564 C C . THR D 1 147 ? 121.87230 143.76856 125.88383 1.000 55.63974 147 THR C C 1
ATOM 5565 O O . THR D 1 147 ? 121.83699 144.53210 124.90868 1.000 54.16925 147 THR C O 1
ATOM 5569 N N . TYR D 1 148 ? 121.93827 142.44084 125.74672 1.000 54.18987 148 TYR C N 1
ATOM 5570 C CA . TYR D 1 148 ? 121.96951 141.84315 124.41580 1.000 48.09432 148 TYR C CA 1
ATOM 5571 C C . TYR D 1 148 ? 120.68869 142.13529 123.64791 1.000 51.56097 148 TYR C C 1
ATOM 5572 O O . TYR D 1 148 ? 120.72964 142.42059 122.44692 1.000 61.14083 148 TYR C O 1
ATOM 5581 N N . GLY D 1 149 ? 119.54043 142.05849 124.31952 1.000 47.46025 149 GLY C N 1
ATOM 5582 C CA . GLY D 1 149 ? 118.28340 142.32904 123.64613 1.000 49.86067 149 GLY C CA 1
ATOM 5583 C C . GLY D 1 149 ? 118.17805 143.76032 123.16346 1.000 50.19980 149 GLY C C 1
ATOM 5584 O O . GLY D 1 149 ? 117.70478 144.01564 122.05556 1.000 55.12281 149 GLY C O 1
ATOM 5585 N N . VAL D 1 150 ? 118.61712 144.71447 123.98674 1.000 47.86374 150 VAL C N 1
ATOM 5586 C CA . VAL D 1 150 ? 118.60648 146.11197 123.56231 1.000 48.19646 150 VAL C CA 1
ATOM 5587 C C . VAL D 1 150 ? 119.53717 146.31639 122.37437 1.000 54.55394 150 VAL C C 1
ATOM 5588 O O . VAL D 1 150 ? 119.17034 146.96371 121.38424 1.000 56.69484 150 VAL C O 1
ATOM 5592 N N . ARG D 1 151 ? 120.74720 145.75164 122.44096 1.000 60.21257 151 ARG C N 1
ATOM 5593 C CA . ARG D 1 151 ? 121.69481 145.91857 121.34254 1.000 59.36641 151 ARG C CA 1
ATOM 5594 C C . ARG D 1 151 ? 121.16436 145.30596 120.05260 1.000 60.99220 151 ARG C C 1
ATOM 5595 O O . ARG D 1 151 ? 121.35914 145.86308 118.96683 1.000 62.32241 151 ARG C O 1
ATOM 5603 N N . PHE D 1 152 ? 120.49540 144.15689 120.14959 1.000 57.49538 152 PHE C N 1
ATOM 5604 C CA . PHE D 1 152 ? 119.95461 143.50120 118.96472 1.000 53.27245 152 PHE C CA 1
ATOM 5605 C C . PHE D 1 152 ? 118.75618 144.25031 118.39321 1.000 53.23164 152 PHE C C 1
ATOM 5606 O O . PHE D 1 152 ? 118.66440 144.43221 117.17558 1.000 56.50329 152 PHE C O 1
ATOM 5614 N N . LEU D 1 153 ? 117.83319 144.70031 119.24645 1.000 53.31384 153 LEU C N 1
ATOM 5615 C CA . LEU D 1 153 ? 116.63386 145.36864 118.75571 1.000 44.06291 153 LEU C CA 1
ATOM 5616 C C . LEU D 1 153 ? 116.90442 146.79915 118.31505 1.000 48.91849 153 LEU C C 1
ATOM 5617 O O . LEU D 1 153 ? 116.06577 147.39445 117.63236 1.000 58.77099 153 LEU C O 1
ATOM 5622 N N . LYS D 1 154 ? 118.05086 147.37044 118.69152 1.000 54.56473 154 LYS C N 1
ATOM 5623 C CA . LYS D 1 154 ? 118.36288 148.73242 118.27613 1.000 55.75186 154 LYS C CA 1
ATOM 5624 C C . LYS D 1 154 ? 118.42578 148.88518 116.75960 1.000 60.28033 154 LYS C C 1
ATOM 5625 O O . LYS D 1 154 ? 118.12490 149.96804 116.24735 1.000 58.83468 154 LYS C O 1
ATOM 5631 N N . LYS D 1 155 ? 118.77343 147.82526 116.02961 1.000 57.64352 155 LYS C N 1
ATOM 5632 C CA . LYS D 1 155 ? 118.95856 147.91695 114.58705 1.000 61.74803 155 LYS C CA 1
ATOM 5633 C C . LYS D 1 155 ? 117.84476 147.25814 113.78184 1.000 67.17591 155 LYS C C 1
ATOM 5634 O O . LYS D 1 155 ? 117.78245 147.46045 112.56424 1.000 66.83674 155 LYS C O 1
ATOM 5640 N N . THR D 1 156 ? 116.97286 146.48123 114.41992 1.000 53.83017 156 THR C N 1
ATOM 5641 C CA . THR D 1 156 ? 115.91792 145.78828 113.69771 1.000 43.11098 156 THR C CA 1
ATOM 5642 C C . THR D 1 156 ? 114.87597 146.77805 113.17719 1.000 46.88945 156 THR C C 1
ATOM 5643 O O . THR D 1 156 ? 114.62707 147.81403 113.79737 1.000 44.49453 156 THR C O 1
ATOM 5647 N N . PRO D 1 157 ? 114.24952 146.48018 112.03308 1.000 49.39418 157 PRO C N 1
ATOM 5648 C CA . PRO D 1 157 ? 113.26293 147.41538 111.47570 1.000 38.86790 157 PRO C CA 1
ATOM 5649 C C . PRO D 1 157 ? 111.89878 147.35956 112.13702 1.000 45.12281 157 PRO C C 1
ATOM 5650 O O . PRO D 1 157 ? 111.13267 148.32187 111.99925 1.000 45.98492 157 PRO C O 1
ATOM 5654 N N . TRP D 1 158 ? 111.56273 146.27857 112.83901 1.000 48.47112 158 TRP C N 1
ATOM 5655 C CA . TRP D 1 158 ? 110.23078 146.12936 113.40795 1.000 36.85115 158 TRP C CA 1
ATOM 5656 C C . TRP D 1 158 ? 110.10224 146.69505 114.81436 1.000 45.04111 158 TRP C C 1
ATOM 5657 O O . TRP D 1 158 ? 108.99458 146.69656 115.35958 1.000 43.16845 158 TRP C O 1
ATOM 5668 N N . LEU D 1 159 ? 111.19480 147.16129 115.42178 1.000 49.45965 159 LEU C N 1
ATOM 5669 C CA . LEU D 1 159 ? 111.07605 147.82521 116.71493 1.000 42.00987 159 LEU C CA 1
ATOM 5670 C C . LEU D 1 159 ? 110.36061 149.16169 116.58028 1.000 47.78224 159 LEU C C 1
ATOM 5671 O O . LEU D 1 159 ? 109.45327 149.46991 117.36070 1.000 51.20363 159 LEU C O 1
ATOM 5676 N N . TRP D 1 160 ? 110.75540 149.96681 115.59515 1.000 50.33091 160 TRP C N 1
ATOM 5677 C CA . TRP D 1 160 ? 110.16400 151.28610 115.41658 1.000 53.14677 160 TRP C CA 1
ATOM 5678 C C . TRP D 1 160 ? 108.79220 151.21973 114.76038 1.000 55.44928 160 TRP C C 1
ATOM 5679 O O . TRP D 1 160 ? 107.92851 152.05113 115.05788 1.000 64.27724 160 TRP C O 1
ATOM 5690 N N . ASN D 1 161 ? 108.57240 150.25048 113.87579 1.000 42.84658 161 ASN C N 1
ATOM 5691 C CA . ASN D 1 161 ? 107.29420 150.07038 113.18982 1.000 41.13979 161 ASN C CA 1
ATOM 5692 C C . ASN D 1 161 ? 106.87372 148.61862 113.38913 1.000 43.87101 161 ASN C C 1
ATOM 5693 O O . ASN D 1 161 ? 107.34697 147.72965 112.67758 1.000 57.07926 161 ASN C O 1
ATOM 5698 N N . THR D 1 162 ? 105.98708 148.37764 114.35604 1.000 40.49666 162 THR C N 1
ATOM 5699 C CA . THR D 1 162 ? 105.60307 147.01388 114.70007 1.000 41.52247 162 THR C CA 1
ATOM 5700 C C . THR D 1 162 ? 104.84766 146.30774 113.58434 1.000 41.44384 162 THR C C 1
ATOM 5701 O O . THR D 1 162 ? 104.77869 145.07449 113.59489 1.000 45.45213 162 THR C O 1
ATOM 5705 N N . ARG D 1 163 ? 104.29243 147.04577 112.62323 1.000 38.46572 163 ARG C N 1
ATOM 5706 C CA . ARG D 1 163 ? 103.60710 146.41760 111.50271 1.000 25.91491 163 ARG C CA 1
ATOM 5707 C C . ARG D 1 163 ? 104.53808 145.56519 110.65608 1.000 26.44225 163 ARG C C 1
ATOM 5708 O O . ARG D 1 163 ? 104.05572 144.71853 109.89954 1.000 44.93137 163 ARG C O 1
ATOM 5716 N N . HIS D 1 164 ? 105.85056 145.76249 110.76633 1.000 34.46238 164 HIS C N 1
ATOM 5717 C CA . HIS D 1 164 ? 106.81229 144.91574 110.07718 1.000 36.74260 164 HIS C CA 1
ATOM 5718 C C . HIS D 1 164 ? 106.91533 143.52773 110.68441 1.000 37.43337 164 HIS C C 1
ATOM 5719 O O . HIS D 1 164 ? 107.62642 142.68204 110.13484 1.000 49.20333 164 HIS C O 1
ATOM 5726 N N . CYS D 1 165 ? 106.24811 143.27810 111.80958 1.000 27.22838 165 CYS C N 1
ATOM 5727 C CA . CYS D 1 165 ? 106.20252 141.92260 112.33676 1.000 19.11410 165 CYS C CA 1
ATOM 5728 C C . CYS D 1 165 ? 105.30664 141.02238 111.49528 1.000 31.99479 165 CYS C C 1
ATOM 5729 O O . CYS D 1 165 ? 105.48915 139.80121 111.49646 1.000 52.81163 165 CYS C O 1
ATOM 5732 N N . TRP D 1 166 ? 104.34712 141.59558 110.76721 1.000 22.57731 166 TRP C N 1
ATOM 5733 C CA . TRP D 1 166 ? 103.30265 140.81836 110.11348 1.000 19.81997 166 TRP C CA 1
ATOM 5734 C C . TRP D 1 166 ? 103.24358 140.99539 108.60335 1.000 33.74595 166 TRP C C 1
ATOM 5735 O O . TRP D 1 166 ? 102.44569 140.31472 107.95258 1.000 44.37340 166 TRP C O 1
ATOM 5746 N N . TYR D 1 167 ? 104.04880 141.88726 108.02577 1.000 34.73511 167 TYR C N 1
ATOM 5747 C CA . TYR D 1 167 ? 103.92704 142.17281 106.59882 1.000 23.05300 167 TYR C CA 1
ATOM 5748 C C . TYR D 1 167 ? 104.27193 140.95363 105.75202 1.000 32.65026 167 TYR C C 1
ATOM 5749 O O . TYR D 1 167 ? 103.53443 140.59992 104.82553 1.000 31.80364 167 TYR C O 1
ATOM 5758 N N . ASN D 1 168 ? 105.38751 140.29295 106.05782 1.000 33.92270 168 ASN C N 1
ATOM 5759 C CA . ASN D 1 168 ? 105.83920 139.12957 105.30552 1.000 16.41305 168 ASN C CA 1
ATOM 5760 C C . ASN D 1 168 ? 105.67018 137.82895 106.07668 1.000 32.04331 168 ASN C C 1
ATOM 5761 O O . ASN D 1 168 ? 106.24220 136.81007 105.68166 1.000 46.67657 168 ASN C O 1
ATOM 5766 N N . TYR D 1 169 ? 104.90645 137.83959 107.16219 1.000 29.31805 169 TYR C N 1
ATOM 5767 C CA . TYR D 1 169 ? 104.69268 136.63003 107.94061 1.000 18.48299 169 TYR C CA 1
ATOM 5768 C C . TYR D 1 169 ? 103.93617 135.59717 107.10684 1.000 28.64938 169 TYR C C 1
ATOM 5769 O O . TYR D 1 169 ? 102.96578 135.94054 106.42688 1.000 24.21103 169 TYR C O 1
ATOM 5778 N N . PRO D 1 170 ? 104.34759 134.31978 107.13985 1.000 25.82331 170 PRO C N 1
ATOM 5779 C CA . PRO D 1 170 ? 105.44722 133.71731 107.90005 1.000 28.74152 170 PRO C CA 1
ATOM 5780 C C . PRO D 1 170 ? 106.76711 133.64805 107.14767 1.000 32.47224 170 PRO C C 1
ATOM 5781 O O . PRO D 1 170 ? 107.72677 133.08228 107.65590 1.000 36.37138 170 PRO C O 1
ATOM 5785 N N . TYR D 1 171 ? 106.85776 134.20963 105.94286 1.000 33.25768 171 TYR C N 1
ATOM 5786 C CA . TYR D 1 171 ? 108.04628 134.05886 105.10465 1.000 28.93396 171 TYR C CA 1
ATOM 5787 C C . TYR D 1 171 ? 109.11888 135.07934 105.49059 1.000 29.60597 171 TYR C C 1
ATOM 5788 O O . TYR D 1 171 ? 109.54873 135.91779 104.70038 1.000 35.58718 171 TYR C O 1
ATOM 5797 N N . GLN D 1 172 ? 109.55349 134.98184 106.74295 1.000 28.58535 172 GLN C N 1
ATOM 5798 C CA . GLN D 1 172 ? 110.59212 135.83799 107.29735 1.000 26.03242 172 GLN C CA 1
ATOM 5799 C C . GLN D 1 172 ? 111.79035 134.97558 107.66466 1.000 40.46095 172 GLN C C 1
ATOM 5800 O O . GLN D 1 172 ? 111.67056 134.10624 108.54451 1.000 49.92658 172 GLN C O 1
ATOM 5806 N N . PRO D 1 173 ? 112.94595 135.15989 107.03186 1.000 43.51859 173 PRO C N 1
ATOM 5807 C CA . PRO D 1 173 ? 114.08287 134.27468 107.30030 1.000 37.09273 173 PRO C CA 1
ATOM 5808 C C . PRO D 1 173 ? 114.58623 134.40454 108.72675 1.000 41.04988 173 PRO C C 1
ATOM 5809 O O . PRO D 1 173 ? 114.45413 135.44798 109.36937 1.000 53.79897 173 PRO C O 1
ATOM 5813 N N . LEU D 1 174 ? 115.16722 133.31625 109.21931 1.000 47.39449 174 LEU C N 1
ATOM 5814 C CA . LEU D 1 174 ? 115.75320 133.28171 110.55025 1.000 50.33157 174 LEU C CA 1
ATOM 5815 C C . LEU D 1 174 ? 117.21862 133.68473 110.47298 1.000 55.17222 174 LEU C C 1
ATOM 5816 O O . LEU D 1 174 ? 117.96141 133.18470 109.62363 1.000 61.16806 174 LEU C O 1
ATOM 5821 N N . THR D 1 175 ? 117.62888 134.58739 111.35405 1.000 49.24788 175 THR C N 1
ATOM 5822 C CA . THR D 1 175 ? 119.01246 135.02660 111.42729 1.000 51.01237 175 THR C CA 1
ATOM 5823 C C . THR D 1 175 ? 119.70408 134.39126 112.62802 1.000 59.43558 175 THR C C 1
ATOM 5824 O O . THR D 1 175 ? 119.08136 133.73661 113.46573 1.000 66.06716 175 THR C O 1
ATOM 5828 N N . THR D 1 176 ? 121.02222 134.58148 112.69356 1.000 61.77318 176 THR C N 1
ATOM 5829 C CA . THR D 1 176 ? 121.79004 134.03144 113.80531 1.000 62.70493 176 THR C CA 1
ATOM 5830 C C . THR D 1 176 ? 121.40732 134.68969 115.12499 1.000 63.33374 176 THR C C 1
ATOM 5831 O O . THR D 1 176 ? 121.35223 134.02176 116.16367 1.000 63.32528 176 THR C O 1
ATOM 5835 N N . ASP D 1 177 ? 121.15006 135.99966 115.10673 1.000 60.59173 177 ASP C N 1
ATOM 5836 C CA . ASP D 1 177 ? 120.82557 136.71016 116.33982 1.000 59.41734 177 ASP C CA 1
ATOM 5837 C C . ASP D 1 177 ? 119.50127 136.23993 116.93105 1.000 60.88847 177 ASP C C 1
ATOM 5838 O O . ASP D 1 177 ? 119.40067 136.03814 118.14575 1.000 71.69272 177 ASP C O 1
ATOM 5843 N N . LEU D 1 178 ? 118.47351 136.06454 116.09519 1.000 36.87924 178 LEU C N 1
ATOM 5844 C CA . LEU D 1 178 ? 117.19265 135.57269 116.59644 1.000 43.67145 178 LEU C CA 1
ATOM 5845 C C . LEU D 1 178 ? 117.33275 134.17579 117.18265 1.000 52.97579 178 LEU C C 1
ATOM 5846 O O . LEU D 1 178 ? 116.79104 133.88390 118.257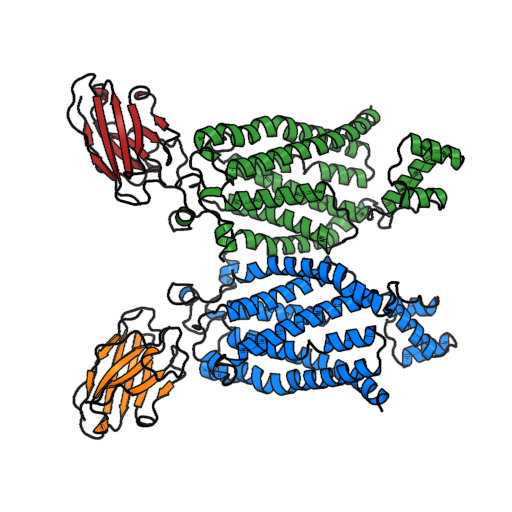70 1.000 61.96014 178 LEU C O 1
ATOM 5851 N N . HIS D 1 179 ? 118.05299 133.29792 116.48230 1.000 47.28659 179 HIS C N 1
ATOM 5852 C CA . HIS D 1 179 ? 118.25845 131.93963 116.96842 1.000 48.99840 179 HIS C CA 1
ATOM 5853 C C . HIS D 1 179 ? 118.98430 131.94232 118.30537 1.000 49.76420 179 HIS C C 1
ATOM 5854 O O . HIS D 1 179 ? 118.57843 131.24645 119.24303 1.000 57.66930 179 HIS C O 1
ATOM 5861 N N . TYR D 1 180 ? 120.04738 132.74065 118.41675 1.000 42.60025 180 TYR C N 1
ATOM 5862 C CA . TYR D 1 180 ? 120.80444 132.81212 119.66071 1.000 44.79447 180 TYR C CA 1
ATOM 5863 C C . TYR D 1 180 ? 119.95062 133.35329 120.80014 1.000 43.82025 180 TYR C C 1
ATOM 5864 O O . TYR D 1 180 ? 119.97050 132.80991 121.90950 1.000 46.50233 180 TYR C O 1
ATOM 5873 N N . TYR D 1 181 ? 119.17854 134.41055 120.53862 1.000 44.09671 181 TYR C N 1
ATOM 5874 C CA . TYR D 1 181 ? 118.33054 135.00429 121.56805 1.000 41.69612 181 TYR C CA 1
ATOM 5875 C C . TYR D 1 181 ? 117.30332 134.00082 122.07927 1.000 47.50623 181 TYR C C 1
ATOM 5876 O O . TYR D 1 181 ? 117.15142 133.80558 123.29460 1.000 56.59412 181 TYR C O 1
ATOM 5885 N N . TYR D 1 182 ? 116.59234 133.34455 121.15858 1.000 35.60357 182 TYR C N 1
ATOM 5886 C CA . TYR D 1 182 ? 115.56023 132.39658 121.56245 1.000 33.82578 182 TYR C CA 1
ATOM 5887 C C . TYR D 1 182 ? 116.15382 131.19708 122.29007 1.000 41.32430 182 TYR C C 1
ATOM 5888 O O . TYR D 1 182 ? 115.60501 130.74891 123.30593 1.000 47.80358 182 TYR C O 1
ATOM 5897 N N . ILE D 1 183 ? 117.27531 130.66560 121.79580 1.000 39.11210 183 ILE C N 1
ATOM 5898 C CA . ILE D 1 183 ? 117.89170 129.51582 122.44692 1.000 40.13138 183 ILE C CA 1
ATOM 5899 C C . ILE D 1 183 ? 118.36972 129.88376 123.84416 1.000 43.73188 183 ILE C C 1
ATOM 5900 O O . ILE D 1 183 ? 118.18815 129.11529 124.79244 1.000 54.30395 183 ILE C O 1
ATOM 5905 N N . LEU D 1 184 ? 118.97571 131.06246 124.00115 1.000 38.49379 184 LEU C N 1
ATOM 5906 C CA . LEU D 1 184 ? 119.44853 131.48527 125.31485 1.000 38.37720 184 LEU C CA 1
ATOM 5907 C C . LEU D 1 184 ? 118.29372 131.62443 126.30068 1.000 45.27431 184 LEU C C 1
ATOM 5908 O O . LEU D 1 184 ? 118.37135 131.14464 127.44017 1.000 56.97384 184 LEU C O 1
ATOM 5913 N N . GLU D 1 185 ? 117.20239 132.26689 125.87577 1.000 44.47336 185 GLU C N 1
ATOM 5914 C CA . GLU D 1 185 ? 116.06376 132.44255 126.77395 1.000 33.90547 185 GLU C CA 1
ATOM 5915 C C . GLU D 1 185 ? 115.45796 131.10091 127.17244 1.000 40.61591 185 GLU C C 1
ATOM 5916 O O . GLU D 1 185 ? 115.19862 130.84598 128.35812 1.000 48.14786 185 GLU C O 1
ATOM 5922 N N . LEU D 1 186 ? 115.23001 130.22309 126.19286 1.000 38.52004 186 LEU C N 1
ATOM 5923 C CA . LEU D 1 186 ? 114.62315 128.93292 126.49753 1.000 36.53725 186 LEU C CA 1
ATOM 5924 C C . LEU D 1 186 ? 115.54014 128.08685 127.37206 1.000 51.66807 186 LEU C C 1
ATOM 5925 O O . LEU D 1 186 ? 115.07031 127.35816 128.25441 1.000 57.95284 186 LEU C O 1
ATOM 5930 N N . SER D 1 187 ? 116.85442 128.17555 127.14901 1.000 48.65307 187 SER C N 1
ATOM 5931 C CA . SER D 1 187 ? 117.80212 127.45056 127.98475 1.000 32.97565 187 SER C CA 1
ATOM 5932 C C . SER D 1 187 ? 117.75330 127.94054 129.42221 1.000 39.35101 187 SER C C 1
ATOM 5933 O O . SER D 1 187 ? 117.80417 127.13692 130.35825 1.000 47.05640 187 SER C O 1
ATOM 5936 N N . PHE D 1 188 ? 117.65594 129.25660 129.62224 1.000 44.68842 188 PHE C N 1
ATOM 5937 C CA . PHE D 1 188 ? 117.55376 129.76961 130.98508 1.000 43.71064 188 PHE C CA 1
ATOM 5938 C C . PHE D 1 188 ? 116.27663 129.29407 131.66412 1.000 42.99200 188 PHE C C 1
ATOM 5939 O O . PHE D 1 188 ? 116.28976 128.93185 132.84757 1.000 51.63063 188 PHE C O 1
ATOM 5947 N N . TYR D 1 189 ? 115.15799 129.29684 130.93931 1.000 37.28544 189 TYR C N 1
ATOM 5948 C CA . TYR D 1 189 ? 113.91126 128.86034 131.56380 1.000 36.09420 189 TYR C CA 1
ATOM 5949 C C . TYR D 1 189 ? 113.93954 127.37023 131.88803 1.000 45.73108 189 TYR C C 1
ATOM 5950 O O . TYR D 1 189 ? 113.43005 126.94696 132.93386 1.000 58.48674 189 TYR C O 1
ATOM 5959 N N . TRP D 1 190 ? 114.54401 126.55695 131.01931 1.000 41.51652 190 TRP C N 1
ATOM 5960 C CA . TRP D 1 190 ? 114.68791 125.14063 131.34117 1.000 35.21742 190 TRP C CA 1
ATOM 5961 C C . TRP D 1 190 ? 115.64291 124.92234 132.50740 1.000 41.85538 190 TRP C C 1
ATOM 5962 O O . TRP D 1 190 ? 115.44613 123.99863 133.30290 1.000 44.82855 190 TRP C O 1
ATOM 5973 N N . SER D 1 191 ? 116.67624 125.75721 132.63075 1.000 40.47721 191 SER C N 1
ATOM 5974 C CA . SER D 1 191 ? 117.54630 125.68870 133.79977 1.000 35.45105 191 SER C CA 1
ATOM 5975 C C . SER D 1 191 ? 116.77604 125.99352 135.07710 1.000 46.22978 191 SER C C 1
ATOM 5976 O O . SER D 1 191 ? 116.97448 125.33563 136.10555 1.000 46.15117 191 SER C O 1
ATOM 5979 N N . LEU D 1 192 ? 115.89851 126.99731 135.03348 1.000 66.28257 192 LEU C N 1
ATOM 5980 C CA . LEU D 1 192 ? 115.06263 127.29239 136.19441 1.000 54.99764 192 LEU C CA 1
ATOM 5981 C C . LEU D 1 192 ? 114.14486 126.12267 136.52182 1.000 54.82662 192 LEU C C 1
ATOM 5982 O O . LEU D 1 192 ? 113.95138 125.78317 137.69518 1.000 66.22363 192 LEU C O 1
ATOM 5987 N N . MET D 1 193 ? 113.56640 125.49584 135.49563 1.000 63.04199 193 MET C N 1
ATOM 5988 C CA . MET D 1 193 ? 112.71505 124.33326 135.73145 1.000 66.36991 193 MET C CA 1
ATOM 5989 C C . MET D 1 193 ? 113.49678 123.18374 136.35717 1.000 72.41127 193 MET C C 1
ATOM 5990 O O . MET D 1 193 ? 112.97919 122.49217 137.24274 1.000 77.68494 193 MET C O 1
ATOM 5995 N N . PHE D 1 194 ? 114.73463 122.96168 135.90874 1.000 69.68969 194 PHE C N 1
ATOM 5996 C CA . PHE D 1 194 ? 115.57522 121.93664 136.52127 1.000 64.75400 194 PHE C CA 1
ATOM 5997 C C . PHE D 1 194 ? 115.85198 122.26186 137.98299 1.000 66.05099 194 PHE C C 1
ATOM 5998 O O . PHE D 1 194 ? 115.71210 121.40313 138.85924 1.000 73.76057 194 PHE C O 1
ATOM 6006 N N . SER D 1 195 ? 116.23483 123.50829 138.26815 1.000 76.21313 195 SER C N 1
ATOM 6007 C CA . SER D 1 195 ? 116.51524 123.89528 139.64687 1.000 76.47355 195 SER C CA 1
ATOM 6008 C C . SER D 1 195 ? 115.27904 123.81405 140.53161 1.000 77.81874 195 SER C C 1
ATOM 6009 O O . SER D 1 195 ? 115.41017 123.63298 141.74619 1.000 80.71743 195 SER C O 1
ATOM 6012 N N . GLN D 1 196 ? 114.08697 123.95049 139.95636 1.000 80.78664 196 GLN C N 1
ATOM 6013 C CA . GLN D 1 196 ? 112.84505 123.84983 140.71315 1.000 82.30020 196 GLN C CA 1
ATOM 6014 C C . GLN D 1 196 ? 112.40467 122.41381 140.95629 1.000 80.50883 196 GLN C C 1
ATOM 6015 O O . GLN D 1 196 ? 111.91467 122.09936 142.04443 1.000 83.74934 196 GLN C O 1
ATOM 6021 N N . PHE D 1 197 ? 112.57289 121.52840 139.97354 1.000 89.51988 197 PHE C N 1
ATOM 6022 C CA . PHE D 1 197 ? 112.03075 120.17957 140.10315 1.000 91.16978 197 PHE C CA 1
ATOM 6023 C C . PHE D 1 197 ? 112.93809 119.27618 140.92847 1.000 90.32630 197 PHE C C 1
ATOM 6024 O O . PHE D 1 197 ? 112.51831 118.73612 141.95731 1.000 93.59024 197 PHE C O 1
ATOM 6032 N N . THR D 1 198 ? 114.18390 119.10048 140.49712 1.000 98.49494 198 THR C N 1
ATOM 6033 C CA . THR D 1 198 ? 115.04646 118.07551 141.06556 1.000 103.26796 198 THR C CA 1
ATOM 6034 C C . THR D 1 198 ? 116.01128 118.58101 142.12363 1.000 104.22220 198 THR C C 1
ATOM 6035 O O . THR D 1 198 ? 116.35494 117.81812 143.02690 1.000 108.79524 198 THR C O 1
ATOM 6039 N N . ASP D 1 199 ? 116.44595 119.84081 142.05204 1.000 102.09040 199 ASP C N 1
ATOM 6040 C CA . ASP D 1 199 ? 117.47012 120.31453 142.97900 1.000 105.31077 199 ASP C CA 1
ATOM 6041 C C . ASP D 1 199 ? 116.98760 120.23183 144.42175 1.000 104.88440 199 ASP C C 1
ATOM 6042 O O . ASP D 1 199 ? 117.69422 119.72184 145.29768 1.000 104.49867 199 ASP C O 1
ATOM 6047 N N . ILE D 1 200 ? 115.78354 120.72554 144.68630 1.000 107.53570 200 ILE C N 1
ATOM 6048 C CA . ILE D 1 200 ? 115.14266 120.59506 145.98900 1.000 107.72590 200 ILE C CA 1
ATOM 6049 C C . ILE D 1 200 ? 113.63851 120.56514 145.76679 1.000 109.18476 200 ILE C C 1
ATOM 6050 O O . ILE D 1 200 ? 113.05548 121.55108 145.30374 1.000 112.26230 200 ILE C O 1
ATOM 6052 N N . LYS D 1 201 ? 113.00887 119.44100 146.09520 1.000 106.31254 201 LYS C N 1
ATOM 6053 C CA . LYS D 1 201 ? 111.57558 119.28123 145.90013 1.000 106.19065 201 LYS C CA 1
ATOM 6054 C C . LYS D 1 201 ? 110.77269 119.74977 147.10474 1.000 109.99624 201 LYS C C 1
ATOM 6055 O O . LYS D 1 201 ? 109.55185 119.56469 147.13509 1.000 110.20534 201 LYS C O 1
ATOM 6061 N N . ARG D 1 202 ? 111.43114 120.34926 148.09284 1.000 112.36842 202 ARG C N 1
ATOM 6062 C CA . ARG D 1 202 ? 110.76266 120.97804 149.22098 1.000 110.91518 202 ARG C CA 1
ATOM 6063 C C . ARG D 1 202 ? 110.31614 122.39905 148.90789 1.000 111.36857 202 ARG C C 1
ATOM 6064 O O . ARG D 1 202 ? 109.80589 123.08714 149.79696 1.000 110.56466 202 ARG C O 1
ATOM 6066 N N . LYS D 1 203 ? 110.50476 122.85151 147.67106 1.000 108.00020 203 LYS C N 1
ATOM 6067 C CA . LYS D 1 203 ? 110.10128 124.18803 147.25773 1.000 107.17546 203 LYS C CA 1
ATOM 6068 C C . LYS D 1 203 ? 108.58731 124.21507 147.04394 1.000 107.43096 203 LYS C C 1
ATOM 6069 O O . LYS D 1 203 ? 107.88236 123.23002 147.28087 1.000 106.87367 203 LYS C O 1
ATOM 6075 N N . ASP D 1 204 ? 108.06797 125.35151 146.58776 1.000 100.21964 204 ASP C N 1
ATOM 6076 C CA . ASP D 1 204 ? 106.63465 125.56193 146.44489 1.000 99.14472 204 ASP C CA 1
ATOM 6077 C C . ASP D 1 204 ? 106.25835 125.70699 144.97694 1.000 95.11132 204 ASP C C 1
ATOM 6078 O O . ASP D 1 204 ? 106.94849 126.38661 144.21125 1.000 93.98703 204 ASP C O 1
ATOM 6083 N N . PHE D 1 205 ? 105.16103 125.06374 144.59228 1.000 85.89451 205 PHE C N 1
ATOM 6084 C CA . PHE D 1 205 ? 104.57920 125.20185 143.26022 1.000 87.32737 205 PHE C CA 1
ATOM 6085 C C . PHE D 1 205 ? 103.39382 126.15159 143.39100 1.000 92.06413 205 PHE C C 1
ATOM 6086 O O . PHE D 1 205 ? 102.34757 125.77910 143.92861 1.000 96.25576 205 PHE C O 1
ATOM 6094 N N . GLY D 1 206 ? 103.55557 127.37384 142.90077 1.000 83.09178 206 GLY C N 1
ATOM 6095 C CA . GLY D 1 206 ? 102.53263 128.40339 143.03829 1.000 80.45590 206 GLY C CA 1
ATOM 6096 C C . GLY D 1 206 ? 102.33361 129.16922 141.76106 1.000 83.01755 206 GLY C C 1
ATOM 6097 O O . GLY D 1 206 ? 102.34889 128.58650 140.66810 1.000 85.38052 206 GLY C O 1
ATOM 6098 N N . ILE D 1 207 ? 102.13668 130.48287 141.88549 1.000 76.63683 207 ILE C N 1
ATOM 6099 C CA . ILE D 1 207 ? 101.88923 131.31562 140.71293 1.000 72.10377 207 ILE C CA 1
ATOM 6100 C C . ILE D 1 207 ? 103.14070 131.41904 139.84948 1.000 74.52804 207 ILE C C 1
ATOM 6101 O O . ILE D 1 207 ? 103.05583 131.46615 138.61695 1.000 82.34156 207 ILE C O 1
ATOM 6106 N N . MET D 1 208 ? 104.31834 131.46592 140.47771 1.000 74.80440 208 MET C N 1
ATOM 6107 C CA . MET D 1 208 ? 105.56264 131.57403 139.72101 1.000 76.62295 208 MET C CA 1
ATOM 6108 C C . MET D 1 208 ? 105.77300 130.36481 138.81851 1.000 84.07582 208 MET C C 1
ATOM 6109 O O . MET D 1 208 ? 106.25652 130.50118 137.68901 1.000 93.19379 208 MET C O 1
ATOM 6114 N N . PHE D 1 209 ? 105.42540 129.17104 139.30161 1.000 70.30328 209 PHE C N 1
ATOM 6115 C CA . PHE D 1 209 ? 105.54686 127.97474 138.47442 1.000 68.63610 209 PHE C CA 1
ATOM 6116 C C . PHE D 1 209 ? 104.63428 128.05182 137.25497 1.000 69.55696 209 PHE C C 1
ATOM 6117 O O . PHE D 1 209 ? 105.04174 127.70334 136.13891 1.000 71.23713 209 PHE C O 1
ATOM 6125 N N . LEU D 1 210 ? 103.39833 128.51797 137.44622 1.000 59.83442 210 LEU C N 1
ATOM 6126 C CA . LEU D 1 210 ? 102.48662 128.68804 136.31995 1.000 61.81375 210 LEU C CA 1
ATOM 6127 C C . LEU D 1 210 ? 103.01577 129.72214 135.33455 1.000 63.82726 210 LEU C C 1
ATOM 6128 O O . LEU D 1 210 ? 102.91756 129.53804 134.11541 1.000 67.67131 210 LEU C O 1
ATOM 6133 N N . HIS D 1 211 ? 103.57792 130.81932 135.84457 1.000 55.29349 211 HIS C N 1
ATOM 6134 C CA . HIS D 1 211 ? 104.13061 131.84459 134.96638 1.000 56.43723 211 HIS C CA 1
ATOM 6135 C C . HIS D 1 211 ? 105.30286 131.30230 134.15869 1.000 61.96061 211 HIS C C 1
ATOM 6136 O O . HIS D 1 211 ? 105.43580 131.60025 132.96612 1.000 73.99575 211 HIS C O 1
ATOM 6143 N N . HIS D 1 212 ? 106.16270 130.50040 134.79057 1.000 54.32512 212 HIS C N 1
ATOM 6144 C CA . HIS D 1 212 ? 107.27239 129.88819 134.06592 1.000 52.50435 212 HIS C CA 1
ATOM 6145 C C . HIS D 1 212 ? 106.77386 128.92317 132.99767 1.000 58.80942 212 HIS C C 1
ATOM 6146 O O . HIS D 1 212 ? 107.31930 128.88364 131.88729 1.000 68.95080 212 HIS C O 1
ATOM 6153 N N . LEU D 1 213 ? 105.74480 128.13188 133.31279 1.000 55.44232 213 LEU C N 1
ATOM 6154 C CA . LEU D 1 213 ? 105.18335 127.23315 132.30770 1.000 55.62192 213 LEU C CA 1
ATOM 6155 C C . LEU D 1 213 ? 104.62684 128.01102 131.12266 1.000 59.16832 213 LEU C C 1
ATOM 6156 O O . LEU D 1 213 ? 104.84515 127.63498 129.96352 1.000 62.30484 213 LEU C O 1
ATOM 6161 N N . VAL D 1 214 ? 103.90694 129.10148 131.39519 1.000 54.57515 214 VAL C N 1
ATOM 6162 C CA . VAL D 1 214 ? 103.34923 129.91490 130.31835 1.000 43.52488 214 VAL C CA 1
ATOM 6163 C C . VAL D 1 214 ? 104.46299 130.51396 129.47039 1.000 42.76404 214 VAL C C 1
ATOM 6164 O O . VAL D 1 214 ? 104.37409 130.54488 128.23757 1.000 56.39812 214 VAL C O 1
ATOM 6168 N N . SER D 1 215 ? 105.52744 130.99969 130.11267 1.000 37.70917 215 SER C N 1
ATOM 6169 C CA . SER D 1 215 ? 106.63998 131.58101 129.36782 1.000 27.77388 215 SER C CA 1
ATOM 6170 C C . SER D 1 215 ? 107.30258 130.54740 128.46596 1.000 45.64435 215 SER C C 1
ATOM 6171 O O . SER D 1 215 ? 107.60450 130.82756 127.29952 1.000 57.12835 215 SER C O 1
ATOM 6174 N N . ILE D 1 216 ? 107.53957 129.34241 128.99037 1.000 43.61038 216 ILE C N 1
ATOM 6175 C CA . ILE D 1 216 ? 108.17301 128.29963 128.18572 1.000 38.49557 216 ILE C CA 1
ATOM 6176 C C . ILE D 1 216 ? 107.28539 127.92222 127.00739 1.000 49.51732 216 ILE C C 1
ATOM 6177 O O . ILE D 1 216 ? 107.76209 127.77210 125.87350 1.000 51.75769 216 ILE C O 1
ATOM 6182 N N . PHE D 1 217 ? 105.98136 127.76727 127.25261 1.000 51.30219 217 PHE C N 1
ATOM 6183 C CA . PHE D 1 217 ? 105.06230 127.43173 126.17031 1.000 44.40333 217 PHE C CA 1
ATOM 6184 C C . PHE D 1 217 ? 105.06232 128.50997 125.09485 1.000 47.23073 217 PHE C C 1
ATOM 6185 O O . PHE D 1 217 ? 105.11568 128.20416 123.89647 1.000 53.77010 217 PHE C O 1
ATOM 6193 N N . LEU D 1 218 ? 105.00752 129.77885 125.50391 1.000 32.97275 218 LEU C N 1
ATOM 6194 C CA . LEU D 1 218 ? 104.98036 130.86902 124.53679 1.000 27.60564 218 LEU C CA 1
ATOM 6195 C C . LEU D 1 218 ? 106.25644 130.90296 123.70964 1.000 31.66092 218 LEU C C 1
ATOM 6196 O O . LEU D 1 218 ? 106.20420 131.02209 122.48202 1.000 38.65325 218 LEU C O 1
ATOM 6201 N N . ILE D 1 219 ? 107.41622 130.78557 124.36136 1.000 28.52628 219 ILE C N 1
ATOM 6202 C CA . ILE D 1 219 ? 108.67826 130.83472 123.62496 1.000 28.46364 219 ILE C CA 1
ATOM 6203 C C . ILE D 1 219 ? 108.75425 129.68685 122.62593 1.000 37.46420 219 ILE C C 1
ATOM 6204 O O . ILE D 1 219 ? 109.06825 129.88620 121.44395 1.000 43.22593 219 ILE C O 1
ATOM 6209 N N . THR D 1 220 ? 108.43215 128.47150 123.07704 1.000 45.73611 220 THR C N 1
ATOM 6210 C CA . THR D 1 220 ? 108.52212 127.30826 122.20118 1.000 43.57366 220 THR C CA 1
ATOM 6211 C C . THR D 1 220 ? 107.59532 127.44292 120.99857 1.000 46.64371 220 THR C C 1
ATOM 6212 O O . THR D 1 220 ? 108.02974 127.31741 119.84561 1.000 45.62597 220 THR C O 1
ATOM 6216 N N . PHE D 1 221 ? 106.31572 127.72404 121.24212 1.000 44.01018 221 PHE C N 1
ATOM 6217 C CA . PHE D 1 221 ? 105.35279 127.70624 120.15170 1.000 40.48067 221 PHE C CA 1
ATOM 6218 C C . PHE D 1 221 ? 105.31003 129.00429 119.35952 1.000 48.15518 221 PHE C C 1
ATOM 6219 O O . PHE D 1 221 ? 104.59704 129.06623 118.35389 1.000 57.56711 221 PHE C O 1
ATOM 6227 N N . SER D 1 222 ? 106.05116 130.03282 119.76751 1.000 40.82861 222 SER C N 1
ATOM 6228 C CA . SER D 1 222 ? 106.27146 131.16705 118.88564 1.000 29.28743 222 SER C CA 1
ATOM 6229 C C . SER D 1 222 ? 107.51955 130.98901 118.03975 1.000 30.16219 222 SER C C 1
ATOM 6230 O O . SER D 1 222 ? 107.57562 131.50638 116.92005 1.000 41.52446 222 SER C O 1
ATOM 6233 N N . TYR D 1 223 ? 108.52615 130.26868 118.54239 1.000 36.13056 223 TYR C N 1
ATOM 6234 C CA . TYR D 1 223 ? 109.65816 129.93025 117.68859 1.000 35.86452 223 TYR C CA 1
ATOM 6235 C C . TYR D 1 223 ? 109.25497 128.93241 116.61194 1.000 43.32053 223 TYR C C 1
ATOM 6236 O O . TYR D 1 223 ? 109.67198 129.05919 115.45586 1.000 50.85464 223 TYR C O 1
ATOM 6245 N N . VAL D 1 224 ? 108.44766 127.93074 116.97064 1.000 50.48052 224 VAL C N 1
ATOM 6246 C CA . VAL D 1 224 ? 108.03304 126.93001 115.98868 1.000 38.50811 224 VAL C CA 1
ATOM 6247 C C . VAL D 1 224 ? 107.18600 127.56681 114.89278 1.000 50.45918 224 VAL C C 1
ATOM 6248 O O . VAL D 1 224 ? 107.35443 127.26846 113.70446 1.000 51.05199 224 VAL C O 1
ATOM 6252 N N . ASN D 1 225 ? 106.27461 128.46016 115.27009 1.000 45.99969 225 ASN C N 1
ATOM 6253 C CA . ASN D 1 225 ? 105.33750 129.07606 114.33886 1.000 35.58093 225 ASN C CA 1
ATOM 6254 C C . ASN D 1 225 ? 105.91906 130.28481 113.61483 1.000 37.69647 225 ASN C C 1
ATOM 6255 O O . ASN D 1 225 ? 105.19510 130.93465 112.85465 1.000 33.99423 225 ASN C O 1
ATOM 6260 N N . ASN D 1 226 ? 107.19432 130.60374 113.83900 1.000 42.28382 226 ASN C N 1
ATOM 6261 C CA . ASN D 1 226 ? 107.89154 131.72745 113.21747 1.000 34.82264 226 ASN C CA 1
ATOM 6262 C C . ASN D 1 226 ? 107.32119 133.07928 113.63162 1.000 38.22554 226 ASN C C 1
ATOM 6263 O O . ASN D 1 226 ? 107.39272 134.04240 112.86439 1.000 46.01507 226 ASN C O 1
ATOM 6268 N N . MET D 1 227 ? 106.74748 133.17611 114.82753 1.000 45.24732 227 MET C N 1
ATOM 6269 C CA . MET D 1 227 ? 106.32977 134.46058 115.39192 1.000 27.11554 227 MET C CA 1
ATOM 6270 C C . MET D 1 227 ? 107.41248 135.01100 116.31751 1.000 40.00496 227 MET C C 1
ATOM 6271 O O . MET D 1 227 ? 107.17380 135.31580 117.48268 1.000 49.68467 227 MET C O 1
ATOM 6276 N N . ALA D 1 228 ? 108.62100 135.14765 115.77946 1.000 40.48748 228 ALA C N 1
ATOM 6277 C CA . ALA D 1 228 ? 109.76144 135.54448 116.59222 1.000 33.24583 228 ALA C CA 1
ATOM 6278 C C . ALA D 1 228 ? 109.95787 137.05119 116.66060 1.000 36.73579 228 ALA C C 1
ATOM 6279 O O . ALA D 1 228 ? 110.54223 137.54224 117.63429 1.000 52.42551 228 ALA C O 1
ATOM 6281 N N . ARG D 1 229 ? 109.48069 137.79337 115.66094 1.000 15.42659 229 ARG C N 1
ATOM 6282 C CA . ARG D 1 229 ? 109.70022 139.23479 115.63901 1.000 20.33044 229 ARG C CA 1
ATOM 6283 C C . ARG D 1 229 ? 108.99324 139.92938 116.79709 1.000 33.23596 229 ARG C C 1
ATOM 6284 O O . ARG D 1 229 ? 109.56341 140.82277 117.43212 1.000 49.51398 229 ARG C O 1
ATOM 6292 N N . VAL D 1 230 ? 107.75003 139.54135 117.08532 1.000 37.43561 230 VAL C N 1
ATOM 6293 C CA . VAL D 1 230 ? 107.05912 140.08298 118.25135 1.000 40.88848 230 VAL C CA 1
ATOM 6294 C C . VAL D 1 230 ? 107.51843 139.40103 119.53422 1.000 27.91311 230 VAL C C 1
ATOM 6295 O O . VAL D 1 230 ? 107.46949 140.01051 120.61573 1.000 37.65884 230 VAL C O 1
ATOM 6299 N N . GLY D 1 231 ? 107.98693 138.15732 119.43691 1.000 20.38724 231 GLY C N 1
ATOM 6300 C CA . GLY D 1 231 ? 108.50981 137.48135 120.60732 1.000 10.84784 231 GLY C CA 1
ATOM 6301 C C . GLY D 1 231 ? 109.71521 138.18482 121.19343 1.000 20.80408 231 GLY C C 1
ATOM 6302 O O . GLY D 1 231 ? 109.86325 138.26227 122.41164 1.000 46.78303 231 GLY C O 1
ATOM 6303 N N . THR D 1 232 ? 110.59589 138.70435 120.33657 1.000 26.45643 232 THR C N 1
ATOM 6304 C CA . THR D 1 232 ? 111.76035 139.42673 120.84093 1.000 21.91526 232 THR C CA 1
ATOM 6305 C C . THR D 1 232 ? 111.35348 140.70992 121.55452 1.000 23.48106 232 THR C C 1
ATOM 6306 O O . THR D 1 232 ? 111.94251 141.07096 122.58093 1.000 40.82553 232 THR C O 1
ATOM 6310 N N . LEU D 1 233 ? 110.35144 141.41587 121.02540 1.000 18.82011 233 LEU C N 1
ATOM 6311 C CA . LEU D 1 233 ? 109.85050 142.60549 121.70579 1.000 21.45748 233 LEU C CA 1
ATOM 6312 C C . LEU D 1 233 ? 109.31061 142.25827 123.08484 1.000 33.17261 233 LEU C C 1
ATOM 6313 O O . LEU D 1 233 ? 109.62273 142.93651 124.07256 1.000 42.71596 233 LEU C O 1
ATOM 6318 N N . VAL D 1 234 ? 108.51171 141.19135 123.17374 1.000 35.53295 234 VAL C N 1
ATOM 6319 C CA . VAL D 1 234 ? 107.96383 140.78580 124.46735 1.000 13.22205 234 VAL C CA 1
ATOM 6320 C C . VAL D 1 234 ? 109.08180 140.38846 125.42453 1.000 19.21963 234 VAL C C 1
ATOM 6321 O O . VAL D 1 234 ? 109.06234 140.74905 126.60758 1.000 38.16143 234 VAL C O 1
ATOM 6325 N N . LEU D 1 235 ? 110.07125 139.63961 124.93187 1.000 30.31937 235 LEU C N 1
ATOM 6326 C CA . LEU D 1 235 ? 111.16523 139.18732 125.78579 1.000 32.56039 235 LEU C CA 1
ATOM 6327 C C . LEU D 1 235 ? 111.95505 140.36276 126.34297 1.000 40.57894 235 LEU C C 1
ATOM 6328 O O . LEU D 1 235 ? 112.25835 140.40654 127.53942 1.000 54.36802 235 LEU C O 1
ATOM 6333 N N . CYS D 1 236 ? 112.30575 141.32611 125.48815 1.000 33.67185 236 CYS C N 1
ATOM 6334 C CA . CYS D 1 236 ? 113.06197 142.48046 125.96376 1.000 35.98520 236 CYS C CA 1
ATOM 6335 C C . CYS D 1 236 ? 112.24286 143.30850 126.94555 1.000 38.70559 236 CYS C C 1
ATOM 6336 O O . CYS D 1 236 ? 112.75900 143.74871 127.98257 1.000 46.74389 236 CYS C O 1
ATOM 6339 N N . LEU D 1 237 ? 110.95659 143.51557 126.64717 1.000 33.30344 237 LEU C N 1
ATOM 6340 C CA . LEU D 1 237 ? 110.11228 144.30029 127.53970 1.000 34.25420 237 LEU C CA 1
ATOM 6341 C C . LEU D 1 237 ? 110.00020 143.64639 128.90993 1.000 42.54640 237 LEU C C 1
ATOM 6342 O O . LEU D 1 237 ? 110.06079 144.33004 129.93730 1.000 46.47524 237 LEU C O 1
ATOM 6347 N N . HIS D 1 238 ? 109.84377 142.32226 128.94953 1.000 39.95281 238 HIS C N 1
ATOM 6348 C CA . HIS D 1 238 ? 109.71274 141.63022 130.22520 1.000 37.50455 238 HIS C CA 1
ATOM 6349 C C . HIS D 1 238 ? 111.03191 141.49456 130.97255 1.000 47.00621 238 HIS C C 1
ATOM 6350 O O . HIS D 1 238 ? 111.02432 141.48209 132.20677 1.000 57.93701 238 HIS C O 1
ATOM 6357 N N . ASP D 1 239 ? 112.15728 141.39136 130.26991 1.000 44.24664 239 ASP C N 1
ATOM 6358 C CA . ASP D 1 239 ? 113.45212 141.32246 130.93044 1.000 41.28273 239 ASP C CA 1
ATOM 6359 C C . ASP D 1 239 ? 113.99810 142.68881 131.31164 1.000 47.23985 239 ASP C C 1
ATOM 6360 O O . ASP D 1 239 ? 115.03380 142.75668 131.98015 1.000 52.39534 239 ASP C O 1
ATOM 6365 N N . SER D 1 240 ? 113.33893 143.77354 130.89830 1.000 60.10493 240 SER C N 1
ATOM 6366 C CA . SER D 1 240 ? 113.78695 145.10088 131.30935 1.000 61.09598 240 SER C CA 1
ATOM 6367 C C . SER D 1 240 ? 113.70876 145.27547 132.82203 1.000 59.50196 240 SER C C 1
ATOM 6368 O O . SER D 1 240 ? 114.62484 145.83231 133.43739 1.000 55.86234 240 SER C O 1
ATOM 6371 N N . ALA D 1 241 ? 112.62626 144.80601 133.43953 1.000 63.62327 241 ALA C N 1
ATOM 6372 C CA . ALA D 1 241 ? 112.37269 145.05868 134.85169 1.000 60.51834 241 ALA C CA 1
ATOM 6373 C C . ALA D 1 241 ? 112.91416 143.98036 135.78094 1.000 64.34134 241 ALA C C 1
ATOM 6374 O O . ALA D 1 241 ? 112.83993 144.15116 137.00120 1.000 68.18577 241 ALA C O 1
ATOM 6376 N N . ASP D 1 242 ? 113.45005 142.88269 135.25218 1.000 63.62725 242 ASP C N 1
ATOM 6377 C CA . ASP D 1 242 ? 113.94121 141.80086 136.09594 1.000 63.08548 242 ASP C CA 1
ATOM 6378 C C . ASP D 1 242 ? 115.39204 141.97409 136.52174 1.000 67.53907 242 ASP C C 1
ATOM 6379 O O . ASP D 1 242 ? 115.87520 141.18806 137.34222 1.000 67.37330 242 ASP C O 1
ATOM 6384 N N . ALA D 1 243 ? 116.09820 142.96665 135.98831 1.000 73.89954 243 ALA C N 1
ATOM 6385 C CA . ALA D 1 243 ? 117.46994 143.22877 136.39632 1.000 70.07858 243 ALA C CA 1
ATOM 6386 C C . ALA D 1 243 ? 117.56536 144.07513 137.65743 1.000 69.51621 243 ALA C C 1
ATOM 6387 O O . ALA D 1 243 ? 118.64283 144.14292 138.25617 1.000 72.81946 243 ALA C O 1
ATOM 6389 N N . LEU D 1 244 ? 116.47614 144.71911 138.07366 1.000 64.40493 244 LEU C N 1
ATOM 6390 C CA . LEU D 1 244 ? 116.47082 145.52049 139.29042 1.000 62.02602 244 LEU C CA 1
ATOM 6391 C C . LEU D 1 244 ? 115.91682 144.77480 140.49259 1.000 69.24419 244 LEU C C 1
ATOM 6392 O O . LEU D 1 244 ? 116.30414 145.07516 141.62650 1.000 75.15436 244 LEU C O 1
ATOM 6397 N N . LEU D 1 245 ? 115.02119 143.81178 140.27061 1.000 65.60735 245 LEU C N 1
ATOM 6398 C CA . LEU D 1 245 ? 114.47889 143.03347 141.37790 1.000 68.39671 245 LEU C CA 1
ATOM 6399 C C . LEU D 1 245 ? 115.57130 142.24055 142.08128 1.000 72.88055 245 LEU C C 1
ATOM 6400 O O . LEU D 1 245 ? 115.61459 142.18611 143.31584 1.000 80.05571 245 LEU C O 1
ATOM 6405 N N . GLU D 1 246 ? 116.46670 141.62009 141.31197 1.000 70.33846 246 GLU C N 1
ATOM 6406 C CA . GLU D 1 246 ? 117.54266 140.84425 141.91669 1.000 63.97718 246 GLU C CA 1
ATOM 6407 C C . GLU D 1 246 ? 118.52539 141.74323 142.65599 1.000 72.16841 246 GLU C C 1
ATOM 6408 O O . GLU D 1 246 ? 119.04725 141.36417 143.70968 1.000 81.56936 246 GLU C O 1
ATOM 6414 N N . ALA D 1 247 ? 118.79203 142.93718 142.12270 1.000 70.46336 247 ALA C N 1
ATOM 6415 C CA . ALA D 1 247 ? 119.64703 143.88352 142.83232 1.000 67.09700 247 ALA C CA 1
ATOM 6416 C C . ALA D 1 247 ? 119.00797 144.32450 144.14287 1.000 71.44399 247 ALA C C 1
ATOM 6417 O O . ALA D 1 247 ? 119.69175 144.45160 145.16657 1.000 78.28899 247 ALA C O 1
ATOM 6419 N N . ALA D 1 248 ? 117.69409 144.56050 144.13139 1.000 72.14989 248 ALA C N 1
ATOM 6420 C CA . ALA D 1 248 ? 116.99466 144.90350 145.36491 1.000 73.69511 248 ALA C CA 1
ATOM 6421 C C . ALA D 1 248 ? 117.06111 143.76223 146.37134 1.000 77.28016 248 ALA C C 1
ATOM 6422 O O . ALA D 1 248 ? 117.25459 143.99264 147.56994 1.000 82.62238 248 ALA C O 1
ATOM 6424 N N . LYS D 1 249 ? 116.90144 142.52296 145.90374 1.000 71.89197 249 LYS C N 1
ATOM 6425 C CA . LYS D 1 249 ? 117.00183 141.37483 146.80064 1.000 69.94684 249 LYS C CA 1
ATOM 6426 C C . LYS D 1 249 ? 118.39911 141.26553 147.39992 1.000 72.79879 249 LYS C C 1
ATOM 6427 O O . LYS D 1 249 ? 118.55559 140.99314 148.59619 1.000 80.44310 249 LYS C O 1
ATOM 6433 N N . MET D 1 250 ? 119.43101 141.46909 146.57751 1.000 70.19618 250 MET C N 1
ATOM 6434 C CA . MET D 1 250 ? 120.79922 141.41262 147.08231 1.000 73.76488 250 MET C CA 1
ATOM 6435 C C . MET D 1 250 ? 121.04832 142.49831 148.11903 1.000 76.61108 250 MET C C 1
ATOM 6436 O O . MET D 1 250 ? 121.71006 142.25675 149.13458 1.000 78.67121 250 MET C O 1
ATOM 6441 N N . ALA D 1 251 ? 120.53627 143.70595 147.87546 1.000 83.57775 251 ALA C N 1
ATOM 6442 C CA . ALA D 1 251 ? 120.67368 144.77118 148.86262 1.000 80.99475 251 ALA C CA 1
ATOM 6443 C C . ALA D 1 251 ? 119.93945 144.42350 150.15149 1.000 81.34245 251 ALA C C 1
ATOM 6444 O O . ALA D 1 251 ? 120.42462 144.71781 151.24979 1.000 83.93960 251 ALA C O 1
ATOM 6446 N N . ASN D 1 252 ? 118.76175 143.80431 150.03646 1.000 84.05220 252 ASN C N 1
ATOM 6447 C CA . ASN D 1 252 ? 118.00884 143.40969 151.22348 1.000 87.58705 252 ASN C CA 1
ATOM 6448 C C . ASN D 1 252 ? 118.76506 142.37070 152.04160 1.000 92.71197 252 ASN C C 1
ATOM 6449 O O . ASN D 1 252 ? 118.80690 142.45129 153.27466 1.000 90.30162 252 ASN C O 1
ATOM 6454 N N . TYR D 1 253 ? 119.36639 141.38343 151.37500 1.000 91.62814 253 TYR C N 1
ATOM 6455 C CA . TYR D 1 253 ? 120.12049 140.35564 152.08372 1.000 87.66395 253 TYR C CA 1
ATOM 6456 C C . TYR D 1 253 ? 121.42939 140.87597 152.66112 1.000 89.14833 253 TYR C C 1
ATOM 6457 O O . TYR D 1 253 ? 122.03811 140.18734 153.48588 1.000 90.09978 253 TYR C O 1
ATOM 6466 N N . ALA D 1 254 ? 121.87454 142.06067 152.25205 1.000 99.82206 254 ALA C N 1
ATOM 6467 C CA . ALA D 1 254 ? 123.08147 142.67613 152.78303 1.000 98.00963 254 ALA C CA 1
ATOM 6468 C C . ALA D 1 254 ? 122.79286 143.65252 153.91528 1.000 100.03412 254 ALA C C 1
ATOM 6469 O O . ALA D 1 254 ? 123.71203 144.34156 154.36944 1.000 101.30459 254 ALA C O 1
ATOM 6471 N N . LYS D 1 255 ? 121.54031 143.72778 154.37090 1.000 99.67672 255 LYS C N 1
ATOM 6472 C CA . LYS D 1 255 ? 121.13690 144.61635 155.46262 1.000 101.93710 255 LYS C CA 1
ATOM 6473 C C . LYS D 1 255 ? 121.42882 146.07979 155.13578 1.000 102.93631 255 LYS C C 1
ATOM 6474 O O . LYS D 1 255 ? 121.89304 146.84400 155.98394 1.000 103.24937 255 LYS C O 1
ATOM 6476 N N . PHE D 1 256 ? 121.15658 146.47324 153.89543 1.000 99.33618 256 PHE C N 1
ATOM 6477 C CA . PHE D 1 256 ? 121.26487 147.86265 153.45347 1.000 101.25518 256 PHE C CA 1
ATOM 6478 C C . PHE D 1 256 ? 119.84313 148.37092 153.22562 1.000 103.31916 256 PHE C C 1
ATOM 6479 O O . PHE D 1 256 ? 119.26447 148.17681 152.15662 1.000 105.57076 256 PHE C O 1
ATOM 6487 N N . GLN D 1 257 ? 119.28269 149.02662 154.24383 1.000 104.40922 257 GLN C N 1
ATOM 6488 C CA . GLN D 1 257 ? 117.87788 149.42158 154.19035 1.000 104.10566 257 GLN C CA 1
ATOM 6489 C C . GLN D 1 257 ? 117.63001 150.48366 153.12390 1.000 104.64282 257 GLN C C 1
ATOM 6490 O O . GLN D 1 257 ? 116.72234 150.34328 152.29620 1.000 106.08010 257 GLN C O 1
ATOM 6492 N N . LYS D 1 258 ? 118.42446 151.55663 153.12830 1.000 102.78657 258 LYS C N 1
ATOM 6493 C CA . LYS D 1 258 ? 118.16683 152.67325 152.22171 1.000 104.15441 258 LYS C CA 1
ATOM 6494 C C . LYS D 1 258 ? 118.37138 152.26775 150.76637 1.000 103.87205 258 LYS C C 1
ATOM 6495 O O . LYS D 1 258 ? 117.55050 152.59250 149.89658 1.000 99.37447 258 LYS C O 1
ATOM 6497 N N . MET D 1 259 ? 119.46808 151.56125 150.48258 1.000 103.63926 259 MET C N 1
ATOM 6498 C CA . MET D 1 259 ? 119.73301 151.12590 149.11636 1.000 102.84356 259 MET C CA 1
ATOM 6499 C C . MET D 1 259 ? 118.65293 150.17253 148.62559 1.000 102.34180 259 MET C C 1
ATOM 6500 O O . MET D 1 259 ? 118.18582 150.28659 147.48643 1.000 104.94713 259 MET C O 1
ATOM 6505 N N . CYS D 1 260 ? 118.23830 149.22934 149.47467 1.000 95.79617 260 CYS C N 1
ATOM 6506 C CA . CYS D 1 260 ? 117.18574 148.29813 149.08492 1.000 95.28456 260 CYS C CA 1
ATOM 6507 C C . CYS D 1 260 ? 115.87467 149.02488 148.82332 1.000 98.87329 260 CYS C C 1
ATOM 6508 O O . CYS D 1 260 ? 115.16619 148.70909 147.86222 1.000 103.93660 260 CYS C O 1
ATOM 6511 N N . ASP D 1 261 ? 115.53282 150.00159 149.66663 1.000 101.43306 261 ASP C N 1
ATOM 6512 C CA . ASP D 1 261 ? 114.29423 150.74741 149.46490 1.000 102.25000 261 ASP C CA 1
ATOM 6513 C C . ASP D 1 261 ? 114.32277 151.52815 148.15620 1.000 101.71415 261 ASP C C 1
ATOM 6514 O O . ASP D 1 261 ? 113.34588 151.51885 147.39706 1.000 101.36713 261 ASP C O 1
ATOM 6519 N N . LEU D 1 262 ? 115.43686 152.20835 147.87019 1.000 95.88812 262 LEU C N 1
ATOM 6520 C CA . LEU D 1 262 ? 115.53191 152.95553 146.61821 1.000 96.46402 262 LEU C CA 1
ATOM 6521 C C . LEU D 1 262 ? 115.45861 152.02633 145.41289 1.000 97.25705 262 LEU C C 1
ATOM 6522 O O . LEU D 1 262 ? 114.73816 152.30521 144.44185 1.000 95.43611 262 LEU C O 1
ATOM 6527 N N . LEU D 1 263 ? 116.18968 150.90921 145.46144 1.000 87.37760 263 LEU C N 1
ATOM 6528 C CA . LEU D 1 263 ? 116.17797 149.97170 144.34647 1.000 81.32143 263 LEU C CA 1
ATOM 6529 C C . LEU D 1 263 ? 114.79074 149.38695 144.13409 1.000 80.42127 263 LEU C C 1
ATOM 6530 O O . LEU D 1 263 ? 114.35229 149.22244 142.99234 1.000 88.28128 263 LEU C O 1
ATOM 6535 N N . PHE D 1 264 ? 114.07487 149.07599 145.21697 1.000 70.28407 264 PHE C N 1
ATOM 6536 C CA . PHE D 1 264 ? 112.74412 148.50731 145.04956 1.000 72.74256 264 PHE C CA 1
ATOM 6537 C C . PHE D 1 264 ? 111.74250 149.54018 144.55556 1.000 79.01691 264 PHE C C 1
ATOM 6538 O O . PHE D 1 264 ? 110.84002 149.19490 143.78925 1.000 85.07981 264 PHE C O 1
ATOM 6546 N N . VAL D 1 265 ? 111.86844 150.80084 144.97510 1.000 79.16134 265 VAL C N 1
ATOM 6547 C CA . VAL D 1 265 ? 110.98647 151.83087 144.43088 1.000 75.31020 265 VAL C CA 1
ATOM 6548 C C . VAL D 1 265 ? 111.21112 151.97716 142.93105 1.000 76.62839 265 VAL C C 1
ATOM 6549 O O . VAL D 1 265 ? 110.25494 152.03316 142.14209 1.000 77.66734 265 VAL C O 1
ATOM 6553 N N . MET D 1 266 ? 112.47829 152.01957 142.51097 1.000 75.27001 266 MET C N 1
ATOM 6554 C CA . MET D 1 266 ? 112.77371 152.11748 141.08472 1.000 79.31830 266 MET C CA 1
ATOM 6555 C C . MET D 1 266 ? 112.26729 150.89393 140.32959 1.000 82.06947 266 MET C C 1
ATOM 6556 O O . MET D 1 266 ? 111.72029 151.01606 139.22474 1.000 85.19174 266 MET C O 1
ATOM 6561 N N . PHE D 1 267 ? 112.43771 149.70426 140.91136 1.000 62.88982 267 PHE C N 1
ATOM 6562 C CA . PHE D 1 267 ? 111.94585 148.49127 140.27115 1.000 54.45950 267 PHE C CA 1
ATOM 6563 C C . PHE D 1 267 ? 110.43318 148.51291 140.13036 1.000 55.54012 267 PHE C C 1
ATOM 6564 O O . PHE D 1 267 ? 109.90047 148.09234 139.10301 1.000 68.42320 267 PHE C O 1
ATOM 6572 N N . ALA D 1 268 ? 109.72173 148.96731 141.16301 1.000 52.07567 268 ALA C N 1
ATOM 6573 C CA . ALA D 1 268 ? 108.26710 149.03583 141.08132 1.000 57.39921 268 ALA C CA 1
ATOM 6574 C C . ALA D 1 268 ? 107.82699 150.00783 139.99739 1.000 62.50740 268 ALA C C 1
ATOM 6575 O O . ALA D 1 268 ? 106.88585 149.72648 139.24324 1.000 61.20766 268 ALA C O 1
ATOM 6577 N N . VAL D 1 269 ? 108.50062 151.15692 139.90088 1.000 62.93308 269 VAL C N 1
ATOM 6578 C CA . VAL D 1 269 ? 108.17212 152.11930 138.85097 1.000 59.27667 269 VAL C CA 1
ATOM 6579 C C . VAL D 1 269 ? 108.36229 151.48955 137.47607 1.000 61.89047 269 VAL C C 1
ATOM 6580 O O . VAL D 1 269 ? 107.47456 151.55326 136.61529 1.000 57.38892 269 VAL C O 1
ATOM 6584 N N . VAL D 1 270 ? 109.51720 150.85419 137.25762 1.000 60.22932 270 VAL C N 1
ATOM 6585 C CA . VAL D 1 270 ? 109.79859 150.24473 135.95935 1.000 53.74998 270 VAL C CA 1
ATOM 6586 C C . VAL D 1 270 ? 108.81110 149.12158 135.66220 1.000 47.00389 270 VAL C C 1
ATOM 6587 O O . VAL D 1 270 ? 108.32230 148.99045 134.53534 1.000 55.49778 270 VAL C O 1
ATOM 6591 N N . PHE D 1 271 ? 108.50693 148.29510 136.66328 1.000 40.85383 271 PHE C N 1
ATOM 6592 C CA . PHE D 1 271 ? 107.59356 147.17237 136.48328 1.000 41.88496 271 PHE C CA 1
ATOM 6593 C C . PHE D 1 271 ? 106.21099 147.65324 136.07113 1.000 48.28242 271 PHE C C 1
ATOM 6594 O O . PHE D 1 271 ? 105.63670 147.16300 135.09123 1.000 63.45169 271 PHE C O 1
ATOM 6602 N N . ILE D 1 272 ? 105.66492 148.62713 136.80402 1.000 48.38247 272 ILE C N 1
ATOM 6603 C CA . ILE D 1 272 ? 104.34607 149.15747 136.47060 1.000 49.87004 272 ILE C CA 1
ATOM 6604 C C . ILE D 1 272 ? 104.35977 149.77161 135.07804 1.000 53.70479 272 ILE C C 1
ATOM 6605 O O . ILE D 1 272 ? 103.48425 149.49149 134.24933 1.000 54.91216 272 ILE C O 1
ATOM 6610 N N . THR D 1 273 ? 105.37772 150.58752 134.78662 1.000 46.80980 273 THR C N 1
ATOM 6611 C CA . THR D 1 273 ? 105.42507 151.29156 133.51013 1.000 46.88016 273 THR C CA 1
ATOM 6612 C C . THR D 1 273 ? 105.50251 150.31951 132.33899 1.000 48.36640 273 THR C C 1
ATOM 6613 O O . THR D 1 273 ? 104.80271 150.48633 131.33406 1.000 51.98616 273 THR C O 1
ATOM 6617 N N . THR D 1 274 ? 106.33492 149.28580 132.45392 1.000 42.95408 274 THR C N 1
ATOM 6618 C CA . THR D 1 274 ? 106.60113 148.40585 131.32663 1.000 35.98497 274 THR C CA 1
ATOM 6619 C C . THR D 1 274 ? 105.67539 147.20159 131.25085 1.000 31.40453 274 THR C C 1
ATOM 6620 O O . THR D 1 274 ? 105.70643 146.49105 130.24246 1.000 49.45279 274 THR C O 1
ATOM 6624 N N . ARG D 1 275 ? 104.85346 146.94111 132.26713 1.000 30.91577 275 ARG C N 1
ATOM 6625 C CA . ARG D 1 275 ? 103.93913 145.81440 132.19074 1.000 37.30613 275 ARG C CA 1
ATOM 6626 C C . ARG D 1 275 ? 102.47730 146.18690 132.37221 1.000 47.73320 275 ARG C C 1
ATOM 6627 O O . ARG D 1 275 ? 101.62318 145.29713 132.30062 1.000 45.99715 275 ARG C O 1
ATOM 6635 N N . LEU D 1 276 ? 102.15864 147.46068 132.59694 1.000 58.48854 276 LEU C N 1
ATOM 6636 C CA . LEU D 1 276 ? 100.77271 147.90598 132.61728 1.000 56.43362 276 LEU C CA 1
ATOM 6637 C C . LEU D 1 276 ? 100.48721 149.07654 131.69431 1.000 58.41870 276 LEU C C 1
ATOM 6638 O O . LEU D 1 276 ? 99.31857 149.28963 131.35248 1.000 61.82043 276 LEU C O 1
ATOM 6643 N N . GLY D 1 277 ? 101.49466 149.83779 131.28136 1.000 57.20868 277 GLY C N 1
ATOM 6644 C CA . GLY D 1 277 ? 101.26718 150.96710 130.40531 1.000 57.18503 277 GLY C CA 1
ATOM 6645 C C . GLY D 1 277 ? 101.81329 150.76997 129.00820 1.000 58.00671 277 GLY C C 1
ATOM 6646 O O . GLY D 1 277 ? 101.21667 151.23468 128.03359 1.000 67.30900 277 GLY C O 1
ATOM 6647 N N . ILE D 1 278 ? 102.94446 150.08164 128.89383 1.000 43.57735 278 ILE C N 1
ATOM 6648 C CA . ILE D 1 278 ? 103.56254 149.86501 127.59046 1.000 45.86270 278 ILE C CA 1
ATOM 6649 C C . ILE D 1 278 ? 103.12059 148.54408 126.97679 1.000 46.00263 278 ILE C C 1
ATOM 6650 O O . ILE D 1 278 ? 102.84312 148.47758 125.77912 1.000 51.58820 278 ILE C O 1
ATOM 6655 N N . PHE D 1 279 ? 103.03632 147.48203 127.77499 1.000 39.57897 279 PHE C N 1
ATOM 6656 C CA . PHE D 1 279 ? 102.65318 146.18096 127.23004 1.000 28.59420 279 PHE C CA 1
ATOM 6657 C C . PHE D 1 279 ? 101.28354 146.19557 126.56056 1.000 43.69970 279 PHE C C 1
ATOM 6658 O O . PHE D 1 279 ? 101.19915 145.80630 125.38363 1.000 54.75052 279 PHE C O 1
ATOM 6666 N N . PRO D 1 280 ? 100.19639 146.65109 127.19948 1.000 44.19838 280 PRO C N 1
ATOM 6667 C CA . PRO D 1 280 ? 98.88757 146.56954 126.53399 1.000 43.93145 280 PRO C CA 1
ATOM 6668 C C . PRO D 1 280 ? 98.68842 147.57771 125.41628 1.000 48.76530 280 PRO C C 1
ATOM 6669 O O . PRO D 1 280 ? 97.80293 147.36948 124.57711 1.000 48.12465 280 PRO C O 1
ATOM 6673 N N . LEU D 1 281 ? 99.46769 148.65687 125.37363 1.000 53.21220 281 LEU C N 1
ATOM 6674 C CA . LEU D 1 281 ? 99.32988 149.66808 124.33525 1.000 50.38229 281 LEU C CA 1
ATOM 6675 C C . LEU D 1 281 ? 100.29805 149.47627 123.17825 1.000 50.03183 281 LEU C C 1
ATOM 6676 O O . LEU D 1 281 ? 100.11996 150.10942 122.13355 1.000 59.42554 281 LEU C O 1
ATOM 6681 N N . TRP D 1 282 ? 101.31214 148.63149 123.33696 1.000 45.20449 282 TRP C N 1
ATOM 6682 C CA . TRP D 1 282 ? 102.33397 148.43027 122.31864 1.000 41.21148 282 TRP C CA 1
ATOM 6683 C C . TRP D 1 282 ? 102.40090 146.99121 121.83546 1.000 44.21220 282 TRP C C 1
ATOM 6684 O O . TRP D 1 282 ? 102.45259 146.75381 120.62435 1.000 57.66877 282 TRP C O 1
ATOM 6695 N N . VAL D 1 283 ? 102.39776 146.01733 122.74553 1.000 31.78794 283 VAL C N 1
ATOM 6696 C CA . VAL D 1 283 ? 102.46570 144.61979 122.33547 1.000 33.08692 283 VAL C CA 1
ATOM 6697 C C . VAL D 1 283 ? 101.07267 144.06648 122.06870 1.000 40.67745 283 VAL C C 1
ATOM 6698 O O . VAL D 1 283 ? 100.83872 143.39976 121.05603 1.000 59.40042 283 VAL C O 1
ATOM 6702 N N . LEU D 1 284 ? 100.12474 144.32077 122.97134 1.000 33.80812 284 LEU C N 1
ATOM 6703 C CA . LEU D 1 284 ? 98.76380 143.85235 122.74011 1.000 38.14947 284 LEU C CA 1
ATOM 6704 C C . LEU D 1 284 ? 98.07941 144.60580 121.60982 1.000 48.24975 284 LEU C C 1
ATOM 6705 O O . LEU D 1 284 ? 97.05190 144.14255 121.10813 1.000 47.05992 284 LEU C O 1
ATOM 6710 N N . ASN D 1 285 ? 98.61342 145.75833 121.20685 1.000 45.02583 285 ASN C N 1
ATOM 6711 C CA . ASN D 1 285 ? 98.06830 146.45264 120.04700 1.000 41.03094 285 ASN C CA 1
ATOM 6712 C C . ASN D 1 285 ? 98.42409 145.73051 118.75483 1.000 51.07787 285 ASN C C 1
ATOM 6713 O O . ASN D 1 285 ? 97.56367 145.53524 117.88991 1.000 55.63434 285 ASN C O 1
ATOM 6718 N N . THR D 1 286 ? 99.68625 145.32386 118.60552 1.000 48.31418 286 THR C N 1
ATOM 6719 C CA . THR D 1 286 ? 100.12697 144.71810 117.35517 1.000 40.94401 286 THR C CA 1
ATOM 6720 C C . THR D 1 286 ? 99.67348 143.27185 117.21405 1.000 42.63116 286 THR C C 1
ATOM 6721 O O . THR D 1 286 ? 99.50803 142.79294 116.08854 1.000 62.46910 286 THR C O 1
ATOM 6725 N N . THR D 1 287 ? 99.46871 142.56162 118.31860 1.000 33.44655 287 THR C N 1
ATOM 6726 C CA . THR D 1 287 ? 99.05555 141.16706 118.25511 1.000 39.11097 287 THR C CA 1
ATOM 6727 C C . THR D 1 287 ? 97.54510 140.99554 118.18821 1.000 40.75775 287 THR C C 1
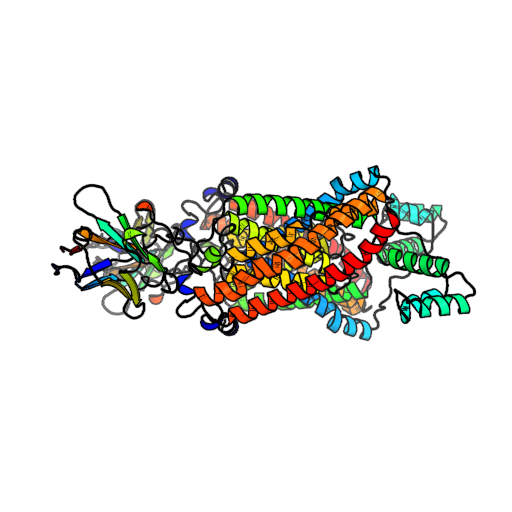ATOM 6728 O O . THR D 1 287 ? 97.07517 139.87050 118.00090 1.000 43.90631 287 THR C O 1
ATOM 6732 N N . LEU D 1 288 ? 96.77631 142.07253 118.33048 1.000 43.95811 288 LEU C N 1
ATOM 6733 C CA . LEU D 1 288 ? 95.32141 142.01639 118.26813 1.000 44.54876 288 LEU C CA 1
ATOM 6734 C C . LEU D 1 288 ? 94.75411 142.72086 117.04672 1.000 47.40384 288 LEU C C 1
ATOM 6735 O O . LEU D 1 288 ? 93.91792 142.15405 116.33966 1.000 54.13372 288 LEU C O 1
ATOM 6740 N N . PHE D 1 289 ? 95.18882 143.95051 116.77918 1.000 51.69254 289 PHE C N 1
ATOM 6741 C CA . PHE D 1 289 ? 94.60688 144.77738 115.72924 1.000 51.70697 289 PHE C CA 1
ATOM 6742 C C . PHE D 1 289 ? 95.40023 144.73604 114.42933 1.000 56.55457 289 PHE C C 1
ATOM 6743 O O . PHE D 1 289 ? 94.82967 144.47380 113.36753 1.000 62.10251 289 PHE C O 1
ATOM 6751 N N . GLU D 1 290 ? 96.70618 145.00401 114.48701 1.000 53.82110 290 GLU C N 1
ATOM 6752 C CA . GLU D 1 290 ? 97.51751 144.97619 113.27423 1.000 55.97965 290 GLU C CA 1
ATOM 6753 C C . GLU D 1 290 ? 97.58896 143.57298 112.68698 1.000 56.99985 290 GLU C C 1
ATOM 6754 O O . GLU D 1 290 ? 97.51012 143.39918 111.46477 1.000 64.15756 290 GLU C O 1
ATOM 6760 N N . SER D 1 291 ? 97.73475 142.55948 113.54146 1.000 39.38401 291 SER C N 1
ATOM 6761 C CA . SER D 1 291 ? 97.76409 141.18379 113.05911 1.000 31.59480 291 SER C CA 1
ATOM 6762 C C . SER D 1 291 ? 96.44880 140.80477 112.39556 1.000 43.85208 291 SER C C 1
ATOM 6763 O O . SER D 1 291 ? 96.43387 140.05724 111.41198 1.000 55.00014 291 SER C O 1
ATOM 6766 N N . TRP D 1 292 ? 95.33174 141.30056 112.92849 1.000 53.43868 292 TRP C N 1
ATOM 6767 C CA . TRP D 1 292 ? 94.03235 140.99737 112.34027 1.000 55.31921 292 TRP C CA 1
ATOM 6768 C C . TRP D 1 292 ? 93.90452 141.58489 110.94106 1.000 61.79334 292 TRP C C 1
ATOM 6769 O O . TRP D 1 292 ? 93.38742 140.92875 110.03009 1.000 67.77959 292 TRP C O 1
ATOM 6780 N N . GLU D 1 293 ? 94.36717 142.82064 110.74821 1.000 50.43495 293 GLU C N 1
ATOM 6781 C CA . GLU D 1 293 ? 94.15664 143.49751 109.47583 1.000 52.69817 293 GLU C CA 1
ATOM 6782 C C . GLU D 1 293 ? 95.23215 143.18846 108.44465 1.000 55.04760 293 GLU C C 1
ATOM 6783 O O . GLU D 1 293 ? 95.00698 143.42526 107.25358 1.000 58.37636 293 GLU C O 1
ATOM 6789 N N . ILE D 1 294 ? 96.38417 142.67313 108.85884 1.000 52.31275 294 ILE C N 1
ATOM 6790 C CA . ILE D 1 294 ? 97.46846 142.35734 107.93414 1.000 43.64208 294 ILE C CA 1
ATOM 6791 C C . ILE D 1 294 ? 97.48348 140.87943 107.57025 1.000 42.26198 294 ILE C C 1
ATOM 6792 O O . ILE D 1 294 ? 97.55455 140.52440 106.39439 1.000 43.05162 294 ILE C O 1
ATOM 6797 N N . VAL D 1 295 ? 97.41433 139.99967 108.56734 1.000 38.34127 295 VAL C N 1
ATOM 6798 C CA . VAL D 1 295 ? 97.47349 138.56310 108.32326 1.000 42.74602 295 VAL C CA 1
ATOM 6799 C C . VAL D 1 295 ? 96.06605 138.01420 108.14013 1.000 48.20691 295 VAL C C 1
ATOM 6800 O O . VAL D 1 295 ? 95.73943 137.44949 107.09111 1.000 60.36211 295 VAL C O 1
ATOM 6804 N N . GLY D 1 296 ? 95.22626 138.17108 109.15743 1.000 56.32504 296 GLY C N 1
ATOM 6805 C CA . GLY D 1 296 ? 93.87285 137.67509 109.10823 1.000 54.91872 296 GLY C CA 1
ATOM 6806 C C . GLY D 1 296 ? 93.54963 136.77474 110.28226 1.000 67.38181 296 GLY C C 1
ATOM 6807 O O . GLY D 1 296 ? 94.41375 136.44557 111.09989 1.000 67.95927 296 GLY C O 1
ATOM 6808 N N . PRO D 1 297 ? 92.28885 136.36564 110.39409 1.000 73.24594 297 PRO C N 1
ATOM 6809 C CA . PRO D 1 297 ? 91.89866 135.47637 111.49503 1.000 68.31339 297 PRO C CA 1
ATOM 6810 C C . PRO D 1 297 ? 92.19533 134.01112 111.21320 1.000 67.80977 297 PRO C C 1
ATOM 6811 O O . PRO D 1 297 ? 91.63320 133.41966 110.28676 1.000 71.82248 297 PRO C O 1
ATOM 6815 N N . TYR D 1 298 ? 93.08141 133.42077 112.00169 1.000 54.37449 298 TYR C N 1
ATOM 6816 C CA . TYR D 1 298 ? 93.37001 131.99789 111.96091 1.000 54.31684 298 TYR C CA 1
ATOM 6817 C C . TYR D 1 298 ? 93.36233 131.42626 113.37478 1.000 61.50868 298 TYR C C 1
ATOM 6818 O O . TYR D 1 298 ? 93.53693 132.16312 114.34987 1.000 63.91481 298 TYR C O 1
ATOM 6827 N N . PRO D 1 299 ? 93.12860 130.11755 113.52807 1.000 54.08000 299 PRO C N 1
ATOM 6828 C CA . PRO D 1 299 ? 92.87032 129.57734 114.87624 1.000 48.79620 299 PRO C CA 1
ATOM 6829 C C . PRO D 1 299 ? 93.97657 129.82106 115.89177 1.000 53.81358 299 PRO C C 1
ATOM 6830 O O . PRO D 1 299 ? 93.67607 130.02826 117.07298 1.000 58.18427 299 PRO C O 1
ATOM 6834 N N . SER D 1 300 ? 95.24530 129.79906 115.48080 1.000 53.49583 300 SER C N 1
ATOM 6835 C CA . SER D 1 300 ? 96.33123 130.00748 116.43372 1.000 49.02953 300 SER C CA 1
ATOM 6836 C C . SER D 1 300 ? 96.34496 131.42259 116.99738 1.000 50.78138 300 SER C C 1
ATOM 6837 O O . SER D 1 300 ? 96.90778 131.64759 118.07855 1.000 58.48348 300 SER C O 1
ATOM 6840 N N . TRP D 1 301 ? 95.73680 132.37269 116.28620 1.000 42.48009 301 TRP C N 1
ATOM 6841 C CA . TRP D 1 301 ? 95.65397 133.74628 116.76762 1.000 40.37546 301 TRP C CA 1
ATOM 6842 C C . TRP D 1 301 ? 94.90103 133.81966 118.08944 1.000 47.66738 301 TRP C C 1
ATOM 6843 O O . TRP D 1 301 ? 95.33764 134.50191 119.02559 1.000 60.76949 301 TRP C O 1
ATOM 6854 N N . TRP D 1 302 ? 93.77878 133.10238 118.19195 1.000 48.18592 302 TRP C N 1
ATOM 6855 C CA . TRP D 1 302 ? 93.00509 133.10357 119.42852 1.000 50.30289 302 TRP C CA 1
ATOM 6856 C C . TRP D 1 302 ? 93.80590 132.51812 120.58255 1.000 47.78507 302 TRP C C 1
ATOM 6857 O O . TRP D 1 302 ? 93.79686 133.06335 121.69097 1.000 51.32992 302 TRP C O 1
ATOM 6868 N N . VAL D 1 303 ? 94.50823 131.41011 120.34100 1.000 39.47026 303 VAL C N 1
ATOM 6869 C CA . VAL D 1 303 ? 95.27672 130.76555 121.40321 1.000 39.38379 303 VAL C CA 1
ATOM 6870 C C . VAL D 1 303 ? 96.37113 131.69661 121.90802 1.000 49.08776 303 VAL C C 1
ATOM 6871 O O . VAL D 1 303 ? 96.53784 131.89469 123.12059 1.000 60.60220 303 VAL C O 1
ATOM 6875 N N . PHE D 1 304 ? 97.12571 132.29635 120.98425 1.000 43.62607 304 PHE C N 1
ATOM 6876 C CA . PHE D 1 304 ? 98.22494 133.15937 121.40241 1.000 30.89808 304 PHE C CA 1
ATOM 6877 C C . PHE D 1 304 ? 97.71849 134.41215 122.10645 1.000 39.99133 304 PHE C C 1
ATOM 6878 O O . PHE D 1 304 ? 98.32640 134.86669 123.08324 1.000 46.27499 304 PHE C O 1
ATOM 6886 N N . ASN D 1 305 ? 96.60029 134.97961 121.64732 1.000 37.60100 305 ASN C N 1
ATOM 6887 C CA . ASN D 1 305 ? 96.08246 136.17222 122.30990 1.000 34.99735 305 ASN C CA 1
ATOM 6888 C C . ASN D 1 305 ? 95.51166 135.85016 123.68611 1.000 48.02716 305 ASN C C 1
ATOM 6889 O O . ASN D 1 305 ? 95.64383 136.65281 124.61666 1.000 57.30458 305 ASN C O 1
ATOM 6894 N N . LEU D 1 306 ? 94.88260 134.68307 123.84619 1.000 45.26898 306 LEU C N 1
ATOM 6895 C CA . LEU D 1 306 ? 94.42683 134.28209 125.17379 1.000 43.38076 306 LEU C CA 1
ATOM 6896 C C . LEU D 1 306 ? 95.60212 134.09026 126.12279 1.000 44.79574 306 LEU C C 1
ATOM 6897 O O . LEU D 1 306 ? 95.53606 134.48323 127.29405 1.000 54.92083 306 LEU C O 1
ATOM 6902 N N . LEU D 1 307 ? 96.68983 133.48868 125.63836 1.000 37.54240 307 LEU C N 1
ATOM 6903 C CA . LEU D 1 307 ? 97.87041 133.34499 126.48546 1.000 36.79296 307 LEU C CA 1
ATOM 6904 C C . LEU D 1 307 ? 98.46506 134.70176 126.85136 1.000 45.05270 307 LEU C C 1
ATOM 6905 O O . LEU D 1 307 ? 98.92249 134.90008 127.98346 1.000 51.38862 307 LEU C O 1
ATOM 6910 N N . LEU D 1 308 ? 98.47610 135.64740 125.90939 1.000 39.58043 308 LEU C N 1
ATOM 6911 C CA . LEU D 1 308 ? 98.97274 136.98406 126.22594 1.000 39.57973 308 LEU C CA 1
ATOM 6912 C C . LEU D 1 308 ? 98.08748 137.67612 127.25801 1.000 47.49513 308 LEU C C 1
ATOM 6913 O O . LEU D 1 308 ? 98.58592 138.39052 128.13520 1.000 55.41214 308 LEU C O 1
ATOM 6918 N N . LEU D 1 309 ? 96.77004 137.48290 127.16918 1.000 38.86396 309 LEU C N 1
ATOM 6919 C CA . LEU D 1 309 ? 95.87631 138.04552 128.17941 1.000 42.10225 309 LEU C CA 1
ATOM 6920 C C . LEU D 1 309 ? 96.11204 137.40991 129.54673 1.000 49.77063 309 LEU C C 1
ATOM 6921 O O . LEU D 1 309 ? 96.04147 138.09130 130.57779 1.000 53.55114 309 LEU C O 1
ATOM 6926 N N . LEU D 1 310 ? 96.38823 136.10453 129.57641 1.000 48.61545 310 LEU C N 1
ATOM 6927 C CA . LEU D 1 310 ? 96.73678 135.45092 130.83566 1.000 46.90929 310 LEU C CA 1
ATOM 6928 C C . LEU D 1 310 ? 98.02217 136.02830 131.42024 1.000 52.17740 310 LEU C C 1
ATOM 6929 O O . LEU D 1 310 ? 98.12303 136.24403 132.63568 1.000 55.73884 310 LEU C O 1
ATOM 6934 N N . VAL D 1 311 ? 99.01897 136.27618 130.56800 1.000 43.81368 311 VAL C N 1
ATOM 6935 C CA . VAL D 1 311 ? 100.25430 136.91120 131.02293 1.000 34.84560 311 VAL C CA 1
ATOM 6936 C C . VAL D 1 311 ? 99.96402 138.29679 131.58374 1.000 38.93814 311 VAL C C 1
ATOM 6937 O O . VAL D 1 311 ? 100.53422 138.70446 132.60273 1.000 50.98879 311 VAL C O 1
ATOM 6941 N N . GLN D 1 312 ? 99.07635 139.04321 130.92553 1.000 45.18373 312 GLN C N 1
ATOM 6942 C CA . GLN D 1 312 ? 98.70133 140.36307 131.42389 1.000 46.87677 312 GLN C CA 1
ATOM 6943 C C . GLN D 1 312 ? 98.05730 140.27260 132.80192 1.000 56.61510 312 GLN C C 1
ATOM 6944 O O . GLN D 1 312 ? 98.35234 141.08204 133.68799 1.000 62.88200 312 GLN C O 1
ATOM 6950 N N . GLY D 1 313 ? 97.16997 139.29714 132.99983 1.000 50.45425 313 GLY C N 1
ATOM 6951 C CA . GLY D 1 313 ? 96.55062 139.13095 134.30749 1.000 49.91118 313 GLY C CA 1
ATOM 6952 C C . GLY D 1 313 ? 97.55185 138.77474 135.39146 1.000 58.04203 313 GLY C C 1
ATOM 6953 O O . GLY D 1 313 ? 97.50156 139.31191 136.50504 1.000 58.98446 313 GLY C O 1
ATOM 6954 N N . LEU D 1 314 ? 98.47674 137.86329 135.08233 1.000 57.04376 314 LEU C N 1
ATOM 6955 C CA . LEU D 1 314 ? 99.50699 137.50707 136.05336 1.000 45.35465 314 LEU C CA 1
ATOM 6956 C C . LEU D 1 314 ? 100.37667 138.70969 136.39560 1.000 52.73361 314 LEU C C 1
ATOM 6957 O O . LEU D 1 314 ? 100.74197 138.91194 137.56054 1.000 65.77548 314 LEU C O 1
ATOM 6962 N N . ASN D 1 315 ? 100.72346 139.51798 135.39146 1.000 50.06927 315 ASN C N 1
ATOM 6963 C CA . ASN D 1 315 ? 101.49509 140.72653 135.65322 1.000 46.72718 315 ASN C CA 1
ATOM 6964 C C . ASN D 1 315 ? 100.70843 141.72090 136.49458 1.000 56.87584 315 ASN C C 1
ATOM 6965 O O . ASN D 1 315 ? 101.29270 142.42204 137.32393 1.000 59.14318 315 ASN C O 1
ATOM 6970 N N . CYS D 1 316 ? 99.38927 141.79796 136.30019 1.000 63.58512 316 CYS C N 1
ATOM 6971 C CA . CYS D 1 316 ? 98.56700 142.64740 137.15896 1.000 67.20142 316 CYS C CA 1
ATOM 6972 C C . CYS D 1 316 ? 98.62392 142.18342 138.60887 1.000 71.11215 316 CYS C C 1
ATOM 6973 O O . CYS D 1 316 ? 98.75124 143.00153 139.52816 1.000 70.37486 316 CYS C O 1
ATOM 6976 N N . PHE D 1 317 ? 98.53337 140.87076 138.83037 1.000 63.88303 317 PHE C N 1
ATOM 6977 C CA . PHE D 1 317 ? 98.61577 140.33662 140.19003 1.000 58.56474 317 PHE C CA 1
ATOM 6978 C C . PHE D 1 317 ? 99.97286 140.64089 140.82395 1.000 56.16270 317 PHE C C 1
ATOM 6979 O O . PHE D 1 317 ? 100.05541 141.10719 141.97323 1.000 61.01618 317 PHE C O 1
ATOM 6987 N N . TRP D 1 318 ? 101.05204 140.39877 140.07601 1.000 52.78142 318 TRP C N 1
ATOM 6988 C CA . TRP D 1 318 ? 102.38660 140.67961 140.59485 1.000 49.36107 318 TRP C CA 1
ATOM 6989 C C . TRP D 1 318 ? 102.55886 142.16055 140.89564 1.000 54.53428 318 TRP C C 1
ATOM 6990 O O . TRP D 1 318 ? 103.15963 142.52658 141.90937 1.000 57.84524 318 TRP C O 1
ATOM 7001 N N . SER D 1 319 ? 102.04515 143.02786 140.02127 1.000 66.95503 319 SER C N 1
ATOM 7002 C CA . SER D 1 319 ? 102.15861 144.46457 140.23842 1.000 66.57440 319 SER C CA 1
ATOM 7003 C C . SER D 1 319 ? 101.37416 144.89984 141.46685 1.000 65.62120 319 SER C C 1
ATOM 7004 O O . SER D 1 319 ? 101.80640 145.79350 142.20332 1.000 68.28361 319 SER C O 1
ATOM 7007 N N . TYR D 1 320 ? 100.21118 144.28840 141.69795 1.000 69.79487 320 TYR C N 1
ATOM 7008 C CA . TYR D 1 320 ? 99.44622 144.58947 142.90334 1.000 76.54722 320 TYR C CA 1
ATOM 7009 C C . TYR D 1 320 ? 100.24632 144.25099 144.15442 1.000 73.90465 320 TYR C C 1
ATOM 7010 O O . TYR D 1 320 ? 100.35514 145.06800 145.08005 1.000 71.67890 320 TYR C O 1
ATOM 7019 N N . LEU D 1 321 ? 100.83356 143.05112 144.19108 1.000 68.53850 321 LEU C N 1
ATOM 7020 C CA . LEU D 1 321 ? 101.65348 142.68682 145.34674 1.000 67.89850 321 LEU C CA 1
ATOM 7021 C C . LEU D 1 321 ? 102.84943 143.62332 145.49224 1.000 70.68366 321 LEU C C 1
ATOM 7022 O O . LEU D 1 321 ? 103.19877 144.03659 146.60739 1.000 71.42272 321 LEU C O 1
ATOM 7027 N N . ILE D 1 322 ? 103.48052 143.97740 144.37149 1.000 72.83942 322 ILE C N 1
ATOM 7028 C CA . ILE D 1 322 ? 104.66912 144.82094 144.40479 1.000 64.28201 322 ILE C CA 1
ATOM 7029 C C . ILE D 1 322 ? 104.34190 146.19903 144.95967 1.000 62.11465 322 ILE C C 1
ATOM 7030 O O . ILE D 1 322 ? 105.07964 146.73038 145.79338 1.000 64.11878 322 ILE C O 1
ATOM 7035 N N . VAL D 1 323 ? 103.23782 146.80167 144.51314 1.000 74.85278 323 VAL C N 1
ATOM 7036 C CA . VAL D 1 323 ? 102.88828 148.13523 144.99464 1.000 77.99157 323 VAL C CA 1
ATOM 7037 C C . VAL D 1 323 ? 102.44539 148.08164 146.45294 1.000 77.73296 323 VAL C C 1
ATOM 7038 O O . VAL D 1 323 ? 102.74643 148.99200 147.23691 1.000 77.94227 323 VAL C O 1
ATOM 7042 N N . LYS D 1 324 ? 101.73907 147.01612 146.85086 1.000 82.88696 324 LYS C N 1
ATOM 7043 C CA . LYS D 1 324 ? 101.36548 146.88533 148.25561 1.000 81.73953 324 LYS C CA 1
ATOM 7044 C C . LYS D 1 324 ? 102.60085 146.82160 149.14328 1.000 79.54993 324 LYS C C 1
ATOM 7045 O O . LYS D 1 324 ? 102.62999 147.42069 150.22454 1.000 78.33060 324 LYS C O 1
ATOM 7051 N N . ILE D 1 325 ? 103.63682 146.10709 148.69940 1.000 82.24540 325 ILE C N 1
ATOM 7052 C CA . ILE D 1 325 ? 104.87674 146.06428 149.47032 1.000 79.80360 325 ILE C CA 1
ATOM 7053 C C . ILE D 1 325 ? 105.59632 147.40978 149.42114 1.000 79.36070 325 ILE C C 1
ATOM 7054 O O . ILE D 1 325 ? 106.12476 147.88108 150.43428 1.000 80.59558 325 ILE C O 1
ATOM 7059 N N . ALA D 1 326 ? 105.62489 148.05297 148.25133 1.000 88.95285 326 ALA C N 1
ATOM 7060 C CA . ALA D 1 326 ? 106.38183 149.28885 148.08401 1.000 87.35661 326 ALA C CA 1
ATOM 7061 C C . ALA D 1 326 ? 105.76960 150.46030 148.83586 1.000 89.80952 326 ALA C C 1
ATOM 7062 O O . ALA D 1 326 ? 106.47978 151.42797 149.12746 1.000 91.94908 326 ALA C O 1
ATOM 7064 N N . CYS D 1 327 ? 104.47069 150.40731 149.13816 1.000 95.97375 327 CYS C N 1
ATOM 7065 C CA . CYS D 1 327 ? 103.87186 151.45727 149.95737 1.000 96.34970 327 CYS C CA 1
ATOM 7066 C C . CYS D 1 327 ? 104.52912 151.51752 151.33094 1.000 96.45433 327 CYS C C 1
ATOM 7067 O O . CYS D 1 327 ? 104.78955 152.60629 151.85923 1.000 93.22128 327 CYS C O 1
ATOM 7070 N N . LYS D 1 328 ? 104.81301 150.35288 151.91937 1.000 100.95696 328 LYS C N 1
ATOM 7071 C CA . LYS D 1 328 ? 105.51405 150.31240 153.19808 1.000 98.10666 328 LYS C CA 1
ATOM 7072 C C . LYS D 1 328 ? 106.90768 150.91670 153.08422 1.000 98.42482 328 LYS C C 1
ATOM 7073 O O . LYS D 1 328 ? 107.34793 151.64883 153.97692 1.000 100.53386 328 LYS C O 1
ATOM 7079 N N . ALA D 1 329 ? 107.62118 150.61481 151.99665 1.000 104.54617 329 ALA C N 1
ATOM 7080 C CA . ALA D 1 329 ? 108.95232 151.18261 151.80442 1.000 105.02420 329 ALA C CA 1
ATOM 7081 C C . ALA D 1 329 ? 108.89087 152.69768 151.66042 1.000 105.13421 329 ALA C C 1
ATOM 7082 O O . ALA D 1 329 ? 109.74255 153.41591 152.19716 1.000 105.41900 329 ALA C O 1
ATOM 7084 N N . VAL D 1 330 ? 107.89383 153.20006 150.93222 1.000 108.64623 330 VAL C N 1
ATOM 7085 C CA . VAL D 1 330 ? 107.73050 154.64382 150.77820 1.000 109.17684 330 VAL C CA 1
ATOM 7086 C C . VAL D 1 330 ? 107.44236 155.29039 152.12802 1.000 110.33713 330 VAL C C 1
ATOM 7087 O O . VAL D 1 330 ? 107.99575 156.34413 152.46366 1.000 111.23823 330 VAL C O 1
ATOM 7091 N N . SER D 1 331 ? 106.57161 154.66414 152.92326 1.000 113.95277 331 SER C N 1
ATOM 7092 C CA . SER D 1 331 ? 106.25652 155.19806 154.24526 1.000 114.81160 331 SER C CA 1
ATOM 7093 C C . SER D 1 331 ? 107.48984 155.21498 155.14174 1.000 112.70107 331 SER C C 1
ATOM 7094 O O . SER D 1 331 ? 107.72908 156.18182 155.87356 1.000 111.84120 331 SER C O 1
ATOM 7097 N N . ARG D 1 332 ? 108.28653 154.14467 155.09591 1.000 117.08639 332 ARG C N 1
ATOM 7098 C CA . ARG D 1 332 ? 109.49478 154.08096 155.91288 1.000 117.06097 332 ARG C CA 1
ATOM 7099 C C . ARG D 1 332 ? 110.52160 155.11414 155.46742 1.000 117.40221 332 ARG C C 1
ATOM 7100 O O . ARG D 1 332 ? 111.24654 155.67683 156.29616 1.000 118.72308 332 ARG C O 1
ATOM 7108 N N . GLY D 1 333 ? 110.60163 155.37565 154.16063 1.000 116.58308 333 GLY C N 1
ATOM 7109 C CA . GLY D 1 333 ? 111.58064 156.32468 153.66213 1.000 117.67689 333 GLY C CA 1
ATOM 7110 C C . GLY D 1 333 ? 111.30699 157.75669 154.06404 1.000 120.56716 333 GLY C C 1
ATOM 7111 O O . GLY D 1 333 ? 112.22695 158.58022 154.08527 1.000 119.59648 333 GLY C O 1
ATOM 7112 N N . LYS D 1 334 ? 110.05833 158.07714 154.38659 1.000 127.27800 334 LYS C N 1
ATOM 7113 C CA . LYS D 1 334 ? 109.69706 159.42786 154.80105 1.000 126.86816 334 LYS C CA 1
ATOM 7114 C C . LYS D 1 334 ? 110.08695 159.67794 156.25420 1.000 126.40914 334 LYS C C 1
ATOM 7115 O O . LYS D 1 334 ? 110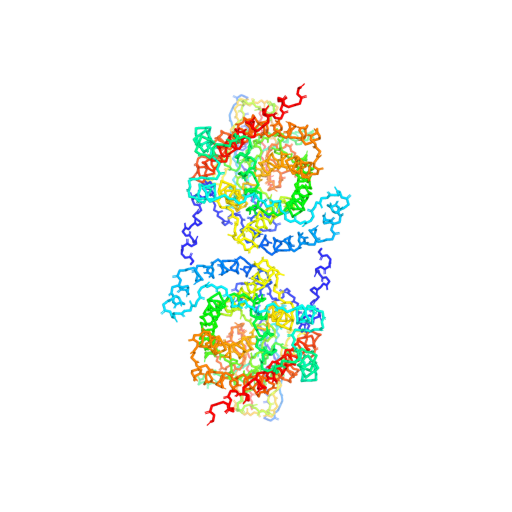.53156 160.76959 156.60882 1.000 126.47155 334 LYS C O 1
#

InterPro domains:
  IPR001356 Homeodomain [PF00046] (82-125)
  IPR001356 Homeodomain [PS50071] (83-127)
  IPR001356 Homeodomain [cd00086] (80-127)
  IPR006634 TRAM/LAG1/CLN8 homology domain [PF03798] (131-324)
  IPR006634 TRAM/LAG1/CLN8 homology domain [PS50922] (130-331)
  IPR006634 TRAM/LAG1/CLN8 homology domain [SM00724] (130-331)
  IPR009057 Homedomain-like superfamily [SSF46689] (80-126)
  IPR016439 Sphingosine N-acyltransferase Lag1/Lac1-like [PIRSF005225] (5-366)
  IPR016439 Sphingosine N-acyltransferase Lag1/Lac1-like [PTHR12560] (6-351)

Solvent-accessible surface area: 43608 Å² total; per-residue (Å²): 116,57,118,114,72,181,87,76,72,71,73,68,12,1,9,133,117,4,40,74,86,39,11,54,79,96,118,75,8,60,10,9,46,37,106,46,13,79,55,0,28,16,71,0,22,64,27,2,40,78,29,22,96,37,24,109,154,65,0,73,63,58,0,106,84,69,139,16,149,75,76,49,44,85,150,11,87,137,31,92,46,17,44,56,21,23,112,81,121,48,58,87,34,70,88,85,38,25,59,40,26,24,83,82,72,98,46,66,57,79,56,9,62,64,20,14,53,22,9,47,65,68,131,30,86,26,42,7,62,72,12,2,47,5,44,26,38,54,44,19,12,86,96,0,61,61,27,0,67,123,16,7,117,145,9,54,12,38,193,60,14,72,31,3,12,27,25,2,0,8,6,24,21,74,113,59,11,53,100,0,2,11,26,1,2,1,0,26,42,1,13,4,11,12,34,36,9,54,40,90,105,87,117,100,39,70,94,40,76,22,29,76,12,23,12,78,28,10,29,28,11,0,14,1,7,13,3,23,13,10,0,1,25,16,16,19,24,2,20,0,28,11,37,45,6,18,3,80,35,10,88,50,14,94,93,66,75,104,23,23,117,40,30,51,96,1,11,90,43,9,63,68,17,16,64,33,67,0,41,139,71,0,14,53,0,11,47,140,22,1,116,105,5,29,14,75,6,51,0,24,142,52,20,10,119,34,16,86,75,8,24,40,18,0,55,88,52,4,117,61,21,69,107,98,8,73,131,12,91,84,168,66,127,100,4,122,12,103,22,59,36,37,36,96,37,75,77,77,18,70,34,119,1,25,0,50,14,75,32,82,58,0,61,8,13,6,0,0,0,1,17,51,31,124,55,103,66,91,92,22,1,0,1,3,2,23,46,26,65,13,45,21,39,13,99,84,3,131,77,59,3,81,5,55,30,46,42,87,146,37,12,0,46,0,64,0,74,60,6,109,101,76,2,52,6,49,0,30,0,0,3,10,116,31,124,17,54,20,34,20,130,54,68,70,39,1,49,24,69,24,98,18,16,94,2,48,39,101,4,122,13,101,22,59,37,36,33,95,37,74,77,76,17,69,34,116,0,26,0,50,15,74,33,82,59,0,62,10,12,6,0,0,0,2,18,51,31,125,54,103,67,89,91,23,1,0,1,2,2,25,47,26,65,14,46,20,38,13,100,84,2,131,79,60,3,80,5,53,30,48,44,87,147,37,11,0,44,0,64,0,73,62,6,110,101,76,2,52,6,48,0,31,0,0,3,11,117,30,122,15,57,20,33,19,133,55,68,70,38,2,50,23,69,23,99,19,16,95,2,48,39,114,57,122,112,72,184,87,75,74,74,74,70,12,1,7,136,119,4,40,73,86,40,12,53,78,94,116,76,8,60,10,10,45,37,107,47,13,80,54,0,27,16,71,0,24,64,27,3,42,77,29,22,97,39,24,109,151,65,0,71,63,59,0,107,83,70,138,17,145,77,76,50,46,85,152,11,88,136,31,92,45,18,44,56,20,25,114,83,122,49,57,87,33,68,88,85,38,26,58,41,29,24,84,84,76,97,47,67,57,78,56,11,64,63,19,14,55,22,9,47,65,68,131,32,83,26,44,8,64,73,12,2,48,5,44,26,38,53,44,20,14,84,94,0,61,62,25,0,66,124,16,7,116,146,10,56,14,40,193,61,14,73,31,3,11,27,25,2,0,8,7,24,19,75,114,57,10,51,100,0,2,10,26,1,2,2,1,26,44,0,12,4,12,12,33,36,9,53,41,92,106,85,117,100,40,72,95,41,77,22,28,78,11,24,12,76,26,10,30,30,12,1,13,1,8,15,3,22,15,11,0,2,25,15,16,18,25,2,20,0,29,11,38,42,5,17,4,78,35,9,87,49,12,93,93,67,78,105,23,23,119,38,29,50,97,1,10,89,44,8,62,67,16,14,65,35,68,0,41,137,73,0,14,53,0,11,46,138,22,1,115,105,5,30,15,74,7,52,0,25,138,50,20,8,118,34,16,85,75,7,23,39,18,0,54,86,53,4,116,60,21,69,109,97,8,73,130,12,90,84,165,66,127

B-factor: mean 83.23, std 49.45, range [10.85, 228.19]